Protein AF-0000000084506586 (afdb_homodimer)

Secondary structure (DSSP, 8-state):
------------------------------EEEEE-SSEEEEEEEEEEEEEEEEE----PPPSSHHHHHHHHHHHTSTT--HHHHHS-B-TTSPBPEEEEEEEEEEEEEEEEETT--S-EEEEEEE--TT--GGGGB-TT-GGGBHHHHHHHTT-EEEEEPPTTSTTS----TTTTSSHHHHHHHHHHHHHHHHHHT-EEEEEEEEETHHHHHHHHHHHH-TTS-SEEEEES--S--TTHHHHHHHTT-EEGGG-SSHHHHHHHHTS--TTS-S--TTEEE---HHHHHHHH--TTSS-HHHHHHHHHT---EEHHHHHTTTGGGSS--TT--SEEEEE--TT-HHHHTT-TTSPPSSSSSSSGGGGGGGG-TT-SEEEEE--TT--SSGGGSTTHHHHHHHHHHHHHHTT-/------------------------------EEEEE-SSEEEEEEEEEEEEEEEEE----PPPSSHHHHHHHHHHHTSTT--HHHHHS-B-TTSPBPEEEEEEEEEEEEEEEEETT--S-EEEEEEE--TT--GGGGB-TT-GGGBHHHHHHHTT-EEEEEPPTTSTTS----TTTTSSHHHHHHHHHHHHHHHHHHT-EEEEEEEEETHHHHHHHHHHHH-TTS-SEEEEES--S--TTHHHHHHHTT-EEGGG-SSHHHHHHHHTS-BTTB-S--TTEEE---HHHHHHHH--TTSS-HHHHHHHHHT---EEHHHHHTTTGGGSS--TT--SEEEEE--TT-HHHHTT-TTSPPSSSSSSSGGGGGGGG-TT-SEEEEE--TT--SSGGGSTTHHHHHHHHHHHHHHTT-

Foldseek 3Di:
DCPDPDDPPPPPPPPPPPPPPPPPPCPVPWDAFDDDPWWTKIKDWDKDKFKFWAQQFADDQQPFFVRVVVLLVLVLDVVRCSLCVGFPADPVRHTDTDIDIDIWIWIKMKIFGPPDDAAFAEEEEAEDAQDAQCLQVLPLDNLLHLCRVQSNLGYMYMGIGFECKDQIANPQLATQRALRNRLRRVLRVLVVVVVVNRHPFYEYEYADLGLLSVLLCCQPPQPSHQEYEYELDFPAQPLQSVLVVLLSKGFLCDAPDPLSNVVQQPHCNPPGGPPRSFKIGRRDLRSCCVQFWFPPWFDPSLSVSSNSRTIIHGNNHVSRSNVSQPAASAPHAHEYEYEYEQQACNHCVGGQQDADDQDDDRGSRRNCCVRYVNYNYYYYYYHYRGYSSRSRTPCNSVVSVVVSVVVVVVVD/DQPDDPDPPPPPPPPPPPPPPPPPPCPVDWDAFDDDPWWTKIKDWDKDKFKWWAQQFADDQQPFFVRVVVLLVLVLDVVRCSLCVGFPADPVGHTDTDIDIDIWIWIKMKIFGPPDDAAFAEEEEAEDAQAAQCLCVLPLDNLLHLCRVQSNLGYMYMGIGFECKDQIANPQQAGQRALRNRLRRVLRVLVVVVVVNRHPFYEYEYADLGLLSVLLCCQPPQVSHQEYEYELDFPAQPLQSVLVVLLSKGFLCDAPDPLSNVVQQPHCNPPHGPPRSFKIGRHDLRSCCVQFWFPPWFDPSLSVSSNSRTIIHGNNHVSRSNVSQPAASAPHAHEYEYEYEQQACNHCVGGQQDADDQDDDRGSRRNCCVRYVNYNYYYYYYHYRGYSSRSRTPCNSVVSVVVSVVVVVVVD

Nearest PDB structures (foldseek):
  7z2v-assembly1_B  TM=6.439E-01  e=4.959E-11  Lentilactobacillus buchneri
  2hu8-assembly1_B  TM=5.984E-01  e=1.103E-10  Aeropyrum pernix
  4re6-assembly1_B  TM=6.385E-01  e=3.445E-09  Aeropyrum pernix K1
  3o4h-assembly1_B  TM=5.967E-01  e=1.072E-09  Aeropyrum pernix
  7dbl-assembly2_D  TM=4.740E-01  e=1.370E-09  Penicillium brevicompactum

Organism: NCBI:txid456999

Sequence (824 aa):
MLFPSTIVAGISLVTLASAAPTIGGRNVGPTPASPSSAGICTQGLTPITVQVETTAINMKKPEDQAKLTGFLANWWTTGSLVGSQIMPQKADGSTKKKHVEGTYNIWAQNCHPNGKEGQVPLIVGIHGINFDHSYWEFGYSKEYNFVEAANKAGYAVLTYDRLGVGQSDKPDGLNVVQSSTEVEILHRFIQQARASGKYSRILGIGHSFGAIQLTGIAARYPRDLDAVILTGYAPSMVSVPLAFTAWSQTLASEQPDMAIRSRWSSLPSGSNIMSDKSYLGTGSPSSDRFAFFSEGSYDEGAFKHAYDTKQTHTLGEFLTIAEPVSRPANEYNGHVFVVTGEKDIIFCGGNCLQKPTKASGNNLLDDTKVLYPRAASFSSHVPSGAGHALFAHYGTDSTISTILSWCKNLGMMLFPSTIVAGISLVTLASAAPTIGGRNVGPTPASPSSAGICTQGLTPITVQVETTAINMKKPEDQAKLTGFLANWWTTGSLVGSQIMPQKADGSTKKKHVEGTYNIWAQNCHPNGKEGQVPLIVGIHGINFDHSYWEFGYSKEYNFVEAANKAGYAVLTYDRLGVGQSDKPDGLNVVQSSTEVEILHRFIQQARASGKYSRILGIGHSFGAIQLTGIAARYPRDLDAVILTGYAPSMVSVPLAFTAWSQTLASEQPDMAIRSRWSSLPSGSNIMSDKSYLGTGSPSSDRFAFFSEGSYDEGAFKHAYDTKQTHTLGEFLTIAEPVSRPANEYNGHVFVVTGEKDIIFCGGNCLQKPTKASGNNLLDDTKVLYPRAASFSSHVPSGAGHALFAHYGTDSTISTILSWCKNLGM

Solvent-accessible surface area (backbone atoms only — not comparable to full-atom values): 41754 Å² total; per-residue (Å²): 134,83,74,79,81,78,76,81,80,77,78,74,75,78,75,77,74,74,74,71,74,74,81,65,81,77,74,67,62,69,50,79,62,56,76,48,101,29,22,42,29,42,37,36,68,41,78,45,77,46,79,41,69,25,64,39,64,59,70,82,67,43,89,44,62,67,50,41,30,30,50,51,41,47,55,69,18,57,84,46,57,50,63,59,68,27,38,41,58,44,96,86,65,46,70,38,64,36,85,45,71,49,73,43,43,30,25,35,35,42,31,37,28,62,95,64,76,76,58,34,34,32,36,39,42,34,47,24,77,43,40,35,46,54,60,44,47,28,81,77,45,79,62,30,23,47,53,52,54,36,13,66,73,52,25,26,35,37,33,32,21,54,76,51,16,70,82,7,38,40,69,58,22,50,60,52,42,24,41,56,43,52,33,49,52,50,50,50,55,49,50,52,49,62,71,65,64,51,47,73,42,40,32,36,38,11,29,36,56,16,23,38,34,49,43,23,36,31,40,75,40,32,80,71,40,55,28,42,34,27,25,37,46,35,78,46,64,84,26,35,64,43,30,54,41,28,23,45,70,27,39,38,79,63,41,77,51,60,70,57,21,55,54,49,36,63,31,63,27,77,94,47,56,46,74,60,57,29,31,24,26,68,44,44,70,60,18,47,44,40,36,31,45,28,70,90,27,50,51,70,65,35,48,49,53,50,62,76,58,46,29,42,42,27,50,13,28,65,77,32,57,59,59,39,65,71,51,53,10,69,74,15,56,26,36,40,36,35,38,26,19,25,29,11,27,40,37,36,24,34,34,30,68,39,70,30,88,80,36,79,66,76,21,33,49,36,28,42,47,70,42,37,73,43,38,69,42,78,49,71,47,64,48,76,56,12,9,34,46,42,58,55,21,56,64,23,48,58,52,49,48,52,53,54,49,53,42,48,75,72,74,91,136,76,77,79,77,77,79,76,77,73,76,74,74,77,72,76,72,73,73,73,74,76,83,65,82,77,74,65,59,69,50,80,60,55,76,48,101,30,23,42,29,40,37,37,68,42,78,45,76,47,79,40,70,25,63,39,64,60,71,80,69,42,87,45,62,68,49,42,31,30,51,52,40,48,56,69,18,57,84,45,57,49,64,60,66,25,38,41,58,44,95,86,66,47,68,38,65,36,84,46,72,51,73,42,45,31,26,35,35,42,31,37,26,62,93,65,78,75,58,35,35,30,36,37,42,34,47,24,76,44,39,32,44,53,60,44,48,27,80,74,45,77,65,29,23,49,53,51,54,37,13,65,72,51,24,25,35,39,34,33,21,53,76,51,16,71,80,7,37,40,69,57,22,50,62,53,42,24,43,57,43,52,34,49,51,50,50,49,54,49,52,51,49,62,70,65,63,52,46,74,43,41,33,36,36,12,28,37,57,14,23,38,34,50,43,23,36,31,42,76,40,33,80,69,41,56,28,41,34,24,26,38,45,34,77,46,64,83,27,36,65,42,31,54,41,28,24,45,69,27,38,36,79,62,40,77,51,60,71,58,21,54,56,48,37,63,31,60,28,76,95,46,57,45,74,60,57,28,31,24,25,69,45,44,72,61,19,48,44,40,35,30,43,28,70,91,27,53,51,69,65,36,49,49,52,50,61,76,59,45,29,40,44,27,51,14,28,64,76,33,56,60,59,38,64,71,54,52,10,69,73,16,56,28,35,41,37,35,39,26,19,26,28,13,27,40,38,36,25,33,33,30,69,41,68,31,87,80,35,80,66,74,20,33,48,35,28,41,46,70,42,37,75,42,38,67,42,80,49,71,48,63,49,76,55,13,8,34,45,42,57,54,21,56,63,24,48,59,51,51,48,52,54,54,47,54,42,46,74,71,74,91

InterPro domains:
  IPR000073 Alpha/beta hydrolase fold-1 [PF12697] (123-297)
  IPR029058 Alpha/Beta hydrolase fold [G3DSA:3.40.50.1820] (93-410)
  IPR029058 Alpha/Beta hydrolase fold [SSF53474] (106-409)

pLDDT: mean 89.18, std 20.02, range [18.3, 98.94]

Structure (mmCIF, N/CA/C/O backbone):
data_AF-0000000084506586-model_v1
#
loop_
_entity.id
_entity.type
_entity.pdbx_description
1 polymer 'AB hydrolase-1 domain-containing protein'
#
loop_
_atom_site.group_PDB
_atom_site.id
_atom_site.type_symbol
_atom_site.label_atom_id
_atom_site.label_alt_id
_atom_site.label_comp_id
_atom_site.label_asym_id
_atom_site.label_entity_id
_atom_site.label_seq_id
_atom_site.pdbx_PDB_ins_code
_atom_site.Cartn_x
_atom_site.Cartn_y
_atom_site.Cartn_z
_atom_site.occupancy
_atom_site.B_iso_or_equiv
_atom_site.auth_seq_id
_atom_site.auth_comp_id
_atom_site.auth_asym_id
_atom_site.auth_atom_id
_atom_site.pdbx_PDB_model_num
ATOM 1 N N . MET A 1 1 ? -46.406 37.719 -49.188 1 20.97 1 MET A N 1
ATOM 2 C CA . MET A 1 1 ? -45.906 36.969 -50.344 1 20.97 1 MET A CA 1
ATOM 3 C C . MET A 1 1 ? -45.281 35.656 -49.938 1 20.97 1 MET A C 1
ATOM 5 O O . MET A 1 1 ? -44.75 35.562 -48.812 1 20.97 1 MET A O 1
ATOM 9 N N . LEU A 1 2 ? -45.594 34.562 -50.719 1 20.75 2 LEU A N 1
ATOM 10 C CA . LEU A 1 2 ? -45.625 33.125 -50.594 1 20.75 2 LEU A CA 1
ATOM 11 C C . LEU A 1 2 ? -44.219 32.531 -50.562 1 20.75 2 LEU A C 1
ATOM 13 O O . LEU A 1 2 ? -43.531 32.5 -51.594 1 20.75 2 LEU A O 1
ATOM 17 N N . PHE A 1 3 ? -43.344 33.156 -49.719 1 25.16 3 PHE A N 1
ATOM 18 C CA . PHE A 1 3 ? -41.938 32.812 -50.031 1 25.16 3 PHE A CA 1
ATOM 19 C C . PHE A 1 3 ? -41.75 31.312 -50.156 1 25.16 3 PHE A C 1
ATOM 21 O O . PHE A 1 3 ? -42.375 30.531 -49.438 1 25.16 3 PHE A O 1
ATOM 28 N N . PRO A 1 4 ? -41.219 30.938 -51.312 1 20.61 4 PRO A N 1
ATOM 29 C CA . PRO A 1 4 ? -41.062 29.609 -51.906 1 20.61 4 PRO A CA 1
ATOM 30 C C . PRO A 1 4 ? -40.344 28.625 -51 1 20.61 4 PRO A C 1
ATOM 32 O O . PRO A 1 4 ? -39.594 29.047 -50.125 1 20.61 4 PRO A O 1
ATOM 35 N N . SER A 1 5 ? -40.844 27.359 -50.844 1 21.88 5 SER A N 1
ATOM 36 C CA . SER A 1 5 ? -40.781 26.141 -50.031 1 21.88 5 SER A CA 1
ATOM 37 C C . SER A 1 5 ? -39.5 25.359 -50.312 1 21.88 5 SER A C 1
ATOM 39 O O . SER A 1 5 ? -39.375 24.203 -49.875 1 21.88 5 SER A O 1
ATOM 41 N N . THR A 1 6 ? -38.438 26.094 -51 1 21.94 6 THR A N 1
ATOM 42 C CA . THR A 1 6 ? -37.625 25.141 -51.719 1 21.94 6 THR A CA 1
ATOM 43 C C . THR A 1 6 ? -37.188 24 -50.844 1 21.94 6 THR A C 1
ATOM 45 O O . THR A 1 6 ? -37.031 24.172 -49.625 1 21.94 6 THR A O 1
ATOM 48 N N . ILE A 1 7 ? -36.906 22.703 -51.375 1 21.3 7 ILE A N 1
ATOM 49 C CA . ILE A 1 7 ? -36.812 21.25 -51.344 1 21.3 7 ILE A CA 1
ATOM 50 C C . ILE A 1 7 ? -35.469 20.844 -50.75 1 21.3 7 ILE A C 1
ATOM 52 O O . ILE A 1 7 ? -34.406 21.109 -51.344 1 21.3 7 ILE A O 1
ATOM 56 N N . VAL A 1 8 ? -35 21.312 -49.594 1 22.44 8 VAL A N 1
ATOM 57 C CA . VAL A 1 8 ? -33.625 20.953 -49.25 1 22.44 8 VAL A CA 1
ATOM 58 C C . VAL A 1 8 ? -33.469 19.438 -49.344 1 22.44 8 VAL A C 1
ATOM 60 O O . VAL A 1 8 ? -34.25 18.703 -48.75 1 22.44 8 VAL A O 1
ATOM 63 N N . ALA A 1 9 ? -32.781 18.875 -50.469 1 21.62 9 ALA A N 1
ATOM 64 C CA . ALA A 1 9 ? -32.344 17.531 -50.875 1 21.62 9 ALA A CA 1
ATOM 65 C C . ALA A 1 9 ? -31.656 16.812 -49.719 1 21.62 9 ALA A C 1
ATOM 67 O O . ALA A 1 9 ? -30.734 17.344 -49.094 1 21.62 9 ALA A O 1
ATOM 68 N N . GLY A 1 10 ? -32.406 15.914 -48.969 1 20.11 10 GLY A N 1
ATOM 69 C CA . GLY A 1 10 ? -32.094 15.008 -47.875 1 20.11 10 GLY A CA 1
ATOM 70 C C . GLY A 1 10 ? -30.953 14.062 -48.188 1 20.11 10 GLY A C 1
ATOM 71 O O . GLY A 1 10 ? -31.047 13.227 -49.094 1 20.11 10 GLY A O 1
ATOM 72 N N . ILE A 1 11 ? -29.641 14.641 -48.344 1 22.03 11 ILE A N 1
ATOM 73 C CA . ILE A 1 11 ? -28.531 13.75 -48.688 1 22.03 11 ILE A CA 1
ATOM 74 C C . ILE A 1 11 ? -28.547 12.531 -47.75 1 22.03 11 ILE A C 1
ATOM 76 O O . ILE A 1 11 ? -28.531 12.68 -46.531 1 22.03 11 ILE A O 1
ATOM 80 N N . SER A 1 12 ? -29.219 11.422 -48.188 1 19.2 12 SER A N 1
ATOM 81 C CA . SER A 1 12 ? -29.328 10.102 -47.562 1 19.2 12 SER A CA 1
ATOM 82 C C . SER A 1 12 ? -27.953 9.492 -47.312 1 19.2 12 SER A C 1
ATOM 84 O O . SER A 1 12 ? -27.188 9.242 -48.25 1 19.2 12 SER A O 1
ATOM 86 N N . LEU A 1 13 ? -27.141 10.133 -46.438 1 22.94 13 LEU A N 1
ATOM 87 C CA . LEU A 1 13 ? -25.859 9.469 -46.188 1 22.94 13 LEU A CA 1
ATOM 88 C C . LEU A 1 13 ? -26.078 7.996 -45.844 1 22.94 13 LEU A C 1
ATOM 90 O O . LEU A 1 13 ? -26.828 7.668 -44.938 1 22.94 13 LEU A O 1
ATOM 94 N N . VAL A 1 14 ? -25.875 7.094 -46.844 1 22.98 14 VAL A N 1
ATOM 95 C CA . VAL A 1 14 ? -25.828 5.637 -46.812 1 22.98 14 VAL A CA 1
ATOM 96 C C . VAL A 1 14 ? -24.875 5.16 -45.719 1 22.98 14 VAL A C 1
ATOM 98 O O . VAL A 1 14 ? -23.703 5.52 -45.719 1 22.98 14 VAL A O 1
ATOM 101 N N . THR A 1 15 ? -25.438 5.062 -44.469 1 22.53 15 THR A N 1
ATOM 102 C CA . THR A 1 15 ? -24.75 4.457 -43.344 1 22.53 15 THR A CA 1
ATOM 103 C C . THR A 1 15 ? -24.266 3.051 -43.688 1 22.53 15 THR A C 1
ATOM 105 O O . THR A 1 15 ? -25.062 2.152 -43.938 1 22.53 15 THR A O 1
ATOM 108 N N . LEU A 1 16 ? -23.172 2.959 -44.531 1 21.69 16 LEU A N 1
ATOM 109 C CA . LEU A 1 16 ? -22.641 1.627 -44.812 1 21.69 16 LEU A CA 1
ATOM 110 C C . LEU A 1 16 ? -22.422 0.852 -43.531 1 21.69 16 LEU A C 1
ATOM 112 O O . LEU A 1 16 ? -21.766 1.337 -42.594 1 21.69 16 LEU A O 1
ATOM 116 N N . ALA A 1 17 ? -23.375 0.003 -43.156 1 25.81 17 ALA A N 1
ATOM 117 C CA . ALA A 1 17 ? -23.438 -1.036 -42.125 1 25.81 17 ALA A CA 1
ATOM 118 C C . ALA A 1 17 ? -22.219 -1.954 -42.219 1 25.81 17 ALA A C 1
ATOM 120 O O . ALA A 1 17 ? -22.094 -2.74 -43.156 1 25.81 17 ALA A O 1
ATOM 121 N N . SER A 1 18 ? -21.031 -1.422 -42.062 1 23.31 18 SER A N 1
ATOM 122 C CA . SER A 1 18 ? -19.984 -2.447 -42.094 1 23.31 18 SER A CA 1
ATOM 123 C C . SER A 1 18 ? -20.312 -3.598 -41.156 1 23.31 18 SER A C 1
ATOM 125 O O . SER A 1 18 ? -20.594 -3.379 -39.969 1 23.31 18 SER A O 1
ATOM 127 N N . ALA A 1 19 ? -20.891 -4.605 -41.688 1 24.73 19 ALA A N 1
ATOM 128 C CA . ALA A 1 19 ? -21.156 -5.883 -41.031 1 24.73 19 ALA A CA 1
ATOM 129 C C . ALA A 1 19 ? -19.969 -6.344 -40.219 1 24.73 19 ALA A C 1
ATOM 131 O O . ALA A 1 19 ? -18.891 -6.586 -40.75 1 24.73 19 ALA A O 1
ATOM 132 N N . ALA A 1 20 ? -19.938 -5.898 -38.969 1 27.45 20 ALA A N 1
ATOM 133 C CA . ALA A 1 20 ? -18.953 -6.473 -38.062 1 27.45 20 ALA A CA 1
ATOM 134 C C . ALA A 1 20 ? -18.922 -7.992 -38.188 1 27.45 20 ALA A C 1
ATOM 136 O O . ALA A 1 20 ? -19.938 -8.664 -38.031 1 27.45 20 ALA A O 1
ATOM 137 N N . PRO A 1 21 ? -17.891 -8.555 -38.906 1 25.08 21 PRO A N 1
ATOM 138 C CA . PRO A 1 21 ? -17.859 -10 -39.125 1 25.08 21 PRO A CA 1
ATOM 139 C C . PRO A 1 21 ? -18.188 -10.789 -37.844 1 25.08 21 PRO A C 1
ATOM 141 O O . PRO A 1 21 ? -17.984 -10.289 -36.75 1 25.08 21 PRO A O 1
ATOM 144 N N . THR A 1 22 ? -19.266 -11.562 -37.875 1 25.84 22 THR A N 1
ATOM 145 C CA . THR A 1 22 ? -19.641 -12.57 -36.875 1 25.84 22 THR A CA 1
ATOM 146 C C . THR A 1 22 ? -18.438 -13.375 -36.438 1 25.84 22 THR A C 1
ATOM 148 O O . THR A 1 22 ? -17.766 -14.023 -37.25 1 25.84 22 THR A O 1
ATOM 151 N N . ILE A 1 23 ? -17.656 -12.766 -35.594 1 27.12 23 ILE A N 1
ATOM 152 C CA . ILE A 1 23 ? -16.484 -13.484 -35.125 1 27.12 23 ILE A CA 1
ATOM 153 C C . ILE A 1 23 ? -16.875 -14.914 -34.75 1 27.12 23 ILE A C 1
ATOM 155 O O . ILE A 1 23 ? -17.672 -15.141 -33.844 1 27.12 23 ILE A O 1
ATOM 159 N N . GLY A 1 24 ? -16.953 -15.805 -35.812 1 25.47 24 GLY A N 1
ATOM 160 C CA . GLY A 1 24 ? -17.141 -17.25 -35.781 1 25.47 24 GLY A CA 1
ATOM 161 C C . GLY A 1 24 ? -16.422 -17.906 -34.594 1 25.47 24 GLY A C 1
ATOM 162 O O . GLY A 1 24 ? -15.516 -17.328 -34 1 25.47 24 GLY A O 1
ATOM 163 N N . GLY A 1 25 ? -17 -18.891 -33.969 1 29.78 25 GLY A N 1
ATOM 164 C CA . GLY A 1 25 ? -16.531 -19.812 -32.969 1 29.78 25 GLY A CA 1
ATOM 165 C C . GLY A 1 25 ? -15.109 -20.297 -33.219 1 29.78 25 GLY A C 1
ATOM 166 O O . GLY A 1 25 ? -14.859 -21.016 -34.188 1 29.78 25 GLY A O 1
ATOM 167 N N . ARG A 1 26 ? -14.133 -19.469 -33.031 1 34.53 26 ARG A N 1
ATOM 168 C CA . ARG A 1 26 ? -12.773 -19.859 -33.406 1 34.53 26 ARG A CA 1
ATOM 169 C C . ARG A 1 26 ? -12.461 -21.266 -32.906 1 34.53 26 ARG A C 1
ATOM 171 O O . ARG A 1 26 ? -12.406 -21.5 -31.688 1 34.53 26 ARG A O 1
ATOM 178 N N . ASN A 1 27 ? -12.969 -22.266 -33.469 1 30.17 27 ASN A N 1
ATOM 179 C CA . ASN A 1 27 ? -12.438 -23.625 -33.344 1 30.17 27 ASN A CA 1
ATOM 180 C C . ASN A 1 27 ? -10.914 -23.641 -33.469 1 30.17 27 ASN A C 1
ATOM 182 O O . ASN A 1 27 ? -10.383 -23.844 -34.531 1 30.17 27 ASN A O 1
ATOM 186 N N . VAL A 1 28 ? -10.227 -22.859 -32.812 1 40.75 28 VAL A N 1
ATOM 187 C CA . VAL A 1 28 ? -8.789 -22.969 -33.062 1 40.75 28 VAL A CA 1
ATOM 188 C C . VAL A 1 28 ? -8.305 -24.359 -32.656 1 40.75 28 VAL A C 1
ATOM 190 O O . VAL A 1 28 ? -8.312 -24.703 -31.453 1 40.75 28 VAL A O 1
ATOM 193 N N . GLY A 1 29 ? -8.305 -25.359 -33.406 1 35.41 29 GLY A N 1
ATOM 194 C CA . GLY A 1 29 ? -7.609 -26.641 -33.312 1 35.41 29 GLY A CA 1
ATOM 195 C C . GLY A 1 29 ? -6.203 -26.5 -32.75 1 35.41 29 GLY A C 1
ATOM 196 O O . GLY A 1 29 ? -5.723 -25.391 -32.531 1 35.41 29 GLY A O 1
ATOM 197 N N . PRO A 1 30 ? -5.574 -27.656 -32.25 1 41.53 30 PRO A N 1
ATOM 198 C CA . PRO A 1 30 ? -4.203 -27.672 -31.734 1 41.53 30 PRO A CA 1
ATOM 199 C C . PRO A 1 30 ? -3.205 -27 -32.688 1 41.53 30 PRO A C 1
ATOM 201 O O . PRO A 1 30 ? -3.287 -27.172 -33.906 1 41.53 30 PRO A O 1
ATOM 204 N N . THR A 1 31 ? -2.771 -25.844 -32.438 1 47 31 THR A N 1
ATOM 205 C CA . THR A 1 31 ? -1.684 -25.281 -33.25 1 47 31 THR A CA 1
ATOM 206 C C . THR A 1 31 ? -0.511 -26.266 -33.312 1 47 31 THR A C 1
ATOM 208 O O . THR A 1 31 ? -0.167 -26.906 -32.312 1 47 31 THR A O 1
ATOM 211 N N . PRO A 1 32 ? 0.106 -26.344 -34.5 1 45.88 32 PRO A N 1
ATOM 212 C CA . PRO A 1 32 ? 1.22 -27.266 -34.75 1 45.88 32 PRO A CA 1
ATOM 213 C C . PRO A 1 32 ? 2.379 -27.062 -33.781 1 45.88 32 PRO A C 1
ATOM 215 O O . PRO A 1 32 ? 2.604 -25.953 -33.312 1 45.88 32 PRO A O 1
ATOM 218 N N . ALA A 1 33 ? 3.047 -28.203 -33.281 1 52.91 33 ALA A N 1
ATOM 219 C CA . ALA A 1 33 ? 4.227 -28.422 -32.469 1 52.91 33 ALA A CA 1
ATOM 220 C C . ALA A 1 33 ? 5.359 -27.484 -32.844 1 52.91 33 ALA A C 1
ATOM 222 O O . ALA A 1 33 ? 5.715 -27.391 -34.031 1 52.91 33 ALA A O 1
ATOM 223 N N . SER A 1 34 ? 5.668 -26.391 -32.094 1 49.62 34 SER A N 1
ATOM 224 C CA . SER A 1 34 ? 6.883 -25.625 -32.344 1 49.62 34 SER A CA 1
ATOM 225 C C . SER A 1 34 ? 8.109 -26.312 -31.734 1 49.62 34 SER A C 1
ATOM 227 O O . SER A 1 34 ? 8.203 -26.469 -30.516 1 49.62 34 SER A O 1
ATOM 229 N N . PRO A 1 35 ? 8.891 -26.953 -32.625 1 49.91 35 PRO A N 1
ATOM 230 C CA . PRO A 1 35 ? 10.102 -27.609 -32.125 1 49.91 35 PRO A CA 1
ATOM 231 C C . PRO A 1 35 ? 11.086 -26.625 -31.484 1 49.91 35 PRO A C 1
ATOM 233 O O . PRO A 1 35 ? 11.242 -25.5 -31.984 1 49.91 35 PRO A O 1
ATOM 236 N N . SER A 1 36 ? 11.156 -26.656 -30.141 1 60.06 36 SER A N 1
ATOM 237 C CA . SER A 1 36 ? 12.375 -26.078 -29.594 1 60.06 36 SER A CA 1
ATOM 238 C C . SER A 1 36 ? 13.492 -27.109 -29.5 1 60.06 36 SER A C 1
ATOM 240 O O . SER A 1 36 ? 13.258 -28.312 -29.688 1 60.06 36 SER A O 1
ATOM 242 N N . SER A 1 37 ? 14.719 -26.688 -29.469 1 65.06 37 SER A N 1
ATOM 243 C CA . SER A 1 37 ? 15.859 -27.578 -29.406 1 65.06 37 SER A CA 1
ATOM 244 C C . SER A 1 37 ? 15.727 -28.578 -28.25 1 65.06 37 SER A C 1
ATOM 246 O O . SER A 1 37 ? 16.344 -29.641 -28.266 1 65.06 37 SER A O 1
ATOM 248 N N . ALA A 1 38 ? 14.789 -28.328 -27.328 1 76.38 38 ALA A N 1
ATOM 249 C CA . ALA A 1 38 ? 14.789 -29.188 -26.156 1 76.38 38 ALA A CA 1
ATOM 250 C C . ALA A 1 38 ? 13.516 -30.016 -26.094 1 76.38 38 ALA A C 1
ATOM 252 O O . ALA A 1 38 ? 13.492 -31.078 -25.453 1 76.38 38 ALA A O 1
ATOM 253 N N . GLY A 1 39 ? 12.516 -29.672 -26.75 1 88.81 39 GLY A N 1
ATOM 254 C CA . GLY A 1 39 ? 11.266 -30.422 -26.672 1 88.81 39 GLY A CA 1
ATOM 255 C C . GLY A 1 39 ? 10.258 -30 -27.734 1 88.81 39 GLY A C 1
ATOM 256 O O . GLY A 1 39 ? 10.492 -29.062 -28.484 1 88.81 39 GLY A O 1
ATOM 257 N N . ILE A 1 40 ? 9.227 -30.812 -27.906 1 92.25 40 ILE A N 1
ATOM 258 C CA . ILE A 1 40 ? 8.117 -30.531 -28.797 1 92.25 40 ILE A CA 1
ATOM 259 C C . ILE A 1 40 ? 6.891 -30.125 -27.984 1 92.25 40 ILE A C 1
ATOM 261 O O . ILE A 1 40 ? 6.473 -30.859 -27.078 1 92.25 40 ILE A O 1
ATOM 265 N N . CYS A 1 41 ? 6.434 -28.969 -28.328 1 94.81 41 CYS A N 1
ATOM 266 C CA . CYS A 1 41 ? 5.293 -28.453 -27.578 1 94.81 41 CYS A CA 1
ATOM 267 C C . CYS A 1 41 ? 4.027 -28.484 -28.406 1 94.81 41 CYS A C 1
ATOM 269 O O . CYS A 1 41 ? 4.062 -28.188 -29.609 1 94.81 41 CYS A O 1
ATOM 271 N N . THR A 1 42 ? 2.938 -28.906 -27.828 1 95.31 42 THR A N 1
ATOM 272 C CA . THR A 1 42 ? 1.589 -28.766 -28.359 1 95.31 42 THR A CA 1
ATOM 273 C C . THR A 1 42 ? 0.729 -27.891 -27.469 1 95.31 42 THR A C 1
ATOM 275 O O . THR A 1 42 ? 0.851 -27.938 -26.234 1 95.31 42 THR A O 1
ATOM 278 N N . GLN A 1 43 ? -0.02 -27 -28.047 1 95.94 43 GLN A N 1
ATOM 279 C CA . GLN A 1 43 ? -0.849 -26.094 -27.266 1 95.94 43 GLN A CA 1
ATOM 280 C C . GLN A 1 43 ? -2.252 -25.984 -27.844 1 95.94 43 GLN A C 1
ATOM 282 O O . GLN A 1 43 ? -2.463 -26.266 -29.031 1 95.94 43 GLN A O 1
ATOM 287 N N . GLY A 1 44 ? -3.205 -25.625 -27.031 1 95.25 44 GLY A N 1
ATOM 288 C CA . GLY A 1 44 ? -4.586 -25.422 -27.453 1 95.25 44 GLY A CA 1
ATOM 289 C C . GLY A 1 44 ? -5.543 -25.266 -26.281 1 95.25 44 GLY A C 1
ATOM 290 O O . GLY A 1 44 ? -5.121 -25.25 -25.125 1 95.25 44 GLY A O 1
ATOM 291 N N . LEU A 1 45 ? -6.785 -25.047 -26.625 1 95.75 45 LEU A N 1
ATOM 292 C CA . LEU A 1 45 ? -7.844 -24.969 -25.625 1 95.75 45 LEU A CA 1
ATOM 293 C C . LEU A 1 45 ? -8.344 -26.359 -25.234 1 95.75 45 LEU A C 1
ATOM 295 O O . LEU A 1 45 ? -8.617 -27.188 -26.109 1 95.75 45 LEU A O 1
ATOM 299 N N . THR A 1 46 ? -8.359 -26.625 -24.031 1 96.12 46 THR A N 1
ATOM 300 C CA . THR A 1 46 ? -8.859 -27.891 -23.484 1 96.12 46 THR A CA 1
ATOM 301 C C . THR A 1 46 ? -10.117 -27.656 -22.656 1 96.12 46 THR A C 1
ATOM 303 O O . THR A 1 46 ? -10.086 -26.953 -21.641 1 96.12 46 THR A O 1
ATOM 306 N N . PRO A 1 47 ? -11.258 -28.25 -23.062 1 97.19 47 PRO A N 1
ATOM 307 C CA . PRO A 1 47 ? -12.438 -28.141 -22.203 1 97.19 47 PRO A CA 1
ATOM 308 C C . PRO A 1 47 ? -12.289 -28.922 -20.891 1 97.19 47 PRO A C 1
ATOM 310 O O . PRO A 1 47 ? -11.93 -30.109 -20.906 1 97.19 47 PRO A O 1
ATOM 313 N N . ILE A 1 48 ? -12.453 -28.312 -19.828 1 98.06 48 ILE A N 1
ATOM 314 C CA . ILE A 1 48 ? -12.398 -28.938 -18.5 1 98.06 48 ILE A CA 1
ATOM 315 C C . ILE A 1 48 ? -13.734 -28.75 -17.797 1 98.06 48 ILE A C 1
ATOM 317 O O . ILE A 1 48 ? -14.18 -27.625 -17.578 1 98.06 48 ILE A O 1
ATOM 321 N N . THR A 1 49 ? -14.383 -29.891 -17.406 1 97.94 49 THR A N 1
ATOM 322 C CA . THR A 1 49 ? -15.625 -29.859 -16.641 1 97.94 49 THR A CA 1
ATOM 323 C C . THR A 1 49 ? -15.344 -29.984 -15.141 1 97.94 49 THR A C 1
ATOM 325 O O . THR A 1 49 ? -14.609 -30.875 -14.719 1 97.94 49 THR A O 1
ATOM 328 N N . VAL A 1 50 ? -15.93 -29.047 -14.461 1 97.44 50 VAL A N 1
ATOM 329 C CA . VAL A 1 50 ? -15.719 -29.125 -13.016 1 97.44 50 VAL A CA 1
ATOM 330 C C . VAL A 1 50 ? -17.062 -29.047 -12.297 1 97.44 50 VAL A C 1
ATOM 332 O O . VAL A 1 50 ? -18.031 -28.5 -12.836 1 97.44 50 VAL A O 1
ATOM 335 N N . GLN A 1 51 ? -17.156 -29.719 -11.133 1 97.69 51 GLN A N 1
ATOM 336 C CA . GLN A 1 51 ? -18.156 -29.578 -10.086 1 97.69 51 GLN A CA 1
ATOM 337 C C . GLN A 1 51 ? -17.516 -29.203 -8.75 1 97.69 51 GLN A C 1
ATOM 339 O O . GLN A 1 51 ? -16.719 -29.984 -8.203 1 97.69 51 GLN A O 1
ATOM 344 N N . VAL A 1 52 ? -17.859 -28 -8.328 1 97.88 52 VAL A N 1
ATOM 345 C CA . VAL A 1 52 ? -17.094 -27.5 -7.18 1 97.88 52 VAL A CA 1
ATOM 346 C C . VAL A 1 52 ? -18.016 -26.656 -6.285 1 97.88 52 VAL A C 1
ATOM 348 O O . VAL A 1 52 ? -19 -26.094 -6.758 1 97.88 52 VAL A O 1
ATOM 351 N N . GLU A 1 53 ? -17.75 -26.672 -4.961 1 97.56 53 GLU A N 1
ATOM 352 C CA . GLU A 1 53 ? -18.375 -25.766 -4.004 1 97.56 53 GLU A CA 1
ATOM 353 C C . GLU A 1 53 ? -17.531 -24.516 -3.803 1 97.56 53 GLU A C 1
ATOM 355 O O . GLU A 1 53 ? -16.5 -24.547 -3.119 1 97.56 53 GLU A O 1
ATOM 360 N N . THR A 1 54 ? -17.984 -23.438 -4.379 1 98.19 54 THR A N 1
ATOM 361 C CA . THR A 1 54 ? -17.297 -22.172 -4.184 1 98.19 54 THR A CA 1
ATOM 362 C C . THR A 1 54 ? -17.875 -21.406 -2.996 1 98.19 54 THR A C 1
ATOM 364 O O . THR A 1 54 ? -18.953 -21.75 -2.504 1 98.19 54 THR A O 1
ATOM 367 N N . THR A 1 55 ? -17.109 -20.484 -2.434 1 98.25 55 THR A N 1
ATOM 368 C CA . THR A 1 55 ? -17.641 -19.594 -1.392 1 98.25 55 THR A CA 1
ATOM 369 C C . THR A 1 55 ? -18.734 -18.703 -1.944 1 98.25 55 THR A C 1
ATOM 371 O O . THR A 1 55 ? -18.562 -18.094 -3.002 1 98.25 55 THR A O 1
ATOM 374 N N . ALA A 1 56 ? -19.859 -18.672 -1.251 1 98.12 56 ALA A N 1
ATOM 375 C CA . ALA A 1 56 ? -20.938 -17.766 -1.66 1 98.12 56 ALA A CA 1
ATOM 376 C C . ALA A 1 56 ? -20.625 -16.328 -1.288 1 98.12 56 ALA A C 1
ATOM 378 O O . ALA A 1 56 ? -20.766 -15.938 -0.127 1 98.12 56 ALA A O 1
ATOM 379 N N . ILE A 1 57 ? -20.25 -15.555 -2.26 1 98.19 57 ILE A N 1
ATOM 380 C CA . ILE A 1 57 ? -19.938 -14.156 -2.014 1 98.19 57 ILE A CA 1
ATOM 381 C C . ILE A 1 57 ? -21.141 -13.281 -2.373 1 98.19 57 ILE A C 1
ATOM 383 O O . ILE A 1 57 ? -21.594 -13.281 -3.52 1 98.19 57 ILE A O 1
ATOM 387 N N . ASN A 1 58 ? -21.641 -12.594 -1.366 1 96.81 58 ASN A N 1
ATOM 388 C CA . ASN A 1 58 ? -22.812 -11.734 -1.524 1 96.81 58 ASN A CA 1
ATOM 389 C C . ASN A 1 58 ? -22.422 -10.258 -1.498 1 96.81 58 ASN A C 1
ATOM 391 O O . ASN A 1 58 ? -22.609 -9.578 -0.488 1 96.81 58 ASN A O 1
ATOM 395 N N . MET A 1 59 ? -22.078 -9.75 -2.609 1 96.5 59 MET A N 1
ATOM 396 C CA . MET A 1 59 ? -21.766 -8.336 -2.785 1 96.5 59 MET A CA 1
ATOM 397 C C . MET A 1 59 ? -22 -7.902 -4.227 1 96.5 59 MET A C 1
ATOM 399 O O . MET A 1 59 ? -21.969 -8.727 -5.141 1 96.5 59 MET A O 1
ATOM 403 N N . LYS A 1 60 ? -22.328 -6.664 -4.367 1 95.81 60 LYS A N 1
ATOM 404 C CA . LYS A 1 60 ? -22.344 -6.109 -5.719 1 95.81 60 LYS A CA 1
ATOM 405 C C . LYS A 1 60 ? -20.938 -5.859 -6.23 1 95.81 60 LYS A C 1
ATOM 407 O O . LYS A 1 60 ? -20.062 -5.438 -5.469 1 95.81 60 LYS A O 1
ATOM 412 N N . LYS A 1 61 ? -20.719 -6.23 -7.52 1 96.56 61 LYS A N 1
ATOM 413 C CA . LYS A 1 61 ? -19.453 -5.84 -8.148 1 96.56 61 LYS A CA 1
ATOM 414 C C . LYS A 1 61 ? -19.281 -4.324 -8.125 1 96.56 61 LYS A C 1
ATOM 416 O O . LYS A 1 61 ? -20.25 -3.578 -8.211 1 96.56 61 LYS A O 1
ATOM 421 N N . PRO A 1 62 ? -18.016 -3.896 -7.945 1 96.94 62 PRO A N 1
ATOM 422 C CA . PRO A 1 62 ? -17.812 -2.445 -7.934 1 96.94 62 PRO A CA 1
ATOM 423 C C . PRO A 1 62 ? -18.234 -1.778 -9.242 1 96.94 62 PRO A C 1
ATOM 425 O O . PRO A 1 62 ? -17.938 -2.287 -10.32 1 96.94 62 PRO A O 1
ATOM 428 N N . GLU A 1 63 ? -18.875 -0.629 -9.133 1 95.88 63 GLU A N 1
ATOM 429 C CA . GLU A 1 63 ? -19.375 0.088 -10.305 1 95.88 63 GLU A CA 1
ATOM 430 C C . GLU A 1 63 ? -18.234 0.74 -11.07 1 95.88 63 GLU A C 1
ATOM 432 O O . GLU A 1 63 ? -18.297 0.88 -12.297 1 95.88 63 GLU A O 1
ATOM 437 N N . ASP A 1 64 ? -17.281 1.191 -10.359 1 95.88 64 ASP A N 1
ATOM 438 C CA . ASP A 1 64 ? -16.125 1.864 -10.938 1 95.88 64 ASP A CA 1
ATOM 439 C C . ASP A 1 64 ? -14.898 1.739 -10.031 1 95.88 64 ASP A C 1
ATOM 441 O O . ASP A 1 64 ? -14.953 1.061 -9 1 95.88 64 ASP A O 1
ATOM 445 N N . GLN A 1 65 ? -13.812 2.307 -10.484 1 96.75 65 GLN A N 1
ATOM 446 C CA . GLN A 1 65 ? -12.547 2.184 -9.766 1 96.75 65 GLN A CA 1
ATOM 447 C C . GLN A 1 65 ? -12.648 2.803 -8.375 1 96.75 65 GLN A C 1
ATOM 449 O O . GLN A 1 65 ? -12.039 2.311 -7.422 1 96.75 65 GLN A O 1
ATOM 454 N N . ALA A 1 66 ? -13.375 3.904 -8.203 1 97.88 66 ALA A N 1
ATOM 455 C CA . ALA A 1 66 ? -13.547 4.547 -6.902 1 97.88 66 ALA A CA 1
ATOM 456 C C . ALA A 1 66 ? -14.188 3.596 -5.898 1 97.88 66 ALA A C 1
ATOM 458 O O . ALA A 1 66 ? -13.719 3.465 -4.77 1 97.88 66 ALA A O 1
ATOM 459 N N . LYS A 1 67 ? -15.188 2.922 -6.355 1 97.88 67 LYS A N 1
ATOM 460 C CA . LYS A 1 67 ? -15.891 1.983 -5.488 1 97.88 67 LYS A CA 1
ATOM 461 C C . LYS A 1 67 ? -15.016 0.783 -5.145 1 97.88 67 LYS A C 1
ATOM 463 O O . LYS A 1 67 ? -15.047 0.283 -4.02 1 97.88 67 LYS A O 1
ATOM 468 N N . LEU A 1 68 ? -14.266 0.304 -6.133 1 98.12 68 LEU A N 1
ATOM 469 C CA . LEU A 1 68 ? -13.328 -0.777 -5.844 1 98.12 68 LEU A CA 1
ATOM 470 C C . LEU A 1 68 ? -12.32 -0.353 -4.781 1 98.12 68 LEU A C 1
ATOM 472 O O . LEU A 1 68 ? -12.07 -1.093 -3.828 1 98.12 68 LEU A O 1
ATOM 476 N N . THR A 1 69 ? -11.773 0.836 -4.969 1 98.12 69 THR A N 1
ATOM 477 C CA . THR A 1 69 ? -10.781 1.343 -4.02 1 98.12 69 THR A CA 1
ATOM 478 C C . THR A 1 69 ? -11.383 1.463 -2.623 1 98.12 69 THR A C 1
ATOM 480 O O . THR A 1 69 ? -10.75 1.086 -1.635 1 98.12 69 THR A O 1
ATOM 483 N N . GLY A 1 70 ? -12.609 2.008 -2.559 1 97.69 70 GLY A N 1
ATOM 484 C CA . GLY A 1 70 ? -13.297 2.084 -1.281 1 97.69 70 GLY A CA 1
ATOM 485 C C . GLY A 1 70 ? -13.508 0.728 -0.635 1 97.69 70 GLY A C 1
ATOM 486 O O . GLY A 1 70 ? -13.312 0.571 0.572 1 97.69 70 GLY A O 1
ATOM 487 N N . PHE A 1 71 ? -13.906 -0.262 -1.426 1 97.75 71 PHE A N 1
ATOM 488 C CA . PHE A 1 71 ? -14.094 -1.623 -0.936 1 97.75 71 PHE A CA 1
ATOM 489 C C . PHE A 1 71 ? -12.789 -2.174 -0.362 1 97.75 71 PHE A C 1
ATOM 491 O O . PHE A 1 71 ? -12.781 -2.748 0.729 1 97.75 71 PHE A O 1
ATOM 498 N N . LEU A 1 72 ? -11.672 -1.993 -1.101 1 97.62 72 LEU A N 1
ATOM 499 C CA . LEU A 1 72 ? -10.375 -2.514 -0.686 1 97.62 72 LEU A CA 1
ATOM 500 C C . LEU A 1 72 ? -9.898 -1.839 0.598 1 97.62 72 LEU A C 1
ATOM 502 O O . LEU A 1 72 ? -9.344 -2.496 1.48 1 97.62 72 LEU A O 1
ATOM 506 N N . ALA A 1 73 ? -10.086 -0.525 0.716 1 96.88 73 ALA A N 1
ATOM 507 C CA . ALA A 1 73 ? -9.734 0.179 1.946 1 96.88 73 ALA A CA 1
ATOM 508 C C . ALA A 1 73 ? -10.516 -0.374 3.135 1 96.88 73 ALA A C 1
ATOM 510 O O . ALA A 1 73 ? -9.945 -0.619 4.203 1 96.88 73 ALA A O 1
ATOM 511 N N . ASN A 1 74 ? -11.812 -0.589 2.945 1 96.69 74 ASN A N 1
ATOM 512 C CA . ASN A 1 74 ? -12.641 -1.151 4.008 1 96.69 74 ASN A CA 1
ATOM 513 C C . ASN A 1 74 ? -12.227 -2.582 4.34 1 96.69 74 ASN A C 1
ATOM 515 O O . ASN A 1 74 ? -12.289 -2.994 5.5 1 96.69 74 ASN A O 1
ATOM 519 N N . TRP A 1 75 ? -11.836 -3.307 3.299 1 96.31 75 TRP A N 1
ATOM 520 C CA . TRP A 1 75 ? -11.406 -4.691 3.477 1 96.31 75 TRP A CA 1
ATOM 521 C C . TRP A 1 75 ? -10.211 -4.773 4.418 1 96.31 75 TRP A C 1
ATOM 523 O O . TRP A 1 75 ? -10.141 -5.656 5.273 1 96.31 75 TRP A O 1
ATOM 533 N N . TRP A 1 76 ? -9.266 -3.842 4.332 1 93.62 76 TRP A N 1
ATOM 534 C CA . TRP A 1 76 ? -8.008 -3.93 5.059 1 93.62 76 TRP A CA 1
ATOM 535 C C . TRP A 1 76 ? -8.078 -3.166 6.375 1 93.62 76 TRP A C 1
ATOM 537 O O . TRP A 1 76 ? -7.098 -3.098 7.117 1 93.62 76 TRP A O 1
ATOM 547 N N . THR A 1 77 ? -9.234 -2.588 6.691 1 93.75 77 THR A N 1
ATOM 548 C CA . THR A 1 77 ? -9.438 -1.899 7.961 1 93.75 77 THR A CA 1
ATOM 549 C C . THR A 1 77 ? -9.203 -2.848 9.133 1 93.75 77 THR A C 1
ATOM 551 O O . THR A 1 77 ? -9.578 -4.02 9.078 1 93.75 77 THR A O 1
ATOM 554 N N . THR A 1 78 ? -8.586 -2.291 10.164 1 91.25 78 THR A N 1
ATOM 555 C CA . THR A 1 78 ? -8.414 -3.068 11.391 1 91.25 78 THR A CA 1
ATOM 556 C C . THR A 1 78 ? -9.758 -3.555 11.914 1 91.25 78 THR A C 1
ATOM 558 O O . THR A 1 78 ? -10.664 -2.754 12.148 1 91.25 78 THR A O 1
ATOM 561 N N . GLY A 1 79 ? -9.844 -4.824 12.094 1 90.19 79 GLY A N 1
ATOM 562 C CA . GLY A 1 79 ? -11.078 -5.391 12.617 1 90.19 79 GLY A CA 1
ATOM 563 C C . GLY A 1 79 ? -12.227 -5.344 11.625 1 90.19 79 GLY A C 1
ATOM 564 O O . GLY A 1 79 ? -13.391 -5.383 12.008 1 90.19 79 GLY A O 1
ATOM 565 N N . SER A 1 80 ? -11.891 -5.34 10.383 1 93.19 80 SER A N 1
ATOM 566 C CA . SER A 1 80 ? -12.906 -5.203 9.344 1 93.19 80 SER A CA 1
ATOM 567 C C . SER A 1 80 ? -13.953 -6.305 9.445 1 93.19 80 SER A C 1
ATOM 569 O O . SER A 1 80 ? -13.617 -7.469 9.68 1 93.19 80 SER A O 1
ATOM 571 N N . LEU A 1 81 ? -15.211 -5.91 9.211 1 92.25 81 LEU A N 1
ATOM 572 C CA . LEU A 1 81 ? -16.328 -6.855 9.203 1 92.25 81 LEU A CA 1
ATOM 573 C C . LEU A 1 81 ? -16.766 -7.168 7.777 1 92.25 81 LEU A C 1
ATOM 575 O O . LEU A 1 81 ? -17.719 -7.926 7.566 1 92.25 81 LEU A O 1
ATOM 579 N N . VAL A 1 82 ? -16.062 -6.645 6.812 1 94.81 82 VAL A N 1
ATOM 580 C CA . VAL A 1 82 ? -16.453 -6.789 5.418 1 94.81 82 VAL A CA 1
ATOM 581 C C . VAL A 1 82 ? -16.516 -8.273 5.047 1 94.81 82 VAL A C 1
ATOM 583 O O . VAL A 1 82 ? -17.469 -8.719 4.41 1 94.81 82 VAL A O 1
ATOM 586 N N . GLY A 1 83 ? -15.508 -9.039 5.418 1 94.44 83 GLY A N 1
ATOM 587 C CA . GLY A 1 83 ? -15.492 -10.461 5.105 1 94.44 83 GLY A CA 1
ATOM 588 C C . GLY A 1 83 ? -16.734 -11.195 5.582 1 94.44 83 GLY A C 1
ATOM 589 O O . GLY A 1 83 ? -17.375 -11.906 4.809 1 94.44 83 GLY A O 1
ATOM 590 N N . SER A 1 84 ? -17.094 -10.969 6.836 1 93.69 84 SER A N 1
ATOM 591 C CA . SER A 1 84 ? -18.25 -11.656 7.406 1 93.69 84 SER A CA 1
ATOM 592 C C . SER A 1 84 ? -19.547 -11.148 6.793 1 93.69 84 SER A C 1
ATOM 594 O O . SER A 1 84 ? -20.531 -11.883 6.73 1 93.69 84 SER A O 1
ATOM 596 N N . GLN A 1 85 ? -19.531 -9.906 6.352 1 94.88 85 GLN A N 1
ATOM 597 C CA . GLN A 1 85 ? -20.75 -9.32 5.766 1 94.88 85 GLN A CA 1
ATOM 598 C C . GLN A 1 85 ? -21 -9.883 4.371 1 94.88 85 GLN A C 1
ATOM 600 O O . GLN A 1 85 ? -22.156 -10.117 3.998 1 94.88 85 GLN A O 1
ATOM 605 N N . ILE A 1 86 ? -19.922 -10.141 3.664 1 97.25 86 ILE A N 1
ATOM 606 C CA . ILE A 1 86 ? -20.141 -10.5 2.268 1 97.25 86 ILE A CA 1
ATOM 607 C C . ILE A 1 86 ? -20.016 -12.008 2.094 1 97.25 86 ILE A C 1
ATOM 609 O O . ILE A 1 86 ? -20.391 -12.555 1.054 1 97.25 86 ILE A O 1
ATOM 613 N N . MET A 1 87 ? -19.438 -12.695 2.969 1 96.81 87 MET A N 1
ATOM 614 C CA . MET A 1 87 ? -19.344 -14.148 2.99 1 96.81 87 MET A CA 1
ATOM 615 C C . MET A 1 87 ? -20.031 -14.719 4.227 1 96.81 87 MET A C 1
ATOM 617 O O . MET A 1 87 ? -19.375 -15.078 5.203 1 96.81 87 MET A O 1
ATOM 621 N N . PRO A 1 88 ? -21.312 -14.836 4.168 1 92.44 88 PRO A N 1
ATOM 622 C CA . PRO A 1 88 ? -22.094 -15.25 5.34 1 92.44 88 PRO A CA 1
ATOM 623 C C . PRO A 1 88 ? -21.719 -16.656 5.828 1 92.44 88 PRO A C 1
ATOM 625 O O . PRO A 1 88 ? -21.297 -17.5 5.031 1 92.44 88 PRO A O 1
ATOM 628 N N . GLN A 1 89 ? -21.938 -16.766 7.027 1 92 89 GLN A N 1
ATOM 629 C CA . GLN A 1 89 ? -21.641 -18.047 7.676 1 92 89 GLN A CA 1
ATOM 630 C C . GLN A 1 89 ? -22.922 -18.812 7.969 1 92 89 GLN A C 1
ATOM 632 O O . GLN A 1 89 ? -23.984 -18.219 8.141 1 92 89 GLN A O 1
ATOM 637 N N . LYS A 1 90 ? -22.828 -20.109 8 1 90.75 90 LYS A N 1
ATOM 638 C CA . LYS A 1 90 ? -23.906 -20.984 8.453 1 90.75 90 LYS A CA 1
ATOM 639 C C . LYS A 1 90 ? -23.984 -21.016 9.977 1 90.75 90 LYS A C 1
ATOM 641 O O . LYS A 1 90 ? -23.188 -20.359 10.656 1 90.75 90 LYS A O 1
ATOM 646 N N . ALA A 1 91 ? -24.969 -21.688 10.383 1 90.81 91 ALA A N 1
ATOM 647 C CA . ALA A 1 91 ? -25.219 -21.781 11.82 1 90.81 91 ALA A CA 1
ATOM 648 C C . ALA A 1 91 ? -24.047 -22.453 12.539 1 90.81 91 ALA A C 1
ATOM 650 O O . ALA A 1 91 ? -23.75 -22.125 13.688 1 90.81 91 ALA A O 1
ATOM 651 N N . ASP A 1 92 ? -23.359 -23.297 11.828 1 91.31 92 ASP A N 1
ATOM 652 C CA . ASP A 1 92 ? -22.266 -24.047 12.445 1 91.31 92 ASP A CA 1
ATOM 653 C C . ASP A 1 92 ? -20.953 -23.266 12.352 1 91.31 92 ASP A C 1
ATOM 655 O O . ASP A 1 92 ? -19.891 -23.781 12.734 1 91.31 92 ASP A O 1
ATOM 659 N N . GLY A 1 93 ? -20.969 -22.156 11.781 1 88.75 93 GLY A N 1
ATOM 660 C CA . GLY A 1 93 ? -19.781 -21.297 11.719 1 88.75 93 GLY A CA 1
ATOM 661 C C . GLY A 1 93 ? -19.031 -21.422 10.406 1 88.75 93 GLY A C 1
ATOM 662 O O . GLY A 1 93 ? -18.141 -20.625 10.133 1 88.75 93 GLY A O 1
ATOM 663 N N . SER A 1 94 ? -19.438 -22.391 9.641 1 89.62 94 SER A N 1
ATOM 664 C CA . SER A 1 94 ? -18.75 -22.562 8.359 1 89.62 94 SER A CA 1
ATOM 665 C C . SER A 1 94 ? -19.266 -21.562 7.324 1 89.62 94 SER A C 1
ATOM 667 O O . SER A 1 94 ? -20.406 -21.094 7.426 1 89.62 94 SER A O 1
ATOM 669 N N . THR A 1 95 ? -18.422 -21.25 6.398 1 93.5 95 THR A N 1
ATOM 670 C CA . THR A 1 95 ? -18.797 -20.297 5.352 1 93.5 95 THR A CA 1
ATOM 671 C C . THR A 1 95 ? -19.797 -20.938 4.379 1 93.5 95 THR A C 1
ATOM 673 O O . THR A 1 95 ? -19.641 -22.094 4.004 1 93.5 95 THR A O 1
ATOM 676 N N . LYS A 1 96 ? -20.812 -20.219 3.986 1 96.19 96 LYS A N 1
ATOM 677 C CA . LYS A 1 96 ? -21.781 -20.688 3.01 1 96.19 96 LYS A CA 1
ATOM 678 C C . LYS A 1 96 ? -21.141 -20.922 1.646 1 96.19 96 LYS A C 1
ATOM 680 O O . LYS A 1 96 ? -20.297 -20.125 1.215 1 96.19 96 LYS A O 1
ATOM 685 N N . LYS A 1 97 ? -21.547 -22 1.049 1 97.44 97 LYS A N 1
ATOM 686 C CA . LYS A 1 97 ? -20.984 -22.375 -0.25 1 97.44 97 LYS A CA 1
ATOM 687 C C . LYS A 1 97 ? -22.047 -22.312 -1.341 1 97.44 97 LYS A C 1
ATOM 689 O O . LYS A 1 97 ? -23.25 -22.312 -1.046 1 97.44 97 LYS A O 1
ATOM 694 N N . LYS A 1 98 ? -21.609 -22.172 -2.557 1 96.5 98 LYS A N 1
ATOM 695 C CA . LYS A 1 98 ? -22.422 -22.25 -3.768 1 96.5 98 LYS A CA 1
ATOM 696 C C . LYS A 1 98 ? -21.922 -23.344 -4.695 1 96.5 98 LYS A C 1
ATOM 698 O O . LYS A 1 98 ? -20.719 -23.453 -4.945 1 96.5 98 LYS A O 1
ATOM 703 N N . HIS A 1 99 ? -22.859 -24.172 -5.148 1 97.56 99 HIS A N 1
ATOM 704 C CA . HIS A 1 99 ? -22.516 -25.219 -6.098 1 97.56 99 HIS A CA 1
ATOM 705 C C . HIS A 1 99 ? -22.312 -24.656 -7.5 1 97.56 99 HIS A C 1
ATOM 707 O O . HIS A 1 99 ? -23.203 -24 -8.047 1 97.56 99 HIS A O 1
ATOM 713 N N . VAL A 1 100 ? -21.172 -24.891 -8.07 1 97.19 100 VAL A N 1
ATOM 714 C CA . VAL A 1 100 ? -20.844 -24.422 -9.414 1 97.19 100 VAL A CA 1
ATOM 715 C C . VAL A 1 100 ? -20.484 -25.609 -10.305 1 97.19 100 VAL A C 1
ATOM 717 O O . VAL A 1 100 ? -19.672 -26.453 -9.922 1 97.19 100 VAL A O 1
ATOM 720 N N . GLU A 1 101 ? -21.156 -25.734 -11.352 1 97.12 101 GLU A N 1
ATOM 721 C CA . GLU A 1 101 ? -20.859 -26.719 -12.383 1 97.12 101 GLU A CA 1
ATOM 722 C C . GLU A 1 101 ? -20.734 -26.062 -13.758 1 97.12 101 GLU A C 1
ATOM 724 O O . GLU A 1 101 ? -21.516 -25.172 -14.102 1 97.12 101 GLU A O 1
ATOM 729 N N . GLY A 1 102 ? -19.703 -26.422 -14.484 1 96.56 102 GLY A N 1
ATOM 730 C CA . GLY A 1 102 ? -19.484 -25.844 -15.805 1 96.56 102 GLY A CA 1
ATOM 731 C C . GLY A 1 102 ? -18.312 -26.438 -16.547 1 96.56 102 GLY A C 1
ATOM 732 O O . GLY A 1 102 ? -17.484 -27.141 -15.945 1 96.56 102 GLY A O 1
ATOM 733 N N . THR A 1 103 ? -18.375 -26.328 -17.828 1 97.81 103 THR A N 1
ATOM 734 C CA . THR A 1 103 ? -17.234 -26.656 -18.688 1 97.81 103 THR A CA 1
ATOM 735 C C . THR A 1 103 ? -16.547 -25.391 -19.188 1 97.81 103 THR A C 1
ATOM 737 O O . THR A 1 103 ? -17.203 -24.516 -19.75 1 97.81 103 THR A O 1
ATOM 740 N N . TYR A 1 104 ? -15.328 -25.281 -18.922 1 96 104 TYR A N 1
ATOM 741 C CA . TYR A 1 104 ? -14.555 -24.109 -19.312 1 96 104 TYR A CA 1
ATOM 742 C C . TYR A 1 104 ? -13.406 -24.484 -20.234 1 96 104 TYR A C 1
ATOM 744 O O . TYR A 1 104 ? -12.758 -25.516 -20.031 1 96 104 TYR A O 1
ATOM 752 N N . ASN A 1 105 ? -13.164 -23.656 -21.25 1 95.75 105 ASN A N 1
ATOM 753 C CA . ASN A 1 105 ? -11.992 -23.859 -22.109 1 95.75 105 ASN A CA 1
ATOM 754 C C . ASN A 1 105 ? -10.734 -23.266 -21.469 1 95.75 105 ASN A C 1
ATOM 756 O O . ASN A 1 105 ? -10.648 -22.047 -21.281 1 95.75 105 ASN A O 1
ATOM 760 N N . ILE A 1 106 ? -9.773 -24.156 -21.219 1 97.56 106 ILE A N 1
ATOM 761 C CA . ILE A 1 106 ? -8.516 -23.766 -20.594 1 97.56 106 ILE A CA 1
ATOM 762 C C . ILE A 1 106 ? -7.375 -23.922 -21.609 1 97.56 106 ILE A C 1
ATOM 764 O O . ILE A 1 106 ? -7.199 -25 -22.188 1 97.56 106 ILE A O 1
ATOM 768 N N . TRP A 1 107 ? -6.711 -22.797 -21.875 1 96.94 107 TRP A N 1
ATOM 769 C CA . TRP A 1 107 ? -5.527 -22.906 -22.719 1 96.94 107 TRP A CA 1
ATOM 770 C C . TRP A 1 107 ? -4.426 -23.688 -22 1 96.94 107 TRP A C 1
ATOM 772 O O . TRP A 1 107 ? -4.094 -23.391 -20.859 1 96.94 107 TRP A O 1
ATOM 782 N N . ALA A 1 108 ? -3.836 -24.688 -22.641 1 98.06 108 ALA A N 1
ATOM 783 C CA . ALA A 1 108 ? -2.777 -25.516 -22.062 1 98.06 108 ALA A CA 1
ATOM 784 C C . ALA A 1 108 ? -1.689 -25.812 -23.094 1 98.06 108 ALA A C 1
ATOM 786 O O . ALA A 1 108 ? -1.946 -25.797 -24.297 1 98.06 108 ALA A O 1
ATOM 787 N N . GLN A 1 109 ? -0.496 -25.969 -22.594 1 97.5 109 GLN A N 1
ATOM 788 C CA . GLN A 1 109 ? 0.664 -26.344 -23.391 1 97.5 109 GLN A CA 1
ATOM 789 C C . GLN A 1 109 ? 1.383 -27.547 -22.766 1 97.5 109 GLN A C 1
ATOM 791 O O . GLN A 1 109 ? 1.646 -27.562 -21.562 1 97.5 109 GLN A O 1
ATOM 796 N N . ASN A 1 110 ? 1.582 -28.531 -23.594 1 96.69 110 ASN A N 1
ATOM 797 C CA . ASN A 1 110 ? 2.367 -29.703 -23.219 1 96.69 110 ASN A CA 1
ATOM 798 C C . ASN A 1 110 ? 3.674 -29.781 -24 1 96.69 110 ASN A C 1
ATOM 800 O O . ASN A 1 110 ? 3.662 -29.828 -25.234 1 96.69 110 ASN A O 1
ATOM 804 N N . CYS A 1 111 ? 4.773 -29.781 -23.328 1 96.38 111 CYS A N 1
ATOM 805 C CA . CYS A 1 111 ? 6.09 -29.875 -23.953 1 96.38 111 CYS A CA 1
ATOM 806 C C . CYS A 1 111 ? 6.777 -31.172 -23.562 1 96.38 111 CYS A C 1
ATOM 808 O O . CYS A 1 111 ? 7.051 -31.422 -22.391 1 96.38 111 CYS A O 1
ATOM 810 N N . HIS A 1 112 ? 7.078 -31.938 -24.516 1 95.62 112 HIS A N 1
ATOM 811 C CA . HIS A 1 112 ? 7.703 -33.25 -24.312 1 95.62 112 HIS A CA 1
ATOM 812 C C . HIS A 1 112 ? 9.18 -33.219 -24.688 1 95.62 112 HIS A C 1
ATOM 814 O O . HIS A 1 112 ? 9.555 -32.656 -25.734 1 95.62 112 HIS A O 1
ATOM 820 N N . PRO A 1 113 ? 9.992 -33.844 -23.734 1 95.44 113 PRO A N 1
ATOM 821 C CA . PRO A 1 113 ? 11.422 -33.844 -24.062 1 95.44 113 PRO A CA 1
ATOM 822 C C . PRO A 1 113 ? 11.75 -34.656 -25.312 1 95.44 113 PRO A C 1
ATOM 824 O O . PRO A 1 113 ? 11.148 -35.688 -25.547 1 95.44 113 PRO A O 1
ATOM 827 N N . ASN A 1 114 ? 12.664 -34.125 -26.047 1 90.69 114 ASN A N 1
ATOM 828 C CA . ASN A 1 114 ? 13.102 -34.844 -27.25 1 90.69 114 ASN A CA 1
ATOM 829 C C . ASN A 1 114 ? 13.828 -36.125 -26.906 1 90.69 114 ASN A C 1
ATOM 831 O O . ASN A 1 114 ? 14.523 -36.219 -25.906 1 90.69 114 ASN A O 1
ATOM 835 N N . GLY A 1 115 ? 13.664 -37.125 -27.75 1 85.5 115 GLY A N 1
ATOM 836 C CA . GLY A 1 115 ? 14.469 -38.344 -27.734 1 85.5 115 GLY A CA 1
ATOM 837 C C . GLY A 1 115 ? 14.094 -39.281 -26.609 1 85.5 115 GLY A C 1
ATOM 838 O O . GLY A 1 115 ? 14.852 -40.219 -26.297 1 85.5 115 GLY A O 1
ATOM 839 N N . LYS A 1 116 ? 13.086 -39 -25.906 1 80.88 116 LYS A N 1
ATOM 840 C CA . LYS A 1 116 ? 12.672 -39.906 -24.844 1 80.88 116 LYS A CA 1
ATOM 841 C C . LYS A 1 116 ? 11.469 -40.75 -25.266 1 80.88 116 LYS A C 1
ATOM 843 O O . LYS A 1 116 ? 10.484 -40.219 -25.781 1 80.88 116 LYS A O 1
ATOM 848 N N . GLU A 1 117 ? 11.781 -42.094 -25.188 1 80.25 117 GLU A N 1
ATOM 849 C CA . GLU A 1 117 ? 10.711 -43.031 -25.469 1 80.25 117 GLU A CA 1
ATOM 850 C C . GLU A 1 117 ? 10.086 -43.562 -24.172 1 80.25 117 GLU A C 1
ATOM 852 O O . GLU A 1 117 ? 10.734 -43.594 -23.125 1 80.25 117 GLU A O 1
ATOM 857 N N . GLY A 1 118 ? 8.875 -43.812 -24.141 1 85.19 118 GLY A N 1
ATOM 858 C CA . GLY A 1 118 ? 8.195 -44.344 -22.984 1 85.19 118 GLY A CA 1
ATOM 859 C C . GLY A 1 118 ? 7.691 -43.281 -22.031 1 85.19 118 GLY A C 1
ATOM 860 O O . GLY A 1 118 ? 7.422 -42.156 -22.438 1 85.19 118 GLY A O 1
ATOM 861 N N . GLN A 1 119 ? 7.617 -43.781 -20.766 1 91.94 119 GLN A N 1
ATOM 862 C CA . GLN A 1 119 ? 7.094 -42.844 -19.766 1 91.94 119 GLN A CA 1
ATOM 863 C C . GLN A 1 119 ? 8.18 -41.906 -19.281 1 91.94 119 GLN A C 1
ATOM 865 O O . GLN A 1 119 ? 9.328 -42.312 -19.078 1 91.94 119 GLN A O 1
ATOM 870 N N . VAL A 1 120 ? 7.887 -40.688 -19.25 1 95.5 120 VAL A N 1
ATOM 871 C CA . VAL A 1 120 ? 8.766 -39.688 -18.672 1 95.5 120 VAL A CA 1
ATOM 872 C C . VAL A 1 120 ? 8.055 -39 -17.5 1 95.5 120 VAL A C 1
ATOM 874 O O . VAL A 1 120 ? 6.824 -39 -17.406 1 95.5 120 VAL A O 1
ATOM 877 N N . PRO A 1 121 ? 8.828 -38.469 -16.531 1 97.69 121 PRO A N 1
ATOM 878 C CA . PRO A 1 121 ? 8.156 -37.688 -15.492 1 97.69 121 PRO A CA 1
ATOM 879 C C . PRO A 1 121 ? 7.562 -36.375 -16.031 1 97.69 121 PRO A C 1
ATOM 881 O O . PRO A 1 121 ? 8.094 -35.781 -16.969 1 97.69 121 PRO A O 1
ATOM 884 N N . LEU A 1 122 ? 6.441 -35.969 -15.438 1 98.38 122 LEU A N 1
ATOM 885 C CA . LEU A 1 122 ? 5.719 -34.781 -15.82 1 98.38 122 LEU A CA 1
ATOM 886 C C . LEU A 1 122 ? 5.777 -33.719 -14.711 1 98.38 122 LEU A C 1
ATOM 888 O O . LEU A 1 122 ? 5.586 -34.062 -13.539 1 98.38 122 LEU A O 1
ATOM 892 N N . ILE A 1 123 ? 6.133 -32.531 -15.109 1 98.75 123 ILE A N 1
ATOM 893 C CA . ILE A 1 123 ? 5.973 -31.391 -14.203 1 98.75 123 ILE A CA 1
ATOM 894 C C . ILE A 1 123 ? 4.797 -30.531 -14.656 1 98.75 123 ILE A C 1
ATOM 896 O O . ILE A 1 123 ? 4.777 -30.047 -15.797 1 98.75 123 ILE A O 1
ATOM 900 N N . VAL A 1 124 ? 3.803 -30.359 -13.789 1 98.88 124 VAL A N 1
ATOM 901 C CA . VAL A 1 124 ? 2.672 -29.469 -14.039 1 98.88 124 VAL A CA 1
ATOM 902 C C . VAL A 1 124 ? 2.938 -28.109 -13.406 1 98.88 124 VAL A C 1
ATOM 904 O O . VAL A 1 124 ? 3.09 -28 -12.188 1 98.88 124 VAL A O 1
ATOM 907 N N . GLY A 1 125 ? 2.977 -27.047 -14.273 1 98.81 125 GLY A N 1
ATOM 908 C CA . GLY A 1 125 ? 3.301 -25.703 -13.805 1 98.81 125 GLY A CA 1
ATOM 909 C C . GLY A 1 125 ? 2.086 -24.812 -13.688 1 98.81 125 GLY A C 1
ATOM 910 O O . GLY A 1 125 ? 1.346 -24.625 -14.656 1 98.81 125 GLY A O 1
ATOM 911 N N . ILE A 1 126 ? 1.89 -24.234 -12.492 1 98.81 126 ILE A N 1
ATOM 912 C CA . ILE A 1 126 ? 0.786 -23.312 -12.242 1 98.81 126 ILE A CA 1
ATOM 913 C C . ILE A 1 126 ? 1.334 -21.922 -11.914 1 98.81 126 ILE A C 1
ATOM 915 O O . ILE A 1 126 ? 2.061 -21.75 -10.93 1 98.81 126 ILE A O 1
ATOM 919 N N . HIS A 1 127 ? 0.975 -20.969 -12.727 1 98.75 127 HIS A N 1
ATOM 920 C CA . HIS A 1 127 ? 1.455 -19.594 -12.539 1 98.75 127 HIS A CA 1
ATOM 921 C C . HIS A 1 127 ? 0.689 -18.891 -11.43 1 98.75 127 HIS A C 1
ATOM 923 O O . HIS A 1 127 ? -0.383 -19.344 -11.023 1 98.75 127 HIS A O 1
ATOM 929 N N . GLY A 1 128 ? 1.257 -17.844 -10.93 1 98.5 128 GLY A N 1
ATOM 930 C CA . GLY A 1 128 ? 0.639 -17.016 -9.898 1 98.5 128 GLY A CA 1
ATOM 931 C C . GLY A 1 128 ? -0.165 -15.859 -10.453 1 98.5 128 GLY A C 1
ATOM 932 O O . GLY A 1 128 ? -0.365 -15.766 -11.664 1 98.5 128 GLY A O 1
ATOM 933 N N . ILE A 1 129 ? -0.661 -15.055 -9.555 1 98.12 129 ILE A N 1
ATOM 934 C CA . ILE A 1 129 ? -1.381 -13.836 -9.922 1 98.12 129 ILE A CA 1
ATOM 935 C C . ILE A 1 129 ? -0.436 -12.867 -10.625 1 98.12 129 ILE A C 1
ATOM 937 O O . ILE A 1 129 ? 0.738 -12.766 -10.266 1 98.12 129 ILE A O 1
ATOM 941 N N . ASN A 1 130 ? -0.945 -12.195 -11.648 1 98.06 130 ASN A N 1
ATOM 942 C CA . ASN A 1 130 ? -0.236 -11.203 -12.438 1 98.06 130 ASN A CA 1
ATOM 943 C C . ASN A 1 130 ? 0.54 -11.844 -13.586 1 98.06 130 ASN A C 1
ATOM 945 O O . ASN A 1 130 ? 1.169 -11.148 -14.383 1 98.06 130 ASN A O 1
ATOM 949 N N . PHE A 1 131 ? 0.573 -13.164 -13.648 1 98.25 131 PHE A N 1
ATOM 950 C CA . PHE A 1 131 ? 1.271 -13.898 -14.695 1 98.25 131 PHE A CA 1
ATOM 951 C C . PHE A 1 131 ? 0.323 -14.844 -15.414 1 98.25 131 PHE A C 1
ATOM 953 O O . PHE A 1 131 ? -0.83 -15.008 -15.008 1 98.25 131 PHE A O 1
ATOM 960 N N . ASP A 1 132 ? 0.803 -15.391 -16.562 1 97.25 132 ASP A N 1
ATOM 961 C CA . ASP A 1 132 ? 0.184 -16.516 -17.266 1 97.25 132 ASP A CA 1
ATOM 962 C C . ASP A 1 132 ? 1.2 -17.609 -17.531 1 97.25 132 ASP A C 1
ATOM 964 O O . ASP A 1 132 ? 2.24 -17.688 -16.875 1 97.25 132 ASP A O 1
ATOM 968 N N . HIS A 1 133 ? 0.884 -18.5 -18.406 1 97.38 133 HIS A N 1
ATOM 969 C CA . HIS A 1 133 ? 1.737 -19.641 -18.703 1 97.38 133 HIS A CA 1
ATOM 970 C C . HIS A 1 133 ? 3.146 -19.188 -19.078 1 97.38 133 HIS A C 1
ATOM 972 O O . HIS A 1 133 ? 4.113 -19.922 -18.859 1 97.38 133 HIS A O 1
ATOM 978 N N . SER A 1 134 ? 3.303 -18 -19.594 1 95.94 134 SER A N 1
ATOM 979 C CA . SER A 1 134 ? 4.59 -17.531 -20.094 1 95.94 134 SER A CA 1
ATOM 980 C C . SER A 1 134 ? 5.582 -17.312 -18.953 1 95.94 134 SER A C 1
ATOM 982 O O . SER A 1 134 ? 6.785 -17.188 -19.188 1 95.94 134 SER A O 1
ATOM 984 N N . TYR A 1 135 ? 5.051 -17.312 -17.75 1 97.5 135 TYR A N 1
ATOM 985 C CA . TYR A 1 135 ? 5.926 -17.234 -16.578 1 97.5 135 TYR A CA 1
ATOM 986 C C . TYR A 1 135 ? 6.945 -18.359 -16.594 1 97.5 135 TYR A C 1
ATOM 988 O O . TYR A 1 135 ? 8.094 -18.188 -16.172 1 97.5 135 TYR A O 1
ATOM 996 N N . TRP A 1 136 ? 6.598 -19.484 -17.141 1 97.62 136 TRP A N 1
ATOM 997 C CA . TRP A 1 136 ? 7.441 -20.672 -17.125 1 97.62 136 TRP A CA 1
ATOM 998 C C . TRP A 1 136 ? 8.391 -20.688 -18.328 1 97.62 136 TRP A C 1
ATOM 1000 O O . TRP A 1 136 ? 9.359 -21.438 -18.344 1 97.62 136 TRP A O 1
ATOM 1010 N N . GLU A 1 137 ? 8.062 -19.938 -19.344 1 94.88 137 GLU A N 1
ATOM 1011 C CA . GLU A 1 137 ? 8.922 -19.688 -20.5 1 94.88 137 GLU A CA 1
ATOM 1012 C C . GLU A 1 137 ? 9.242 -18.203 -20.641 1 94.88 137 GLU A C 1
ATOM 1014 O O . GLU A 1 137 ? 9.078 -17.609 -21.719 1 94.88 137 GLU A O 1
ATOM 1019 N N . PHE A 1 138 ? 9.68 -17.672 -19.562 1 91.44 138 PHE A N 1
ATOM 1020 C CA . PHE A 1 138 ? 9.875 -16.219 -19.531 1 91.44 138 PHE A CA 1
ATOM 1021 C C . PHE A 1 138 ? 10.805 -15.766 -20.641 1 91.44 138 PHE A C 1
ATOM 1023 O O . PHE A 1 138 ? 11.992 -16.109 -20.656 1 91.44 138 PHE A O 1
ATOM 1030 N N . GLY A 1 139 ? 10.398 -15.07 -21.594 1 84.5 139 GLY A N 1
ATOM 1031 C CA . GLY A 1 139 ? 10.961 -14.836 -22.906 1 84.5 139 GLY A CA 1
ATOM 1032 C C . GLY A 1 139 ? 11.953 -13.695 -22.938 1 84.5 139 GLY A C 1
ATOM 1033 O O . GLY A 1 139 ? 12.195 -13.102 -24 1 84.5 139 GLY A O 1
ATOM 1034 N N . TYR A 1 140 ? 12.445 -13.289 -21.797 1 84.69 140 TYR A N 1
ATOM 1035 C CA . TYR A 1 140 ? 13.445 -12.227 -21.797 1 84.69 140 TYR A CA 1
ATOM 1036 C C . TYR A 1 140 ? 14.789 -12.734 -22.312 1 84.69 140 TYR A C 1
ATOM 1038 O O . TYR A 1 140 ? 15.445 -12.078 -23.109 1 84.69 140 TYR A O 1
ATOM 1046 N N . SER A 1 141 ? 15.234 -13.875 -21.844 1 85.25 141 SER A N 1
ATOM 1047 C CA . SER A 1 141 ? 16.422 -14.578 -22.297 1 85.25 141 SER A CA 1
ATOM 1048 C C . SER A 1 141 ? 16.297 -16.078 -22.078 1 85.25 141 SER A C 1
ATOM 1050 O O . SER A 1 141 ? 15.43 -16.531 -21.328 1 85.25 141 SER A O 1
ATOM 1052 N N . LYS A 1 142 ? 17.109 -16.797 -22.75 1 82.19 142 LYS A N 1
ATOM 1053 C CA . LYS A 1 142 ? 17.031 -18.25 -22.703 1 82.19 142 LYS A CA 1
ATOM 1054 C C . LYS A 1 142 ? 17.25 -18.766 -21.281 1 82.19 142 LYS A C 1
ATOM 1056 O O . LYS A 1 142 ? 16.688 -19.797 -20.891 1 82.19 142 LYS A O 1
ATOM 1061 N N . GLU A 1 143 ? 17.984 -18.047 -20.547 1 87.38 143 GLU A N 1
ATOM 1062 C CA . GLU A 1 143 ? 18.344 -18.469 -19.188 1 87.38 143 GLU A CA 1
ATOM 1063 C C . GLU A 1 143 ? 17.141 -18.422 -18.266 1 87.38 143 GLU A C 1
ATOM 1065 O O . GLU A 1 143 ? 17.156 -19.016 -17.188 1 87.38 143 GLU A O 1
ATOM 1070 N N . TYR A 1 144 ? 16.078 -17.797 -18.75 1 90.31 144 TYR A N 1
ATOM 1071 C CA . TYR A 1 144 ? 14.891 -17.625 -17.906 1 90.31 144 TYR A CA 1
ATOM 1072 C C . TYR A 1 144 ? 13.836 -18.656 -18.234 1 90.31 144 TYR A C 1
ATOM 1074 O O . TYR A 1 144 ? 12.75 -18.656 -17.641 1 90.31 144 TYR A O 1
ATOM 1082 N N . ASN A 1 145 ? 14.094 -19.609 -19.125 1 95.44 145 ASN A N 1
ATOM 1083 C CA . ASN A 1 145 ? 13.086 -20.547 -19.641 1 95.44 145 ASN A CA 1
ATOM 1084 C C . ASN A 1 145 ? 13.094 -21.859 -18.875 1 95.44 145 ASN A C 1
ATOM 1086 O O . ASN A 1 145 ? 13.875 -22.766 -19.188 1 95.44 145 ASN A O 1
ATOM 1090 N N . PHE A 1 146 ? 12.195 -22 -17.953 1 97.38 146 PHE A N 1
ATOM 1091 C CA . PHE A 1 146 ? 12.086 -23.203 -17.125 1 97.38 146 PHE A CA 1
ATOM 1092 C C . PHE A 1 146 ? 11.695 -24.391 -17.984 1 97.38 146 PHE A C 1
ATOM 1094 O O . PHE A 1 146 ? 12.211 -25.5 -17.797 1 97.38 146 PHE A O 1
ATOM 1101 N N . VAL A 1 147 ? 10.766 -24.266 -18.922 1 97.31 147 VAL A N 1
ATOM 1102 C CA . VAL A 1 147 ? 10.258 -25.359 -19.75 1 97.31 147 VAL A CA 1
ATOM 1103 C C . VAL A 1 147 ? 11.398 -25.969 -20.547 1 97.31 147 VAL A C 1
ATOM 1105 O O . VAL A 1 147 ? 11.555 -27.188 -20.578 1 97.31 147 VAL A O 1
ATOM 1108 N N . GLU A 1 148 ? 12.188 -25.125 -21.125 1 95.44 148 GLU A N 1
ATOM 1109 C CA . GLU A 1 148 ? 13.328 -25.609 -21.906 1 95.44 148 GLU A CA 1
ATOM 1110 C C . GLU A 1 148 ? 14.305 -26.375 -21.016 1 95.44 148 GLU A C 1
ATOM 1112 O O . GLU A 1 148 ? 14.766 -27.453 -21.391 1 95.44 148 GLU A O 1
ATOM 1117 N N . ALA A 1 149 ? 14.625 -25.844 -19.859 1 96.12 149 ALA A N 1
ATOM 1118 C CA . ALA A 1 149 ? 15.555 -26.5 -18.938 1 96.12 149 ALA A CA 1
ATOM 1119 C C . ALA A 1 149 ? 15.008 -27.844 -18.469 1 96.12 149 ALA A C 1
ATOM 1121 O O . ALA A 1 149 ? 15.75 -28.828 -18.391 1 96.12 149 ALA A O 1
ATOM 1122 N N . ALA A 1 150 ? 13.766 -27.875 -18.219 1 97.56 150 ALA A N 1
ATOM 1123 C CA . ALA A 1 150 ? 13.133 -29.109 -17.766 1 97.56 150 ALA A CA 1
ATOM 1124 C C . ALA A 1 150 ? 13.141 -30.156 -18.859 1 97.56 150 ALA A C 1
ATOM 1126 O O . ALA A 1 150 ? 13.43 -31.328 -18.609 1 97.56 150 ALA A O 1
ATOM 1127 N N . ASN A 1 151 ? 12.797 -29.734 -20.078 1 96.75 151 ASN A N 1
ATOM 1128 C CA . ASN A 1 151 ? 12.836 -30.672 -21.203 1 96.75 151 ASN A CA 1
ATOM 1129 C C . ASN A 1 151 ? 14.242 -31.234 -21.406 1 96.75 151 ASN A C 1
ATOM 1131 O O . ASN A 1 151 ? 14.406 -32.438 -21.625 1 96.75 151 ASN A O 1
ATOM 1135 N N . LYS A 1 152 ? 15.219 -30.359 -21.297 1 94.75 152 LYS A N 1
ATOM 1136 C CA . LYS A 1 152 ? 16.609 -30.797 -21.422 1 94.75 152 LYS A CA 1
ATOM 1137 C C . LYS A 1 152 ? 16.953 -31.812 -20.344 1 94.75 152 LYS A C 1
ATOM 1139 O O . LYS A 1 152 ? 17.766 -32.719 -20.562 1 94.75 152 LYS A O 1
ATOM 1144 N N . ALA A 1 153 ? 16.328 -31.688 -19.219 1 95.56 153 ALA A N 1
ATOM 1145 C CA . ALA A 1 153 ? 16.594 -32.562 -18.094 1 95.56 153 ALA A CA 1
ATOM 1146 C C . ALA A 1 153 ? 15.75 -33.844 -18.172 1 95.56 153 ALA A C 1
ATOM 1148 O O . ALA A 1 153 ? 15.867 -34.719 -17.328 1 95.56 153 ALA A O 1
ATOM 1149 N N . GLY A 1 154 ? 14.852 -33.938 -19.156 1 95.5 154 GLY A N 1
ATOM 1150 C CA . GLY A 1 154 ? 14.117 -35.156 -19.391 1 95.5 154 GLY A CA 1
ATOM 1151 C C . GLY A 1 154 ? 12.703 -35.125 -18.844 1 95.5 154 GLY A C 1
ATOM 1152 O O . GLY A 1 154 ? 12.023 -36.156 -18.797 1 95.5 154 GLY A O 1
ATOM 1153 N N . TYR A 1 155 ? 12.234 -34 -18.453 1 97.44 155 TYR A N 1
ATOM 1154 C CA . TYR A 1 155 ? 10.883 -33.844 -17.922 1 97.44 155 TYR A CA 1
ATOM 1155 C C . TYR A 1 155 ? 9.93 -33.312 -18.984 1 97.44 155 TYR A C 1
ATOM 1157 O O . TYR A 1 155 ? 10.289 -32.438 -19.766 1 97.44 155 TYR A O 1
ATOM 1165 N N . ALA A 1 156 ? 8.75 -33.906 -19.094 1 97.44 156 ALA A N 1
ATOM 1166 C CA . ALA A 1 156 ? 7.652 -33.219 -19.766 1 97.44 156 ALA A CA 1
ATOM 1167 C C . ALA A 1 156 ? 7.113 -32.094 -18.891 1 97.44 156 ALA A C 1
ATOM 1169 O O . ALA A 1 156 ? 7.254 -32.125 -17.672 1 97.44 156 ALA A O 1
ATOM 1170 N N . VAL A 1 157 ? 6.598 -31.062 -19.531 1 98.12 157 VAL A N 1
ATOM 1171 C CA . VAL A 1 157 ? 6.043 -29.938 -18.781 1 98.12 157 VAL A CA 1
ATOM 1172 C C . VAL A 1 157 ? 4.66 -29.578 -19.328 1 98.12 157 VAL A C 1
ATOM 1174 O O . VAL A 1 157 ? 4.492 -29.391 -20.531 1 98.12 157 VAL A O 1
ATOM 1177 N N . LEU A 1 158 ? 3.691 -29.609 -18.453 1 98.5 158 LEU A N 1
ATOM 1178 C CA . LEU A 1 158 ? 2.355 -29.094 -18.75 1 98.5 158 LEU A CA 1
ATOM 1179 C C . LEU A 1 158 ? 2.123 -27.75 -18.078 1 98.5 158 LEU A C 1
ATOM 1181 O O . LEU A 1 158 ? 2.244 -27.641 -16.844 1 98.5 158 LEU A O 1
ATOM 1185 N N . THR A 1 159 ? 1.899 -26.719 -18.828 1 98.38 159 THR A N 1
ATOM 1186 C CA . THR A 1 159 ? 1.518 -25.406 -18.297 1 98.38 159 THR A CA 1
ATOM 1187 C C . THR A 1 159 ? 0.168 -24.969 -18.859 1 98.38 159 THR A C 1
ATOM 1189 O O . THR A 1 159 ? -0.268 -25.484 -19.906 1 98.38 159 THR A O 1
ATOM 1192 N N . TYR A 1 160 ? -0.505 -24.109 -18.156 1 98.38 160 TYR A N 1
ATOM 1193 C CA . TYR A 1 160 ? -1.793 -23.609 -18.641 1 98.38 160 TYR A CA 1
ATOM 1194 C C . TYR A 1 160 ? -2.098 -22.234 -18.062 1 98.38 160 TYR A C 1
ATOM 1196 O O . TYR A 1 160 ? -1.437 -21.781 -17.125 1 98.38 160 TYR A O 1
ATOM 1204 N N . ASP A 1 161 ? -2.955 -21.5 -18.75 1 98 161 ASP A N 1
ATOM 1205 C CA . ASP A 1 161 ? -3.529 -20.281 -18.203 1 98 161 ASP A CA 1
ATOM 1206 C C . ASP A 1 161 ? -4.695 -20.594 -17.266 1 98 161 ASP A C 1
ATOM 1208 O O . ASP A 1 161 ? -5.684 -21.203 -17.672 1 98 161 ASP A O 1
ATOM 1212 N N . ARG A 1 162 ? -4.562 -20.219 -16.047 1 98.5 162 ARG A N 1
ATOM 1213 C CA . ARG A 1 162 ? -5.664 -20.438 -15.109 1 98.5 162 ARG A CA 1
ATOM 1214 C C . ARG A 1 162 ? -6.957 -19.828 -15.641 1 98.5 162 ARG A C 1
ATOM 1216 O O . ARG A 1 162 ? -6.926 -18.969 -16.531 1 98.5 162 ARG A O 1
ATOM 1223 N N . LEU A 1 163 ? -8.062 -20.328 -15.141 1 97 163 LEU A N 1
ATOM 1224 C CA . LEU A 1 163 ? -9.344 -19.719 -15.469 1 97 163 LEU A CA 1
ATOM 1225 C C . LEU A 1 163 ? -9.336 -18.234 -15.156 1 97 163 LEU A C 1
ATOM 1227 O O . LEU A 1 163 ? -8.891 -17.828 -14.086 1 97 163 LEU A O 1
ATOM 1231 N N . GLY A 1 164 ? -9.797 -17.453 -16.125 1 95.31 164 GLY A N 1
ATOM 1232 C CA . GLY A 1 164 ? -9.828 -16.016 -15.938 1 95.31 164 GLY A CA 1
ATOM 1233 C C . GLY A 1 164 ? -8.555 -15.328 -16.406 1 95.31 164 GLY A C 1
ATOM 1234 O O . GLY A 1 164 ? -8.477 -14.102 -16.406 1 95.31 164 GLY A O 1
ATOM 1235 N N . VAL A 1 165 ? -7.586 -16.094 -16.953 1 96.12 165 VAL A N 1
ATOM 1236 C CA . VAL A 1 165 ? -6.281 -15.523 -17.281 1 96.12 165 VAL A CA 1
ATOM 1237 C C . VAL A 1 165 ? -5.918 -15.859 -18.719 1 96.12 165 VAL A C 1
ATOM 1239 O O . VAL A 1 165 ? -6.215 -16.953 -19.203 1 96.12 165 VAL A O 1
ATOM 1242 N N . GLY A 1 166 ? -5.262 -14.906 -19.328 1 93.56 166 GLY A N 1
ATOM 1243 C CA . GLY A 1 166 ? -4.684 -15.148 -20.641 1 93.56 166 GLY A CA 1
ATOM 1244 C C . GLY A 1 166 ? -5.695 -15.648 -21.656 1 93.56 166 GLY A C 1
ATOM 1245 O O . GLY A 1 166 ? -6.754 -15.047 -21.844 1 93.56 166 GLY A O 1
ATOM 1246 N N . GLN A 1 167 ? -5.414 -16.828 -22.188 1 92.25 167 GLN A N 1
ATOM 1247 C CA . GLN A 1 167 ? -6.207 -17.328 -23.312 1 92.25 167 GLN A CA 1
ATOM 1248 C C . GLN A 1 167 ? -7.355 -18.203 -22.812 1 92.25 167 GLN A C 1
ATOM 1250 O O . GLN A 1 167 ? -8.188 -18.641 -23.609 1 92.25 167 GLN A O 1
ATOM 1255 N N . SER A 1 168 ? -7.426 -18.438 -21.516 1 94.88 168 SER A N 1
ATOM 1256 C CA . SER A 1 168 ? -8.5 -19.25 -20.953 1 94.88 168 SER A CA 1
ATOM 1257 C C . SER A 1 168 ? -9.789 -18.453 -20.812 1 94.88 168 SER A C 1
ATOM 1259 O O . SER A 1 168 ? -9.773 -17.219 -20.891 1 94.88 168 SER A O 1
ATOM 1261 N N . ASP A 1 169 ? -10.891 -19.172 -20.625 1 93.12 169 ASP A N 1
ATOM 1262 C CA . ASP A 1 169 ? -12.195 -18.531 -20.453 1 93.12 169 ASP A CA 1
ATOM 1263 C C . ASP A 1 169 ? -12.195 -17.562 -19.281 1 93.12 169 ASP A C 1
ATOM 1265 O O . ASP A 1 169 ? -11.43 -17.734 -18.328 1 93.12 169 ASP A O 1
ATOM 1269 N N . LYS A 1 170 ? -13.078 -16.609 -19.406 1 93.06 170 LYS A N 1
ATOM 1270 C CA . LYS A 1 170 ? -13.219 -15.602 -18.344 1 93.06 170 LYS A CA 1
ATOM 1271 C C . LYS A 1 170 ? -14.664 -15.508 -17.859 1 93.06 170 LYS A C 1
ATOM 1273 O O . LYS A 1 170 ? -15.312 -14.469 -18.016 1 93.06 170 LYS A O 1
ATOM 1278 N N . PRO A 1 171 ? -15.094 -16.484 -17.172 1 93.38 171 PRO A N 1
ATOM 1279 C CA . PRO A 1 171 ? -16.438 -16.406 -16.609 1 93.38 171 PRO A CA 1
ATOM 1280 C C . PRO A 1 171 ? -16.531 -15.461 -15.414 1 93.38 171 PRO A C 1
ATOM 1282 O O . PRO A 1 171 ? -15.641 -14.633 -15.219 1 93.38 171 PRO A O 1
ATOM 1285 N N . ASP A 1 172 ? -17.672 -15.562 -14.625 1 94.25 172 ASP A N 1
ATOM 1286 C CA . ASP A 1 172 ? -17.906 -14.688 -13.477 1 94.25 172 ASP A CA 1
ATOM 1287 C C . ASP A 1 172 ? -16.703 -14.703 -12.531 1 94.25 172 ASP A C 1
ATOM 1289 O O . ASP A 1 172 ? -16.375 -15.742 -11.945 1 94.25 172 ASP A O 1
ATOM 1293 N N . GLY A 1 173 ? -16.094 -13.555 -12.406 1 96.12 173 GLY A N 1
ATOM 1294 C CA . GLY A 1 173 ? -14.875 -13.453 -11.609 1 96.12 173 GLY A CA 1
ATOM 1295 C C . GLY A 1 173 ? -15.148 -13.312 -10.125 1 96.12 173 GLY A C 1
ATOM 1296 O O . GLY A 1 173 ? -14.227 -13.102 -9.336 1 96.12 173 GLY A O 1
ATOM 1297 N N . LEU A 1 174 ? -16.406 -13.336 -9.703 1 97.06 174 LEU A N 1
ATOM 1298 C CA . LEU A 1 174 ? -16.766 -13.172 -8.297 1 97.06 174 LEU A CA 1
ATOM 1299 C C . LEU A 1 174 ? -17.141 -14.508 -7.668 1 97.06 174 LEU A C 1
ATOM 1301 O O . LEU A 1 174 ? -16.531 -14.93 -6.684 1 97.06 174 LEU A O 1
ATOM 1305 N N . ASN A 1 175 ? -17.953 -15.289 -8.32 1 97.44 175 ASN A N 1
ATOM 1306 C CA . ASN A 1 175 ? -18.484 -16.469 -7.66 1 97.44 175 ASN A CA 1
ATOM 1307 C C . ASN A 1 175 ? -18.078 -17.75 -8.383 1 97.44 175 ASN A C 1
ATOM 1309 O O . ASN A 1 175 ? -18.312 -18.859 -7.879 1 97.44 175 ASN A O 1
ATOM 1313 N N . VAL A 1 176 ? -17.453 -17.625 -9.555 1 97.06 176 VAL A N 1
ATOM 1314 C CA . VAL A 1 176 ? -17 -18.812 -10.289 1 97.06 176 VAL A CA 1
ATOM 1315 C C . VAL A 1 176 ? -15.477 -18.906 -10.219 1 97.06 176 VAL A C 1
ATOM 1317 O O . VAL A 1 176 ? -14.93 -19.875 -9.695 1 97.06 176 VAL A O 1
ATOM 1320 N N . VAL A 1 177 ? -14.797 -17.875 -10.695 1 97.31 177 VAL A N 1
ATOM 1321 C CA . VAL A 1 177 ? -13.336 -17.906 -10.703 1 97.31 177 VAL A CA 1
ATOM 1322 C C . VAL A 1 177 ? -12.805 -17.656 -9.289 1 97.31 177 VAL A C 1
ATOM 1324 O O . VAL A 1 177 ? -12.43 -16.531 -8.945 1 97.31 177 VAL A O 1
ATOM 1327 N N . GLN A 1 178 ? -12.797 -18.703 -8.461 1 98.69 178 GLN A N 1
ATOM 1328 C CA . GLN A 1 178 ? -12.305 -18.719 -7.09 1 98.69 178 GLN A CA 1
ATOM 1329 C C . GLN A 1 178 ? -11.203 -19.75 -6.902 1 98.69 178 GLN A C 1
ATOM 1331 O O . GLN A 1 178 ? -10.93 -20.547 -7.809 1 98.69 178 GLN A O 1
ATOM 1336 N N . SER A 1 179 ? -10.602 -19.75 -5.75 1 98.62 179 SER A N 1
ATOM 1337 C CA . SER A 1 179 ? -9.523 -20.688 -5.445 1 98.62 179 SER A CA 1
ATOM 1338 C C . SER A 1 179 ? -9.992 -22.125 -5.574 1 98.62 179 SER A C 1
ATOM 1340 O O . SER A 1 179 ? -9.266 -22.984 -6.094 1 98.62 179 SER A O 1
ATOM 1342 N N . SER A 1 180 ? -11.172 -22.375 -5.102 1 98.5 180 SER A N 1
ATOM 1343 C CA . SER A 1 180 ? -11.672 -23.75 -5.148 1 98.5 180 SER A CA 1
ATOM 1344 C C . SER A 1 180 ? -11.852 -24.219 -6.586 1 98.5 180 SER A C 1
ATOM 1346 O O . SER A 1 180 ? -11.57 -25.375 -6.898 1 98.5 180 SER A O 1
ATOM 1348 N N . THR A 1 181 ? -12.336 -23.344 -7.461 1 98.81 181 THR A N 1
ATOM 1349 C CA . THR A 1 181 ? -12.477 -23.688 -8.875 1 98.81 181 THR A CA 1
ATOM 1350 C C . THR A 1 181 ? -11.109 -23.969 -9.5 1 98.81 181 THR A C 1
ATOM 1352 O O . THR A 1 181 ? -10.961 -24.922 -10.258 1 98.81 181 THR A O 1
ATOM 1355 N N . GLU A 1 182 ? -10.195 -23.125 -9.203 1 98.88 182 GLU A N 1
ATOM 1356 C CA . GLU A 1 182 ? -8.844 -23.297 -9.727 1 98.88 182 GLU A CA 1
ATOM 1357 C C . GLU A 1 182 ? -8.242 -24.625 -9.297 1 98.88 182 GLU A C 1
ATOM 1359 O O . GLU A 1 182 ? -7.621 -25.328 -10.102 1 98.88 182 GLU A O 1
ATOM 1364 N N . VAL A 1 183 ? -8.383 -24.984 -8.008 1 98.88 183 VAL A N 1
ATOM 1365 C CA . VAL A 1 183 ? -7.863 -26.25 -7.488 1 98.88 183 VAL A CA 1
ATOM 1366 C C . VAL A 1 183 ? -8.523 -27.422 -8.211 1 98.88 183 VAL A C 1
ATOM 1368 O O . VAL A 1 183 ? -7.863 -28.391 -8.578 1 98.88 183 VAL A O 1
ATOM 1371 N N . GLU A 1 184 ? -9.82 -27.312 -8.461 1 98.81 184 GLU A N 1
ATOM 1372 C CA . GLU A 1 184 ? -10.539 -28.391 -9.133 1 98.81 184 GLU A CA 1
ATOM 1373 C C . GLU A 1 184 ? -10.086 -28.547 -10.578 1 98.81 184 GLU A C 1
ATOM 1375 O O . GLU A 1 184 ? -9.969 -29.672 -11.078 1 98.81 184 GLU A O 1
ATOM 1380 N N . ILE A 1 185 ? -9.914 -27.469 -11.227 1 98.88 185 ILE A N 1
ATOM 1381 C CA . ILE A 1 185 ? -9.422 -27.516 -12.602 1 98.88 185 ILE A CA 1
ATOM 1382 C C . ILE A 1 185 ? -8.055 -28.203 -12.633 1 98.88 185 ILE A C 1
ATOM 1384 O O . ILE A 1 185 ? -7.809 -29.078 -13.469 1 98.88 185 ILE A O 1
ATOM 1388 N N . LEU A 1 186 ? -7.176 -27.828 -11.742 1 98.88 186 LEU A N 1
ATOM 1389 C CA . LEU A 1 186 ? -5.855 -28.438 -11.641 1 98.88 186 LEU A CA 1
ATOM 1390 C C . LEU A 1 186 ? -5.965 -29.938 -11.375 1 98.88 186 LEU A C 1
ATOM 1392 O O . LEU A 1 186 ? -5.246 -30.734 -11.977 1 98.88 186 LEU A O 1
ATOM 1396 N N . HIS A 1 187 ? -6.852 -30.312 -10.5 1 98.81 187 HIS A N 1
ATOM 1397 C CA . HIS A 1 187 ? -7.094 -31.734 -10.203 1 98.81 187 HIS A CA 1
ATOM 1398 C C . HIS A 1 187 ? -7.477 -32.5 -11.469 1 98.81 187 HIS A C 1
ATOM 1400 O O . HIS A 1 187 ? -6.969 -33.594 -11.711 1 98.81 187 HIS A O 1
ATOM 1406 N N . ARG A 1 188 ? -8.312 -31.875 -12.266 1 98.56 188 ARG A N 1
ATOM 1407 C CA . ARG A 1 188 ? -8.758 -32.531 -13.492 1 98.56 188 ARG A CA 1
ATOM 1408 C C . ARG A 1 188 ? -7.598 -32.688 -14.469 1 98.56 188 ARG A C 1
ATOM 1410 O O . ARG A 1 188 ? -7.484 -33.75 -15.117 1 98.56 188 ARG A O 1
ATOM 1417 N N . PHE A 1 189 ? -6.781 -31.688 -14.594 1 98.31 189 PHE A N 1
ATOM 1418 C CA . PHE A 1 189 ? -5.602 -31.797 -15.438 1 98.31 189 PHE A CA 1
ATOM 1419 C C . PHE A 1 189 ? -4.715 -32.938 -14.977 1 98.31 189 PHE A C 1
ATOM 1421 O O . PHE A 1 189 ? -4.215 -33.719 -15.789 1 98.31 189 PHE A O 1
ATOM 1428 N N . ILE A 1 190 ? -4.5 -33.094 -13.68 1 98.56 190 ILE A N 1
ATOM 1429 C CA . ILE A 1 190 ? -3.635 -34.125 -13.117 1 98.56 190 ILE A CA 1
ATOM 1430 C C . ILE A 1 190 ? -4.246 -35.5 -13.359 1 98.56 190 ILE A C 1
ATOM 1432 O O . ILE A 1 190 ? -3.543 -36.438 -13.75 1 98.56 190 ILE A O 1
ATOM 1436 N N . GLN A 1 191 ? -5.555 -35.594 -13.211 1 98.12 191 GLN A N 1
ATOM 1437 C CA . GLN A 1 191 ? -6.242 -36.844 -13.453 1 98.12 191 GLN A CA 1
ATOM 1438 C C . GLN A 1 191 ? -6.105 -37.281 -14.914 1 98.12 191 GLN A C 1
ATOM 1440 O O . GLN A 1 191 ? -5.887 -38.469 -15.203 1 98.12 191 GLN A O 1
ATOM 1445 N N . GLN A 1 192 ? -6.27 -36.312 -15.75 1 97.31 192 GLN A N 1
ATOM 1446 C CA . GLN A 1 192 ? -6.121 -36.625 -17.172 1 97.31 192 GLN A CA 1
ATOM 1447 C C . GLN A 1 192 ? -4.703 -37.062 -17.5 1 97.31 192 GLN A C 1
ATOM 1449 O O . GLN A 1 192 ? -4.508 -38 -18.281 1 97.31 192 GLN A O 1
ATOM 1454 N N . ALA A 1 193 ? -3.73 -36.438 -16.922 1 97.25 193 ALA A N 1
ATOM 1455 C CA . ALA A 1 193 ? -2.336 -36.812 -17.125 1 97.25 193 ALA A CA 1
ATOM 1456 C C . ALA A 1 193 ? -2.076 -38.25 -16.625 1 97.25 193 ALA A C 1
ATOM 1458 O O . ALA A 1 193 ? -1.423 -39.031 -17.312 1 97.25 193 ALA A O 1
ATOM 1459 N N . ARG A 1 194 ? -2.58 -38.594 -15.484 1 96.75 194 ARG A N 1
ATOM 1460 C CA . ARG A 1 194 ? -2.395 -39.906 -14.914 1 96.75 194 ARG A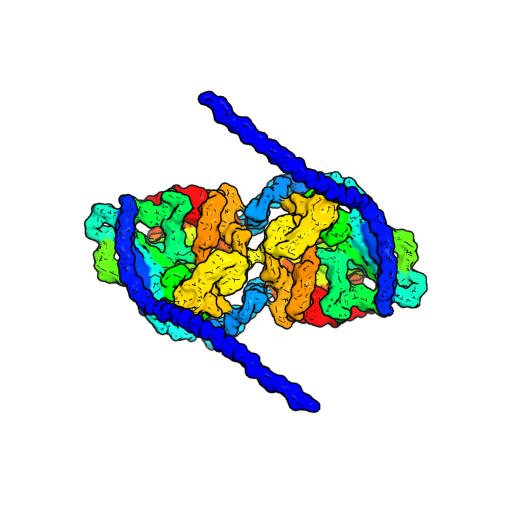 CA 1
ATOM 1461 C C . ARG A 1 194 ? -3.078 -40.969 -15.766 1 96.75 194 ARG A C 1
ATOM 1463 O O . ARG A 1 194 ? -2.523 -42.062 -15.984 1 96.75 194 ARG A O 1
ATOM 1470 N N . ALA A 1 195 ? -4.23 -40.625 -16.266 1 96.31 195 ALA A N 1
ATOM 1471 C CA . ALA A 1 195 ? -5.023 -41.562 -17.047 1 96.31 195 ALA A CA 1
ATOM 1472 C C . ALA A 1 195 ? -4.383 -41.844 -18.406 1 96.31 195 ALA A C 1
ATOM 1474 O O . ALA A 1 195 ? -4.621 -42.875 -19.016 1 96.31 195 ALA A O 1
ATOM 1475 N N . SER A 1 196 ? -3.578 -40.875 -18.844 1 94.94 196 SER A N 1
ATOM 1476 C CA . SER A 1 196 ? -2.967 -41.031 -20.156 1 94.94 196 SER A CA 1
ATOM 1477 C C . SER A 1 196 ? -1.95 -42.156 -20.188 1 94.94 196 SER A C 1
ATOM 1479 O O . SER A 1 196 ? -1.625 -42.688 -21.25 1 94.94 196 SER A O 1
ATOM 1481 N N . GLY A 1 197 ? -1.31 -42.469 -19.047 1 93.69 197 GLY A N 1
ATOM 1482 C CA . GLY A 1 197 ? -0.294 -43.5 -18.953 1 93.69 197 GLY A CA 1
ATOM 1483 C C . GLY A 1 197 ? 1.041 -43.094 -19.531 1 93.69 197 GLY A C 1
ATOM 1484 O O . GLY A 1 197 ? 1.957 -43.906 -19.656 1 93.69 197 GLY A O 1
ATOM 1485 N N . LYS A 1 198 ? 1.133 -41.906 -19.812 1 94.44 198 LYS A N 1
ATOM 1486 C CA . LYS A 1 198 ? 2.324 -41.406 -20.5 1 94.44 198 LYS A CA 1
ATOM 1487 C C . LYS A 1 198 ? 3.41 -41 -19.516 1 94.44 198 LYS A C 1
ATOM 1489 O O . LYS A 1 198 ? 4.566 -40.812 -19.891 1 94.44 198 LYS A O 1
ATOM 1494 N N . TYR A 1 199 ? 3.035 -40.938 -18.234 1 96.81 199 TYR A N 1
ATOM 1495 C CA . TYR A 1 199 ? 3.955 -40.344 -17.281 1 96.81 199 TYR A CA 1
ATOM 1496 C C . TYR A 1 199 ? 4.27 -41.281 -16.125 1 96.81 199 TYR A C 1
ATOM 1498 O O . TYR A 1 199 ? 3.373 -41.938 -15.594 1 96.81 199 TYR A O 1
ATOM 1506 N N . SER A 1 200 ? 5.562 -41.344 -15.766 1 95.56 200 SER A N 1
ATOM 1507 C CA . SER A 1 200 ? 6.027 -42.219 -14.695 1 95.56 200 SER A CA 1
ATOM 1508 C C . SER A 1 200 ? 5.754 -41.594 -13.328 1 95.56 200 SER A C 1
ATOM 1510 O O . SER A 1 200 ? 5.477 -42.312 -12.367 1 95.56 200 SER A O 1
ATOM 1512 N N . ARG A 1 201 ? 5.91 -40.344 -13.234 1 97.19 201 ARG A N 1
ATOM 1513 C CA . ARG A 1 201 ? 5.676 -39.5 -12.055 1 97.19 201 ARG A CA 1
ATOM 1514 C C . ARG A 1 201 ? 5.023 -38.188 -12.445 1 97.19 201 ARG A C 1
ATOM 1516 O O . ARG A 1 201 ? 5.164 -37.719 -13.578 1 97.19 201 ARG A O 1
ATOM 1523 N N . ILE A 1 202 ? 4.281 -37.656 -11.523 1 98.5 202 ILE A N 1
ATOM 1524 C CA . ILE A 1 202 ? 3.703 -36.344 -11.75 1 98.5 202 ILE A CA 1
ATOM 1525 C C . ILE A 1 202 ? 4.066 -35.406 -10.594 1 98.5 202 ILE A C 1
ATOM 1527 O O . ILE A 1 202 ? 3.715 -35.656 -9.445 1 98.5 202 ILE A O 1
ATOM 1531 N N . LEU A 1 203 ? 4.824 -34.375 -10.891 1 98.75 203 LEU A N 1
ATOM 1532 C CA . LEU A 1 203 ? 5.199 -33.312 -9.961 1 98.75 203 LEU A CA 1
ATOM 1533 C C . LEU A 1 203 ? 4.426 -32.031 -10.266 1 98.75 203 LEU A C 1
ATOM 1535 O O . LEU A 1 203 ? 4.004 -31.812 -11.398 1 98.75 203 LEU A O 1
ATOM 1539 N N . GLY A 1 204 ? 4.184 -31.281 -9.211 1 98.88 204 GLY A N 1
ATOM 1540 C CA . GLY A 1 204 ? 3.641 -29.938 -9.383 1 98.88 204 GLY A CA 1
ATOM 1541 C C . GLY A 1 204 ? 4.625 -28.844 -9.016 1 98.88 204 GLY A C 1
ATOM 1542 O O . GLY A 1 204 ? 5.336 -28.953 -8.016 1 98.88 204 GLY A O 1
ATOM 1543 N N . ILE A 1 205 ? 4.719 -27.844 -9.867 1 98.94 205 ILE A N 1
ATOM 1544 C CA . ILE A 1 205 ? 5.414 -26.625 -9.516 1 98.94 205 ILE A CA 1
ATOM 1545 C C . ILE A 1 205 ? 4.449 -25.438 -9.594 1 98.94 205 ILE A C 1
ATOM 1547 O O . ILE A 1 205 ? 3.777 -25.25 -10.609 1 98.94 205 ILE A O 1
ATOM 1551 N N . GLY A 1 206 ? 4.273 -24.734 -8.523 1 98.94 206 GLY A N 1
ATOM 1552 C CA . GLY A 1 206 ? 3.375 -23.594 -8.445 1 98.94 206 GLY A CA 1
ATOM 1553 C C . GLY A 1 206 ? 4.047 -22.344 -7.914 1 98.94 206 GLY A C 1
ATOM 1554 O O . GLY A 1 206 ? 4.824 -22.406 -6.957 1 98.94 206 GLY A O 1
ATOM 1555 N N . HIS A 1 207 ? 3.754 -21.25 -8.57 1 98.81 207 HIS A N 1
ATOM 1556 C CA . HIS A 1 207 ? 4.277 -19.969 -8.109 1 98.81 207 HIS A CA 1
ATOM 1557 C C . HIS A 1 207 ? 3.197 -19.156 -7.418 1 98.81 207 HIS A C 1
ATOM 1559 O O . HIS A 1 207 ? 2.115 -18.938 -7.977 1 98.81 207 HIS A O 1
ATOM 1565 N N . SER A 1 208 ? 3.539 -18.609 -6.172 1 97.94 208 SER A N 1
ATOM 1566 C CA . SER A 1 208 ? 2.648 -17.688 -5.469 1 97.94 208 SER A CA 1
ATOM 1567 C C . SER A 1 208 ? 1.246 -18.281 -5.336 1 97.94 208 SER A C 1
ATOM 1569 O O . SER A 1 208 ? 1.062 -19.328 -4.719 1 97.94 208 SER A O 1
ATOM 1571 N N . PHE A 1 209 ? 0.239 -17.766 -6.027 1 98.38 209 PHE A N 1
ATOM 1572 C CA . PHE A 1 209 ? -1.114 -18.312 -6.023 1 98.38 209 PHE A CA 1
ATOM 1573 C C . PHE A 1 209 ? -1.122 -19.75 -6.512 1 98.38 209 PHE A C 1
ATOM 1575 O O . PHE A 1 209 ? -1.907 -20.562 -6.031 1 98.38 209 PHE A O 1
ATOM 1582 N N . GLY A 1 210 ? -0.221 -20.109 -7.438 1 98.75 210 GLY A N 1
ATOM 1583 C CA . GLY A 1 210 ? -0.06 -21.484 -7.859 1 98.75 210 GLY A CA 1
ATOM 1584 C C . GLY A 1 210 ? 0.445 -22.391 -6.754 1 98.75 210 GLY A C 1
ATOM 1585 O O . GLY A 1 210 ? 0.038 -23.562 -6.664 1 98.75 210 GLY A O 1
ATOM 1586 N N . ALA A 1 211 ? 1.344 -21.891 -5.945 1 98.75 211 ALA A N 1
ATOM 1587 C CA . ALA A 1 211 ? 1.81 -22.656 -4.793 1 98.75 211 ALA A CA 1
ATOM 1588 C C . ALA A 1 211 ? 0.671 -22.906 -3.809 1 98.75 211 ALA A C 1
ATOM 1590 O O . ALA A 1 211 ? 0.559 -24 -3.25 1 98.75 211 ALA A O 1
ATOM 1591 N N . ILE A 1 212 ? -0.16 -21.906 -3.646 1 98.38 212 ILE A N 1
ATOM 1592 C CA . ILE A 1 212 ? -1.324 -22.047 -2.777 1 98.38 212 ILE A CA 1
ATOM 1593 C C . ILE A 1 212 ? -2.262 -23.125 -3.33 1 98.38 212 ILE A C 1
ATOM 1595 O O . ILE A 1 212 ? -2.768 -23.953 -2.58 1 98.38 212 ILE A O 1
ATOM 1599 N N . GLN A 1 213 ? -2.416 -23.141 -4.633 1 98.62 213 GLN A N 1
ATOM 1600 C CA . GLN A 1 213 ? -3.266 -24.141 -5.266 1 98.62 213 GLN A CA 1
ATOM 1601 C C . GLN A 1 213 ? -2.686 -25.547 -5.098 1 98.62 213 GLN A C 1
ATOM 1603 O O . GLN A 1 213 ? -3.42 -26.5 -4.844 1 98.62 213 GLN A O 1
ATOM 1608 N N . LEU A 1 214 ? -1.4 -25.656 -5.23 1 98.81 214 LEU A N 1
ATOM 1609 C CA . LEU A 1 214 ? -0.768 -26.969 -5.062 1 98.81 214 LEU A CA 1
ATOM 1610 C C . LEU A 1 214 ? -0.951 -27.469 -3.635 1 98.81 214 LEU A C 1
ATOM 1612 O O . LEU A 1 214 ? -1.131 -28.672 -3.42 1 98.81 214 LEU A O 1
ATOM 1616 N N . THR A 1 215 ? -0.847 -26.562 -2.697 1 98.56 215 THR A N 1
ATOM 1617 C CA . THR A 1 215 ? -1.093 -26.969 -1.313 1 98.56 215 THR A CA 1
ATOM 1618 C C . THR A 1 215 ? -2.531 -27.438 -1.133 1 98.56 215 THR A C 1
ATOM 1620 O O . THR A 1 215 ? -2.787 -28.406 -0.408 1 98.56 215 THR A O 1
ATOM 1623 N N . GLY A 1 216 ? -3.441 -26.781 -1.817 1 98.62 216 GLY A N 1
ATOM 1624 C CA . GLY A 1 216 ? -4.82 -27.234 -1.831 1 98.62 216 GLY A CA 1
ATOM 1625 C C . GLY A 1 216 ? -4.984 -28.625 -2.436 1 98.62 216 GLY A C 1
ATOM 1626 O O . GLY A 1 216 ? -5.742 -29.453 -1.92 1 98.62 216 GLY A O 1
ATOM 1627 N N . ILE A 1 217 ? -4.273 -28.891 -3.514 1 98.81 217 ILE A N 1
ATOM 1628 C CA . ILE A 1 217 ? -4.281 -30.203 -4.156 1 98.81 217 ILE A CA 1
ATOM 1629 C C . ILE A 1 217 ? -3.779 -31.25 -3.176 1 98.81 217 ILE A C 1
ATOM 1631 O O . ILE A 1 217 ? -4.406 -32.312 -3.01 1 98.81 217 ILE A O 1
ATOM 1635 N N . ALA A 1 218 ? -2.682 -30.969 -2.479 1 98.81 218 ALA A N 1
ATOM 1636 C CA . ALA A 1 218 ? -2.096 -31.922 -1.54 1 98.81 218 ALA A CA 1
ATOM 1637 C C . ALA A 1 218 ? -3.057 -32.219 -0.393 1 98.81 218 ALA A C 1
ATOM 1639 O O . ALA A 1 218 ? -3.105 -33.344 0.106 1 98.81 218 ALA A O 1
ATOM 1640 N N . ALA A 1 219 ? -3.785 -31.234 -0.018 1 98.5 219 ALA A N 1
ATOM 1641 C CA . ALA A 1 219 ? -4.699 -31.391 1.108 1 98.5 219 ALA A CA 1
ATOM 1642 C C . ALA A 1 219 ? -5.953 -32.156 0.694 1 98.5 219 ALA A C 1
ATOM 1644 O O . ALA A 1 219 ? -6.426 -33.031 1.425 1 98.5 219 ALA A O 1
ATOM 1645 N N . ARG A 1 220 ? -6.469 -31.906 -0.448 1 98 220 ARG A N 1
ATOM 1646 C CA . ARG A 1 220 ? -7.758 -32.438 -0.867 1 98 220 ARG A CA 1
ATOM 1647 C C . ARG A 1 220 ? -7.586 -33.75 -1.646 1 98 220 ARG A C 1
ATOM 1649 O O . ARG A 1 220 ? -8.438 -34.625 -1.577 1 98 220 ARG A O 1
ATOM 1656 N N . TYR A 1 221 ? -6.523 -33.781 -2.404 1 98.44 221 TYR A N 1
ATOM 1657 C CA . TYR A 1 221 ? -6.219 -34.938 -3.258 1 98.44 221 TYR A CA 1
ATOM 1658 C C . TYR A 1 221 ? -4.793 -35.438 -3.027 1 98.44 221 TYR A C 1
ATOM 1660 O O . TYR A 1 221 ? -3.963 -35.375 -3.938 1 98.44 221 TYR A O 1
ATOM 1668 N N . PRO A 1 222 ? -4.559 -36.031 -1.888 1 98.44 222 PRO A N 1
ATOM 1669 C CA . PRO A 1 222 ? -3.189 -36.281 -1.43 1 98.44 222 PRO A CA 1
ATOM 1670 C C . PRO A 1 222 ? -2.43 -37.25 -2.342 1 98.44 222 PRO A C 1
ATOM 1672 O O . PRO A 1 222 ? -1.204 -37.375 -2.246 1 98.44 222 PRO A O 1
ATOM 1675 N N . ARG A 1 223 ? -3.107 -37.938 -3.281 1 97.75 223 ARG A N 1
ATOM 1676 C CA . ARG A 1 223 ? -2.441 -38.938 -4.129 1 97.75 223 ARG A CA 1
ATOM 1677 C C . ARG A 1 223 ? -2.17 -38.375 -5.516 1 97.75 223 ARG A C 1
ATOM 1679 O O . ARG A 1 223 ? -1.568 -39.031 -6.359 1 97.75 223 ARG A O 1
ATOM 1686 N N . ASP A 1 224 ? -2.592 -37.125 -5.742 1 98.56 224 ASP A N 1
ATOM 1687 C CA . ASP A 1 224 ? -2.502 -36.531 -7.07 1 98.56 224 ASP A CA 1
ATOM 1688 C C . ASP A 1 224 ? -1.047 -36.344 -7.496 1 98.56 224 ASP A C 1
ATOM 1690 O O . ASP A 1 224 ? -0.701 -36.562 -8.656 1 98.56 224 ASP A O 1
ATOM 1694 N N . LEU A 1 225 ? -0.196 -35.906 -6.578 1 98.69 225 LEU A N 1
ATOM 1695 C CA . LEU A 1 225 ? 1.154 -35.531 -6.957 1 98.69 225 LEU A CA 1
ATOM 1696 C C . LEU A 1 225 ? 2.195 -36.281 -6.156 1 98.69 225 LEU A C 1
ATOM 1698 O O . LEU A 1 225 ? 2.02 -36.531 -4.957 1 98.69 225 LEU A O 1
ATOM 1702 N N . ASP A 1 226 ? 3.244 -36.625 -6.809 1 98.56 226 ASP A N 1
ATOM 1703 C CA . ASP A 1 226 ? 4.355 -37.312 -6.152 1 98.56 226 ASP A CA 1
ATOM 1704 C C . ASP A 1 226 ? 5.25 -36.312 -5.41 1 98.56 226 ASP A C 1
ATOM 1706 O O . ASP A 1 226 ? 5.926 -36.688 -4.449 1 98.56 226 ASP A O 1
ATOM 1710 N N . ALA A 1 227 ? 5.277 -35.156 -5.883 1 98.81 227 ALA A N 1
ATOM 1711 C CA . ALA A 1 227 ? 6.047 -34.062 -5.281 1 98.81 227 ALA A CA 1
ATOM 1712 C C . ALA A 1 227 ? 5.426 -32.719 -5.598 1 98.81 227 ALA A C 1
ATOM 1714 O O . ALA A 1 227 ? 4.801 -32.531 -6.648 1 98.81 227 ALA A O 1
ATOM 1715 N N . VAL A 1 228 ? 5.605 -31.75 -4.648 1 98.81 228 VAL A N 1
ATOM 1716 C CA . VAL A 1 228 ? 5.164 -30.375 -4.863 1 98.81 228 VAL A CA 1
ATOM 1717 C C . VAL A 1 228 ? 6.344 -29.422 -4.699 1 98.81 228 VAL A C 1
ATOM 1719 O O . VAL A 1 228 ? 7.125 -29.547 -3.756 1 98.81 228 VAL A O 1
ATOM 1722 N N . ILE A 1 229 ? 6.539 -28.562 -5.672 1 98.94 229 ILE A N 1
ATOM 1723 C CA . ILE A 1 229 ? 7.5 -27.469 -5.629 1 98.94 229 ILE A CA 1
ATOM 1724 C C . ILE A 1 229 ? 6.766 -26.141 -5.512 1 98.94 229 ILE A C 1
ATOM 1726 O O . ILE A 1 229 ? 6.059 -25.734 -6.438 1 98.94 229 ILE A O 1
ATOM 1730 N N . LEU A 1 230 ? 6.922 -25.484 -4.363 1 98.88 230 LEU A N 1
ATOM 1731 C CA . LEU A 1 230 ? 6.25 -24.219 -4.074 1 98.88 230 LEU A CA 1
ATOM 1732 C C . LEU A 1 230 ? 7.207 -23.047 -4.227 1 98.88 230 LEU A C 1
ATOM 1734 O O . LEU A 1 230 ? 8.086 -22.844 -3.389 1 98.88 230 LEU A O 1
ATOM 1738 N N . THR A 1 231 ? 7.027 -22.281 -5.312 1 98.88 231 THR A N 1
ATOM 1739 C CA . THR A 1 231 ? 7.895 -21.125 -5.523 1 98.88 231 THR A CA 1
ATOM 1740 C C . THR A 1 231 ? 7.176 -19.828 -5.152 1 98.88 231 THR A C 1
ATOM 1742 O O . THR A 1 231 ? 5.957 -19.719 -5.301 1 98.88 231 THR A O 1
ATOM 1745 N N . GLY A 1 232 ? 7.941 -18.844 -4.656 1 98.25 232 GLY A N 1
ATOM 1746 C CA . GLY A 1 232 ? 7.332 -17.594 -4.25 1 98.25 232 GLY A CA 1
ATOM 1747 C C . GLY A 1 232 ? 6.27 -17.766 -3.18 1 98.25 232 GLY A C 1
ATOM 1748 O O . GLY A 1 232 ? 5.168 -17.219 -3.305 1 98.25 232 GLY A O 1
ATOM 1749 N N . TYR A 1 233 ? 6.617 -18.594 -2.146 1 97.94 233 TYR A N 1
ATOM 1750 C CA . TYR A 1 233 ? 5.609 -18.922 -1.14 1 97.94 233 TYR A CA 1
ATOM 1751 C C . TYR A 1 233 ? 6.25 -19.094 0.233 1 97.94 233 TYR A C 1
ATOM 1753 O O . TYR A 1 233 ? 7.348 -19.641 0.348 1 97.94 233 TYR A O 1
ATOM 1761 N N . ALA A 1 234 ? 5.695 -18.641 1.213 1 97 234 ALA A N 1
ATOM 1762 C CA . ALA A 1 234 ? 5.809 -18.938 2.639 1 97 234 ALA A CA 1
ATOM 1763 C C . ALA A 1 234 ? 4.465 -18.781 3.344 1 97 234 ALA A C 1
ATOM 1765 O O . ALA A 1 234 ? 3.596 -18.047 2.873 1 97 234 ALA A O 1
ATOM 1766 N N . PRO A 1 235 ? 4.207 -19.562 4.395 1 93.56 235 PRO A N 1
ATOM 1767 C CA . PRO A 1 235 ? 2.875 -19.5 5 1 93.56 235 PRO A CA 1
ATOM 1768 C C . PRO A 1 235 ? 2.684 -18.281 5.895 1 93.56 235 PRO A C 1
ATOM 1770 O O . PRO A 1 235 ? 1.774 -18.266 6.73 1 93.56 235 PRO A O 1
ATOM 1773 N N . SER A 1 236 ? 3.363 -17.266 5.711 1 86 236 SER A N 1
ATOM 1774 C CA . SER A 1 236 ? 3.191 -16.047 6.504 1 86 236 SER A CA 1
ATOM 1775 C C . SER A 1 236 ? 2.213 -15.086 5.84 1 86 236 SER A C 1
ATOM 1777 O O . SER A 1 236 ? 2.219 -14.93 4.617 1 86 236 SER A O 1
ATOM 1779 N N . MET A 1 237 ? 1.292 -14.562 6.703 1 78.81 237 MET A N 1
ATOM 1780 C CA . MET A 1 237 ? 0.29 -13.633 6.191 1 78.81 237 MET A CA 1
ATOM 1781 C C . MET A 1 237 ? 0.57 -12.211 6.668 1 78.81 237 MET A C 1
ATOM 1783 O O . MET A 1 237 ? -0.162 -11.281 6.324 1 78.81 237 MET A O 1
ATOM 1787 N N . VAL A 1 238 ? 1.658 -12.016 7.293 1 79.06 238 VAL A N 1
ATOM 1788 C CA . VAL A 1 238 ? 1.877 -10.766 8.016 1 79.06 238 VAL A CA 1
ATOM 1789 C C . VAL A 1 238 ? 2.061 -9.617 7.023 1 79.06 238 VAL A C 1
ATOM 1791 O O . VAL A 1 238 ? 1.605 -8.5 7.266 1 79.06 238 VAL A O 1
ATOM 1794 N N . SER A 1 239 ? 2.609 -9.875 5.898 1 87.44 239 SER A N 1
ATOM 1795 C CA . SER A 1 239 ? 2.924 -8.797 4.969 1 87.44 239 SER A CA 1
ATOM 1796 C C . SER A 1 239 ? 1.915 -8.742 3.826 1 87.44 239 SER A C 1
ATOM 1798 O O . SER A 1 239 ? 2.004 -7.875 2.951 1 87.44 239 SER A O 1
ATOM 1800 N N . VAL A 1 240 ? 0.948 -9.562 3.859 1 87.5 240 VAL A N 1
ATOM 1801 C CA . VAL A 1 240 ? 0.015 -9.703 2.748 1 87.5 240 VAL A CA 1
ATOM 1802 C C . VAL A 1 240 ? -0.786 -8.414 2.572 1 87.5 240 VAL A C 1
ATOM 1804 O O . V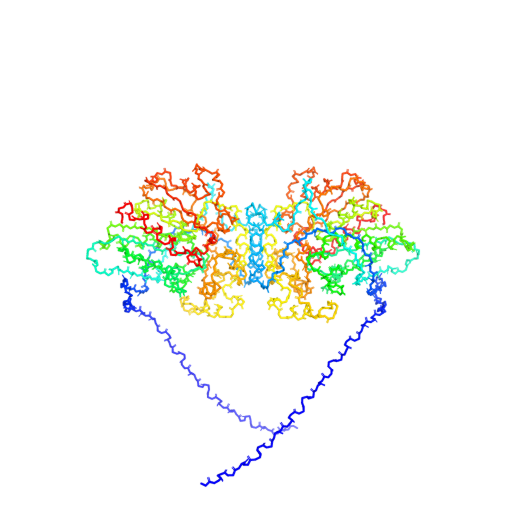AL A 1 240 ? -0.89 -7.891 1.461 1 87.5 240 VAL A O 1
ATOM 1807 N N . PRO A 1 241 ? -1.274 -7.77 3.682 1 88.75 241 PRO A N 1
ATOM 1808 C CA . PRO A 1 241 ? -2.023 -6.523 3.492 1 88.75 241 PRO A CA 1
ATOM 1809 C C . PRO A 1 241 ? -1.185 -5.426 2.844 1 88.75 241 PRO A C 1
ATOM 1811 O O . PRO A 1 241 ? -1.667 -4.723 1.952 1 88.75 241 PRO A O 1
ATOM 1814 N N . LEU A 1 242 ? 0.042 -5.324 3.301 1 92 242 LEU A N 1
ATOM 1815 C CA . LEU A 1 242 ? 0.938 -4.328 2.725 1 92 242 LEU A CA 1
ATOM 1816 C C . LEU A 1 242 ? 1.174 -4.598 1.243 1 92 242 LEU A C 1
ATOM 1818 O O . LEU A 1 242 ? 1.057 -3.693 0.416 1 92 242 LEU A O 1
ATOM 1822 N N . ALA A 1 243 ? 1.463 -5.801 0.909 1 91.44 243 ALA A N 1
ATOM 1823 C CA . ALA A 1 243 ? 1.767 -6.168 -0.471 1 91.44 243 ALA A CA 1
ATOM 1824 C C . ALA A 1 243 ? 0.549 -5.977 -1.37 1 91.44 243 ALA A C 1
ATOM 1826 O O . ALA A 1 243 ? 0.665 -5.457 -2.482 1 91.44 243 ALA A O 1
ATOM 1827 N N . PHE A 1 244 ? -0.604 -6.371 -0.885 1 92.44 244 PHE A N 1
ATOM 1828 C CA . PHE A 1 244 ? -1.807 -6.242 -1.7 1 92.44 244 PHE A CA 1
ATOM 1829 C C . PHE A 1 244 ? -2.199 -4.781 -1.859 1 92.44 244 PHE A C 1
ATOM 1831 O O . PHE A 1 244 ? -2.725 -4.383 -2.9 1 92.44 244 PHE A O 1
ATOM 1838 N N . THR A 1 245 ? -1.959 -4.031 -0.806 1 94.31 245 THR A N 1
ATOM 1839 C CA . THR A 1 245 ? -2.176 -2.594 -0.934 1 94.31 245 THR A CA 1
ATOM 1840 C C . THR A 1 245 ? -1.228 -1.994 -1.969 1 94.31 245 THR A C 1
ATOM 1842 O O . THR A 1 245 ? -1.625 -1.136 -2.76 1 94.31 245 THR A O 1
ATOM 1845 N N . ALA A 1 246 ? -0.027 -2.492 -2.023 1 94.94 246 ALA A N 1
ATOM 1846 C CA . ALA A 1 246 ? 0.958 -2.02 -2.992 1 94.94 246 ALA A CA 1
ATOM 1847 C C . ALA A 1 246 ? 0.514 -2.324 -4.418 1 94.94 246 ALA A C 1
ATOM 1849 O O . ALA A 1 246 ? 0.934 -1.652 -5.363 1 94.94 246 ALA A O 1
ATOM 1850 N N . TRP A 1 247 ? -0.307 -3.365 -4.613 1 96.44 247 TRP A N 1
ATOM 1851 C CA . TRP A 1 247 ? -0.788 -3.734 -5.941 1 96.44 247 TRP A CA 1
ATOM 1852 C C . TRP A 1 247 ? -1.621 -2.611 -6.551 1 96.44 247 TRP A C 1
ATOM 1854 O O . TRP A 1 247 ? -1.809 -2.561 -7.77 1 96.44 247 TRP A O 1
ATOM 1864 N N . SER A 1 248 ? -2.121 -1.721 -5.676 1 96.44 248 SER A N 1
ATOM 1865 C CA . SER A 1 248 ? -3.061 -0.727 -6.184 1 96.44 248 SER A CA 1
ATOM 1866 C C . SER A 1 248 ? -4.047 -1.352 -7.164 1 96.44 248 SER A C 1
ATOM 1868 O O . SER A 1 248 ? -4.18 -0.891 -8.297 1 96.44 248 SER A O 1
ATOM 1870 N N . GLN A 1 249 ? -4.727 -2.4 -6.637 1 97.69 249 GLN A N 1
ATOM 1871 C CA . GLN A 1 249 ? -5.598 -3.174 -7.516 1 97.69 249 GLN A CA 1
ATOM 1872 C C . GLN A 1 249 ? -6.555 -2.264 -8.281 1 97.69 249 GLN A C 1
ATOM 1874 O O . GLN A 1 249 ? -7.188 -1.386 -7.695 1 97.69 249 GLN A O 1
ATOM 1879 N N . THR A 1 250 ? -6.668 -2.494 -9.586 1 97.31 250 THR A N 1
ATOM 1880 C CA . THR A 1 250 ? -7.414 -1.661 -10.523 1 97.31 250 THR A CA 1
ATOM 1881 C C . THR A 1 250 ? -8.281 -2.52 -11.438 1 97.31 250 THR A C 1
ATOM 1883 O O . THR A 1 250 ? -7.859 -3.59 -11.875 1 97.31 250 THR A O 1
ATOM 1886 N N . LEU A 1 251 ? -9.461 -2.021 -11.68 1 96.12 251 LEU A N 1
ATOM 1887 C CA . LEU A 1 251 ? -10.336 -2.719 -12.625 1 96.12 251 LEU A CA 1
ATOM 1888 C C . LEU A 1 251 ? -9.625 -2.953 -13.953 1 96.12 251 LEU A C 1
ATOM 1890 O O . LEU A 1 251 ? -8.977 -2.049 -14.484 1 96.12 251 LEU A O 1
ATOM 1894 N N . ALA A 1 252 ? -9.773 -4.184 -14.422 1 94.94 252 ALA A N 1
ATOM 1895 C CA . ALA A 1 252 ? -9.156 -4.508 -15.703 1 94.94 252 ALA A CA 1
ATOM 1896 C C . ALA A 1 252 ? -9.602 -3.527 -16.781 1 94.94 252 ALA A C 1
ATOM 1898 O O . ALA A 1 252 ? -8.789 -3.09 -17.609 1 94.94 252 ALA A O 1
ATOM 1899 N N . SER A 1 253 ? -10.812 -3.098 -16.781 1 91.31 253 SER A N 1
ATOM 1900 C CA . SER A 1 253 ? -11.398 -2.223 -17.797 1 91.31 253 SER A CA 1
ATOM 1901 C C . SER A 1 253 ? -10.953 -0.778 -17.609 1 91.31 253 SER A C 1
ATOM 1903 O O . SER A 1 253 ? -11.188 0.069 -18.469 1 91.31 253 SER A O 1
ATOM 1905 N N . GLU A 1 254 ? -10.266 -0.503 -16.5 1 93 254 GLU A N 1
ATOM 1906 C CA . GLU A 1 254 ? -9.906 0.882 -16.203 1 93 254 GLU A CA 1
ATOM 1907 C C . GLU A 1 254 ? -8.414 1.027 -15.961 1 93 254 GLU A C 1
ATOM 1909 O O . GLU A 1 254 ? -7.98 1.918 -15.227 1 93 254 GLU A O 1
ATOM 1914 N N . GLN A 1 255 ? -7.676 0.12 -16.562 1 94.12 255 GLN A N 1
ATOM 1915 C CA . GLN A 1 255 ? -6.223 0.215 -16.453 1 94.12 255 GLN A CA 1
ATOM 1916 C C . GLN A 1 255 ? -5.715 1.53 -17.031 1 94.12 255 GLN A C 1
ATOM 1918 O O . GLN A 1 255 ? -6.121 1.929 -18.125 1 94.12 255 GLN A O 1
ATOM 1923 N N . PRO A 1 256 ? -4.82 2.203 -16.25 1 92.69 256 PRO A N 1
ATOM 1924 C CA . PRO A 1 256 ? -4.277 3.449 -16.797 1 92.69 256 PRO A CA 1
ATOM 1925 C C . PRO A 1 256 ? -3.43 3.229 -18.047 1 92.69 256 PRO A C 1
ATOM 1927 O O . PRO A 1 256 ? -3.385 4.09 -18.938 1 92.69 256 PRO A O 1
ATOM 1930 N N . ASP A 1 257 ? -2.699 2.18 -18.109 1 93.06 257 ASP A N 1
ATOM 1931 C CA . ASP A 1 257 ? -1.903 1.835 -19.281 1 93.06 257 ASP A CA 1
ATOM 1932 C C . ASP A 1 257 ? -2.795 1.383 -20.438 1 93.06 257 ASP A C 1
ATOM 1934 O O . ASP A 1 257 ? -3.424 0.324 -20.359 1 93.06 257 ASP A O 1
ATOM 1938 N N . MET A 1 258 ? -2.752 2.088 -21.5 1 91.69 258 MET A N 1
ATOM 1939 C CA . MET A 1 258 ? -3.688 1.876 -22.594 1 91.69 258 MET A CA 1
ATOM 1940 C C . MET A 1 258 ? -3.414 0.549 -23.297 1 91.69 258 MET A C 1
ATOM 1942 O O . MET A 1 258 ? -4.344 -0.116 -23.766 1 91.69 258 MET A O 1
ATOM 1946 N N . ALA A 1 259 ? -2.15 0.195 -23.406 1 92.88 259 ALA A N 1
ATOM 1947 C CA . ALA A 1 259 ? -1.808 -1.067 -24.062 1 92.88 259 ALA A CA 1
ATOM 1948 C C . ALA A 1 259 ? -2.354 -2.256 -23.281 1 92.88 259 ALA A C 1
ATOM 1950 O O . ALA A 1 259 ? -2.902 -3.193 -23.859 1 92.88 259 ALA A O 1
ATOM 1951 N N . ILE A 1 260 ? -2.277 -2.17 -21.984 1 93.31 260 ILE A N 1
ATOM 1952 C CA . ILE A 1 260 ? -2.775 -3.225 -21.109 1 93.31 260 ILE A CA 1
ATOM 1953 C C . ILE A 1 260 ? -4.301 -3.27 -21.172 1 93.31 260 ILE A C 1
ATOM 1955 O O . ILE A 1 260 ? -4.891 -4.344 -21.312 1 93.31 260 ILE A O 1
ATOM 1959 N N . ARG A 1 261 ? -4.902 -2.129 -21.094 1 89.81 261 ARG A N 1
ATOM 1960 C CA . ARG A 1 261 ? -6.355 -2.035 -21.125 1 89.81 261 ARG A CA 1
ATOM 1961 C C . ARG A 1 261 ? -6.914 -2.617 -22.406 1 89.81 261 ARG A C 1
ATOM 1963 O O . ARG A 1 261 ? -7.914 -3.34 -22.391 1 89.81 261 ARG A O 1
ATOM 1970 N N . SER A 1 262 ? -6.285 -2.299 -23.547 1 88.94 262 SER A N 1
ATOM 1971 C CA . SER A 1 262 ? -6.727 -2.791 -24.844 1 88.94 262 SER A CA 1
ATOM 1972 C C . SER A 1 262 ? -6.59 -4.305 -24.938 1 88.94 262 SER A C 1
ATOM 1974 O O . SER A 1 262 ? -7.488 -4.988 -25.438 1 88.94 262 SER A O 1
ATOM 1976 N N . ARG A 1 263 ? -5.496 -4.836 -24.406 1 89.69 263 ARG A N 1
ATOM 1977 C CA . ARG A 1 263 ? -5.277 -6.277 -24.438 1 89.69 263 ARG A CA 1
ATOM 1978 C C . ARG A 1 263 ? -6.336 -7.008 -23.625 1 89.69 263 ARG A C 1
ATOM 1980 O O . ARG A 1 263 ? -6.879 -8.023 -24.062 1 89.69 263 ARG A O 1
ATOM 1987 N N . TRP A 1 264 ? -6.664 -6.457 -22.469 1 89.12 264 TRP A N 1
ATOM 1988 C CA . TRP A 1 264 ? -7.59 -7.137 -21.578 1 89.12 264 TRP A CA 1
ATOM 1989 C C . TRP A 1 264 ? -9.031 -6.969 -22.047 1 89.12 264 TRP A C 1
ATOM 1991 O O . TRP A 1 264 ? -9.875 -7.832 -21.797 1 89.12 264 TRP A O 1
ATOM 2001 N N . SER A 1 265 ? -9.312 -5.859 -22.672 1 78.81 265 SER A N 1
ATOM 2002 C CA . SER A 1 265 ? -10.656 -5.633 -23.203 1 78.81 265 SER A CA 1
ATOM 2003 C C . SER A 1 265 ? -10.945 -6.523 -24.406 1 78.81 265 SER A C 1
ATOM 2005 O O . SER A 1 265 ? -12.102 -6.715 -24.781 1 78.81 265 SER A O 1
ATOM 2007 N N . SER A 1 266 ? -9.898 -7.066 -24.984 1 74.5 266 SER A N 1
ATOM 2008 C CA . SER A 1 266 ? -10.047 -7.902 -26.172 1 74.5 266 SER A CA 1
ATOM 2009 C C . SER A 1 266 ? -10.055 -9.383 -25.812 1 74.5 266 SER A C 1
ATOM 2011 O O . SER A 1 266 ? -10.219 -10.242 -26.672 1 74.5 266 SER A O 1
ATOM 2013 N N . LEU A 1 267 ? -9.836 -9.672 -24.594 1 70.88 267 LEU A N 1
ATOM 2014 C CA . LEU A 1 267 ? -9.766 -11.07 -24.172 1 70.88 267 LEU A CA 1
ATOM 2015 C C . LEU A 1 267 ? -11.125 -11.75 -24.328 1 70.88 267 LEU A C 1
ATOM 2017 O O . LEU A 1 267 ? -12.164 -11.109 -24.141 1 70.88 267 LEU A O 1
ATOM 2021 N N . PRO A 1 268 ? -11.055 -12.969 -24.953 1 59.53 268 PRO A N 1
ATOM 2022 C CA . PRO A 1 268 ? -12.305 -13.688 -25.188 1 59.53 268 PRO A CA 1
ATOM 2023 C C . PRO A 1 268 ? -13.078 -13.961 -23.891 1 59.53 268 PRO A C 1
ATOM 2025 O O . PRO A 1 268 ? -12.5 -14.438 -22.906 1 59.53 268 PRO A O 1
ATOM 2028 N N . SER A 1 269 ? -13.953 -13.156 -23.516 1 54.62 269 SER A N 1
ATOM 2029 C CA . SER A 1 269 ? -14.898 -13.477 -22.453 1 54.62 269 SER A CA 1
ATOM 2030 C C . SER A 1 269 ? -16.25 -13.922 -23.031 1 54.62 269 SER A C 1
ATOM 2032 O O . SER A 1 269 ? -17.188 -13.125 -23.109 1 54.62 269 SER A O 1
ATOM 2034 N N . GLY A 1 270 ? -16.234 -15.156 -23.625 1 45.41 270 GLY A N 1
ATOM 2035 C CA . GLY A 1 270 ? -17.391 -15.492 -24.453 1 45.41 270 GLY A CA 1
ATOM 2036 C C . GLY A 1 270 ? -17.656 -14.484 -25.547 1 45.41 270 GLY A C 1
ATOM 2037 O O . GLY A 1 270 ? -16.766 -14.172 -26.344 1 45.41 270 GLY A O 1
ATOM 2038 N N . SER A 1 271 ? -18.859 -14.016 -25.75 1 40.78 271 SER A N 1
ATOM 2039 C CA . SER A 1 271 ? -19.234 -13.055 -26.781 1 40.78 271 SER A CA 1
ATOM 2040 C C . SER A 1 271 ? -18.609 -11.688 -26.516 1 40.78 271 SER A C 1
ATOM 2042 O O . SER A 1 271 ? -18.562 -10.828 -27.391 1 40.78 271 SER A O 1
ATOM 2044 N N . ASN A 1 272 ? -18.609 -11.008 -25.266 1 47.41 272 ASN A N 1
ATOM 2045 C CA . ASN A 1 272 ? -18.453 -9.578 -25.016 1 47.41 272 ASN A CA 1
ATOM 2046 C C . ASN A 1 272 ? -17.078 -9.266 -24.422 1 47.41 272 ASN A C 1
ATOM 2048 O O . ASN A 1 272 ? -16.375 -10.172 -23.984 1 47.41 272 ASN A O 1
ATOM 2052 N N . ILE A 1 273 ? -16.422 -8.125 -24.766 1 53.28 273 ILE A N 1
ATOM 2053 C CA . ILE A 1 273 ? -15.312 -7.414 -24.125 1 53.28 273 ILE A CA 1
ATOM 2054 C C . ILE A 1 273 ? -15.391 -7.602 -22.609 1 53.28 273 ILE A C 1
ATOM 2056 O O . ILE A 1 273 ? -16.484 -7.762 -22.047 1 53.28 273 ILE A O 1
ATOM 2060 N N . MET A 1 274 ? -14.148 -7.996 -22 1 63.72 274 MET A N 1
ATOM 2061 C CA . MET A 1 274 ? -14.195 -8.156 -20.547 1 63.72 274 MET A CA 1
ATOM 2062 C C . MET A 1 274 ? -14.859 -6.949 -19.891 1 63.72 274 MET A C 1
ATOM 2064 O O . MET A 1 274 ? -14.266 -5.875 -19.812 1 63.72 274 MET A O 1
ATOM 2068 N N . SER A 1 275 ? -16.078 -6.98 -19.688 1 76.81 275 SER A N 1
ATOM 2069 C CA . SER A 1 275 ? -16.875 -5.941 -19.031 1 76.81 275 SER A CA 1
ATOM 2070 C C . SER A 1 275 ? -17.219 -6.312 -17.594 1 76.81 275 SER A C 1
ATOM 2072 O O . SER A 1 275 ? -17.812 -5.516 -16.859 1 76.81 275 SER A O 1
ATOM 2074 N N . ASP A 1 276 ? -16.641 -7.516 -17.25 1 90.12 276 ASP A N 1
ATOM 2075 C CA . ASP A 1 276 ? -16.938 -7.973 -15.898 1 90.12 276 ASP A CA 1
ATOM 2076 C C . ASP A 1 276 ? -16.094 -7.227 -14.867 1 90.12 276 ASP A C 1
ATOM 2078 O O . ASP A 1 276 ? -14.875 -7.344 -14.859 1 90.12 276 ASP A O 1
ATOM 2082 N N . LYS A 1 277 ? -16.75 -6.527 -13.945 1 93.75 277 LYS A N 1
ATOM 2083 C CA . LYS A 1 277 ? -16.094 -5.633 -12.992 1 93.75 277 LYS A CA 1
ATOM 2084 C C . LYS A 1 277 ? -15.531 -6.406 -11.805 1 93.75 277 LYS A C 1
ATOM 2086 O O . LYS A 1 277 ? -15.219 -5.816 -10.766 1 93.75 277 LYS A O 1
ATOM 2091 N N . SER A 1 278 ? -15.469 -7.707 -11.961 1 95.75 278 SER A N 1
ATOM 2092 C CA . SER A 1 278 ? -14.797 -8.523 -10.945 1 95.75 278 SER A CA 1
ATOM 2093 C C . SER A 1 278 ? -13.391 -8.898 -11.391 1 95.75 278 SER A C 1
ATOM 2095 O O . SER A 1 278 ? -12.656 -9.562 -10.648 1 95.75 278 SER A O 1
ATOM 2097 N N . TYR A 1 279 ? -12.984 -8.508 -12.594 1 95.81 279 TYR A N 1
ATOM 2098 C CA . TYR A 1 279 ? -11.625 -8.719 -13.07 1 95.81 279 TYR A CA 1
ATOM 2099 C C . TYR A 1 279 ? -10.75 -7.5 -12.789 1 95.81 279 TYR A C 1
ATOM 2101 O O . TYR A 1 279 ? -11.141 -6.371 -13.094 1 95.81 279 TYR A O 1
ATOM 2109 N N . LEU A 1 280 ? -9.617 -7.801 -12.234 1 96.69 280 LEU A N 1
ATOM 2110 C CA . LEU A 1 280 ? -8.711 -6.773 -11.742 1 96.69 280 LEU A CA 1
ATOM 2111 C C . LEU A 1 280 ? -7.297 -6.992 -12.281 1 96.69 280 LEU A C 1
ATOM 2113 O O . LEU A 1 280 ? -7.012 -8.039 -12.867 1 96.69 280 LEU A O 1
ATOM 2117 N N . GLY A 1 281 ? -6.469 -6.051 -12.109 1 97 281 GLY A N 1
ATOM 2118 C CA . GLY A 1 281 ? -5.023 -6.117 -12.258 1 97 281 GLY A CA 1
ATOM 2119 C C . GLY A 1 281 ? -4.285 -5.129 -11.375 1 97 281 GLY A C 1
ATOM 2120 O O . GLY A 1 281 ? -4.906 -4.301 -10.703 1 97 281 GLY A O 1
ATOM 2121 N N . THR A 1 282 ? -2.943 -5.277 -11.344 1 97.62 282 THR A N 1
ATOM 2122 C CA . THR A 1 282 ? -2.145 -4.285 -10.625 1 97.62 282 THR A CA 1
ATOM 2123 C C . THR A 1 282 ? -2.205 -2.934 -11.336 1 97.62 282 THR A C 1
ATOM 2125 O O . THR A 1 282 ? -2.428 -2.871 -12.547 1 97.62 282 THR A O 1
ATOM 2128 N N . GLY A 1 283 ? -1.981 -1.888 -10.609 1 96.44 283 GLY A N 1
ATOM 2129 C CA . GLY A 1 283 ? -2.445 -0.591 -11.078 1 96.44 283 GLY A CA 1
ATOM 2130 C C . GLY A 1 283 ? -1.378 0.192 -11.812 1 96.44 283 GLY A C 1
ATOM 2131 O O . GLY A 1 283 ? -1.686 1.147 -12.531 1 96.44 283 GLY A O 1
ATOM 2132 N N . SER A 1 284 ? -0.094 -0.151 -11.656 1 96.31 284 SER A N 1
ATOM 2133 C CA . SER A 1 284 ? 0.961 0.66 -12.258 1 96.31 284 SER A CA 1
ATOM 2134 C C . SER A 1 284 ? 2.289 -0.09 -12.281 1 96.31 284 SER A C 1
ATOM 2136 O O . SER A 1 284 ? 2.438 -1.121 -11.617 1 96.31 284 SER A O 1
ATOM 2138 N N . PRO A 1 285 ? 3.271 0.452 -13.055 1 97.06 285 PRO A N 1
ATOM 2139 C CA . PRO A 1 285 ? 4.617 -0.118 -12.977 1 97.06 285 PRO A CA 1
ATOM 2140 C C . PRO A 1 285 ? 5.199 -0.068 -11.562 1 97.06 285 PRO A C 1
ATOM 2142 O O . PRO A 1 285 ? 5.871 -1.009 -11.133 1 97.06 285 PRO A O 1
ATOM 2145 N N . SER A 1 286 ? 4.945 0.992 -10.852 1 97.56 286 SER A N 1
ATOM 2146 C CA . SER A 1 286 ? 5.445 1.11 -9.492 1 97.56 286 SER A CA 1
ATOM 2147 C C . SER A 1 286 ? 4.84 0.044 -8.586 1 97.56 286 SER A C 1
ATOM 2149 O O . SER A 1 286 ? 5.523 -0.496 -7.711 1 97.56 286 SER A O 1
ATOM 2151 N N . SER A 1 287 ? 3.543 -0.224 -8.828 1 97.62 287 SER A N 1
ATOM 2152 C CA . SER A 1 287 ? 2.891 -1.284 -8.062 1 97.62 287 SER A CA 1
ATOM 2153 C C . SER A 1 287 ? 3.588 -2.625 -8.273 1 97.62 287 SER A C 1
ATOM 2155 O O . SER A 1 287 ? 3.881 -3.334 -7.309 1 97.62 287 SER A O 1
ATOM 2157 N N . ASP A 1 288 ? 3.857 -2.932 -9.508 1 98.19 288 ASP A N 1
ATOM 2158 C CA . ASP A 1 288 ? 4.508 -4.199 -9.828 1 98.19 288 ASP A CA 1
ATOM 2159 C C . ASP A 1 288 ? 5.938 -4.234 -9.297 1 98.19 288 ASP A C 1
ATOM 2161 O O . ASP A 1 288 ? 6.379 -5.246 -8.758 1 98.19 288 ASP A O 1
ATOM 2165 N N . ARG A 1 289 ? 6.637 -3.133 -9.484 1 97.81 289 ARG A N 1
ATOM 2166 C CA . ARG A 1 289 ? 8.016 -3.082 -9.008 1 97.81 289 ARG A CA 1
ATOM 2167 C C . ARG A 1 289 ? 8.086 -3.289 -7.5 1 97.81 289 ARG A C 1
ATOM 2169 O O . ARG A 1 289 ? 8.945 -4.02 -7.008 1 97.81 289 ARG A O 1
ATOM 2176 N N . PHE A 1 290 ? 7.211 -2.668 -6.801 1 97.81 290 PHE A N 1
ATOM 2177 C CA . PHE A 1 290 ? 7.203 -2.727 -5.344 1 97.81 290 PHE A CA 1
ATOM 2178 C C . PHE A 1 290 ? 6.945 -4.148 -4.859 1 97.81 290 PHE A C 1
ATOM 2180 O O . PHE A 1 290 ? 7.676 -4.664 -4.012 1 97.81 290 PHE A O 1
ATOM 2187 N N . ALA A 1 291 ? 5.98 -4.801 -5.457 1 97.38 291 ALA A N 1
ATOM 2188 C CA . ALA A 1 291 ? 5.469 -6.035 -4.871 1 97.38 291 ALA A CA 1
ATOM 2189 C C . ALA A 1 291 ? 6.203 -7.254 -5.43 1 97.38 291 ALA A C 1
ATOM 2191 O O . ALA A 1 291 ? 6.355 -8.266 -4.742 1 97.38 291 ALA A O 1
ATOM 2192 N N . PHE A 1 292 ? 6.684 -7.148 -6.699 1 98.31 292 PHE A N 1
ATOM 2193 C CA . PHE A 1 292 ? 7.113 -8.375 -7.359 1 98.31 292 PHE A CA 1
ATOM 2194 C C . PHE A 1 292 ? 8.625 -8.375 -7.57 1 98.31 292 PHE A C 1
ATOM 2196 O O . PHE A 1 292 ? 9.219 -9.43 -7.809 1 98.31 292 PHE A O 1
ATOM 2203 N N . PHE A 1 293 ? 9.281 -7.215 -7.473 1 98.44 293 PHE A N 1
ATOM 2204 C CA . PHE A 1 293 ? 10.688 -7.145 -7.852 1 98.44 293 PHE A CA 1
ATOM 2205 C C . PHE A 1 293 ? 11.523 -6.562 -6.715 1 98.44 293 PHE A C 1
ATOM 2207 O O . PHE A 1 293 ? 11.008 -5.809 -5.887 1 98.44 293 PHE A O 1
ATOM 2214 N N . SER A 1 294 ? 12.75 -6.973 -6.66 1 97.94 294 SER A N 1
ATOM 2215 C CA . SER A 1 294 ? 13.711 -6.484 -5.676 1 97.94 294 SER A CA 1
ATOM 2216 C C . SER A 1 294 ? 14.766 -5.598 -6.328 1 97.94 294 SER A C 1
ATOM 2218 O O . SER A 1 294 ? 15.508 -6.047 -7.203 1 97.94 294 SER A O 1
ATOM 2220 N N . GLU A 1 295 ? 14.828 -4.402 -5.84 1 96.19 295 GLU A N 1
ATOM 2221 C CA . GLU A 1 295 ? 15.711 -3.395 -6.418 1 96.19 295 GLU A CA 1
ATOM 2222 C C . GLU A 1 295 ? 17.156 -3.9 -6.492 1 96.19 295 GLU A C 1
ATOM 2224 O O . GLU A 1 295 ? 17.688 -4.406 -5.508 1 96.19 295 GLU A O 1
ATOM 2229 N N . GLY A 1 296 ? 17.719 -3.783 -7.637 1 96.25 296 GLY A N 1
ATOM 2230 C CA . GLY A 1 296 ? 19.109 -4.148 -7.848 1 96.25 296 GLY A CA 1
ATOM 2231 C C . GLY A 1 296 ? 19.297 -5.598 -8.258 1 96.25 296 GLY A C 1
ATOM 2232 O O . GLY A 1 296 ? 20.406 -6.023 -8.578 1 96.25 296 GLY A O 1
ATOM 2233 N N . SER A 1 297 ? 18.219 -6.359 -8.398 1 98.06 297 SER A N 1
ATOM 2234 C CA . SER A 1 297 ? 18.375 -7.797 -8.594 1 98.06 297 SER A CA 1
ATOM 2235 C C . SER A 1 297 ? 17.656 -8.266 -9.852 1 98.06 297 SER A C 1
ATOM 2237 O O . SER A 1 297 ? 17.312 -9.445 -9.984 1 98.06 297 SER A O 1
ATOM 2239 N N . TYR A 1 298 ? 17.391 -7.359 -10.758 1 97.5 298 TYR A N 1
ATOM 2240 C CA . TYR A 1 298 ? 16.75 -7.707 -12.023 1 97.5 298 TYR A CA 1
ATOM 2241 C C . TYR A 1 298 ? 17.188 -6.75 -13.125 1 97.5 298 TYR A C 1
ATOM 2243 O O . TYR A 1 298 ? 17.688 -5.66 -12.844 1 97.5 298 TYR A O 1
ATOM 2251 N N . ASP A 1 299 ? 17.016 -7.242 -14.367 1 97.12 299 ASP A N 1
ATOM 2252 C CA . ASP A 1 299 ? 17.219 -6.379 -15.531 1 97.12 299 ASP A CA 1
ATOM 2253 C C . ASP A 1 299 ? 15.961 -5.57 -15.836 1 97.12 299 ASP A C 1
ATOM 2255 O O . ASP A 1 299 ? 14.852 -6.098 -15.773 1 97.12 299 ASP A O 1
ATOM 2259 N N . GLU A 1 300 ? 16.141 -4.285 -16.188 1 96.94 300 GLU A N 1
ATOM 2260 C CA . GLU A 1 300 ? 15 -3.447 -16.531 1 96.94 300 GLU A CA 1
ATOM 2261 C C . GLU A 1 300 ? 14.195 -4.051 -17.672 1 96.94 300 GLU A C 1
ATOM 2263 O O . GLU A 1 300 ? 12.969 -3.922 -17.719 1 96.94 300 GLU A O 1
ATOM 2268 N N . GLY A 1 301 ? 14.867 -4.672 -18.578 1 96.94 301 GLY A N 1
ATOM 2269 C CA . GLY A 1 301 ? 14.172 -5.336 -19.672 1 96.94 301 GLY A CA 1
ATOM 2270 C C . GLY A 1 301 ? 13.289 -6.48 -19.203 1 96.94 301 GLY A C 1
ATOM 2271 O O . GLY A 1 301 ? 12.203 -6.691 -19.75 1 96.94 301 GLY A O 1
ATOM 2272 N N . ALA A 1 302 ? 13.773 -7.238 -18.234 1 97.44 302 ALA A N 1
ATOM 2273 C CA . ALA A 1 302 ? 12.977 -8.32 -17.672 1 97.44 302 ALA A CA 1
ATOM 2274 C C . ALA A 1 302 ? 11.734 -7.773 -16.969 1 97.44 302 ALA A C 1
ATOM 2276 O O . ALA A 1 302 ? 10.641 -8.328 -17.125 1 97.44 302 ALA A O 1
ATOM 2277 N N . PHE A 1 303 ? 11.961 -6.645 -16.266 1 97.94 303 PHE A N 1
ATOM 2278 C CA . PHE A 1 303 ? 10.805 -6.016 -15.641 1 97.94 303 PHE A CA 1
ATOM 2279 C C . PHE A 1 303 ? 9.789 -5.582 -16.688 1 97.94 303 PHE A C 1
ATOM 2281 O O . PHE A 1 303 ? 8.594 -5.844 -16.547 1 97.94 303 PHE A O 1
ATOM 2288 N N . LYS A 1 304 ? 10.242 -4.902 -17.656 1 97.31 304 LYS A N 1
ATOM 2289 C CA . LYS A 1 304 ? 9.344 -4.402 -18.703 1 97.31 304 LYS A CA 1
ATOM 2290 C C . LYS A 1 304 ? 8.57 -5.547 -19.359 1 97.31 304 LYS A C 1
ATOM 2292 O O . LYS A 1 304 ? 7.371 -5.426 -19.609 1 97.31 304 LYS A O 1
ATOM 2297 N N . HIS A 1 305 ? 9.258 -6.617 -19.641 1 96.88 305 HIS A N 1
ATOM 2298 C CA . HIS A 1 305 ? 8.602 -7.777 -20.234 1 96.88 305 HIS A CA 1
ATOM 2299 C C . HIS A 1 305 ? 7.5 -8.312 -19.328 1 96.88 305 HIS A C 1
ATOM 2301 O O . HIS A 1 305 ? 6.391 -8.586 -19.781 1 96.88 305 HIS A O 1
ATOM 2307 N N . ALA A 1 306 ? 7.855 -8.445 -18.078 1 97.94 306 ALA A N 1
ATOM 2308 C CA . ALA A 1 306 ? 6.879 -8.945 -17.109 1 97.94 306 ALA A CA 1
ATOM 2309 C C . ALA A 1 306 ? 5.668 -8.016 -17.031 1 97.94 306 ALA A C 1
ATOM 2311 O O . ALA A 1 306 ? 4.523 -8.477 -17.062 1 97.94 306 ALA A O 1
ATOM 2312 N N . TYR A 1 307 ? 5.945 -6.703 -16.953 1 97.75 307 TYR A N 1
ATOM 2313 C CA . TYR A 1 307 ? 4.863 -5.734 -16.828 1 97.75 307 TYR A CA 1
ATOM 2314 C C . TYR A 1 307 ? 3.984 -5.727 -18.062 1 97.75 307 TYR A C 1
ATOM 2316 O O . TYR A 1 307 ? 2.756 -5.727 -17.969 1 97.75 307 TYR A O 1
ATOM 2324 N N . ASP A 1 308 ? 4.598 -5.727 -19.203 1 96 308 ASP A N 1
ATOM 2325 C CA . ASP A 1 308 ? 3.871 -5.617 -20.453 1 96 308 ASP A CA 1
ATOM 2326 C C . ASP A 1 308 ? 3 -6.852 -20.703 1 96 308 ASP A C 1
ATOM 2328 O O . ASP A 1 308 ? 2.021 -6.789 -21.438 1 96 308 ASP A O 1
ATOM 2332 N N . THR A 1 309 ? 3.352 -7.98 -20.078 1 95.5 309 THR A N 1
ATOM 2333 C CA . THR A 1 309 ? 2.607 -9.211 -20.312 1 95.5 309 THR A CA 1
ATOM 2334 C C . THR A 1 309 ? 1.783 -9.594 -19.078 1 95.5 309 THR A C 1
ATOM 2336 O O . THR A 1 309 ? 1.271 -10.711 -19 1 95.5 309 THR A O 1
ATOM 2339 N N . LYS A 1 310 ? 1.674 -8.672 -18.109 1 97.19 310 LYS A N 1
ATOM 2340 C CA . LYS A 1 310 ? 0.948 -8.984 -16.875 1 97.19 310 LYS A CA 1
ATOM 2341 C C . LYS A 1 310 ? -0.495 -9.375 -17.172 1 97.19 310 LYS A C 1
ATOM 2343 O O . LYS A 1 310 ? -1.024 -9.055 -18.234 1 97.19 310 LYS A O 1
ATOM 2348 N N . GLN A 1 311 ? -1.092 -10.07 -16.188 1 96.62 311 GLN A N 1
ATOM 2349 C CA . GLN A 1 311 ? -2.406 -10.641 -16.453 1 96.62 311 GLN A CA 1
ATOM 2350 C C . GLN A 1 311 ? -3.395 -10.289 -15.336 1 96.62 311 GLN A C 1
ATOM 2352 O O . GLN A 1 311 ? -3.002 -9.758 -14.297 1 96.62 311 GLN A O 1
ATOM 2357 N N . THR A 1 312 ? -4.668 -10.617 -15.547 1 95.56 312 THR A N 1
ATOM 2358 C CA . THR A 1 312 ? -5.77 -10.32 -14.641 1 95.56 312 THR A CA 1
ATOM 2359 C C . THR A 1 312 ? -5.801 -11.312 -13.477 1 95.56 312 THR A C 1
ATOM 2361 O O . THR A 1 312 ? -5.207 -12.383 -13.562 1 95.56 312 THR A O 1
ATOM 2364 N N . HIS A 1 313 ? -6.379 -10.938 -12.461 1 97.25 313 HIS A N 1
ATOM 2365 C CA . HIS A 1 313 ? -6.953 -11.773 -11.406 1 97.25 313 HIS A CA 1
ATOM 2366 C C . HIS A 1 313 ? -8.375 -11.336 -11.07 1 97.25 313 HIS A C 1
ATOM 2368 O O . HIS A 1 313 ? -8.867 -10.344 -11.617 1 97.25 313 HIS A O 1
ATOM 2374 N N . THR A 1 314 ? -9.078 -12.086 -10.258 1 97.06 314 THR A N 1
ATOM 2375 C CA . THR A 1 314 ? -10.477 -11.758 -10.008 1 97.06 314 THR A CA 1
ATOM 2376 C C . THR A 1 314 ? -10.703 -11.438 -8.539 1 97.06 314 THR A C 1
ATOM 2378 O O . THR A 1 314 ? -9.898 -11.812 -7.68 1 97.06 314 THR A O 1
ATOM 2381 N N . LEU A 1 315 ? -11.812 -10.719 -8.234 1 97.88 315 LEU A N 1
ATOM 2382 C CA . LEU A 1 315 ? -12.25 -10.5 -6.863 1 97.88 315 LEU A CA 1
ATOM 2383 C C . LEU A 1 315 ? -12.484 -11.828 -6.148 1 97.88 315 LEU A C 1
ATOM 2385 O O . LEU A 1 315 ? -12.211 -11.953 -4.953 1 97.88 315 LEU A O 1
ATOM 2389 N N . GLY A 1 316 ? -13.023 -12.812 -6.828 1 98.38 316 GLY A N 1
ATOM 2390 C CA . GLY A 1 316 ? -13.234 -14.125 -6.242 1 98.38 316 GLY A CA 1
ATOM 2391 C C . GLY A 1 316 ? -11.945 -14.773 -5.762 1 98.38 316 GLY A C 1
ATOM 2392 O O . GLY A 1 316 ? -11.891 -15.328 -4.664 1 98.38 316 GLY A O 1
ATOM 2393 N N . GLU A 1 317 ? -10.938 -14.688 -6.633 1 98.31 317 GLU A N 1
ATOM 2394 C CA . GLU A 1 317 ? -9.633 -15.211 -6.25 1 98.31 317 GLU A CA 1
ATOM 2395 C C . GLU A 1 317 ? -9.062 -14.453 -5.055 1 98.31 317 GLU A C 1
ATOM 2397 O O . GLU A 1 317 ? -8.539 -15.062 -4.121 1 98.31 317 GLU A O 1
ATOM 2402 N N . PHE A 1 318 ? -9.188 -13.156 -5.105 1 97.69 318 PHE A N 1
ATOM 2403 C CA . PHE A 1 318 ? -8.68 -12.305 -4.031 1 97.69 318 PHE A CA 1
ATOM 2404 C C . PHE A 1 318 ? -9.352 -12.656 -2.705 1 97.69 318 PHE A C 1
ATOM 2406 O O . PHE A 1 318 ? -8.672 -12.844 -1.694 1 97.69 318 PHE A O 1
ATOM 2413 N N . LEU A 1 319 ? -10.602 -12.805 -2.688 1 97.62 319 LEU A N 1
ATOM 2414 C CA . LEU A 1 319 ? -11.383 -12.977 -1.47 1 97.62 319 LEU A CA 1
ATOM 2415 C C . LEU A 1 319 ? -11.242 -14.398 -0.931 1 97.62 319 LEU A C 1
ATOM 2417 O O . LEU A 1 319 ? -11.445 -14.641 0.261 1 97.62 319 LEU A O 1
ATOM 2421 N N . THR A 1 320 ? -10.859 -15.367 -1.774 1 97.69 320 THR A N 1
ATOM 2422 C CA . THR A 1 320 ? -10.797 -16.766 -1.35 1 97.69 320 THR A CA 1
ATOM 2423 C C . THR A 1 320 ? -9.367 -17.297 -1.429 1 97.69 320 THR A C 1
ATOM 2425 O O . THR A 1 320 ? -9.148 -18.5 -1.382 1 97.69 320 THR A O 1
ATOM 2428 N N . ILE A 1 321 ? -8.398 -16.438 -1.528 1 96.5 321 ILE A N 1
ATOM 2429 C CA . ILE A 1 321 ? -7.031 -16.797 -1.901 1 96.5 321 ILE A CA 1
ATOM 2430 C C . ILE A 1 321 ? -6.441 -17.734 -0.86 1 96.5 321 ILE A C 1
ATOM 2432 O O . ILE A 1 321 ? -5.625 -18.594 -1.189 1 96.5 321 ILE A O 1
ATOM 2436 N N . ALA A 1 322 ? -6.875 -17.688 0.374 1 94.38 322 ALA A N 1
ATOM 2437 C CA . ALA A 1 322 ? -6.254 -18.453 1.455 1 94.38 322 ALA A CA 1
ATOM 2438 C C . ALA A 1 322 ? -6.973 -19.781 1.677 1 94.38 322 ALA A C 1
ATOM 2440 O O . ALA A 1 322 ? -6.504 -20.625 2.439 1 94.38 322 ALA A O 1
ATOM 2441 N N . GLU A 1 323 ? -8.023 -20 0.997 1 95.81 323 GLU A N 1
ATOM 2442 C CA . GLU A 1 323 ? -8.867 -21.156 1.281 1 95.81 323 GLU A CA 1
ATOM 2443 C C . GLU A 1 323 ? -8.102 -22.469 1.091 1 95.81 323 GLU A C 1
ATOM 2445 O O . GLU A 1 323 ? -8.203 -23.375 1.91 1 95.81 323 GLU A O 1
ATOM 2450 N N . PRO A 1 324 ? -7.281 -22.547 0.102 1 96.69 324 PRO A N 1
ATOM 2451 C CA . PRO A 1 324 ? -6.613 -23.844 -0.128 1 96.69 324 PRO A CA 1
ATOM 2452 C C . PRO A 1 324 ? -5.605 -24.188 0.967 1 96.69 324 PRO A C 1
ATOM 2454 O O . PRO A 1 324 ? -5.207 -25.344 1.104 1 96.69 324 PRO A O 1
ATOM 2457 N N . VAL A 1 325 ? -5.188 -23.188 1.731 1 95.25 325 VAL A N 1
ATOM 2458 C CA . VAL A 1 325 ? -4.172 -23.438 2.748 1 95.25 325 VAL A CA 1
ATOM 2459 C C . VAL A 1 325 ? -4.801 -23.344 4.137 1 95.25 325 VAL A C 1
ATOM 2461 O O . VAL A 1 325 ? -4.094 -23.156 5.133 1 95.25 325 VAL A O 1
ATOM 2464 N N . SER A 1 326 ? -6.117 -23.406 4.223 1 92.62 326 SER A N 1
ATOM 2465 C CA . SER A 1 326 ? -6.824 -23.297 5.492 1 92.62 326 SER A CA 1
ATOM 2466 C C . SER A 1 326 ? -6.676 -24.562 6.324 1 92.62 326 SER A C 1
ATOM 2468 O O . SER A 1 326 ? -6.957 -24.562 7.523 1 92.62 326 SER A O 1
ATOM 2470 N N . ARG A 1 327 ? -6.246 -25.672 5.695 1 93.5 327 ARG A N 1
ATOM 2471 C CA . ARG A 1 327 ? -6.012 -26.922 6.406 1 93.5 327 ARG A CA 1
ATOM 2472 C C . ARG A 1 327 ? -4.723 -27.594 5.93 1 93.5 327 ARG A C 1
ATOM 2474 O O . ARG A 1 327 ? -4.379 -27.516 4.75 1 93.5 327 ARG A O 1
ATOM 2481 N N . PRO A 1 328 ? -4.09 -28.281 6.836 1 97.44 328 PRO A N 1
ATOM 2482 C CA . PRO A 1 328 ? -2.869 -28.984 6.438 1 97.44 328 PRO A CA 1
ATOM 2483 C C . PRO A 1 328 ? -3.15 -30.188 5.547 1 97.44 328 PRO A C 1
ATOM 2485 O O . PRO A 1 328 ? -4.273 -30.703 5.531 1 97.44 328 PRO A O 1
ATOM 2488 N N . ALA A 1 329 ? -2.17 -30.531 4.734 1 98.5 329 ALA A N 1
ATOM 2489 C CA . ALA A 1 329 ? -2.221 -31.734 3.91 1 98.5 329 ALA A CA 1
ATOM 2490 C C . ALA A 1 329 ? -1.801 -32.969 4.707 1 98.5 329 ALA A C 1
ATOM 2492 O O . ALA A 1 329 ? -0.76 -33.562 4.434 1 98.5 329 ALA A O 1
ATOM 2493 N N . ASN A 1 330 ? -2.686 -33.5 5.52 1 98.06 330 ASN A N 1
ATOM 2494 C CA . ASN A 1 330 ? -2.379 -34.5 6.531 1 98.06 330 ASN A CA 1
ATOM 2495 C C . ASN A 1 330 ? -2.113 -35.875 5.898 1 98.06 330 ASN A C 1
ATOM 2497 O O . ASN A 1 330 ? -1.45 -36.719 6.496 1 98.06 330 ASN A O 1
ATOM 2501 N N . GLU A 1 331 ? -2.646 -36.062 4.73 1 98.44 331 GLU A N 1
ATOM 2502 C CA . GLU A 1 331 ? -2.527 -37.375 4.121 1 98.44 331 GLU A CA 1
ATOM 2503 C C . GLU A 1 331 ? -1.528 -37.375 2.967 1 98.44 331 GLU A C 1
ATOM 2505 O O . GLU A 1 331 ? -1.361 -38.375 2.271 1 98.44 331 GLU A O 1
ATOM 2510 N N . TYR A 1 332 ? -0.974 -36.188 2.736 1 98.75 332 TYR A N 1
ATOM 2511 C CA . TYR A 1 332 ? 0.011 -36.125 1.664 1 98.75 332 TYR A CA 1
ATOM 2512 C C . TYR A 1 332 ? 1.332 -36.75 2.086 1 98.75 332 TYR A C 1
ATOM 2514 O O . TYR A 1 332 ? 1.916 -36.344 3.102 1 98.75 332 TYR A O 1
ATOM 2522 N N . ASN A 1 333 ? 1.828 -37.688 1.284 1 98.5 333 ASN A N 1
ATOM 2523 C CA . ASN A 1 333 ? 3.043 -38.438 1.62 1 98.5 333 ASN A CA 1
ATOM 2524 C C . ASN A 1 333 ? 4.117 -38.25 0.552 1 98.5 333 ASN A C 1
ATOM 2526 O O . ASN A 1 333 ? 5.008 -39.094 0.415 1 98.5 333 ASN A O 1
ATOM 2530 N N . GLY A 1 334 ? 3.996 -37.25 -0.264 1 98.5 334 GLY A N 1
ATOM 2531 C CA . GLY A 1 334 ? 5.004 -36.969 -1.274 1 98.5 334 GLY A CA 1
ATOM 2532 C C . GLY A 1 334 ? 6.105 -36.062 -0.776 1 98.5 334 GLY A C 1
ATOM 2533 O O . GLY A 1 334 ? 6.344 -35.969 0.43 1 98.5 334 GLY A O 1
ATOM 2534 N N . HIS A 1 335 ? 6.863 -35.5 -1.677 1 98.81 335 HIS A N 1
ATOM 2535 C CA . HIS A 1 335 ? 8.008 -34.656 -1.368 1 98.81 335 HIS A CA 1
ATOM 2536 C C . HIS A 1 335 ? 7.672 -33.156 -1.538 1 98.81 335 HIS A C 1
ATOM 2538 O O . HIS A 1 335 ? 6.871 -32.812 -2.406 1 98.81 335 HIS A O 1
ATOM 2544 N N . VAL A 1 336 ? 8.219 -32.312 -0.674 1 98.88 336 VAL A N 1
ATOM 2545 C CA . VAL A 1 336 ? 7.906 -30.891 -0.707 1 98.88 336 VAL A CA 1
ATOM 2546 C C . VAL A 1 336 ? 9.203 -30.094 -0.824 1 98.88 336 VAL A C 1
ATOM 2548 O O . VAL A 1 336 ? 10.148 -30.312 -0.066 1 98.88 336 VAL A O 1
ATOM 2551 N N . PHE A 1 337 ? 9.266 -29.219 -1.796 1 98.94 337 PHE A N 1
ATOM 2552 C CA . PHE A 1 337 ? 10.375 -28.297 -1.977 1 98.94 337 PHE A CA 1
ATOM 2553 C C . PHE A 1 337 ? 9.875 -26.859 -2.08 1 98.94 337 PHE A C 1
ATOM 2555 O O . PHE A 1 337 ? 9.086 -26.531 -2.971 1 98.94 337 PHE A O 1
ATOM 2562 N N . VAL A 1 338 ? 10.258 -25.984 -1.119 1 98.88 338 VAL A N 1
ATOM 2563 C CA . VAL A 1 338 ? 9.859 -24.578 -1.139 1 98.88 338 VAL A CA 1
ATOM 2564 C C . VAL A 1 338 ? 11.023 -23.719 -1.61 1 98.88 338 VAL A C 1
ATOM 2566 O O . VAL A 1 338 ? 12.133 -23.812 -1.075 1 98.88 338 VAL A O 1
ATOM 2569 N N . VAL A 1 339 ? 10.82 -22.906 -2.666 1 98.94 339 VAL A N 1
ATOM 2570 C CA . VAL A 1 339 ? 11.836 -22.031 -3.25 1 98.94 339 VAL A CA 1
ATOM 2571 C C . VAL A 1 339 ? 11.289 -20.609 -3.359 1 98.94 339 VAL A C 1
ATOM 2573 O O . VAL A 1 339 ? 10.438 -20.328 -4.211 1 98.94 339 VAL A O 1
ATOM 2576 N N . THR A 1 340 ? 11.742 -19.719 -2.527 1 98.81 340 THR A N 1
ATOM 2577 C CA . THR A 1 340 ? 11.234 -18.359 -2.494 1 98.81 340 THR A CA 1
ATOM 2578 C C . THR A 1 340 ? 12.375 -17.359 -2.422 1 98.81 340 THR A C 1
ATOM 2580 O O . THR A 1 340 ? 13.336 -17.547 -1.673 1 98.81 340 THR A O 1
ATOM 2583 N N . GLY A 1 341 ? 12.289 -16.312 -3.262 1 98.69 341 GLY A N 1
ATOM 2584 C CA . GLY A 1 341 ? 13.336 -15.297 -3.293 1 98.69 341 GLY A CA 1
ATOM 2585 C C . GLY A 1 341 ? 13.578 -14.648 -1.944 1 98.69 341 GLY A C 1
ATOM 2586 O O . GLY A 1 341 ? 12.641 -14.406 -1.188 1 98.69 341 GLY A O 1
ATOM 2587 N N . GLU A 1 342 ? 14.805 -14.312 -1.702 1 98.38 342 GLU A N 1
ATOM 2588 C CA . GLU A 1 342 ? 15.258 -13.75 -0.437 1 98.38 342 GLU A CA 1
ATOM 2589 C C . GLU A 1 342 ? 14.461 -12.492 -0.078 1 98.38 342 GLU A C 1
ATOM 2591 O O . GLU A 1 342 ? 14.148 -12.273 1.092 1 98.38 342 GLU A O 1
ATOM 2596 N N . LYS A 1 343 ? 14.102 -11.758 -1.044 1 98.06 343 LYS A N 1
ATOM 2597 C CA . LYS A 1 343 ? 13.523 -10.438 -0.84 1 98.06 343 LYS A CA 1
ATOM 2598 C C . LYS A 1 343 ? 12.039 -10.43 -1.213 1 98.06 343 LYS A C 1
ATOM 2600 O O . LYS A 1 343 ? 11.5 -9.391 -1.594 1 98.06 343 LYS A O 1
ATOM 2605 N N . ASP A 1 344 ? 11.43 -11.547 -1.122 1 98.12 344 ASP A N 1
ATOM 2606 C CA . ASP A 1 344 ? 10 -11.648 -1.411 1 98.12 344 ASP A CA 1
ATOM 2607 C C . ASP A 1 344 ? 9.18 -10.852 -0.402 1 98.12 344 ASP A C 1
ATOM 2609 O O . ASP A 1 344 ? 9.062 -11.242 0.76 1 98.12 344 ASP A O 1
ATOM 2613 N N . ILE A 1 345 ? 8.539 -9.812 -0.874 1 96.81 345 ILE A N 1
ATOM 2614 C CA . ILE A 1 345 ? 7.805 -8.914 0.015 1 96.81 345 ILE A CA 1
ATOM 2615 C C . ILE A 1 345 ? 6.441 -9.523 0.344 1 96.81 345 ILE A C 1
ATOM 2617 O O . ILE A 1 345 ? 5.93 -9.359 1.454 1 96.81 345 ILE A O 1
ATOM 2621 N N . ILE A 1 346 ? 5.832 -10.211 -0.536 1 96.75 346 ILE A N 1
ATOM 2622 C CA . ILE A 1 346 ? 4.461 -10.688 -0.397 1 96.75 346 ILE A CA 1
ATOM 2623 C C . ILE A 1 346 ? 4.383 -11.719 0.725 1 96.75 346 ILE A C 1
ATOM 2625 O O . ILE A 1 346 ? 3.547 -11.609 1.623 1 96.75 346 ILE A O 1
ATOM 2629 N N . PHE A 1 347 ? 5.328 -12.617 0.759 1 96.94 347 PHE A N 1
ATOM 2630 C CA . PHE A 1 347 ? 5.152 -13.727 1.69 1 96.94 347 PHE A CA 1
ATOM 2631 C C . PHE A 1 347 ? 6.156 -13.641 2.832 1 96.94 347 PHE A C 1
ATOM 2633 O O . PHE A 1 347 ? 6.004 -14.312 3.854 1 96.94 347 PHE A O 1
ATOM 2640 N N . CYS A 1 348 ? 7.238 -12.812 2.625 1 96.31 348 CYS A N 1
ATOM 2641 C CA . CYS A 1 348 ? 8.281 -12.797 3.648 1 96.31 348 CYS A CA 1
ATOM 2642 C C . CYS A 1 348 ? 8.5 -11.383 4.172 1 96.31 348 CYS A C 1
ATOM 2644 O O . CYS A 1 348 ? 9.422 -11.141 4.953 1 96.31 348 CYS A O 1
ATOM 2646 N N . GLY A 1 349 ? 7.777 -10.438 3.703 1 95.19 349 GLY A N 1
ATOM 2647 C CA . GLY A 1 349 ? 8.023 -9.062 4.102 1 95.19 349 GLY A CA 1
ATOM 2648 C C . GLY A 1 349 ? 9.359 -8.531 3.617 1 95.19 349 GLY A C 1
ATOM 2649 O O . GLY A 1 349 ? 9.953 -7.656 4.254 1 95.19 349 GLY A O 1
ATOM 2650 N N . GLY A 1 350 ? 9.883 -9.109 2.604 1 96.31 350 GLY A N 1
ATOM 2651 C CA . GLY A 1 350 ? 11.133 -8.656 2.016 1 96.31 350 GLY A CA 1
ATOM 2652 C C . GLY A 1 350 ? 12.352 -9.312 2.637 1 96.31 350 GLY A C 1
ATOM 2653 O O . GLY A 1 350 ? 13.484 -8.945 2.32 1 96.31 350 GLY A O 1
ATOM 2654 N N . ASN A 1 351 ? 12.141 -10.219 3.539 1 96.75 351 ASN A N 1
ATOM 2655 C CA . ASN A 1 351 ? 13.242 -10.922 4.191 1 96.75 351 ASN A CA 1
ATOM 2656 C C . ASN A 1 351 ? 12.859 -12.359 4.539 1 96.75 351 ASN A C 1
ATOM 2658 O O . ASN A 1 351 ? 12.43 -12.641 5.656 1 96.75 351 ASN A O 1
ATOM 2662 N N . CYS A 1 352 ? 13.195 -13.273 3.65 1 97.38 352 CYS A N 1
ATOM 2663 C CA . CYS A 1 352 ? 12.797 -14.664 3.834 1 97.38 352 CYS A CA 1
ATOM 2664 C C . CYS A 1 352 ? 13.805 -15.414 4.699 1 97.38 352 CYS A C 1
ATOM 2666 O O . CYS A 1 352 ? 13.586 -16.578 5.055 1 97.38 352 CYS A O 1
ATOM 2668 N N . LEU A 1 353 ? 14.898 -14.75 5.098 1 96.94 353 LEU A N 1
ATOM 2669 C CA . LEU A 1 353 ? 15.922 -15.383 5.926 1 96.94 353 LEU A CA 1
ATOM 2670 C C . LEU A 1 353 ? 15.562 -15.273 7.402 1 96.94 353 LEU A C 1
ATOM 2672 O O . LEU A 1 353 ? 16.297 -15.758 8.258 1 96.94 353 LEU A O 1
ATOM 2676 N N . GLN A 1 354 ? 14.453 -14.656 7.738 1 94.81 354 GLN A N 1
ATOM 2677 C CA . GLN A 1 354 ? 13.969 -14.625 9.117 1 94.81 354 GLN A CA 1
ATOM 2678 C C . GLN A 1 354 ? 13.82 -16.047 9.672 1 94.81 354 GLN A C 1
ATOM 2680 O O . GLN A 1 354 ? 13.609 -17 8.922 1 94.81 354 GLN A O 1
ATOM 2685 N N . LYS A 1 355 ? 13.891 -16.094 11.016 1 94.31 355 LYS A N 1
ATOM 2686 C CA . LYS A 1 355 ? 13.625 -17.375 11.656 1 94.31 355 LYS A CA 1
ATOM 2687 C C . LYS A 1 355 ? 12.156 -17.75 11.547 1 94.31 355 LYS A C 1
ATOM 2689 O O . LYS A 1 355 ? 11.281 -16.891 11.602 1 94.31 355 LYS A O 1
ATOM 2694 N N . PRO A 1 356 ? 11.969 -19.094 11.367 1 93.44 356 PRO A N 1
ATOM 2695 C CA . PRO A 1 356 ? 10.57 -19.516 11.359 1 93.44 356 PRO A CA 1
ATOM 2696 C C . PRO A 1 356 ? 9.859 -19.234 12.68 1 93.44 356 PRO A C 1
ATOM 2698 O O . PRO A 1 356 ? 10.516 -19.062 13.711 1 93.44 356 PRO A O 1
ATOM 2701 N N . THR A 1 357 ? 8.609 -19.141 12.633 1 92.75 357 THR A N 1
ATOM 2702 C CA . THR A 1 357 ? 7.82 -18.812 13.812 1 92.75 357 THR A CA 1
ATOM 2703 C C . THR A 1 357 ? 6.902 -19.969 14.188 1 92.75 357 THR A C 1
ATOM 2705 O O . THR A 1 357 ? 6.344 -20 15.289 1 92.75 357 THR A O 1
ATOM 2708 N N . LYS A 1 358 ? 6.742 -20.984 13.312 1 93.38 358 LYS A N 1
ATOM 2709 C CA . LYS A 1 358 ? 5.738 -22.016 13.516 1 93.38 358 LYS A CA 1
ATOM 2710 C C . LYS A 1 358 ? 6.375 -23.406 13.539 1 93.38 358 LYS A C 1
ATOM 2712 O O . LYS A 1 358 ? 5.789 -24.359 14.055 1 93.38 358 LYS A O 1
ATOM 2717 N N . ALA A 1 359 ? 7.473 -23.531 12.875 1 95.56 359 ALA A N 1
ATOM 2718 C CA . ALA A 1 359 ? 8.172 -24.812 12.789 1 95.56 359 ALA A CA 1
ATOM 2719 C C . ALA A 1 359 ? 9.672 -24.625 13.023 1 95.56 359 ALA A C 1
ATOM 2721 O O . ALA A 1 359 ? 10.172 -23.5 13.078 1 95.56 359 ALA A O 1
ATOM 2722 N N . SER A 1 360 ? 10.367 -25.719 13.289 1 95.31 360 SER A N 1
ATOM 2723 C CA . SER A 1 360 ? 11.82 -25.672 13.359 1 95.31 360 SER A CA 1
ATOM 2724 C C . SER A 1 360 ? 12.43 -25.484 11.977 1 95.31 360 SER A C 1
ATOM 2726 O O . SER A 1 360 ? 11.875 -25.938 10.977 1 95.31 360 SER A O 1
ATOM 2728 N N . GLY A 1 361 ? 13.508 -24.75 11.922 1 96.25 361 GLY A N 1
ATOM 2729 C CA . GLY A 1 361 ? 14.188 -24.578 10.648 1 96.25 361 GLY A CA 1
ATOM 2730 C C . GLY A 1 361 ? 15.117 -23.375 10.625 1 96.25 361 GLY A C 1
ATOM 2731 O O . GLY A 1 361 ? 15.469 -22.844 11.68 1 96.25 361 GLY A O 1
ATOM 2732 N N . ASN A 1 362 ? 15.531 -22.984 9.375 1 96.31 362 ASN A N 1
ATOM 2733 C CA . ASN A 1 362 ? 16.594 -22 9.219 1 96.31 362 ASN A CA 1
ATOM 2734 C C . ASN A 1 362 ? 16.078 -20.703 8.609 1 96.31 362 ASN A C 1
ATOM 2736 O O . ASN A 1 362 ? 16.734 -19.656 8.695 1 96.31 362 ASN A O 1
ATOM 2740 N N . ASN A 1 363 ? 14.961 -20.781 7.973 1 96.94 363 ASN A N 1
ATOM 2741 C CA . ASN A 1 363 ? 14.359 -19.609 7.332 1 96.94 363 ASN A CA 1
ATOM 2742 C C . ASN A 1 363 ? 12.836 -19.688 7.34 1 96.94 363 ASN A C 1
ATOM 2744 O O . ASN A 1 363 ? 12.266 -20.719 7.727 1 96.94 363 ASN A O 1
ATOM 2748 N N . LEU A 1 364 ? 12.188 -18.625 6.969 1 96.81 364 LEU A N 1
ATOM 2749 C CA . LEU A 1 364 ? 10.742 -18.484 7.102 1 96.81 364 LEU A CA 1
ATOM 2750 C C . LEU A 1 364 ? 10.016 -19.531 6.262 1 96.81 364 LEU A C 1
ATOM 2752 O O . LEU A 1 364 ? 8.859 -19.859 6.543 1 96.81 364 LEU A O 1
ATOM 2756 N N . LEU A 1 365 ? 10.664 -20.062 5.16 1 98.44 365 LEU A N 1
ATOM 2757 C CA . LEU A 1 365 ? 10.055 -21.062 4.293 1 98.44 365 LEU A CA 1
ATOM 2758 C C . LEU A 1 365 ? 9.758 -22.344 5.059 1 98.44 365 LEU A C 1
ATOM 2760 O O . LEU A 1 365 ? 8.82 -23.078 4.727 1 98.44 365 LEU A O 1
ATOM 2764 N N . ASP A 1 366 ? 10.508 -22.578 6.121 1 98.38 366 ASP A N 1
ATOM 2765 C CA . ASP A 1 366 ? 10.391 -23.812 6.879 1 98.38 366 ASP A CA 1
ATOM 2766 C C . ASP A 1 366 ? 9.062 -23.875 7.641 1 98.38 366 ASP A C 1
ATOM 2768 O O . ASP A 1 366 ? 8.617 -24.953 8.023 1 98.38 366 ASP A O 1
ATOM 2772 N N . ASP A 1 367 ? 8.453 -22.734 7.816 1 98 367 ASP A N 1
ATOM 2773 C CA . ASP A 1 367 ? 7.125 -22.734 8.422 1 98 367 ASP A CA 1
ATOM 2774 C C . ASP A 1 367 ? 6.129 -23.516 7.574 1 98 367 ASP A C 1
ATOM 2776 O O . ASP A 1 367 ? 5.078 -23.938 8.07 1 98 367 ASP A O 1
ATOM 2780 N N . THR A 1 368 ? 6.465 -23.797 6.289 1 98.5 368 THR A N 1
ATOM 2781 C CA . THR A 1 368 ? 5.586 -24.547 5.398 1 98.5 368 THR A CA 1
ATOM 2782 C C . THR A 1 368 ? 5.422 -25.984 5.887 1 98.5 368 THR A C 1
ATOM 2784 O O . THR A 1 368 ? 4.438 -26.656 5.551 1 98.5 368 THR A O 1
ATOM 2787 N N . LYS A 1 369 ? 6.301 -26.469 6.727 1 98.25 369 LYS A N 1
ATOM 2788 C CA . LYS A 1 369 ? 6.242 -27.828 7.27 1 98.25 369 LYS A CA 1
ATOM 2789 C C . LYS A 1 369 ? 4.918 -28.078 7.988 1 98.25 369 LYS A C 1
ATOM 2791 O O . LYS A 1 369 ? 4.395 -29.188 7.977 1 98.25 369 LYS A O 1
ATOM 2796 N N . VAL A 1 370 ? 4.367 -27.031 8.531 1 97.62 370 VAL A N 1
ATOM 2797 C CA . VAL A 1 370 ? 3.148 -27.188 9.32 1 97.62 370 VAL A CA 1
ATOM 2798 C C . VAL A 1 370 ? 1.989 -27.578 8.398 1 97.62 370 VAL A C 1
ATOM 2800 O O . VAL A 1 370 ? 1.022 -28.203 8.844 1 97.62 370 VAL A O 1
ATOM 2803 N N . LEU A 1 371 ? 2.102 -27.297 7.102 1 98.31 371 LEU A N 1
ATOM 2804 C CA . LEU A 1 371 ? 1.05 -27.609 6.141 1 98.31 371 LEU A CA 1
ATOM 2805 C C . LEU A 1 371 ? 1.231 -29 5.566 1 98.31 371 LEU A C 1
ATOM 2807 O O . LEU A 1 371 ? 0.323 -29.547 4.93 1 98.31 371 LEU A O 1
ATOM 2811 N N . TYR A 1 372 ? 2.412 -29.578 5.797 1 98.56 372 TYR A N 1
ATOM 2812 C CA . TYR A 1 372 ? 2.738 -30.891 5.262 1 98.56 372 TYR A CA 1
ATOM 2813 C C . TYR A 1 372 ? 3.316 -31.797 6.348 1 98.56 372 TYR A C 1
ATOM 2815 O O . TYR A 1 372 ? 4.461 -32.25 6.246 1 98.56 372 TYR A O 1
ATOM 2823 N N . PRO A 1 373 ? 2.533 -32.188 7.305 1 98.06 373 PRO A N 1
ATOM 2824 C CA . PRO A 1 373 ? 3.08 -32.875 8.477 1 98.06 373 PRO A CA 1
ATOM 2825 C C . PRO A 1 373 ? 3.576 -34.281 8.156 1 98.06 373 PRO A C 1
ATOM 2827 O O . PRO A 1 373 ? 4.391 -34.844 8.898 1 98.06 373 PRO A O 1
ATOM 2830 N N . ARG A 1 374 ? 3.139 -34.938 7.035 1 98.31 374 ARG A N 1
ATOM 2831 C CA . ARG A 1 374 ? 3.512 -36.312 6.746 1 98.31 374 ARG A CA 1
ATOM 2832 C C . ARG A 1 374 ? 4.301 -36.406 5.445 1 98.31 374 ARG A C 1
ATOM 2834 O O . ARG A 1 374 ? 4.391 -37.469 4.844 1 98.31 374 ARG A O 1
ATOM 2841 N N . ALA A 1 375 ? 4.785 -35.281 4.965 1 98.62 375 ALA A N 1
ATOM 2842 C CA . ALA A 1 375 ? 5.59 -35.281 3.746 1 98.62 375 ALA A CA 1
ATOM 2843 C C . ALA A 1 375 ? 6.762 -36.25 3.879 1 98.62 375 ALA A C 1
ATOM 2845 O O . ALA A 1 375 ? 7.383 -36.344 4.941 1 98.62 375 ALA A O 1
ATOM 2846 N N . ALA A 1 376 ? 7.066 -36.969 2.789 1 98.5 376 ALA A N 1
ATOM 2847 C CA . ALA A 1 376 ? 8.18 -37.906 2.787 1 98.5 376 ALA A CA 1
ATOM 2848 C C . ALA A 1 376 ? 9.508 -37.188 2.988 1 98.5 376 ALA A C 1
ATOM 2850 O O . ALA A 1 376 ? 10.422 -37.719 3.623 1 98.5 376 ALA A O 1
ATOM 2851 N N . SER A 1 377 ? 9.672 -36.031 2.459 1 98.25 377 SER A N 1
ATOM 2852 C CA . SER A 1 377 ? 10.82 -35.156 2.66 1 98.25 377 SER A CA 1
ATOM 2853 C C . SER A 1 377 ? 10.445 -33.688 2.469 1 98.25 377 SER A C 1
ATOM 2855 O O . SER A 1 377 ? 9.438 -33.406 1.827 1 98.25 377 SER A O 1
ATOM 2857 N N . PHE A 1 378 ? 11.242 -32.812 3.094 1 98.44 378 PHE A N 1
ATOM 2858 C CA . PHE A 1 378 ? 11.047 -31.375 3.002 1 98.44 378 PHE A CA 1
ATOM 2859 C C . PHE A 1 378 ? 12.375 -30.672 2.77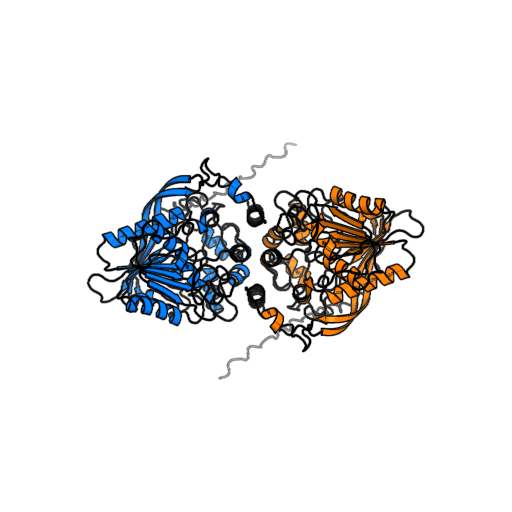 1 98.44 378 PHE A C 1
ATOM 2861 O O . PHE A 1 378 ? 13.383 -30.984 3.416 1 98.44 378 PHE A O 1
ATOM 2868 N N . SER A 1 379 ? 12.383 -29.766 1.785 1 98.44 379 SER A N 1
ATOM 2869 C CA . SER A 1 379 ? 13.539 -28.922 1.512 1 98.44 379 SER A CA 1
ATOM 2870 C C . SER A 1 379 ? 13.117 -27.484 1.257 1 98.44 379 SER A C 1
ATOM 2872 O O . SER A 1 379 ? 11.977 -27.219 0.856 1 98.44 379 SER A O 1
ATOM 2874 N N . SER A 1 380 ? 13.961 -26.578 1.574 1 98.56 380 SER A N 1
ATOM 2875 C CA . SER A 1 380 ? 13.75 -25.172 1.246 1 98.56 380 SER A CA 1
ATOM 2876 C C . SER A 1 380 ? 15.016 -24.547 0.662 1 98.56 380 SER A C 1
ATOM 2878 O O . SER A 1 380 ? 16.125 -25 0.938 1 98.56 380 SER A O 1
ATOM 2880 N N . HIS A 1 381 ? 14.828 -23.625 -0.232 1 98.69 381 HIS A N 1
ATOM 2881 C CA . HIS A 1 381 ? 15.906 -22.875 -0.867 1 98.69 381 HIS A CA 1
ATOM 2882 C C . HIS A 1 381 ? 15.531 -21.406 -1.031 1 98.69 381 HIS A C 1
ATOM 2884 O O . HIS A 1 381 ? 14.43 -21.078 -1.481 1 98.69 381 HIS A O 1
ATOM 2890 N N . VAL A 1 382 ? 16.438 -20.516 -0.632 1 98.75 382 VAL A N 1
ATOM 2891 C CA . VAL A 1 382 ? 16.219 -19.078 -0.713 1 98.75 382 VAL A CA 1
ATOM 2892 C C . VAL A 1 382 ? 17.203 -18.453 -1.696 1 98.75 382 VAL A C 1
ATOM 2894 O O . VAL A 1 382 ? 18.328 -18.125 -1.325 1 98.75 382 VAL A O 1
ATOM 2897 N N . PRO A 1 383 ? 16.797 -18.281 -2.979 1 98.69 383 PRO A N 1
ATOM 2898 C CA . PRO A 1 383 ? 17.688 -17.594 -3.924 1 98.69 383 PRO A CA 1
ATOM 2899 C C . PRO A 1 383 ? 18.031 -16.172 -3.479 1 98.69 383 PRO A C 1
ATOM 2901 O O . PRO A 1 383 ? 17.141 -15.352 -3.242 1 98.69 383 PRO A O 1
ATOM 2904 N N . SER A 1 384 ? 19.328 -15.844 -3.445 1 97.88 384 SER A N 1
ATOM 2905 C CA . SER A 1 384 ? 19.812 -14.57 -2.943 1 97.88 384 SER A CA 1
ATOM 2906 C C . SER A 1 384 ? 19.375 -13.414 -3.838 1 97.88 384 SER A C 1
ATOM 2908 O O . SER A 1 384 ? 19.453 -13.516 -5.066 1 97.88 384 SER A O 1
ATOM 2910 N N . GLY A 1 385 ? 18.828 -12.391 -3.242 1 97.56 385 GLY A N 1
ATOM 2911 C CA . GLY A 1 385 ? 18.547 -11.133 -3.912 1 97.56 385 GLY A CA 1
ATOM 2912 C C . GLY A 1 385 ? 17.203 -11.133 -4.617 1 97.56 385 GLY A C 1
ATOM 2913 O O . GLY A 1 385 ? 16.641 -10.062 -4.883 1 97.56 385 GLY A O 1
ATOM 2914 N N . ALA A 1 386 ? 16.609 -12.25 -4.93 1 98.44 386 ALA A N 1
ATOM 2915 C CA . ALA A 1 386 ? 15.414 -12.328 -5.758 1 98.44 386 ALA A CA 1
ATOM 2916 C C . ALA A 1 386 ? 14.172 -11.914 -4.973 1 98.44 386 ALA A C 1
ATOM 2918 O O . ALA A 1 386 ? 14.078 -12.172 -3.77 1 98.44 386 ALA A O 1
ATOM 2919 N N . GLY A 1 387 ? 13.273 -11.227 -5.695 1 98.31 387 GLY A N 1
ATOM 2920 C CA . GLY A 1 387 ? 11.969 -10.883 -5.148 1 98.31 387 GLY A CA 1
ATOM 2921 C C . GLY A 1 387 ? 10.898 -11.914 -5.465 1 98.31 387 GLY A C 1
ATOM 2922 O O . GLY A 1 387 ? 11.188 -13.102 -5.57 1 98.31 387 GLY A O 1
ATOM 2923 N N . HIS A 1 388 ? 9.656 -11.477 -5.48 1 98.38 388 HIS A N 1
ATOM 2924 C CA . HIS A 1 388 ? 8.516 -12.375 -5.625 1 98.38 388 HIS A CA 1
ATOM 2925 C C . HIS A 1 388 ? 8.461 -12.984 -7.023 1 98.38 388 HIS A C 1
ATOM 2927 O O . HIS A 1 388 ? 8.148 -14.164 -7.184 1 98.38 388 HIS A O 1
ATOM 2933 N N . ALA A 1 389 ? 8.648 -12.109 -8.039 1 98.5 389 ALA A N 1
ATOM 2934 C CA . ALA A 1 389 ? 8.719 -12.633 -9.398 1 98.5 389 ALA A CA 1
ATOM 2935 C C . ALA A 1 389 ? 10.008 -13.422 -9.617 1 98.5 389 ALA A C 1
ATOM 2937 O O . ALA A 1 389 ? 10.852 -13.031 -10.43 1 98.5 389 ALA A O 1
ATOM 2938 N N . LEU A 1 390 ? 10.078 -14.5 -9.086 1 98.25 390 LEU A N 1
ATOM 2939 C CA . LEU A 1 390 ? 11.289 -15.281 -8.875 1 98.25 390 LEU A CA 1
ATOM 2940 C C . LEU A 1 390 ? 12.023 -15.508 -10.188 1 98.25 390 LEU A C 1
ATOM 2942 O O . LEU A 1 390 ? 13.203 -15.18 -10.312 1 98.25 390 LEU A O 1
ATOM 2946 N N . PHE A 1 391 ? 11.375 -15.938 -11.266 1 97.38 391 PHE A N 1
ATOM 2947 C CA . PHE A 1 391 ? 12 -16.359 -12.508 1 97.38 391 PHE A CA 1
ATOM 2948 C C . PHE A 1 391 ? 12.312 -15.164 -13.398 1 97.38 391 PHE A C 1
ATOM 2950 O O . PHE A 1 391 ? 12.875 -15.32 -14.484 1 97.38 391 PHE A O 1
ATOM 2957 N N . ALA A 1 392 ? 11.992 -13.938 -12.914 1 97.25 392 ALA A N 1
ATOM 2958 C CA . ALA A 1 392 ? 12.289 -12.727 -13.68 1 97.25 392 ALA A CA 1
ATOM 2959 C C . ALA A 1 392 ? 13.492 -12 -13.102 1 97.25 392 ALA A C 1
ATOM 2961 O O . ALA A 1 392 ? 13.805 -10.875 -13.516 1 97.25 392 ALA A O 1
ATOM 2962 N N . HIS A 1 393 ? 14.141 -12.617 -12.148 1 98.25 393 HIS A N 1
ATOM 2963 C CA . HIS A 1 393 ? 15.289 -12.008 -11.492 1 98.25 393 HIS A CA 1
ATOM 2964 C C . HIS A 1 393 ? 16.594 -12.609 -11.984 1 98.25 393 HIS A C 1
ATOM 2966 O O . HIS A 1 393 ? 16.594 -13.656 -12.641 1 98.25 393 HIS A O 1
ATOM 2972 N N . TYR A 1 394 ? 17.703 -11.914 -11.633 1 96.81 394 TYR A N 1
ATOM 2973 C CA . TYR A 1 394 ? 19.016 -12.492 -11.844 1 96.81 394 TYR A CA 1
ATOM 2974 C C . TYR A 1 394 ? 19.156 -13.805 -11.094 1 96.81 394 TYR A C 1
ATOM 2976 O O . TYR A 1 394 ? 18.547 -14 -10.039 1 96.81 394 TYR A O 1
ATOM 2984 N N . GLY A 1 395 ? 19.938 -14.703 -11.68 1 96.06 395 GLY A N 1
ATOM 2985 C CA . GLY A 1 395 ? 20.219 -15.961 -11.008 1 96.06 395 GLY A CA 1
ATOM 2986 C C . GLY A 1 395 ? 19.125 -17 -11.211 1 96.06 395 GLY A C 1
ATOM 2987 O O . GLY A 1 395 ? 19.172 -18.078 -10.609 1 96.06 395 GLY A O 1
ATOM 2988 N N . THR A 1 396 ? 18.203 -16.688 -12.055 1 96.19 396 THR A N 1
ATOM 2989 C CA . THR A 1 396 ? 17.094 -17.594 -12.289 1 96.19 396 THR A CA 1
ATOM 2990 C C . THR A 1 396 ? 17.594 -18.922 -12.867 1 96.19 396 THR A C 1
ATOM 2992 O O . THR A 1 396 ? 17.031 -19.984 -12.57 1 96.19 396 THR A O 1
ATOM 2995 N N . ASP A 1 397 ? 18.641 -18.891 -13.68 1 95.44 397 ASP A N 1
ATOM 2996 C CA . ASP A 1 397 ? 19.219 -20.125 -14.219 1 95.44 397 ASP A CA 1
ATOM 2997 C C . ASP A 1 397 ? 19.703 -21.047 -13.094 1 95.44 397 ASP A C 1
ATOM 2999 O O . ASP A 1 397 ? 19.438 -22.25 -13.117 1 95.44 397 ASP A O 1
ATOM 3003 N N . SER A 1 398 ? 20.328 -20.422 -12.117 1 97.75 398 SER A N 1
ATOM 3004 C CA . SER A 1 398 ? 20.781 -21.203 -10.961 1 97.75 398 SER A CA 1
ATOM 3005 C C . SER A 1 398 ? 19.594 -21.734 -10.164 1 97.75 398 SER A C 1
ATOM 3007 O O . SER A 1 398 ? 19.641 -22.875 -9.68 1 97.75 398 SER A O 1
ATOM 3009 N N . THR A 1 399 ? 18.594 -20.938 -10.016 1 98.44 399 THR A N 1
ATOM 3010 C CA . THR A 1 399 ? 17.391 -21.344 -9.297 1 98.44 399 THR A CA 1
ATOM 3011 C C . THR A 1 399 ? 16.719 -22.516 -9.992 1 98.44 399 THR A C 1
ATOM 3013 O O . THR A 1 399 ? 16.359 -23.516 -9.352 1 98.44 399 THR A O 1
ATOM 3016 N N . ILE A 1 400 ? 16.594 -22.453 -11.32 1 98.12 400 ILE A N 1
ATOM 3017 C CA . ILE A 1 400 ? 16 -23.516 -12.125 1 98.12 400 ILE A CA 1
ATOM 3018 C C . ILE A 1 400 ? 16.828 -24.781 -12 1 98.12 400 ILE A C 1
ATOM 3020 O O . ILE A 1 400 ? 16.281 -25.875 -11.789 1 98.12 400 ILE A O 1
ATOM 3024 N N . SER A 1 401 ? 18.094 -24.609 -12.039 1 98 401 SER A N 1
ATOM 3025 C CA . SER A 1 401 ? 18.984 -25.766 -11.906 1 98 401 SER A CA 1
ATOM 3026 C C . SER A 1 401 ? 18.828 -26.438 -10.547 1 98 401 SER A C 1
ATOM 3028 O O . SER A 1 401 ? 18.828 -27.656 -10.445 1 98 401 SER A O 1
ATOM 3030 N N . THR A 1 402 ? 18.719 -25.625 -9.531 1 98.75 402 THR A N 1
ATOM 3031 C CA . THR A 1 402 ? 18.547 -26.141 -8.18 1 98.75 402 THR A CA 1
ATOM 3032 C C . THR A 1 402 ? 17.266 -26.953 -8.07 1 98.75 402 THR A C 1
ATOM 3034 O O . THR A 1 402 ? 17.25 -28.031 -7.477 1 98.75 402 THR A O 1
ATOM 3037 N N . ILE A 1 403 ? 16.219 -26.484 -8.672 1 98.81 403 ILE A N 1
ATOM 3038 C CA . ILE A 1 403 ? 14.922 -27.156 -8.641 1 98.81 403 ILE A CA 1
ATOM 3039 C C . ILE A 1 403 ? 15.016 -28.484 -9.375 1 98.81 403 ILE A C 1
ATOM 3041 O O . ILE A 1 403 ? 14.609 -29.516 -8.852 1 98.81 403 ILE A O 1
ATOM 3045 N N . LEU A 1 404 ? 15.609 -28.516 -10.57 1 98.5 404 LEU A N 1
ATOM 3046 C CA . LEU A 1 404 ? 15.68 -29.734 -11.383 1 98.5 404 LEU A CA 1
ATOM 3047 C C . LEU A 1 404 ? 16.641 -30.75 -10.766 1 98.5 404 LEU A C 1
ATOM 3049 O O . LEU A 1 404 ? 16.422 -31.953 -10.852 1 98.5 404 LEU A O 1
ATOM 3053 N N . SER A 1 405 ? 17.703 -30.234 -10.109 1 98.56 405 SER A N 1
ATOM 3054 C CA . SER A 1 405 ? 18.609 -31.125 -9.398 1 98.56 405 SER A CA 1
ATOM 3055 C C . SER A 1 405 ? 17.906 -31.812 -8.227 1 98.56 405 SER A C 1
ATOM 3057 O O . SER A 1 405 ? 18.141 -33 -7.949 1 98.56 405 SER A O 1
ATOM 3059 N N . TRP A 1 406 ? 17.109 -31.031 -7.539 1 98.75 406 TRP A N 1
ATOM 3060 C CA . TRP A 1 406 ? 16.328 -31.594 -6.445 1 98.75 406 TRP A CA 1
ATOM 3061 C C . TRP A 1 406 ? 15.43 -32.719 -6.941 1 98.75 406 TRP A C 1
ATOM 3063 O O . TRP A 1 406 ? 15.352 -33.781 -6.316 1 98.75 406 TRP A O 1
ATOM 3073 N N . CYS A 1 407 ? 14.75 -32.562 -8.062 1 98.12 407 CYS A N 1
ATOM 3074 C CA . CYS A 1 407 ? 13.898 -33.562 -8.656 1 98.12 407 CYS A CA 1
ATOM 3075 C C . CYS A 1 407 ? 14.695 -34.812 -9 1 98.12 407 CYS A C 1
ATOM 3077 O O . CYS A 1 407 ? 14.289 -35.938 -8.68 1 98.12 407 CYS A O 1
ATOM 3079 N N . LYS A 1 408 ? 15.805 -34.625 -9.586 1 96.56 408 LYS A N 1
ATOM 3080 C CA . LYS A 1 408 ? 16.656 -35.75 -10.016 1 96.56 408 LYS A CA 1
ATOM 3081 C C . LYS A 1 408 ? 17.156 -36.531 -8.812 1 96.56 408 LYS A C 1
ATOM 3083 O O . LYS A 1 408 ? 17.188 -37.75 -8.852 1 96.56 408 LYS A O 1
ATOM 3088 N N . ASN A 1 409 ? 17.547 -35.812 -7.82 1 96.69 409 ASN A N 1
ATOM 3089 C CA . ASN A 1 409 ? 18.109 -36.438 -6.633 1 96.69 409 ASN A CA 1
ATOM 3090 C C . ASN A 1 409 ? 17.094 -37.312 -5.914 1 96.69 409 ASN A C 1
ATOM 3092 O O . ASN A 1 409 ? 17.453 -38.219 -5.18 1 96.69 409 ASN A O 1
ATOM 3096 N N . LEU A 1 410 ? 15.828 -37.062 -6.09 1 95.06 410 LEU A N 1
ATOM 3097 C CA . LEU A 1 410 ? 14.758 -37.844 -5.484 1 95.06 410 LEU A CA 1
ATOM 3098 C C . LEU A 1 410 ? 14.383 -39.031 -6.375 1 95.06 410 LEU A C 1
ATOM 3100 O O . LEU A 1 410 ? 13.477 -39.812 -6.043 1 95.06 410 LEU A O 1
ATOM 3104 N N . GLY A 1 411 ? 15 -39.25 -7.477 1 89.75 411 GLY A N 1
ATOM 3105 C CA . GLY A 1 411 ? 14.734 -40.344 -8.391 1 89.75 411 GLY A CA 1
ATOM 3106 C C . GLY A 1 411 ? 13.531 -40.094 -9.281 1 89.75 411 GLY A C 1
ATOM 3107 O O . GLY A 1 411 ? 12.898 -41.062 -9.75 1 89.75 411 GLY A O 1
ATOM 3108 N N . MET A 1 412 ? 13.219 -38.969 -9.344 1 87.81 412 MET A N 1
ATOM 3109 C CA . MET A 1 412 ? 12.086 -38.594 -10.203 1 87.81 412 MET A CA 1
ATOM 3110 C C . MET A 1 412 ? 12.57 -38.188 -11.586 1 87.81 412 MET A C 1
ATOM 3112 O O . MET A 1 412 ? 13.656 -37.625 -11.727 1 87.81 412 MET A O 1
ATOM 3116 N N . MET B 1 1 ? 34.375 15.359 -63.594 1 18.3 1 MET B N 1
ATOM 3117 C CA . MET B 1 1 ? 34.812 16.234 -62.5 1 18.3 1 MET B CA 1
ATOM 3118 C C . MET B 1 1 ? 33.656 17.047 -61.969 1 18.3 1 MET B C 1
ATOM 3120 O O . MET B 1 1 ? 33.406 17.078 -60.75 1 18.3 1 MET B O 1
ATOM 3124 N N . LEU B 1 2 ? 33.281 18.062 -62.625 1 19.05 2 LEU B N 1
ATOM 3125 C CA . LEU B 1 2 ? 33.125 19.406 -62.125 1 19.05 2 LEU B CA 1
ATOM 3126 C C . LEU B 1 2 ? 31.656 19.672 -61.781 1 19.05 2 LEU B C 1
ATOM 3128 O O . LEU B 1 2 ? 31.234 20.828 -61.688 1 19.05 2 LEU B O 1
ATOM 3132 N N . PHE B 1 3 ? 30.906 18.625 -61.469 1 23.23 3 PHE B N 1
ATOM 3133 C CA . PHE B 1 3 ? 29.5 19 -61.594 1 23.23 3 PHE B CA 1
ATOM 3134 C C . PHE B 1 3 ? 29.203 20.219 -60.719 1 23.23 3 PHE B C 1
ATOM 3136 O O . PHE B 1 3 ? 29.859 20.453 -59.719 1 23.23 3 PHE B O 1
ATOM 3143 N N . PRO B 1 4 ? 28.453 21.125 -61.344 1 21.92 4 PRO B N 1
ATOM 3144 C CA . PRO B 1 4 ? 28.031 22.484 -60.969 1 21.92 4 PRO B CA 1
ATOM 3145 C C . PRO B 1 4 ? 27.453 22.578 -59.562 1 21.92 4 PRO B C 1
ATOM 3147 O O . PRO B 1 4 ? 26.969 21.578 -59.031 1 21.92 4 PRO B O 1
ATOM 3150 N N . SER B 1 5 ? 27.953 23.562 -58.812 1 20.39 5 SER B N 1
ATOM 3151 C CA . SER B 1 5 ? 27.969 24.109 -57.469 1 20.39 5 SER B CA 1
ATOM 3152 C C . SER B 1 5 ? 26.594 24.625 -57.062 1 20.39 5 SER B C 1
ATOM 3154 O O . SER B 1 5 ? 26.094 25.609 -57.594 1 20.39 5 SER B O 1
ATOM 3156 N N . THR B 1 6 ? 25.562 23.719 -57.219 1 22.83 6 THR B N 1
ATOM 3157 C CA . THR B 1 6 ? 24.234 24.234 -56.969 1 22.83 6 THR B CA 1
ATOM 3158 C C . THR B 1 6 ? 24.219 25.031 -55.656 1 22.83 6 THR B C 1
ATOM 3160 O O . THR B 1 6 ? 24.766 24.594 -54.656 1 22.83 6 THR B O 1
ATOM 3163 N N . ILE B 1 7 ? 24.047 26.359 -55.75 1 21 7 ILE B N 1
ATOM 3164 C CA . ILE B 1 7 ? 23.969 27.5 -54.844 1 21 7 ILE B CA 1
ATOM 3165 C C . ILE B 1 7 ? 22.953 27.203 -53.75 1 21 7 ILE B C 1
ATOM 3167 O O . ILE B 1 7 ? 21.812 26.859 -54.031 1 21 7 ILE B O 1
ATOM 3171 N N . VAL B 1 8 ? 23.438 26.781 -52.5 1 20.23 8 VAL B N 1
ATOM 3172 C CA . VAL B 1 8 ? 22.859 26.453 -51.188 1 20.23 8 VAL B CA 1
ATOM 3173 C C . VAL B 1 8 ? 22.141 27.672 -50.625 1 20.23 8 VAL B C 1
ATOM 3175 O O . VAL B 1 8 ? 22.781 28.656 -50.25 1 20.23 8 VAL B O 1
ATOM 3178 N N . ALA B 1 9 ? 21.156 28.266 -51.438 1 22.3 9 ALA B N 1
ATOM 3179 C CA . ALA B 1 9 ? 20.547 29.484 -50.938 1 22.3 9 ALA B CA 1
ATOM 3180 C C . ALA B 1 9 ? 20.188 29.344 -49.469 1 22.3 9 ALA B C 1
ATOM 3182 O O . ALA B 1 9 ? 19.5 28.391 -49.094 1 22.3 9 ALA B O 1
ATOM 3183 N N . GLY B 1 10 ? 21.016 29.844 -48.5 1 18.66 10 GLY B N 1
ATOM 3184 C CA . GLY B 1 10 ? 21.078 29.938 -47.062 1 18.66 10 GLY B CA 1
ATOM 3185 C C . GLY B 1 10 ? 19.859 30.641 -46.469 1 18.66 10 GLY B C 1
ATOM 3186 O O . GLY B 1 10 ? 19.656 31.828 -46.656 1 18.66 10 GLY B O 1
ATOM 3187 N N . ILE B 1 11 ? 18.609 30.094 -46.781 1 21.33 11 ILE B N 1
ATOM 3188 C CA . ILE B 1 11 ? 17.484 30.797 -46.188 1 21.33 11 ILE B CA 1
ATOM 3189 C C . ILE B 1 11 ? 17.75 31.094 -44.719 1 21.33 11 ILE B C 1
ATOM 3191 O O . ILE B 1 11 ? 18.078 30.188 -43.938 1 21.33 11 ILE B O 1
ATOM 3195 N N . SER B 1 12 ? 18.25 32.25 -44.406 1 18.53 12 SER B N 1
ATOM 3196 C CA . SER B 1 12 ? 18.531 32.875 -43.094 1 18.53 12 SER B CA 1
ATOM 3197 C C . SER B 1 12 ? 17.297 32.875 -42.219 1 18.53 12 SER B C 1
ATOM 3199 O O . SER B 1 12 ? 16.297 33.531 -42.531 1 18.53 12 SER B O 1
ATOM 3201 N N . LEU B 1 13 ? 16.688 31.734 -41.969 1 23.55 13 LEU B N 1
ATOM 3202 C CA . LEU B 1 13 ? 15.555 31.875 -41.094 1 23.55 13 LEU B CA 1
ATOM 3203 C C . LEU B 1 13 ? 15.938 32.688 -39.844 1 23.55 13 LEU B C 1
ATOM 3205 O O . LEU B 1 13 ? 16.906 32.344 -39.156 1 23.55 13 LEU B O 1
ATOM 3209 N N . VAL B 1 14 ? 15.602 33.969 -39.812 1 23.08 14 VAL B N 1
ATOM 3210 C CA . VAL B 1 14 ? 15.656 34.938 -38.75 1 23.08 14 VAL B CA 1
ATOM 3211 C C . VAL B 1 14 ? 15.031 34.344 -37.469 1 23.08 14 VAL B C 1
ATOM 3213 O O . VAL B 1 14 ? 13.875 33.938 -37.5 1 23.08 14 VAL B O 1
ATOM 3216 N N . THR B 1 15 ? 15.875 33.594 -36.688 1 21.98 15 THR B N 1
ATOM 3217 C CA . THR B 1 15 ? 15.539 33.125 -35.375 1 21.98 15 THR B CA 1
ATOM 3218 C C . THR B 1 15 ? 15.047 34.25 -34.469 1 21.98 15 THR B C 1
ATOM 3220 O O . THR B 1 15 ? 15.805 35.156 -34.156 1 21.98 15 THR B O 1
ATOM 3223 N N . LEU B 1 16 ? 13.844 34.812 -34.812 1 22.06 16 LEU B N 1
ATOM 3224 C CA . LEU B 1 16 ? 13.391 35.812 -33.875 1 22.06 16 LEU B CA 1
ATOM 3225 C C . LEU B 1 16 ? 13.547 35.344 -32.438 1 22.06 16 LEU B C 1
ATOM 3227 O O . LEU B 1 16 ? 13.086 34.25 -32.094 1 22.06 16 LEU B O 1
ATOM 3231 N N . ALA B 1 17 ? 14.602 35.75 -31.766 1 25.31 17 ALA B N 1
ATOM 3232 C CA . ALA B 1 17 ? 14.984 35.688 -30.359 1 25.31 17 ALA B CA 1
ATOM 3233 C C . ALA B 1 17 ? 13.836 36.125 -29.453 1 25.31 17 ALA B C 1
ATOM 3235 O O . ALA B 1 17 ? 13.5 37.312 -29.422 1 25.31 17 ALA B O 1
ATOM 3236 N N . SER B 1 18 ? 12.664 35.562 -29.578 1 23.36 18 SER B N 1
ATOM 3237 C CA . SER B 1 18 ? 11.773 36.156 -28.578 1 23.36 18 SER B CA 1
ATOM 3238 C C . SER B 1 18 ? 12.422 36.188 -27.203 1 23.36 18 SER B C 1
ATOM 3240 O O . SER B 1 18 ? 12.953 35.188 -26.734 1 23.36 18 SER B O 1
ATOM 3242 N N . ALA B 1 19 ? 12.922 37.281 -26.844 1 24.17 19 ALA B N 1
ATOM 3243 C CA . ALA B 1 19 ? 13.461 37.656 -25.547 1 24.17 19 ALA B CA 1
ATOM 3244 C C . ALA B 1 19 ? 12.578 37.094 -24.422 1 24.17 19 ALA B C 1
ATOM 3246 O O . ALA B 1 19 ? 11.414 37.5 -24.281 1 24.17 19 ALA B O 1
ATOM 3247 N N . ALA B 1 20 ? 12.797 35.875 -24.078 1 27.8 20 ALA B N 1
ATOM 3248 C CA . ALA B 1 20 ? 12.102 35.375 -22.891 1 27.8 20 ALA B CA 1
ATOM 3249 C C . ALA B 1 20 ? 12.211 36.375 -21.75 1 27.8 20 ALA B C 1
ATOM 3251 O O . ALA B 1 20 ? 13.312 36.75 -21.344 1 27.8 20 ALA B O 1
ATOM 3252 N N . PRO B 1 21 ? 11.133 37.188 -21.5 1 25.61 21 PRO B N 1
ATOM 3253 C CA . PRO B 1 21 ? 11.25 38.219 -20.469 1 25.61 21 PRO B CA 1
ATOM 3254 C C . PRO B 1 21 ? 11.922 37.719 -19.188 1 25.61 21 PRO B C 1
ATOM 3256 O O . PRO B 1 21 ? 11.883 36.5 -18.906 1 25.61 21 PRO B O 1
ATOM 3259 N N . THR B 1 22 ? 13.016 38.312 -18.812 1 26.67 22 THR B N 1
ATOM 3260 C CA . THR B 1 22 ? 13.734 38.219 -17.547 1 26.67 22 THR B CA 1
ATOM 3261 C C . THR B 1 22 ? 12.758 38.188 -16.375 1 26.67 22 THR B C 1
ATOM 3263 O O . THR B 1 22 ? 11.984 39.125 -16.188 1 26.67 22 THR B O 1
ATOM 3266 N N . ILE B 1 23 ? 12.141 37.031 -16.188 1 28.91 23 ILE B N 1
ATOM 3267 C CA . ILE B 1 23 ? 11.188 36.938 -15.094 1 28.91 23 ILE B CA 1
ATOM 3268 C C . ILE B 1 23 ? 11.797 37.531 -13.82 1 28.91 23 ILE B C 1
ATOM 3270 O O . ILE B 1 23 ? 12.797 37 -13.305 1 28.91 23 ILE B O 1
ATOM 3274 N N . GLY B 1 24 ? 11.734 38.875 -13.641 1 26.3 24 GLY B N 1
ATOM 3275 C CA . GLY B 1 24 ? 12.039 39.719 -12.5 1 26.3 24 GLY B CA 1
ATOM 3276 C C . GLY B 1 24 ? 11.633 39.094 -11.172 1 26.3 24 GLY B C 1
ATOM 3277 O O . GLY B 1 24 ? 10.82 38.188 -11.133 1 26.3 24 GLY B O 1
ATOM 3278 N N . GLY B 1 25 ? 12.438 39.312 -10.102 1 30.31 25 GLY B N 1
ATOM 3279 C CA . GLY B 1 25 ? 12.266 39.031 -8.688 1 30.31 25 GLY B CA 1
ATOM 3280 C C . GLY B 1 25 ? 10.875 39.344 -8.18 1 30.31 25 GLY B C 1
ATOM 3281 O O . GLY B 1 25 ? 10.469 40.531 -8.125 1 30.31 25 GLY B O 1
ATOM 3282 N N . ARG B 1 26 ? 9.875 38.594 -8.5 1 34.09 26 ARG B N 1
ATOM 3283 C CA . ARG B 1 26 ? 8.5 38.969 -8.18 1 34.09 26 ARG B CA 1
ATOM 3284 C C . ARG B 1 26 ? 8.383 39.406 -6.73 1 34.09 26 ARG B C 1
ATOM 3286 O O . ARG B 1 26 ? 8.539 38.594 -5.812 1 34.09 26 ARG B O 1
ATOM 3293 N N . ASN B 1 27 ? 8.883 40.562 -6.363 1 28.78 27 ASN B N 1
ATOM 3294 C CA . ASN B 1 27 ? 8.438 41.219 -5.137 1 28.78 27 ASN B CA 1
ATOM 3295 C C . ASN B 1 27 ? 6.918 41.188 -4.988 1 28.78 27 ASN B C 1
ATOM 3297 O O . ASN B 1 27 ? 6.219 42.094 -5.387 1 28.78 27 ASN B O 1
ATOM 3301 N N . VAL B 1 28 ? 6.344 40.125 -5.168 1 38.38 28 VAL B N 1
ATOM 3302 C CA . VAL B 1 28 ? 4.895 40.219 -4.996 1 38.38 28 VAL B CA 1
ATOM 3303 C C . VAL B 1 28 ? 4.57 40.75 -3.605 1 38.38 28 VAL B C 1
ATOM 3305 O O . VAL B 1 28 ? 4.805 40.094 -2.6 1 38.38 28 VAL B O 1
ATOM 3308 N N . GLY B 1 29 ? 4.516 41.938 -3.402 1 33.81 29 GLY B N 1
ATOM 3309 C CA . GLY B 1 29 ? 3.971 42.625 -2.238 1 33.81 29 GLY B CA 1
ATOM 3310 C C . GLY B 1 29 ? 2.686 42 -1.728 1 33.81 29 GLY B C 1
ATOM 3311 O O . GLY B 1 29 ? 2.162 41.062 -2.33 1 33.81 29 GLY B O 1
ATOM 3312 N N . PRO B 1 30 ? 2.289 42.344 -0.433 1 42.03 30 PRO B N 1
ATOM 3313 C CA . PRO B 1 30 ? 1.039 41.844 0.151 1 42.03 30 PRO B CA 1
ATOM 3314 C C . PRO B 1 30 ? -0.16 42.031 -0.775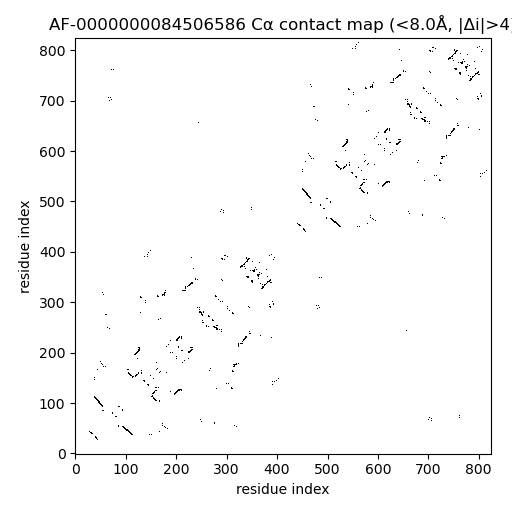 1 42.03 30 PRO B C 1
ATOM 3316 O O . PRO B 1 30 ? -0.277 43.062 -1.437 1 42.03 30 PRO B O 1
ATOM 3319 N N . THR B 1 31 ? -0.606 41.062 -1.426 1 47.59 31 THR B N 1
ATOM 3320 C CA . THR B 1 31 ? -1.859 41.188 -2.158 1 47.59 31 THR B CA 1
ATOM 3321 C C . THR B 1 31 ? -2.943 41.781 -1.263 1 47.59 31 THR B C 1
ATOM 3323 O O . THR B 1 31 ? -3.055 41.438 -0.091 1 47.59 31 THR B O 1
ATOM 3326 N N . PRO B 1 32 ? -3.758 42.688 -1.841 1 46.34 32 PRO B N 1
ATOM 3327 C CA . PRO B 1 32 ? -4.824 43.375 -1.111 1 46.34 32 PRO B CA 1
ATOM 3328 C C . PRO B 1 32 ? -5.805 42.406 -0.452 1 46.34 32 PRO B C 1
ATOM 3330 O O . PRO B 1 32 ? -6.031 41.281 -0.962 1 46.34 32 PRO B O 1
ATOM 3333 N N . ALA B 1 33 ? -6.281 42.719 0.833 1 53.66 33 ALA B N 1
ATOM 3334 C CA . ALA B 1 33 ? -7.277 42.156 1.733 1 53.66 33 ALA B CA 1
ATOM 3335 C C . ALA B 1 33 ? -8.531 41.719 0.969 1 53.66 33 ALA B C 1
ATOM 3337 O O . ALA B 1 33 ? -9.102 42.531 0.222 1 53.66 33 ALA B O 1
ATOM 3338 N N . SER B 1 34 ? -8.781 40.406 0.682 1 49.56 34 SER B N 1
ATOM 3339 C CA . SER B 1 34 ? -10.07 40 0.153 1 49.56 34 SER B CA 1
ATOM 3340 C C . SER B 1 34 ? -11.117 39.906 1.263 1 49.56 34 SER B C 1
ATOM 3342 O O . SER B 1 34 ? -10.984 39.062 2.168 1 49.56 34 SER B O 1
ATOM 3344 N N . PRO B 1 35 ? -11.992 40.938 1.321 1 49.5 35 PRO B N 1
ATOM 3345 C CA . PRO B 1 35 ? -13.047 40.875 2.342 1 49.5 35 PRO B CA 1
ATOM 3346 C C . PRO B 1 35 ? -13.984 39.688 2.154 1 49.5 35 PRO B C 1
ATOM 3348 O O . PRO B 1 35 ? -14.312 39.312 1.021 1 49.5 35 PRO B O 1
ATOM 3351 N N . SER B 1 36 ? -13.82 38.656 3.039 1 60.44 36 SER B N 1
ATOM 3352 C CA . SER B 1 36 ? -14.969 37.781 3.158 1 60.44 36 SER B CA 1
ATOM 3353 C C . SER B 1 36 ? -15.961 38.281 4.195 1 60.44 36 SER B C 1
ATOM 3355 O O . SER B 1 36 ? -15.656 39.219 4.949 1 60.44 36 SER B O 1
ATOM 3357 N N . SER B 1 37 ? -17.188 37.875 4.133 1 65.31 37 SER B N 1
ATOM 3358 C CA . SER B 1 37 ? -18.219 38.312 5.059 1 65.31 37 SER B CA 1
ATOM 3359 C C . SER B 1 37 ? -17.812 38.094 6.508 1 65.31 37 SER B C 1
ATOM 3361 O O . SER B 1 37 ? -18.312 38.75 7.418 1 65.31 37 SER B O 1
ATOM 3363 N N . ALA B 1 38 ? -16.75 37.281 6.711 1 76.69 38 ALA B N 1
ATOM 3364 C CA . ALA B 1 38 ? -16.469 36.938 8.102 1 76.69 38 ALA B CA 1
ATOM 3365 C C . ALA B 1 38 ? -15.133 37.531 8.555 1 76.69 38 ALA B C 1
ATOM 3367 O O . ALA B 1 38 ? -14.906 37.719 9.75 1 76.69 38 ALA B O 1
ATOM 3368 N N . GLY B 1 39 ? -14.297 37.906 7.695 1 89.12 39 GLY B N 1
ATOM 3369 C CA . GLY B 1 39 ? -12.992 38.438 8.086 1 89.12 39 GLY B CA 1
ATOM 3370 C C . GLY B 1 39 ? -12.227 39.031 6.934 1 89.12 39 GLY B C 1
ATOM 3371 O O . GLY B 1 39 ? -12.68 39 5.789 1 89.12 39 GLY B O 1
ATOM 3372 N N . ILE B 1 40 ? -11.18 39.781 7.266 1 92.38 40 ILE B N 1
ATOM 3373 C CA . ILE B 1 40 ? -10.266 40.375 6.293 1 92.38 40 ILE B CA 1
ATOM 3374 C C . ILE B 1 40 ? -8.953 39.594 6.285 1 92.38 40 ILE B C 1
ATOM 3376 O O . ILE B 1 40 ? -8.32 39.438 7.328 1 92.38 40 ILE B O 1
ATOM 3380 N N . CYS B 1 41 ? -8.664 39.156 5.109 1 94.94 41 CYS B N 1
ATOM 3381 C CA . CYS B 1 41 ? -7.453 38.344 5 1 94.94 41 CYS B CA 1
ATOM 3382 C C . CYS B 1 41 ? -6.355 39.094 4.266 1 94.94 41 CYS B C 1
ATOM 3384 O O . CYS B 1 41 ? -6.629 39.812 3.299 1 94.94 41 CYS B O 1
ATOM 3386 N N . THR B 1 42 ? -5.148 39 4.762 1 95.38 42 THR B N 1
ATOM 3387 C CA . THR B 1 42 ? -3.932 39.438 4.09 1 95.38 42 THR B CA 1
ATOM 3388 C C . THR B 1 42 ? -3.004 38.281 3.828 1 95.38 42 THR B C 1
ATOM 3390 O O . THR B 1 42 ? -2.914 37.344 4.648 1 95.38 42 THR B O 1
ATOM 3393 N N . GLN B 1 43 ? -2.436 38.219 2.643 1 96.06 43 GLN B N 1
ATOM 3394 C CA . GLN B 1 43 ? -1.555 37.094 2.307 1 96.06 43 GLN B CA 1
ATOM 3395 C C . GLN B 1 43 ? -0.289 37.594 1.61 1 96.06 43 GLN B C 1
ATOM 3397 O O . GLN B 1 43 ? -0.266 38.688 1.056 1 96.06 43 GLN B O 1
ATOM 3402 N N . GLY B 1 44 ? 0.761 36.812 1.698 1 95.25 44 GLY B N 1
ATOM 3403 C CA . GLY B 1 44 ? 2.025 37.125 1.048 1 95.25 44 GLY B CA 1
ATOM 3404 C C . GLY B 1 44 ? 3.158 36.219 1.494 1 95.25 44 GLY B C 1
ATOM 3405 O O . GLY B 1 44 ? 2.943 35.281 2.271 1 95.25 44 GLY B O 1
ATOM 3406 N N . LEU B 1 45 ? 4.305 36.406 0.897 1 95.75 45 LEU B N 1
ATOM 3407 C CA . LEU B 1 45 ? 5.512 35.688 1.271 1 95.75 45 LEU B CA 1
ATOM 3408 C C . LEU B 1 45 ? 6.184 36.344 2.477 1 95.75 45 LEU B C 1
ATOM 3410 O O . LEU B 1 45 ? 6.383 37.562 2.502 1 95.75 45 LEU B O 1
ATOM 3414 N N . THR B 1 46 ? 6.43 35.594 3.439 1 96.06 46 THR B N 1
ATOM 3415 C CA . THR B 1 46 ? 7.125 36.031 4.648 1 96.06 46 THR B CA 1
ATOM 3416 C C . THR B 1 46 ? 8.484 35.344 4.766 1 96.06 46 THR B C 1
ATOM 3418 O O . THR B 1 46 ? 8.562 34.125 4.848 1 96.06 46 THR B O 1
ATOM 3421 N N . PRO B 1 47 ? 9.578 36.125 4.773 1 97.12 47 PRO B N 1
ATOM 3422 C CA . PRO B 1 47 ? 10.875 35.5 5.023 1 97.12 47 PRO B CA 1
ATOM 3423 C C . PRO B 1 47 ? 11.023 35 6.457 1 97.12 47 PRO B C 1
ATOM 3425 O O . PRO B 1 47 ? 10.766 35.75 7.406 1 97.12 47 PRO B O 1
ATOM 3428 N N . ILE B 1 48 ? 11.32 33.812 6.629 1 98 48 ILE B N 1
ATOM 3429 C CA . ILE B 1 48 ? 11.547 33.188 7.938 1 98 48 ILE B CA 1
ATOM 3430 C C . ILE B 1 48 ? 12.969 32.656 8.008 1 98 48 ILE B C 1
ATOM 3432 O O . ILE B 1 48 ? 13.352 31.797 7.203 1 98 48 ILE B O 1
ATOM 3436 N N . THR B 1 49 ? 13.766 33.156 9.008 1 97.94 49 THR B N 1
ATOM 3437 C CA . THR B 1 49 ? 15.117 32.656 9.242 1 97.94 49 THR B CA 1
ATOM 3438 C C . THR B 1 49 ? 15.117 31.578 10.328 1 97.94 49 THR B C 1
ATOM 3440 O O . THR B 1 49 ? 14.547 31.766 11.398 1 97.94 49 THR B O 1
ATOM 3443 N N . VAL B 1 50 ? 15.734 30.5 9.93 1 97.44 50 VAL B N 1
ATOM 3444 C CA . VAL B 1 50 ? 15.789 29.422 10.922 1 97.44 50 VAL B CA 1
ATOM 3445 C C . VAL B 1 50 ? 17.234 28.938 11.078 1 97.44 50 VAL B C 1
ATOM 3447 O O . VAL B 1 50 ? 18.047 29.094 10.164 1 97.44 50 VAL B O 1
ATOM 3450 N N . GLN B 1 51 ? 17.562 28.5 12.312 1 97.69 51 GLN B N 1
ATOM 3451 C CA . GLN B 1 51 ? 18.734 27.703 12.68 1 97.69 51 GLN B CA 1
ATOM 3452 C C . GLN B 1 51 ? 18.312 26.391 13.352 1 97.69 51 GLN B C 1
ATOM 3454 O O . GLN B 1 51 ? 17.688 26.406 14.422 1 97.69 51 GLN B O 1
ATOM 3459 N N . VAL B 1 52 ? 18.609 25.312 12.633 1 97.94 52 VAL B N 1
ATOM 3460 C CA . VAL B 1 52 ? 18.031 24.062 13.109 1 97.94 52 VAL B CA 1
ATOM 3461 C C . VAL B 1 52 ? 19.016 22.922 12.867 1 97.94 52 VAL B C 1
ATOM 3463 O O . VAL B 1 52 ? 19.844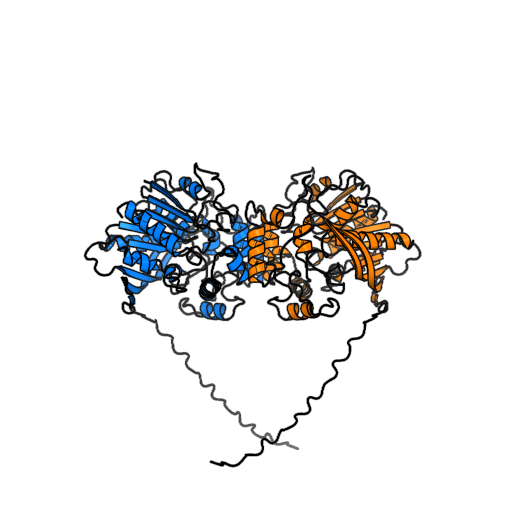 22.984 11.961 1 97.94 52 VAL B O 1
ATOM 3466 N N . GLU B 1 53 ? 18.984 21.891 13.75 1 97.56 53 GLU B N 1
ATOM 3467 C CA . GLU B 1 53 ? 19.688 20.641 13.547 1 97.56 53 GLU B CA 1
ATOM 3468 C C . GLU B 1 53 ? 18.797 19.609 12.867 1 97.56 53 GLU B C 1
ATOM 3470 O O . GLU B 1 53 ? 17.906 19.031 13.508 1 97.56 53 GLU B O 1
ATOM 3475 N N . THR B 1 54 ? 19.062 19.375 11.609 1 98.19 54 THR B N 1
ATOM 3476 C CA . THR B 1 54 ? 18.312 18.359 10.891 1 98.19 54 THR B CA 1
ATOM 3477 C C . THR B 1 54 ? 19.047 17.016 10.953 1 98.19 54 THR B C 1
ATOM 3479 O O . THR B 1 54 ? 20.219 16.953 11.328 1 98.19 54 THR B O 1
ATOM 3482 N N . THR B 1 55 ? 18.312 15.922 10.727 1 98.25 55 THR B N 1
ATOM 3483 C CA . THR B 1 55 ? 18.938 14.609 10.617 1 98.25 55 THR B CA 1
ATOM 3484 C C . THR B 1 55 ? 19.844 14.547 9.391 1 98.25 55 THR B C 1
ATOM 3486 O O . THR B 1 55 ? 19.438 14.945 8.297 1 98.25 55 THR B O 1
ATOM 3489 N N . ALA B 1 56 ? 21.062 14.078 9.617 1 98.12 56 ALA B N 1
ATOM 3490 C CA . ALA B 1 56 ? 21.969 13.906 8.492 1 98.12 56 ALA B CA 1
ATOM 3491 C C . ALA B 1 56 ? 21.625 12.664 7.68 1 98.12 56 ALA B C 1
ATOM 3493 O O . ALA B 1 56 ? 21.938 11.547 8.078 1 98.12 56 ALA B O 1
ATOM 3494 N N . ILE B 1 57 ? 21.016 12.891 6.551 1 98.12 57 ILE B N 1
ATOM 3495 C CA . ILE B 1 57 ? 20.625 11.766 5.695 1 98.12 57 ILE B CA 1
ATOM 3496 C C . ILE B 1 57 ? 21.672 11.578 4.598 1 98.12 57 ILE B C 1
ATOM 3498 O O . ILE B 1 57 ? 21.922 12.484 3.797 1 98.12 57 ILE B O 1
ATOM 3502 N N . ASN B 1 58 ? 22.297 10.398 4.621 1 96.81 58 ASN B N 1
ATOM 3503 C CA . ASN B 1 58 ? 23.344 10.062 3.664 1 96.81 58 ASN B CA 1
ATOM 3504 C C . ASN B 1 58 ? 22.859 9.055 2.625 1 96.81 58 ASN B C 1
ATOM 3506 O O . ASN B 1 58 ? 23.172 7.867 2.701 1 96.81 58 ASN B O 1
ATOM 3510 N N . MET B 1 59 ? 22.266 9.555 1.606 1 96.5 59 MET B N 1
ATOM 3511 C CA . MET B 1 59 ? 21.812 8.75 0.474 1 96.5 59 MET B CA 1
ATOM 3512 C C . MET B 1 59 ? 21.75 9.586 -0.798 1 96.5 59 MET B C 1
ATOM 3514 O O . MET B 1 59 ? 21.625 10.812 -0.733 1 96.5 59 MET B O 1
ATOM 3518 N N . LYS B 1 60 ? 21.938 8.93 -1.876 1 95.75 60 LYS B N 1
ATOM 3519 C CA . LYS B 1 60 ? 21.672 9.594 -3.145 1 95.75 60 LYS B CA 1
ATOM 3520 C C . LYS B 1 60 ? 20.172 9.703 -3.406 1 95.75 60 LYS B C 1
ATOM 3522 O O . LYS B 1 60 ? 19.422 8.781 -3.096 1 95.75 60 LYS B O 1
ATOM 3527 N N . LYS B 1 61 ? 19.766 10.898 -3.898 1 96.5 61 LYS B N 1
ATOM 3528 C CA . LYS B 1 61 ? 18.391 11.016 -4.367 1 96.5 61 LYS B CA 1
ATOM 3529 C C . LYS B 1 61 ? 18.094 10.008 -5.473 1 96.5 61 LYS B C 1
ATOM 3531 O O . LYS B 1 61 ? 18.984 9.672 -6.262 1 96.5 61 LYS B O 1
ATOM 3536 N N . PRO B 1 62 ? 16.859 9.492 -5.461 1 96.88 62 PRO B N 1
ATOM 3537 C CA . PRO B 1 62 ? 16.531 8.531 -6.52 1 96.88 62 PRO B CA 1
ATOM 3538 C C . PRO B 1 62 ? 16.672 9.125 -7.922 1 96.88 62 PRO B C 1
ATOM 3540 O O . PRO B 1 62 ? 16.25 10.25 -8.164 1 96.88 62 PRO B O 1
ATOM 3543 N N . GLU B 1 63 ? 17.219 8.344 -8.844 1 95.81 63 GLU B N 1
ATOM 3544 C CA . GLU B 1 63 ? 17.438 8.812 -10.211 1 95.81 63 GLU B CA 1
ATOM 3545 C C . GLU B 1 63 ? 16.125 8.891 -10.984 1 95.81 63 GLU B C 1
ATOM 3547 O O . GLU B 1 63 ? 15.969 9.734 -11.859 1 95.81 63 GLU B O 1
ATOM 3552 N N . ASP B 1 64 ? 15.281 7.973 -10.711 1 95.75 64 ASP B N 1
ATOM 3553 C CA . ASP B 1 64 ? 13.984 7.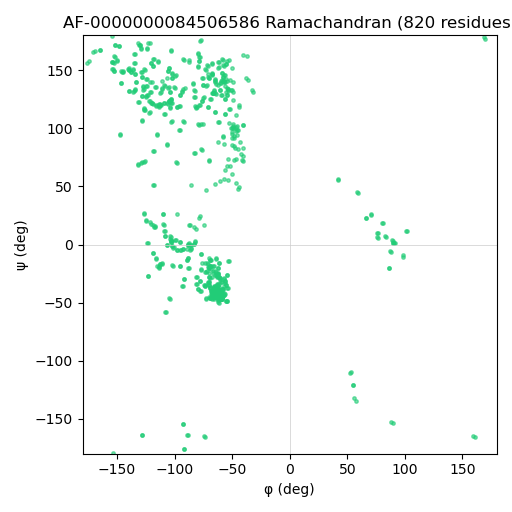887 -11.383 1 95.75 64 ASP B CA 1
ATOM 3554 C C . ASP B 1 64 ? 12.961 7.18 -10.5 1 95.75 64 ASP B C 1
ATOM 3556 O O . ASP B 1 64 ? 13.242 6.844 -9.352 1 95.75 64 ASP B O 1
ATOM 3560 N N . GLN B 1 65 ? 11.773 7.062 -11.039 1 96.75 65 GLN B N 1
ATOM 3561 C CA . GLN B 1 65 ? 10.672 6.492 -10.266 1 96.75 65 GLN B CA 1
ATOM 3562 C C . GLN B 1 65 ? 10.961 5.043 -9.883 1 96.75 65 GLN B C 1
ATOM 3564 O O . GLN B 1 65 ? 10.562 4.59 -8.805 1 96.75 65 GLN B O 1
ATOM 3569 N N . ALA B 1 66 ? 11.609 4.273 -10.734 1 97.88 66 ALA B N 1
ATOM 3570 C CA . ALA B 1 66 ? 11.953 2.883 -10.438 1 97.88 66 ALA B CA 1
ATOM 3571 C C . ALA B 1 66 ? 12.844 2.791 -9.203 1 97.88 66 ALA B C 1
ATOM 3573 O O . ALA B 1 66 ? 12.586 1.978 -8.305 1 97.88 66 ALA B O 1
ATOM 3574 N N . LYS B 1 67 ? 13.797 3.652 -9.156 1 97.81 67 LYS B N 1
ATOM 3575 C CA . LYS B 1 67 ? 14.719 3.658 -8.023 1 97.81 67 LYS B CA 1
ATOM 3576 C C . LYS B 1 67 ? 14.016 4.102 -6.742 1 97.81 67 LYS B C 1
ATOM 3578 O O . LYS B 1 67 ? 14.289 3.57 -5.664 1 97.81 67 LYS B O 1
ATOM 3583 N N . LEU B 1 68 ? 13.148 5.098 -6.863 1 98.12 68 LEU B N 1
ATOM 3584 C CA . LEU B 1 68 ? 12.367 5.496 -5.699 1 98.12 68 LEU B CA 1
ATOM 3585 C C . LEU B 1 68 ? 11.531 4.332 -5.176 1 98.12 68 LEU B C 1
ATOM 3587 O O . LEU B 1 68 ? 11.516 4.066 -3.973 1 98.12 68 LEU B O 1
ATOM 3591 N N . THR B 1 69 ? 10.859 3.658 -6.098 1 98.12 69 THR B N 1
ATOM 3592 C CA . THR B 1 69 ? 10.016 2.531 -5.715 1 98.12 69 THR B CA 1
ATOM 3593 C C . THR B 1 69 ? 10.844 1.442 -5.035 1 98.12 69 THR B C 1
ATOM 3595 O O . THR B 1 69 ? 10.43 0.885 -4.016 1 98.12 69 THR B O 1
ATOM 3598 N N . GLY B 1 70 ? 12.016 1.145 -5.621 1 97.75 70 GLY B N 1
ATOM 3599 C CA . GLY B 1 70 ? 12.906 0.182 -5 1 97.75 70 GLY B CA 1
ATOM 3600 C C . GLY B 1 70 ? 13.344 0.585 -3.604 1 97.75 70 GLY B C 1
ATOM 3601 O O . GLY B 1 70 ? 13.375 -0.247 -2.695 1 97.75 70 GLY B O 1
ATOM 3602 N N . PHE B 1 71 ? 13.672 1.86 -3.42 1 97.75 71 PHE B N 1
ATOM 3603 C CA . PHE B 1 71 ? 14.047 2.383 -2.111 1 97.75 71 PHE B CA 1
ATOM 3604 C C . PHE B 1 71 ? 12.922 2.191 -1.105 1 97.75 71 PHE B C 1
ATOM 3606 O O . PHE B 1 71 ? 13.156 1.734 0.015 1 97.75 71 PHE B O 1
ATOM 3613 N N . LEU B 1 72 ? 11.672 2.537 -1.508 1 97.69 72 LEU B N 1
ATOM 3614 C CA . LEU B 1 72 ? 10.516 2.449 -0.624 1 97.69 72 LEU B CA 1
ATOM 3615 C C . LEU B 1 72 ? 10.227 1 -0.252 1 97.69 72 LEU B C 1
ATOM 3617 O O . LEU B 1 72 ? 9.891 0.705 0.897 1 97.69 72 LEU B O 1
ATOM 3621 N N . ALA B 1 73 ? 10.32 0.079 -1.207 1 96.94 73 ALA B N 1
ATOM 3622 C CA . ALA B 1 73 ? 10.133 -1.339 -0.909 1 96.94 73 ALA B CA 1
ATOM 3623 C C . 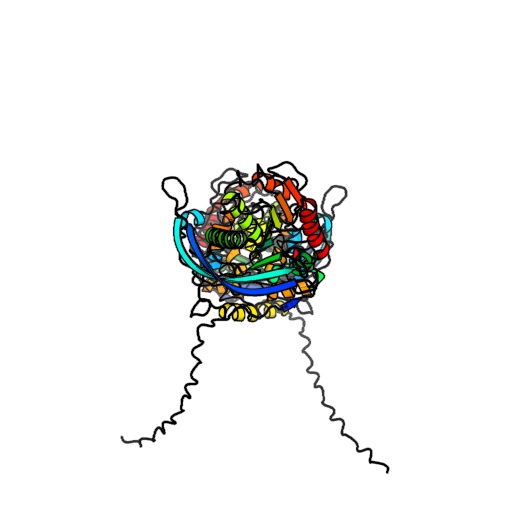ALA B 1 73 ? 11.156 -1.821 0.118 1 96.94 73 ALA B C 1
ATOM 3625 O O . ALA B 1 73 ? 10.805 -2.521 1.07 1 96.94 73 ALA B O 1
ATOM 3626 N N . ASN B 1 74 ? 12.414 -1.435 -0.069 1 96.75 74 ASN B N 1
ATOM 3627 C CA . ASN B 1 74 ? 13.461 -1.808 0.876 1 96.75 74 ASN B CA 1
ATOM 3628 C C . ASN B 1 74 ? 13.234 -1.174 2.246 1 96.75 74 ASN B C 1
ATOM 3630 O O . ASN B 1 74 ? 13.523 -1.785 3.275 1 96.75 74 ASN B O 1
ATOM 3634 N N . TRP B 1 75 ? 12.719 0.054 2.215 1 96.38 75 TRP B N 1
ATOM 3635 C CA . TRP B 1 75 ? 12.438 0.776 3.453 1 96.38 75 TRP B CA 1
ATOM 3636 C C . TRP B 1 75 ? 11.43 0.018 4.312 1 96.38 75 TRP B C 1
ATOM 3638 O O . TRP B 1 75 ? 11.586 -0.064 5.531 1 96.38 75 TRP B O 1
ATOM 3648 N N . TRP B 1 76 ? 10.422 -0.593 3.713 1 93.69 76 TRP B N 1
ATOM 3649 C CA . TRP B 1 76 ? 9.312 -1.192 4.453 1 93.69 76 TRP B CA 1
ATOM 3650 C C . TRP B 1 76 ? 9.555 -2.682 4.684 1 93.69 76 TRP B C 1
ATOM 3652 O O . TRP B 1 76 ? 8.711 -3.373 5.254 1 93.69 76 TRP B O 1
ATOM 3662 N N . THR B 1 77 ? 10.703 -3.189 4.242 1 93.94 77 THR B N 1
ATOM 3663 C CA . THR B 1 77 ? 11.07 -4.582 4.477 1 93.94 77 THR B CA 1
ATOM 3664 C C . THR B 1 77 ? 11.133 -4.879 5.973 1 93.94 77 THR B C 1
ATOM 3666 O O . THR B 1 77 ? 11.586 -4.051 6.762 1 93.94 77 THR B O 1
ATOM 3669 N N . THR B 1 78 ? 10.648 -6.074 6.312 1 91.44 78 THR B N 1
ATOM 3670 C CA . THR B 1 78 ? 10.758 -6.516 7.699 1 91.44 78 THR B CA 1
ATOM 3671 C C . THR B 1 78 ? 12.219 -6.496 8.156 1 91.44 78 THR B C 1
ATOM 3673 O O . THR B 1 78 ? 13.078 -7.117 7.535 1 91.44 78 THR B O 1
ATOM 3676 N N . GLY B 1 79 ? 12.438 -5.801 9.227 1 90.44 79 GLY B N 1
ATOM 3677 C CA . GLY B 1 79 ? 13.789 -5.734 9.766 1 90.44 79 GLY B CA 1
ATOM 3678 C C . GLY B 1 79 ? 14.734 -4.914 8.906 1 90.44 79 GLY B C 1
ATOM 3679 O O . GLY B 1 79 ? 15.953 -5.086 8.977 1 90.44 79 GLY B O 1
ATOM 3680 N N . SER B 1 80 ? 14.18 -4.012 8.18 1 93.44 80 SER B N 1
ATOM 3681 C CA . SER B 1 80 ? 14.984 -3.225 7.246 1 93.44 80 SER B CA 1
ATOM 3682 C C . SER B 1 80 ? 16.125 -2.506 7.965 1 93.44 80 SER B C 1
ATOM 3684 O O . SER B 1 80 ? 15.922 -1.957 9.055 1 93.44 80 SER B O 1
ATOM 3686 N N . LEU B 1 81 ? 17.281 -2.473 7.301 1 92.44 81 LEU B N 1
ATOM 3687 C CA . LEU B 1 81 ? 18.453 -1.77 7.82 1 92.44 81 LEU B CA 1
ATOM 3688 C C . LEU B 1 81 ? 18.656 -0.449 7.086 1 92.44 81 LEU B C 1
ATOM 3690 O O . LEU B 1 81 ? 19.625 0.272 7.359 1 92.44 81 LEU B O 1
ATOM 3694 N N . VAL B 1 82 ? 17.75 -0.108 6.215 1 94.94 82 VAL B N 1
ATOM 3695 C CA . VAL B 1 82 ? 17.906 1.078 5.383 1 94.94 82 VAL B CA 1
ATOM 3696 C C . VAL B 1 82 ? 18.016 2.318 6.262 1 94.94 82 VAL B C 1
ATOM 3698 O O . VAL B 1 82 ? 18.875 3.176 6.035 1 94.94 82 VAL B O 1
ATOM 3701 N N . GLY B 1 83 ? 17.156 2.439 7.25 1 94.44 83 GLY B N 1
ATOM 3702 C CA . GLY B 1 83 ? 17.203 3.59 8.141 1 94.44 83 GLY B CA 1
ATOM 3703 C C . GLY B 1 83 ? 18.562 3.803 8.773 1 94.44 83 GLY B C 1
ATOM 3704 O O . GLY B 1 83 ? 19.109 4.902 8.719 1 94.44 83 GLY B O 1
ATOM 3705 N N . SER B 1 84 ? 19.141 2.752 9.328 1 93.56 84 SER B N 1
ATOM 3706 C CA . SER B 1 84 ? 20.422 2.854 10 1 93.56 84 SER B CA 1
ATOM 3707 C C . SER B 1 84 ? 21.547 3.1 9 1 93.56 84 SER B C 1
ATOM 3709 O O . SER B 1 84 ? 22.578 3.695 9.344 1 93.56 84 SER B O 1
ATOM 3711 N N . GLN B 1 85 ? 21.344 2.631 7.777 1 94.88 85 GLN B N 1
ATOM 3712 C CA . GLN B 1 85 ? 22.375 2.799 6.758 1 94.88 85 GLN B CA 1
ATOM 3713 C C . GLN B 1 85 ? 22.438 4.242 6.266 1 94.88 85 GLN B C 1
ATOM 3715 O O . GLN B 1 85 ? 23.516 4.773 6.008 1 94.88 85 GLN B O 1
ATOM 3720 N N . ILE B 1 86 ? 21.281 4.859 6.215 1 97.31 86 ILE B N 1
ATOM 3721 C CA . ILE B 1 86 ? 21.281 6.168 5.57 1 97.31 86 ILE B CA 1
ATOM 3722 C C . ILE B 1 86 ? 21.25 7.266 6.633 1 97.31 86 ILE B C 1
ATOM 3724 O O . ILE B 1 86 ? 21.484 8.438 6.328 1 97.31 86 ILE B O 1
ATOM 3728 N N . MET B 1 87 ? 20.906 6.988 7.801 1 96.81 87 MET B N 1
ATOM 3729 C CA . MET B 1 87 ? 20.938 7.906 8.938 1 96.81 87 MET B CA 1
ATOM 3730 C C . MET B 1 87 ? 21.875 7.391 10.031 1 96.81 87 MET B C 1
ATOM 3732 O O . MET B 1 87 ? 21.422 6.82 11.023 1 96.81 87 MET B O 1
ATOM 3736 N N . PRO B 1 88 ? 23.125 7.617 9.852 1 92.44 88 PRO B N 1
ATOM 3737 C CA . PRO B 1 88 ? 24.125 7.059 10.758 1 92.44 88 PRO B CA 1
ATOM 3738 C C . PRO B 1 88 ? 23.969 7.559 12.195 1 92.44 88 PRO B C 1
ATOM 3740 O O . PRO B 1 88 ? 23.484 8.672 12.414 1 92.44 88 PRO B O 1
ATOM 3743 N N . GLN B 1 89 ? 24.391 6.746 13 1 91.88 89 GLN B N 1
ATOM 3744 C CA . GLN B 1 89 ? 24.312 7.047 14.422 1 91.88 89 GLN B CA 1
ATOM 3745 C C . GLN B 1 89 ? 25.688 7.43 14.969 1 91.88 89 GLN B C 1
ATOM 3747 O O . GLN B 1 89 ? 26.719 7.008 14.438 1 91.88 89 GLN B O 1
ATOM 3752 N N . LYS B 1 90 ? 25.719 8.242 16 1 90.62 90 LYS B N 1
ATOM 3753 C CA . LYS B 1 90 ? 26.922 8.555 16.766 1 90.62 90 LYS B CA 1
ATOM 3754 C C . LYS B 1 90 ? 27.281 7.422 17.719 1 90.62 90 LYS B C 1
ATOM 3756 O O . LYS B 1 90 ? 26.562 6.422 17.797 1 90.62 90 LYS B O 1
ATOM 3761 N N . ALA B 1 91 ? 28.328 7.629 18.312 1 91.12 91 ALA B N 1
ATOM 3762 C CA . ALA B 1 91 ? 28.844 6.625 19.25 1 91.12 91 ALA B CA 1
ATOM 3763 C C . ALA B 1 91 ? 27.875 6.422 20.422 1 91.12 91 ALA B C 1
ATOM 3765 O O . ALA B 1 91 ? 27.75 5.316 20.953 1 91.12 91 ALA B O 1
ATOM 3766 N N . ASP B 1 92 ? 27.156 7.445 20.719 1 91.25 92 ASP B N 1
ATOM 3767 C CA . ASP B 1 92 ? 26.25 7.371 21.859 1 91.25 92 ASP B CA 1
ATOM 3768 C C . ASP B 1 92 ? 24.875 6.836 21.453 1 91.25 92 ASP B C 1
ATOM 3770 O O . ASP B 1 92 ? 23.953 6.789 22.266 1 91.25 92 ASP B O 1
ATOM 3774 N N . GLY B 1 93 ? 24.703 6.535 20.234 1 88.5 93 GLY B N 1
ATOM 3775 C CA . GLY B 1 93 ? 23.469 5.938 19.766 1 88.5 93 GLY B CA 1
ATOM 3776 C C . GLY B 1 93 ? 22.516 6.949 19.156 1 88.5 93 GLY B C 1
ATOM 3777 O O . GLY B 1 93 ? 21.516 6.57 18.531 1 88.5 93 GLY B O 1
ATOM 3778 N N . SER B 1 94 ? 22.859 8.188 19.344 1 89.5 94 SER B N 1
ATOM 3779 C CA . SER B 1 94 ? 21.969 9.203 18.781 1 89.5 94 SER B CA 1
ATOM 3780 C C . SER B 1 94 ? 22.219 9.391 17.281 1 89.5 94 SER B C 1
ATOM 3782 O O . SER B 1 94 ? 23.328 9.109 16.797 1 89.5 94 SER B O 1
ATOM 3784 N N . THR B 1 95 ? 21.203 9.828 16.609 1 93.44 95 THR B N 1
ATOM 3785 C CA . THR B 1 95 ? 21.312 10.039 15.172 1 93.44 95 THR B CA 1
ATOM 3786 C C . THR B 1 95 ? 22.156 11.266 14.867 1 93.44 95 THR B C 1
ATOM 3788 O O . THR B 1 95 ? 22.047 12.289 15.547 1 93.44 95 THR B O 1
ATOM 3791 N N . LYS B 1 96 ? 23.047 11.18 13.914 1 96.19 96 LYS B N 1
ATOM 3792 C CA . LYS B 1 96 ? 23.859 12.305 13.484 1 96.19 96 LYS B CA 1
ATOM 3793 C C . LYS B 1 96 ? 23.016 13.43 12.914 1 96.19 96 LYS B C 1
ATOM 3795 O O . LYS B 1 96 ? 22.047 13.18 12.188 1 96.19 96 LYS B O 1
ATOM 3800 N N . LYS B 1 97 ? 23.375 14.633 13.289 1 97.44 97 LYS B N 1
ATOM 3801 C CA . LYS B 1 97 ? 22.625 15.805 12.852 1 97.44 97 LYS B CA 1
ATOM 3802 C C . LYS B 1 97 ? 23.484 16.688 11.945 1 97.44 97 LYS B C 1
ATOM 3804 O O . LYS B 1 97 ? 24.703 16.562 11.914 1 97.44 97 LYS B O 1
ATOM 3809 N N . LYS B 1 98 ? 22.828 17.484 11.148 1 96.5 98 LYS B N 1
ATOM 3810 C CA . LYS B 1 98 ? 23.422 18.516 10.312 1 96.5 98 LYS B CA 1
ATOM 3811 C C . LYS B 1 98 ? 22.859 19.891 10.656 1 96.5 98 LYS B C 1
ATOM 3813 O O . LYS B 1 98 ? 21.641 20.062 10.789 1 96.5 98 LYS B O 1
ATOM 3818 N N . HIS B 1 99 ? 23.75 20.844 10.836 1 97.56 99 HIS B N 1
ATOM 3819 C CA . HIS B 1 99 ? 23.328 22.219 11.102 1 97.56 99 HIS B CA 1
ATOM 3820 C C . HIS B 1 99 ? 22.844 22.906 9.828 1 97.56 99 HIS B C 1
ATOM 3822 O O . HIS B 1 99 ? 23.578 22.969 8.844 1 97.56 99 HIS B O 1
ATOM 3828 N N . VAL B 1 100 ? 21.656 23.391 9.852 1 97.19 100 VAL B N 1
ATOM 3829 C CA . VAL B 1 100 ? 21.047 24.094 8.719 1 97.19 100 VAL B CA 1
ATOM 3830 C C . VAL B 1 100 ? 20.641 25.5 9.133 1 97.19 100 VAL B C 1
ATOM 3832 O O . VAL B 1 100 ? 19.984 25.688 10.148 1 97.19 100 VAL B O 1
ATOM 3835 N N . GLU B 1 101 ? 21.141 26.438 8.43 1 97.12 101 GLU B N 1
ATOM 3836 C CA . GLU B 1 101 ? 20.734 27.828 8.586 1 97.12 101 GLU B CA 1
ATOM 3837 C C . GLU B 1 101 ? 20.328 28.453 7.258 1 97.12 101 GLU B C 1
ATOM 3839 O O . GLU B 1 101 ? 20.953 28.203 6.227 1 97.12 101 GLU B O 1
ATOM 3844 N N . GLY B 1 102 ? 19.203 29.125 7.25 1 96.56 102 GLY B N 1
ATOM 3845 C CA . GLY B 1 102 ? 18.719 29.75 6.027 1 96.56 102 GLY B CA 1
ATOM 3846 C C . GLY B 1 102 ? 17.484 30.594 6.234 1 96.56 102 GLY B C 1
ATOM 3847 O O . GLY B 1 102 ? 16.844 30.531 7.289 1 96.56 102 GLY B O 1
ATOM 3848 N N . THR B 1 103 ? 17.297 31.5 5.324 1 97.75 103 THR B N 1
ATOM 3849 C CA . THR B 1 103 ? 16.062 32.281 5.246 1 97.75 103 THR B CA 1
ATOM 3850 C C . THR B 1 103 ? 15.203 31.781 4.078 1 97.75 103 THR B C 1
ATOM 3852 O O . THR B 1 103 ? 15.68 31.703 2.943 1 97.75 103 THR B O 1
ATOM 3855 N N . TYR B 1 104 ? 14.031 31.422 4.387 1 95.94 104 TYR B N 1
ATOM 3856 C CA . TYR B 1 104 ? 13.117 30.891 3.383 1 95.94 104 TYR B CA 1
ATOM 3857 C C . TYR B 1 104 ? 11.852 31.75 3.303 1 95.94 104 TYR B C 1
ATOM 3859 O O . TYR B 1 104 ? 11.336 32.188 4.324 1 95.94 104 TYR B O 1
ATOM 3867 N N . ASN B 1 105 ? 11.375 31.969 2.072 1 95.69 105 ASN B N 1
ATOM 3868 C CA . ASN B 1 105 ? 10.102 32.625 1.89 1 95.69 105 ASN B CA 1
ATOM 3869 C C . ASN B 1 105 ? 8.93 31.672 2.057 1 95.69 105 ASN B C 1
ATOM 3871 O O . ASN B 1 105 ? 8.773 30.734 1.273 1 95.69 105 ASN B O 1
ATOM 3875 N N . ILE B 1 106 ? 8.102 31.969 3.062 1 97.56 106 ILE B N 1
ATOM 3876 C CA . ILE B 1 106 ? 6.938 31.156 3.377 1 97.56 106 ILE B CA 1
ATOM 3877 C C . ILE B 1 106 ? 5.66 31.922 3.066 1 97.56 106 ILE B C 1
ATOM 3879 O O . ILE B 1 106 ? 5.469 33.031 3.547 1 97.56 106 ILE B O 1
ATOM 3883 N N . TRP B 1 107 ? 4.871 31.344 2.162 1 96.94 107 TRP B N 1
ATOM 3884 C CA . TRP B 1 107 ? 3.568 31.969 1.936 1 96.94 107 TRP B CA 1
ATOM 3885 C C . TRP B 1 107 ? 2.682 31.828 3.168 1 96.94 107 TRP B C 1
ATOM 3887 O O . TRP B 1 107 ? 2.533 30.734 3.721 1 96.94 107 TRP B O 1
ATOM 3897 N N . ALA B 1 108 ? 2.068 32.938 3.625 1 98.06 108 ALA B N 1
ATOM 3898 C CA . ALA B 1 108 ? 1.199 32.938 4.801 1 98.06 108 ALA B CA 1
ATOM 3899 C C . ALA B 1 108 ? -0.023 33.812 4.57 1 98.06 108 ALA B C 1
ATOM 3901 O O . ALA B 1 108 ? 0.019 34.75 3.762 1 98.06 108 ALA B O 1
ATOM 3902 N N . GLN B 1 109 ? -1.088 33.438 5.211 1 97.56 109 GLN B N 1
ATOM 3903 C CA . GLN B 1 109 ? -2.334 34.188 5.203 1 97.56 109 GLN B CA 1
ATOM 3904 C C . GLN B 1 109 ? -2.836 34.438 6.625 1 97.56 109 GLN B C 1
ATOM 3906 O O . GLN B 1 109 ? -2.879 33.5 7.441 1 97.56 109 GLN B O 1
ATOM 3911 N N . ASN B 1 110 ? -3.105 35.688 6.898 1 96.69 110 ASN B N 1
ATOM 3912 C CA . ASN B 1 110 ? -3.717 36.094 8.164 1 96.69 110 ASN B CA 1
ATOM 3913 C C . ASN B 1 110 ? -5.129 36.625 7.957 1 96.69 110 ASN B C 1
ATOM 3915 O O . ASN B 1 110 ? -5.328 37.594 7.223 1 96.69 110 ASN B O 1
ATOM 3919 N N . CYS B 1 111 ? -6.086 36 8.562 1 96.38 111 CYS B N 1
ATOM 3920 C CA . CYS B 1 111 ? -7.48 36.438 8.484 1 96.38 111 CYS B CA 1
ATOM 3921 C C . CYS B 1 111 ? -7.98 36.906 9.836 1 96.38 111 CYS B C 1
ATOM 3923 O O . CYS B 1 111 ? -8.023 36.156 10.805 1 96.38 111 CYS B O 1
ATOM 3925 N N . HIS B 1 112 ? -8.383 38.125 9.875 1 95.62 112 HIS B N 1
ATOM 3926 C CA . HIS B 1 112 ? -8.852 38.75 11.102 1 95.62 112 HIS B CA 1
ATOM 3927 C C . HIS B 1 112 ? -10.367 38.875 11.102 1 95.62 112 HIS B C 1
ATOM 3929 O O . HIS B 1 112 ? -10.961 39.312 10.102 1 95.62 112 HIS B O 1
ATOM 3935 N N . PRO B 1 113 ? -10.953 38.5 12.305 1 95.5 113 PRO B N 1
ATOM 3936 C CA . PRO B 1 113 ? -12.414 38.625 12.359 1 95.5 113 PRO B CA 1
ATOM 3937 C C . PRO B 1 113 ? -12.891 40.094 12.25 1 95.5 113 PRO B C 1
ATOM 3939 O O . PRO B 1 113 ? -12.258 40.969 12.797 1 95.5 113 PRO B O 1
ATOM 3942 N N . ASN B 1 114 ? -13.961 40.219 11.57 1 90.81 114 ASN B N 1
ATOM 3943 C CA . ASN B 1 114 ? -14.547 41.562 11.422 1 90.81 114 ASN B CA 1
ATOM 3944 C C . ASN B 1 114 ? -15.094 42.094 12.75 1 90.81 114 ASN B C 1
ATOM 3946 O O . ASN B 1 114 ? -15.594 41.312 13.562 1 90.81 114 ASN B O 1
ATOM 3950 N N . GLY B 1 115 ? -15 43.375 12.93 1 85.69 115 GLY B N 1
ATOM 3951 C CA . GLY B 1 115 ? -15.695 44.062 14 1 85.69 115 GLY B CA 1
ATOM 3952 C C . GLY B 1 115 ? -15.055 43.875 15.359 1 85.69 115 GLY B C 1
ATOM 3953 O O . GLY B 1 115 ? -15.664 44.156 16.391 1 85.69 115 GLY B O 1
ATOM 3954 N N . LYS B 1 116 ? -13.961 43.25 15.422 1 81.06 116 LYS B N 1
ATOM 3955 C CA . LYS B 1 116 ? -13.289 43.062 16.703 1 81.06 116 LYS B CA 1
ATOM 3956 C C . LYS B 1 116 ? -12.109 44 16.859 1 81.06 116 LYS B C 1
ATOM 3958 O O . LYS B 1 116 ? -11.289 44.125 15.953 1 81.06 116 LYS B O 1
ATOM 3963 N N . GLU B 1 117 ? -12.281 44.781 17.984 1 80.44 117 GLU B N 1
ATOM 3964 C CA . GLU B 1 117 ? -11.203 45.688 18.328 1 80.44 117 GLU B CA 1
ATOM 3965 C C . GLU B 1 117 ? -10.312 45.125 19.422 1 80.44 117 GLU B C 1
ATOM 3967 O O . GLU B 1 117 ? -10.766 44.281 20.219 1 80.44 117 GLU B O 1
ATOM 3972 N N . GLY B 1 118 ? -9.102 45.344 19.422 1 85.06 118 GLY B N 1
ATOM 3973 C CA . GLY B 1 118 ? -8.188 44.844 20.453 1 85.06 118 GLY B CA 1
ATOM 3974 C C . GLY B 1 118 ? -7.613 43.5 20.156 1 85.06 118 GLY B C 1
ATOM 3975 O O . GLY B 1 118 ? -7.516 43.094 18.984 1 85.06 118 GLY B O 1
ATOM 3976 N N . GLN B 1 119 ? -7.281 42.844 21.312 1 91.69 119 GLN B N 1
ATOM 3977 C CA . GLN B 1 119 ? -6.668 41.531 21.125 1 91.69 119 GLN B CA 1
ATOM 3978 C C . GLN B 1 119 ? -7.727 40.469 20.906 1 91.69 119 GLN B C 1
ATOM 3980 O O . GLN B 1 119 ? -8.781 40.469 21.547 1 91.69 119 GLN B O 1
ATOM 3985 N N . VAL B 1 120 ? -7.531 39.688 19.953 1 95.44 120 VAL B N 1
ATOM 3986 C CA . VAL B 1 120 ? -8.375 38.5 19.703 1 95.44 120 VAL B CA 1
ATOM 3987 C C . VAL B 1 120 ? -7.527 37.25 19.781 1 95.44 120 VAL B C 1
ATOM 3989 O O . VAL B 1 120 ? -6.305 37.281 19.641 1 95.44 120 VAL B O 1
ATOM 3992 N N . PRO B 1 121 ? -8.164 36.094 20.125 1 97.69 121 PRO B N 1
ATOM 3993 C CA . PRO B 1 121 ? -7.387 34.875 20.062 1 97.69 121 PRO B CA 1
ATOM 3994 C C . PRO B 1 121 ? -6.996 34.469 18.641 1 97.69 121 PRO B C 1
ATOM 3996 O O . PRO B 1 121 ? -7.734 34.781 17.688 1 97.69 121 PRO B O 1
ATOM 3999 N N . LEU B 1 122 ? -5.824 33.875 18.516 1 98.38 122 LEU B N 1
ATOM 4000 C CA . LEU B 1 122 ? -5.281 33.438 17.219 1 98.38 122 LEU B CA 1
ATOM 4001 C C . LEU B 1 122 ? -5.23 31.922 17.141 1 98.38 122 LEU B C 1
ATOM 4003 O O . LEU B 1 122 ? -4.809 31.266 18.078 1 98.38 122 LEU B O 1
ATOM 4007 N N . ILE B 1 123 ? -5.75 31.422 16.031 1 98.75 123 ILE B N 1
ATOM 4008 C CA . ILE B 1 123 ? -5.523 30.016 15.711 1 98.75 123 ILE B CA 1
ATOM 4009 C C . ILE B 1 123 ? -4.523 29.906 14.562 1 98.75 123 ILE B C 1
ATOM 4011 O O . ILE B 1 123 ? -4.742 30.453 13.484 1 98.75 123 ILE B O 1
ATOM 4015 N N . VAL B 1 124 ? -3.406 29.203 14.812 1 98.88 124 VAL B N 1
ATOM 4016 C CA . VAL B 1 124 ? -2.416 28.922 13.781 1 98.88 124 VAL B CA 1
ATOM 4017 C C . VAL B 1 124 ? -2.676 27.531 13.188 1 98.88 124 VAL B C 1
ATOM 4019 O O . VAL B 1 124 ? -2.615 26.531 13.898 1 98.88 124 VAL B O 1
ATOM 4022 N N . GLY B 1 125 ? -2.955 27.516 11.844 1 98.81 125 GLY B N 1
ATOM 4023 C CA . GLY B 1 125 ? -3.301 26.266 11.18 1 98.81 125 GLY B CA 1
ATOM 4024 C C . GLY B 1 125 ? -2.166 25.688 10.352 1 98.81 125 GLY B C 1
ATOM 4025 O O . GLY B 1 125 ? -1.638 26.375 9.461 1 98.81 125 GLY B O 1
ATOM 4026 N N . ILE B 1 126 ? -1.812 24.422 10.625 1 98.81 126 ILE B N 1
ATOM 4027 C CA . ILE B 1 126 ? -0.762 23.734 9.891 1 98.81 126 ILE B CA 1
ATOM 4028 C C . ILE B 1 126 ? -1.358 22.547 9.141 1 98.81 126 ILE B C 1
ATOM 4030 O O . ILE B 1 126 ? -1.916 21.625 9.75 1 98.81 126 ILE B O 1
ATOM 4034 N N . HIS B 1 127 ? -1.222 22.578 7.844 1 98.75 127 HIS B N 1
ATOM 4035 C CA . HIS B 1 127 ? -1.772 21.516 7.004 1 98.75 127 HIS B CA 1
ATOM 4036 C C . HIS B 1 127 ? -0.884 20.281 7.027 1 98.75 127 HIS B C 1
ATOM 4038 O O . HIS B 1 127 ? 0.276 20.344 7.441 1 98.75 127 HIS B O 1
ATOM 4044 N N . GLY B 1 128 ? -1.441 19.172 6.645 1 98.5 128 GLY B N 1
ATOM 4045 C CA . GLY B 1 128 ? -0.722 17.906 6.566 1 98.5 128 GLY B CA 1
ATOM 4046 C C . GLY B 1 128 ? -0.123 17.656 5.195 1 98.5 128 GLY B C 1
ATOM 4047 O O . GLY B 1 128 ? -0.146 18.516 4.324 1 98.5 128 GLY B O 1
ATOM 4048 N N . ILE B 1 129 ? 0.456 16.484 5.059 1 98.12 129 ILE B N 1
ATOM 4049 C CA . ILE B 1 129 ? 1.001 16.031 3.781 1 98.12 129 ILE B CA 1
ATOM 4050 C C . ILE B 1 129 ? -0.129 15.867 2.768 1 98.12 129 ILE B C 1
ATOM 4052 O O . ILE B 1 129 ? -1.225 15.422 3.119 1 98.12 129 ILE B O 1
ATOM 4056 N N . ASN B 1 130 ? 0.134 16.266 1.527 1 98 130 ASN B N 1
ATOM 4057 C CA . ASN B 1 130 ? -0.782 16.156 0.396 1 98 130 ASN B CA 1
ATOM 4058 C C . ASN B 1 130 ? -1.689 17.391 0.301 1 98 130 ASN B C 1
ATOM 4060 O O . ASN B 1 130 ? -2.5 17.484 -0.621 1 98 130 ASN B O 1
ATOM 4064 N N . PHE B 1 131 ? -1.62 18.281 1.269 1 98.25 131 PHE B N 1
ATOM 4065 C CA . PHE B 1 131 ? -2.43 19.484 1.29 1 98.25 131 PHE B CA 1
ATOM 4066 C C . PHE B 1 131 ? -1.547 20.734 1.398 1 98.25 131 PHE B C 1
ATOM 4068 O O . PHE B 1 131 ? -0.33 20.625 1.562 1 98.25 131 PHE B O 1
ATOM 4075 N N . ASP B 1 132 ? -2.184 21.906 1.187 1 97.25 132 ASP B N 1
ATOM 4076 C CA . ASP B 1 132 ? -1.608 23.219 1.486 1 97.25 132 ASP B CA 1
ATOM 4077 C C . ASP B 1 132 ? -2.561 24.047 2.34 1 97.25 132 ASP B C 1
ATOM 4079 O O . ASP B 1 132 ? -3.457 23.516 2.99 1 97.25 132 ASP B O 1
ATOM 4083 N N . HIS B 1 133 ? -2.33 25.312 2.404 1 97.38 133 HIS B N 1
ATOM 4084 C CA . HIS B 1 133 ? -3.127 26.203 3.232 1 97.38 133 HIS B CA 1
ATOM 4085 C C . HIS B 1 133 ? -4.613 26.094 2.908 1 97.38 133 HIS B C 1
ATOM 4087 O O . HIS B 1 133 ? -5.461 26.312 3.773 1 97.38 133 HIS B O 1
ATOM 4093 N N . SER B 1 134 ? -4.953 25.703 1.704 1 95.94 134 SER B N 1
ATOM 4094 C CA . SER B 1 134 ? -6.344 25.672 1.261 1 95.94 134 SER B CA 1
ATOM 4095 C C . SER B 1 134 ? -7.133 24.578 1.981 1 95.94 134 SER B C 1
ATOM 4097 O O . SER B 1 134 ? -8.367 24.578 1.951 1 95.94 134 SER B O 1
ATOM 4099 N N . TYR B 1 135 ? -6.406 23.703 2.641 1 97.44 135 TYR B N 1
ATOM 4100 C CA . TYR B 1 135 ? -7.066 22.703 3.465 1 97.44 135 TYR B CA 1
ATOM 4101 C C . TYR B 1 135 ? -7.977 23.359 4.496 1 97.44 135 TYR B C 1
ATOM 4103 O O . TYR B 1 135 ? -9.039 22.828 4.824 1 97.44 135 TYR B O 1
ATOM 4111 N N . TRP B 1 136 ? -7.621 24.516 4.945 1 97.62 136 TRP B N 1
ATOM 4112 C CA . TRP B 1 136 ? -8.352 25.188 6.004 1 97.62 136 TRP B CA 1
ATOM 4113 C C . TRP B 1 136 ? -9.492 26.031 5.43 1 97.62 136 TRP B C 1
ATOM 4115 O O . TRP B 1 136 ? -10.391 26.453 6.156 1 97.62 136 TRP B O 1
ATOM 4125 N N . GLU B 1 137 ? -9.414 26.359 4.156 1 94.94 137 GLU B N 1
ATOM 4126 C CA . GLU B 1 137 ? -10.477 27 3.395 1 94.94 137 GLU B CA 1
ATOM 4127 C C . GLU B 1 137 ? -10.945 26.125 2.244 1 94.94 137 GLU B C 1
ATOM 4129 O O . GLU B 1 137 ? -11.008 26.562 1.097 1 94.94 137 GLU B O 1
ATOM 4134 N N . PHE B 1 138 ? -11.242 24.922 2.6 1 91.31 138 PHE B N 1
ATOM 4135 C CA . PHE B 1 138 ? -11.555 23.938 1.568 1 91.31 138 PHE B CA 1
ATOM 4136 C C . PHE B 1 138 ? -12.695 24.422 0.682 1 91.31 138 PHE B C 1
ATOM 4138 O O . PHE B 1 138 ? -13.828 24.562 1.143 1 91.31 138 PHE B O 1
ATOM 4145 N N . GLY B 1 139 ? -12.516 24.719 -0.511 1 84.62 139 GLY B N 1
ATOM 4146 C CA . GLY B 1 139 ? -13.312 25.531 -1.422 1 84.62 139 GLY B CA 1
ATOM 4147 C C . GLY B 1 139 ? -14.383 24.734 -2.137 1 84.62 139 GLY B C 1
ATOM 4148 O O . GLY B 1 139 ? -14.859 25.141 -3.199 1 84.62 139 GLY B O 1
ATOM 4149 N N . TYR B 1 140 ? -14.703 23.562 -1.646 1 84.88 140 TYR B N 1
ATOM 4150 C CA . TYR B 1 140 ? -15.766 22.797 -2.283 1 84.88 140 TYR B CA 1
ATOM 4151 C C . TYR B 1 140 ? -17.125 23.406 -1.98 1 84.88 140 TYR B C 1
ATOM 4153 O O . TYR B 1 140 ? -17.969 23.531 -2.875 1 84.88 140 TYR B O 1
ATOM 4161 N N . SER B 1 141 ? -17.391 23.734 -0.734 1 85.31 141 SER B N 1
ATOM 4162 C CA . SER B 1 141 ? -18.594 24.438 -0.269 1 85.31 141 SER B CA 1
ATOM 4163 C C . SER B 1 141 ? -18.297 25.25 0.988 1 85.31 141 SER B C 1
ATOM 4165 O O . SER B 1 141 ? -17.281 25.047 1.648 1 85.31 141 SER B O 1
ATOM 4167 N N . LYS B 1 142 ? -19.141 26.156 1.247 1 82.12 142 LYS B N 1
ATOM 4168 C CA . LYS B 1 142 ? -18.938 27.078 2.365 1 82.12 142 LYS B CA 1
ATOM 4169 C C . LYS B 1 142 ? -18.875 26.312 3.689 1 82.12 142 LYS B C 1
ATOM 4171 O O . LYS B 1 142 ? -18.172 26.719 4.609 1 82.12 142 LYS B O 1
ATOM 4176 N N . GLU B 1 143 ? -19.531 25.234 3.732 1 87.38 143 GLU B N 1
ATOM 4177 C CA . GLU B 1 143 ? -19.609 24.438 4.957 1 87.38 143 GLU B CA 1
ATOM 4178 C C . GLU B 1 143 ? -18.266 23.812 5.301 1 87.38 143 GLU B C 1
ATOM 4180 O O . GLU B 1 143 ? -18.047 23.391 6.434 1 87.38 143 GLU B O 1
ATOM 4185 N N . TYR B 1 144 ? -17.359 23.859 4.328 1 90.12 144 TYR B N 1
ATOM 4186 C CA . TYR B 1 144 ? -16.062 23.219 4.512 1 90.12 144 TYR B CA 1
ATOM 4187 C C . TYR B 1 144 ? -14.992 24.219 4.914 1 90.12 144 TYR B C 1
ATOM 4189 O O . TYR B 1 144 ? -13.828 23.859 5.086 1 90.12 144 TYR B O 1
ATOM 4197 N N . ASN B 1 145 ? -15.336 25.484 5.129 1 95.5 145 ASN B N 1
ATOM 4198 C CA . ASN B 1 145 ? -14.367 26.562 5.332 1 95.5 145 ASN B CA 1
ATOM 4199 C C . ASN B 1 145 ? -14.125 26.828 6.816 1 95.5 145 ASN B C 1
ATOM 4201 O O . ASN B 1 145 ? -14.875 27.578 7.445 1 95.5 145 ASN B O 1
ATOM 4205 N N . PHE B 1 146 ? -13.07 26.281 7.328 1 97.38 146 PHE B N 1
ATOM 4206 C CA . PHE B 1 146 ? -12.711 26.453 8.734 1 97.38 146 PHE B CA 1
ATOM 4207 C C . PHE B 1 146 ? -12.375 27.906 9.047 1 97.38 146 PHE B C 1
ATOM 4209 O O . PHE B 1 146 ? -12.758 28.422 10.094 1 97.38 146 PHE B O 1
ATOM 4216 N N . VAL B 1 147 ? -11.641 28.609 8.203 1 97.31 147 VAL B N 1
ATOM 4217 C CA . VAL B 1 147 ? -11.203 29.984 8.414 1 97.31 147 VAL B CA 1
ATOM 4218 C C . VAL B 1 147 ? -12.414 30.906 8.586 1 97.31 147 VAL B C 1
ATOM 4220 O O . VAL B 1 147 ? -12.469 31.703 9.516 1 97.31 147 VAL B O 1
ATOM 4223 N N . GLU B 1 148 ? -13.352 30.719 7.711 1 95.44 148 GLU B N 1
ATOM 4224 C CA . GLU B 1 148 ? -14.57 31.531 7.805 1 95.44 148 GLU B CA 1
ATOM 4225 C C . GLU B 1 148 ? -15.305 31.266 9.117 1 95.44 148 GLU B C 1
ATOM 4227 O O . GLU B 1 148 ? -15.734 32.219 9.781 1 95.44 148 GLU B O 1
ATOM 4232 N N . ALA B 1 149 ? -15.461 30.031 9.484 1 96.19 149 ALA B N 1
ATOM 4233 C CA . ALA B 1 149 ? -16.156 29.672 10.719 1 96.19 149 ALA B CA 1
ATOM 4234 C C . ALA B 1 149 ? -15.43 30.234 11.938 1 96.19 149 ALA B C 1
ATOM 4236 O O . ALA B 1 149 ? -16.062 30.734 12.875 1 96.19 149 ALA B O 1
ATOM 4237 N N . ALA B 1 150 ? -14.164 30.156 11.898 1 97.56 150 ALA B N 1
ATOM 4238 C CA . ALA B 1 150 ? -13.359 30.672 13.008 1 97.56 150 ALA B CA 1
ATOM 4239 C C . ALA B 1 150 ? -13.477 32.188 13.125 1 97.56 150 ALA B C 1
ATOM 4241 O O . ALA B 1 150 ? -13.617 32.719 14.227 1 97.56 150 ALA B O 1
ATOM 4242 N N . ASN B 1 151 ? -13.391 32.844 11.984 1 96.75 151 ASN B N 1
ATOM 4243 C CA . ASN B 1 151 ? -13.562 34.312 12 1 96.75 151 ASN B CA 1
ATOM 4244 C C . ASN B 1 151 ? -14.93 34.719 12.547 1 96.75 151 ASN B C 1
ATOM 4246 O O . ASN B 1 151 ? -15.031 35.625 13.352 1 96.75 151 ASN B O 1
ATOM 4250 N N . LYS B 1 152 ? -15.922 33.969 12.125 1 94.81 152 LYS B N 1
ATOM 4251 C CA . LYS B 1 152 ? -17.266 34.25 12.625 1 94.81 152 LYS B CA 1
ATOM 4252 C C . LYS B 1 152 ? -17.344 34.031 14.133 1 94.81 152 LYS B C 1
ATOM 4254 O O . LYS B 1 152 ? -18.094 34.75 14.82 1 94.81 152 LYS B O 1
ATOM 4259 N N . ALA B 1 153 ? -16.531 33.188 14.617 1 95.56 153 ALA B N 1
ATOM 4260 C CA . ALA B 1 153 ? -16.531 32.875 16.047 1 95.56 153 ALA B CA 1
ATOM 4261 C C . ALA B 1 153 ? -15.609 33.812 16.812 1 95.56 153 ALA B C 1
ATOM 4263 O O . ALA B 1 153 ? -15.508 33.719 18.031 1 95.56 153 ALA B O 1
ATOM 4264 N N . GLY B 1 154 ? -14.891 34.688 16.109 1 95.56 154 GLY B N 1
ATOM 4265 C CA . GLY B 1 154 ? -14.109 35.719 16.766 1 95.56 154 GLY B CA 1
ATOM 4266 C C . GLY B 1 154 ? -12.625 35.406 16.828 1 95.56 154 GLY B C 1
ATOM 4267 O O . GLY B 1 154 ? -11.875 36.094 17.531 1 95.56 154 GLY B O 1
ATOM 4268 N N . TYR B 1 155 ? -12.211 34.406 16.109 1 97.44 155 TYR B N 1
ATOM 4269 C CA . TYR B 1 155 ? -10.797 34.031 16.109 1 97.44 155 TYR B CA 1
ATOM 4270 C C . TYR B 1 155 ? -10.094 34.562 14.867 1 97.44 155 TYR B C 1
ATOM 4272 O O . TYR B 1 155 ? -10.656 34.562 13.773 1 97.44 155 TYR B O 1
ATOM 4280 N N . ALA B 1 156 ? -8.898 35.125 15.047 1 97.44 156 ALA B N 1
ATOM 4281 C CA . ALA B 1 156 ? -7.996 35.281 13.906 1 97.44 156 ALA B CA 1
ATOM 4282 C C . ALA B 1 156 ? -7.402 33.938 13.5 1 97.44 156 ALA B C 1
ATOM 4284 O O . ALA B 1 156 ? -7.324 33 14.32 1 97.44 156 ALA B O 1
ATOM 4285 N N . VAL B 1 157 ? -7.098 33.812 12.234 1 98.12 157 VAL B N 1
ATOM 4286 C CA . VAL B 1 157 ? -6.516 32.562 11.75 1 98.12 157 VAL B CA 1
ATOM 4287 C C . VAL B 1 157 ? -5.281 32.844 10.906 1 98.12 157 VAL B C 1
ATOM 4289 O O . VAL B 1 157 ? -5.344 33.656 9.969 1 98.12 157 VAL B O 1
ATOM 4292 N N . LEU B 1 158 ? -4.172 32.281 11.297 1 98.44 158 LEU B N 1
ATOM 4293 C CA . LEU B 1 158 ? -2.955 32.281 10.5 1 98.44 158 LEU B CA 1
ATOM 4294 C C . LEU B 1 158 ? -2.721 30.922 9.852 1 98.44 158 LEU B C 1
ATOM 4296 O O . LEU B 1 158 ? -2.631 29.906 10.555 1 98.44 158 LEU B O 1
ATOM 4300 N N . THR B 1 159 ? -2.717 30.844 8.555 1 98.38 159 THR B N 1
ATOM 4301 C CA . THR B 1 159 ? -2.357 29.641 7.82 1 98.38 159 THR B CA 1
ATOM 4302 C C . THR B 1 159 ? -1.166 29.906 6.902 1 98.38 159 THR B C 1
ATOM 4304 O O . THR B 1 159 ? -0.877 31.047 6.559 1 98.38 159 THR B O 1
ATOM 4307 N N . TYR B 1 160 ? -0.462 28.859 6.566 1 98.31 160 TYR B N 1
ATOM 4308 C CA . TYR B 1 160 ? 0.68 29.016 5.672 1 98.31 160 TYR B CA 1
ATOM 4309 C C . TYR B 1 160 ? 0.964 27.719 4.926 1 98.31 160 TYR B C 1
ATOM 4311 O O . TYR B 1 160 ? 0.438 26.656 5.281 1 98.31 160 TYR B O 1
ATOM 4319 N N . ASP B 1 161 ? 1.631 27.828 3.795 1 97.94 161 ASP B N 1
ATOM 4320 C CA . ASP B 1 161 ? 2.189 26.672 3.109 1 97.94 161 ASP B CA 1
ATOM 4321 C C . ASP B 1 161 ? 3.523 26.25 3.727 1 97.94 161 ASP B C 1
ATOM 4323 O O . ASP B 1 161 ? 4.469 27.047 3.758 1 97.94 161 ASP B O 1
ATOM 4327 N N . ARG B 1 162 ? 3.578 25.078 4.227 1 98.5 162 ARG B N 1
ATOM 4328 C CA . ARG B 1 162 ? 4.84 24.594 4.777 1 98.5 162 ARG B CA 1
ATOM 4329 C C . ARG B 1 162 ? 5.965 24.734 3.756 1 98.5 162 ARG B C 1
ATOM 4331 O O . ARG B 1 162 ? 5.711 24.844 2.555 1 98.5 162 ARG B O 1
ATOM 4338 N N . LEU B 1 163 ? 7.18 24.75 4.27 1 97 163 LEU B N 1
ATOM 4339 C CA . LEU B 1 163 ? 8.328 24.719 3.375 1 97 163 LEU B CA 1
ATOM 4340 C C . LEU B 1 163 ? 8.258 23.516 2.439 1 97 163 LEU B C 1
ATOM 4342 O O . LEU B 1 163 ? 7.969 22.406 2.877 1 97 163 LEU B O 1
ATOM 4346 N N . GLY B 1 164 ? 8.461 23.781 1.16 1 95.25 164 GLY B N 1
ATOM 4347 C CA . GLY B 1 164 ? 8.398 22.719 0.175 1 95.25 164 GLY B CA 1
ATOM 4348 C C . GLY B 1 164 ? 7.02 22.531 -0.419 1 95.25 164 GLY B C 1
ATOM 4349 O O . GLY B 1 164 ? 6.84 21.734 -1.341 1 95.25 164 GLY B O 1
ATOM 4350 N N . VAL B 1 165 ? 6.039 23.359 -0.008 1 96.12 165 VAL B N 1
ATOM 4351 C CA . VAL B 1 165 ? 4.656 23.125 -0.415 1 96.12 165 VAL B CA 1
ATOM 4352 C C . VAL B 1 165 ? 4.07 24.406 -1.002 1 96.12 165 VAL B C 1
ATOM 4354 O O . VAL B 1 165 ? 4.371 25.516 -0.531 1 96.12 165 VAL B O 1
ATOM 4357 N N . GLY B 1 166 ? 3.244 24.203 -1.992 1 93.44 166 GLY B N 1
ATOM 4358 C CA . GLY B 1 166 ? 2.467 25.312 -2.527 1 93.44 166 GLY B CA 1
ATOM 4359 C C . GLY B 1 166 ? 3.318 26.484 -2.953 1 93.44 166 GLY B C 1
ATOM 4360 O O . GLY B 1 166 ? 4.277 26.328 -3.711 1 93.44 166 GLY B O 1
ATOM 4361 N N . GLN B 1 167 ? 3.051 27.641 -2.346 1 92.19 167 GLN B N 1
ATOM 4362 C CA . GLN B 1 167 ? 3.67 28.875 -2.797 1 92.19 167 GLN B CA 1
ATOM 4363 C C . GLN B 1 167 ? 4.953 29.156 -2.023 1 92.19 167 GLN B C 1
ATOM 4365 O O . GLN B 1 167 ? 5.668 30.125 -2.328 1 92.19 167 GLN B O 1
ATOM 4370 N N . SER B 1 168 ? 5.273 28.328 -1.053 1 94.88 168 SER B N 1
ATOM 4371 C CA . SER B 1 168 ? 6.488 28.516 -0.268 1 94.88 168 SER B CA 1
ATOM 4372 C C . SER B 1 168 ? 7.715 28 -1.017 1 94.88 168 SER B C 1
ATOM 4374 O O . SER B 1 168 ? 7.586 27.266 -1.998 1 94.88 168 SER B O 1
ATOM 4376 N N . ASP B 1 169 ? 8.891 28.406 -0.532 1 93.12 169 ASP B N 1
ATOM 4377 C CA . ASP B 1 169 ? 10.148 27.984 -1.146 1 93.12 169 ASP B CA 1
ATOM 4378 C C . ASP B 1 169 ? 10.266 26.453 -1.15 1 93.12 169 ASP B C 1
ATOM 4380 O O . ASP B 1 169 ? 9.695 25.781 -0.291 1 93.12 169 ASP B O 1
ATOM 4384 N N . LYS B 1 170 ? 11.047 25.984 -2.107 1 93 170 LYS B N 1
ATOM 4385 C CA . LYS B 1 170 ? 11.281 24.562 -2.24 1 93 170 LYS B CA 1
ATOM 4386 C C . LYS B 1 170 ? 12.773 24.25 -2.26 1 93 170 LYS B C 1
ATOM 4388 O O . LYS B 1 170 ? 13.297 23.75 -3.26 1 93 170 LYS B O 1
ATOM 4393 N N . PRO B 1 171 ? 13.398 24.391 -1.156 1 93.31 171 PRO B N 1
ATOM 4394 C CA . PRO B 1 171 ? 14.812 24.016 -1.093 1 93.31 171 PRO B CA 1
ATOM 4395 C C . PRO B 1 171 ? 15.039 22.516 -1.082 1 93.31 171 PRO B C 1
ATOM 4397 O O . PRO B 1 171 ? 14.133 21.75 -1.434 1 93.31 171 PRO B O 1
ATOM 4400 N N . ASP B 1 172 ? 16.297 22.062 -0.721 1 94.06 172 ASP B N 1
ATOM 4401 C CA . ASP B 1 172 ? 16.656 20.656 -0.705 1 94.06 172 ASP B CA 1
ATOM 4402 C C . ASP B 1 172 ? 15.648 19.844 0.109 1 94.06 172 ASP B C 1
ATOM 4404 O O . ASP B 1 172 ? 15.523 20.031 1.32 1 94.06 172 ASP B O 1
ATOM 4408 N N . GLY B 1 173 ? 14.977 18.953 -0.583 1 96 173 GLY B N 1
ATOM 4409 C CA . GLY B 1 173 ? 13.922 18.172 0.052 1 96 173 GLY B CA 1
ATOM 4410 C C . GLY B 1 173 ? 14.438 16.969 0.82 1 96 173 GLY B C 1
ATOM 4411 O O . GLY B 1 173 ? 13.656 16.156 1.312 1 96 173 GLY B O 1
ATOM 4412 N N . LEU B 1 174 ? 15.75 16.797 0.884 1 97 174 LEU B N 1
ATOM 4413 C CA . LEU B 1 174 ? 16.328 15.648 1.571 1 97 174 LEU B CA 1
ATOM 4414 C C . LEU B 1 174 ? 16.922 16.062 2.918 1 97 174 LEU B C 1
ATOM 4416 O O . LEU B 1 174 ? 16.531 15.523 3.959 1 97 174 LEU B O 1
ATOM 4420 N N . ASN B 1 175 ? 17.672 17.125 2.957 1 97.38 175 ASN B N 1
ATOM 4421 C CA . ASN B 1 175 ? 18.406 17.422 4.18 1 97.38 175 ASN B CA 1
ATOM 4422 C C . ASN B 1 175 ? 17.984 18.766 4.773 1 97.38 175 ASN B C 1
ATOM 4424 O O . ASN B 1 175 ? 18.391 19.109 5.887 1 97.38 175 ASN B O 1
ATOM 4428 N N . VAL B 1 176 ? 17.156 19.531 4.066 1 97 176 VAL B N 1
ATOM 4429 C CA . VAL B 1 176 ? 16.672 20.812 4.578 1 97 176 VAL B CA 1
ATOM 4430 C C . VAL B 1 176 ? 15.203 20.703 4.965 1 97 176 VAL B C 1
ATOM 4432 O O . VAL B 1 176 ? 14.844 20.875 6.129 1 97 176 VAL B O 1
ATOM 4435 N N . VAL B 1 177 ? 14.367 20.328 4 1 97.25 177 VAL B N 1
ATOM 4436 C CA . VAL B 1 177 ? 12.938 20.234 4.281 1 97.25 177 VAL B CA 1
ATOM 4437 C C . VAL B 1 177 ? 12.648 18.953 5.066 1 97.25 177 VAL B C 1
ATOM 4439 O O . VAL B 1 177 ? 12.25 17.938 4.492 1 97.25 177 VAL B O 1
ATOM 4442 N N . GLN B 1 178 ? 12.867 19.016 6.387 1 98.69 178 GLN B N 1
ATOM 4443 C CA . GLN B 1 178 ? 12.625 17.938 7.336 1 98.69 178 GLN B CA 1
ATOM 4444 C C . GLN B 1 178 ? 11.664 18.375 8.438 1 98.69 178 GLN B C 1
ATOM 4446 O O . GLN B 1 178 ? 11.312 19.547 8.523 1 98.69 178 GLN B O 1
ATOM 4451 N N . SER B 1 179 ? 11.273 17.453 9.266 1 98.62 179 SER B N 1
ATOM 4452 C CA . SER B 1 179 ? 10.344 17.734 10.352 1 98.62 179 SER B CA 1
ATOM 4453 C C . SER B 1 179 ? 10.898 18.797 11.289 1 98.62 179 SER B C 1
ATOM 4455 O O . SER B 1 179 ? 10.164 19.672 11.742 1 98.62 179 SER B O 1
ATOM 4457 N N . SER B 1 180 ? 12.164 18.703 11.562 1 98.5 180 SER B N 1
ATOM 4458 C CA . SER B 1 180 ? 12.766 19.656 12.492 1 98.5 180 SER B CA 1
ATOM 4459 C C . SER B 1 180 ? 12.727 21.078 11.922 1 98.5 180 SER B C 1
ATOM 4461 O O . SER B 1 180 ? 12.492 22.031 12.648 1 98.5 180 SER B O 1
ATOM 4463 N N . THR B 1 181 ? 12.969 21.219 10.617 1 98.81 181 THR B N 1
ATOM 4464 C CA . THR B 1 181 ? 12.883 22.516 9.961 1 98.81 181 THR B CA 1
ATOM 4465 C C . THR B 1 181 ? 11.461 23.062 10.031 1 98.81 181 THR B C 1
ATOM 4467 O O . THR B 1 181 ? 11.258 24.25 10.305 1 98.81 181 THR B O 1
ATOM 4470 N N . GLU B 1 182 ? 10.539 22.203 9.742 1 98.88 182 GLU B N 1
ATOM 4471 C CA . GLU B 1 182 ? 9.133 22.609 9.773 1 98.88 182 GLU B CA 1
ATOM 4472 C C . GLU B 1 182 ? 8.734 23.094 11.164 1 98.88 182 GLU B C 1
ATOM 4474 O O . GLU B 1 182 ? 8.039 24.094 11.297 1 98.88 182 GLU B O 1
ATOM 4479 N N . VAL B 1 183 ? 9.125 22.359 12.211 1 98.88 183 VAL B N 1
ATOM 4480 C CA . VAL B 1 183 ? 8.812 22.734 13.586 1 98.88 183 VAL B CA 1
ATOM 4481 C C . VAL B 1 183 ? 9.43 24.094 13.906 1 98.88 183 VAL B C 1
ATOM 4483 O O . VAL B 1 183 ? 8.797 24.938 14.539 1 98.88 183 VAL B O 1
ATOM 4486 N N . GLU B 1 184 ? 10.641 24.328 13.438 1 98.81 184 GLU B N 1
ATOM 4487 C CA . GLU B 1 184 ? 11.32 25.578 13.719 1 98.81 184 GLU B CA 1
ATOM 4488 C C . GLU B 1 184 ? 10.633 26.75 13.016 1 98.81 184 GLU B C 1
ATOM 4490 O O . GLU B 1 184 ? 10.523 27.844 13.57 1 98.81 184 GLU B O 1
ATOM 4495 N N . ILE B 1 185 ? 10.258 26.531 11.812 1 98.81 185 ILE B N 1
ATOM 4496 C CA . ILE B 1 185 ? 9.539 27.562 11.086 1 98.81 185 ILE B CA 1
ATOM 4497 C C . ILE B 1 185 ? 8.25 27.922 11.828 1 98.81 185 ILE B C 1
ATOM 4499 O O . ILE B 1 185 ? 7.93 29.094 12.008 1 98.81 185 ILE B O 1
ATOM 4503 N N . LEU B 1 186 ? 7.516 26.922 12.25 1 98.88 186 LEU B N 1
ATOM 4504 C CA . LEU B 1 186 ? 6.289 27.125 13.008 1 98.88 186 LEU B CA 1
ATOM 4505 C C . LEU B 1 186 ? 6.566 27.906 14.297 1 98.88 186 LEU B C 1
ATOM 4507 O O . LEU B 1 186 ? 5.82 28.828 14.648 1 98.88 186 LEU B O 1
ATOM 4511 N N . HIS B 1 187 ? 7.621 27.562 14.984 1 98.81 187 HIS B N 1
ATOM 4512 C CA . HIS B 1 187 ? 8.031 28.266 16.188 1 98.81 187 HIS B CA 1
ATOM 4513 C C . HIS B 1 187 ? 8.242 29.75 15.914 1 98.81 187 HIS B C 1
ATOM 4515 O O . HIS B 1 187 ? 7.793 30.594 16.688 1 98.81 187 HIS B O 1
ATOM 4521 N N . ARG B 1 188 ? 8.867 30.031 14.797 1 98.56 188 ARG B N 1
ATOM 4522 C CA . ARG B 1 188 ? 9.148 31.406 14.438 1 98.56 188 ARG B CA 1
ATOM 4523 C C . ARG B 1 188 ? 7.852 32.188 14.172 1 98.56 188 ARG B C 1
ATOM 4525 O O . ARG B 1 188 ? 7.711 33.344 14.57 1 98.56 188 ARG B O 1
ATOM 4532 N N . PHE B 1 189 ? 6.945 31.547 13.469 1 98.25 189 PHE B N 1
ATOM 4533 C CA . PHE B 1 189 ? 5.648 32.156 13.234 1 98.25 189 PHE B CA 1
ATOM 4534 C C . PHE B 1 189 ? 4.953 32.469 14.555 1 98.25 189 PHE B C 1
ATOM 4536 O O . PHE B 1 189 ? 4.383 33.562 14.719 1 98.25 189 PHE B O 1
ATOM 4543 N N . ILE B 1 190 ? 4.992 31.578 15.5 1 98.56 190 ILE B N 1
ATOM 4544 C CA . ILE B 1 190 ? 4.328 31.734 16.781 1 98.56 190 ILE B CA 1
ATOM 4545 C C . ILE B 1 190 ? 4.996 32.875 17.578 1 98.56 190 ILE B C 1
ATOM 4547 O O . ILE B 1 190 ? 4.316 33.719 18.156 1 98.56 190 ILE B O 1
ATOM 4551 N N . GLN B 1 191 ? 6.312 32.906 17.516 1 98.12 191 GLN B N 1
ATOM 4552 C CA . GLN B 1 191 ? 7.047 33.969 18.203 1 98.12 191 GLN B CA 1
ATOM 4553 C C . GLN B 1 191 ? 6.695 35.344 17.641 1 98.12 191 GLN B C 1
ATOM 4555 O O . GLN B 1 191 ? 6.527 36.312 18.391 1 98.12 191 GLN B O 1
ATOM 4560 N N . GLN B 1 192 ? 6.621 35.375 16.344 1 97.31 192 GLN B N 1
ATOM 4561 C CA . GLN B 1 192 ? 6.25 36.625 15.711 1 97.31 192 GLN B CA 1
ATOM 4562 C C . GLN B 1 192 ? 4.84 37.062 16.109 1 97.31 192 GLN B C 1
ATOM 4564 O O . GLN B 1 192 ? 4.586 38.25 16.359 1 97.31 192 GLN B O 1
ATOM 4569 N N . ALA B 1 193 ? 3.941 36.156 16.156 1 97.19 193 ALA B N 1
ATOM 4570 C CA . ALA B 1 193 ? 2.566 36.438 16.562 1 97.19 193 ALA B CA 1
ATOM 4571 C C . ALA B 1 193 ? 2.516 36.938 18 1 97.19 193 ALA B C 1
ATOM 4573 O O . ALA B 1 193 ? 1.818 37.906 18.297 1 97.19 193 ALA B O 1
ATOM 4574 N N . ARG B 1 194 ? 3.238 36.344 18.875 1 96.69 194 ARG B N 1
ATOM 4575 C CA . ARG B 1 194 ? 3.266 36.75 20.281 1 96.69 194 ARG B CA 1
ATOM 4576 C C . ARG B 1 194 ? 3.873 38.125 20.438 1 96.69 194 ARG B C 1
ATOM 4578 O O . ARG B 1 194 ? 3.383 38.938 21.219 1 96.69 194 ARG B O 1
ATOM 4585 N N . ALA B 1 195 ? 4.883 38.375 19.656 1 96.25 195 ALA B N 1
ATOM 4586 C CA . ALA B 1 195 ? 5.602 39.656 19.75 1 96.25 195 ALA B CA 1
ATOM 4587 C C . ALA B 1 195 ? 4.754 40.781 19.203 1 96.25 195 ALA B C 1
ATOM 4589 O O . ALA B 1 195 ? 4.969 41.938 19.562 1 96.25 195 ALA B O 1
ATOM 4590 N N . SER B 1 196 ? 3.805 40.469 18.359 1 94.88 196 SER B N 1
ATOM 4591 C CA . SER B 1 196 ? 2.986 41.5 17.734 1 94.88 196 SER B CA 1
ATOM 4592 C C . SER B 1 196 ? 2.074 42.156 18.766 1 94.88 196 SER B C 1
ATOM 4594 O O . SER B 1 196 ? 1.613 43.281 18.547 1 94.88 196 SER B O 1
ATOM 4596 N N . GLY B 1 197 ? 1.672 41.438 19.812 1 93.62 197 GLY B N 1
ATOM 4597 C CA . GLY B 1 197 ? 0.774 41.969 20.844 1 93.62 197 GLY B CA 1
ATOM 4598 C C . GLY B 1 197 ? -0.673 42.031 20.391 1 93.62 197 GLY B C 1
ATOM 4599 O O . GLY B 1 197 ? -1.527 42.562 21.094 1 93.62 197 GLY B O 1
ATOM 4600 N N . LYS B 1 198 ? -0.916 41.469 19.344 1 94.38 198 LYS B N 1
ATOM 4601 C CA . LYS B 1 198 ? -2.246 41.562 18.75 1 94.38 198 LYS B CA 1
ATOM 4602 C C . LYS B 1 198 ? -3.166 40.469 19.25 1 94.38 198 LYS B C 1
ATOM 4604 O O . LYS B 1 198 ? -4.383 40.531 19.078 1 94.38 198 LYS B O 1
ATOM 4609 N N . TYR B 1 199 ? -2.572 39.469 19.938 1 96.75 199 TYR B N 1
ATOM 4610 C CA . TYR B 1 199 ? -3.355 38.281 20.219 1 96.75 199 TYR B CA 1
ATOM 4611 C C . TYR B 1 199 ? -3.385 38 21.719 1 96.75 199 TYR B C 1
ATOM 4613 O O . TYR B 1 199 ? -2.357 38.094 22.391 1 96.75 199 TYR B O 1
ATOM 4621 N N . SER B 1 200 ? -4.582 37.656 22.203 1 95.31 200 SER B N 1
ATOM 4622 C CA . SER B 1 200 ? -4.781 37.375 23.625 1 95.31 200 SER B CA 1
ATOM 4623 C C . SER B 1 200 ? -4.32 35.969 23.984 1 95.31 200 SER B C 1
ATOM 4625 O O . SER B 1 200 ? -3.824 35.719 25.078 1 95.31 200 SER B O 1
ATOM 4627 N N . ARG B 1 201 ? -4.559 35.062 23.109 1 97.12 201 ARG B N 1
ATOM 4628 C CA . ARG B 1 201 ? -4.188 33.656 23.172 1 97.12 201 ARG B CA 1
ATOM 4629 C C . ARG B 1 201 ? -3.723 33.125 21.812 1 97.12 201 ARG B C 1
ATOM 4631 O O . ARG B 1 201 ? -4.094 33.688 20.766 1 97.12 201 ARG B O 1
ATOM 4638 N N . ILE B 1 202 ? -2.877 32.156 21.859 1 98.5 202 ILE B N 1
ATOM 4639 C CA . ILE B 1 202 ? -2.461 31.531 20.609 1 98.5 202 ILE B CA 1
ATOM 4640 C C . ILE B 1 202 ? -2.689 30.016 20.688 1 98.5 202 ILE B C 1
ATOM 4642 O O . ILE B 1 202 ? -2.123 29.344 21.547 1 98.5 202 ILE B O 1
ATOM 4646 N N . LEU B 1 203 ? -3.564 29.531 19.859 1 98.75 203 LEU B N 1
ATOM 4647 C CA . LEU B 1 203 ? -3.857 28.109 19.703 1 98.75 203 LEU B CA 1
ATOM 4648 C C . LEU B 1 203 ? -3.258 27.578 18.406 1 98.75 203 LEU B C 1
ATOM 4650 O O . LEU B 1 203 ? -3.074 28.328 17.438 1 98.75 203 LEU B O 1
ATOM 4654 N N . GLY B 1 204 ? -2.896 26.297 18.453 1 98.88 204 GLY B N 1
ATOM 4655 C CA . GLY B 1 204 ? -2.506 25.609 17.234 1 98.88 204 GLY B CA 1
ATOM 4656 C C . GLY B 1 204 ? -3.496 24.547 16.797 1 98.88 204 GLY B C 1
ATOM 4657 O O . GLY B 1 204 ? -4.012 23.797 17.641 1 98.88 204 GLY B O 1
ATOM 4658 N N . ILE B 1 205 ? -3.809 24.547 15.523 1 98.94 205 ILE B N 1
ATOM 4659 C CA . ILE B 1 205 ? -4.531 23.422 14.93 1 98.94 205 ILE B CA 1
ATOM 4660 C C . ILE B 1 205 ? -3.697 22.797 13.812 1 98.94 205 ILE B C 1
ATOM 4662 O O . ILE B 1 205 ? -3.236 23.5 12.914 1 98.94 205 ILE B O 1
ATOM 4666 N N . GLY B 1 206 ? -3.402 21.531 13.922 1 98.94 206 GLY B N 1
ATOM 4667 C CA . GLY B 1 206 ? -2.604 20.812 12.945 1 98.94 206 GLY B CA 1
ATOM 4668 C C . GLY B 1 206 ? -3.27 19.547 12.445 1 98.94 206 GLY B C 1
ATOM 4669 O O . GLY B 1 206 ? -3.852 18.797 13.234 1 98.94 206 GLY B O 1
ATOM 4670 N N . HIS B 1 207 ? -3.197 19.391 11.148 1 98.81 207 HIS B N 1
ATOM 4671 C CA . HIS B 1 207 ? -3.734 18.156 10.562 1 98.81 207 HIS B CA 1
ATOM 4672 C C . HIS B 1 207 ? -2.617 17.203 10.18 1 98.81 207 HIS B C 1
ATOM 4674 O O . HIS B 1 207 ? -1.671 17.578 9.484 1 98.81 207 HIS B O 1
ATOM 4680 N N . SER B 1 208 ? -2.773 15.875 10.617 1 97.94 208 SER B N 1
ATOM 4681 C CA . SER B 1 208 ? -1.854 14.82 10.195 1 97.94 208 SER B CA 1
ATOM 4682 C C . SER B 1 208 ? -0.405 15.211 10.477 1 97.94 208 SER B C 1
ATOM 4684 O O . SER B 1 208 ? -0.032 15.438 11.633 1 97.94 208 SER B O 1
ATOM 4686 N N . PHE B 1 209 ? 0.419 15.5 9.477 1 98.38 209 PHE B N 1
ATOM 4687 C CA . PHE B 1 209 ? 1.793 15.953 9.656 1 98.38 209 PHE B CA 1
ATOM 4688 C C . PHE B 1 209 ? 1.836 17.25 10.445 1 98.38 209 PHE B C 1
ATOM 4690 O O . PHE B 1 209 ? 2.76 17.484 11.234 1 98.38 209 PHE B O 1
ATOM 4697 N N . GLY B 1 210 ? 0.811 18.109 10.305 1 98.75 210 GLY B N 1
ATOM 4698 C CA . GLY B 1 210 ? 0.692 19.312 11.125 1 98.75 210 GLY B CA 1
ATOM 4699 C C . GLY B 1 210 ? 0.469 19.016 12.594 1 98.75 210 GLY B C 1
ATOM 4700 O O . GLY B 1 210 ? 0.979 19.734 13.461 1 98.75 210 GLY B O 1
ATOM 4701 N N . ALA B 1 211 ? -0.298 18 12.867 1 98.75 211 ALA B N 1
ATOM 4702 C CA . ALA B 1 211 ? -0.486 17.562 14.258 1 98.75 211 ALA B CA 1
ATOM 4703 C C . ALA B 1 211 ? 0.826 17.078 14.859 1 98.75 211 ALA B C 1
ATOM 4705 O O . ALA B 1 211 ? 1.126 17.359 16.016 1 98.75 211 ALA B O 1
ATOM 4706 N N . ILE B 1 212 ? 1.581 16.391 14.055 1 98.31 212 ILE B N 1
ATOM 4707 C CA . ILE B 1 212 ? 2.889 15.906 14.492 1 98.31 212 ILE B CA 1
ATOM 4708 C C . ILE B 1 212 ? 3.797 17.094 14.797 1 98.31 212 ILE B C 1
ATOM 4710 O O . ILE B 1 212 ? 4.496 17.109 15.812 1 98.31 212 ILE B O 1
ATOM 4714 N N . GLN B 1 213 ? 3.721 18.109 13.984 1 98.62 213 GLN B N 1
ATOM 4715 C CA . GLN B 1 213 ? 4.527 19.312 14.203 1 98.62 213 GLN B CA 1
ATOM 4716 C C . GLN B 1 213 ? 4.102 20.047 15.477 1 98.62 213 GLN B C 1
ATOM 4718 O O . GLN B 1 213 ? 4.945 20.531 16.234 1 98.62 213 GLN B O 1
ATOM 4723 N N . LEU B 1 214 ? 2.828 20.109 15.695 1 98.81 214 LEU B N 1
ATOM 4724 C CA . LEU B 1 214 ? 2.342 20.766 16.906 1 98.81 214 LEU B CA 1
ATOM 4725 C C . LEU B 1 214 ? 2.814 20.031 18.156 1 98.81 214 LEU B C 1
ATOM 4727 O O . LEU B 1 214 ? 3.127 20.656 19.172 1 98.81 214 LEU B O 1
ATOM 4731 N N . THR B 1 215 ? 2.807 18.734 18.062 1 98.62 215 THR B N 1
ATOM 4732 C CA . THR B 1 215 ? 3.324 17.953 19.188 1 98.62 215 THR B CA 1
ATOM 4733 C C . THR B 1 215 ? 4.809 18.234 19.406 1 98.62 215 THR B C 1
ATOM 4735 O O . THR B 1 215 ? 5.27 18.328 20.547 1 98.62 215 THR B O 1
ATOM 4738 N N . GLY B 1 216 ? 5.523 18.406 18.312 1 98.62 216 GLY B N 1
ATOM 4739 C CA . GLY B 1 216 ? 6.91 18.828 18.422 1 98.62 216 GLY B CA 1
ATOM 4740 C C . GLY B 1 216 ? 7.078 20.188 19.062 1 98.62 216 GLY B C 1
ATOM 4741 O O . GLY B 1 216 ? 7.984 20.391 19.875 1 98.62 216 GLY B O 1
ATOM 4742 N N . ILE B 1 217 ? 6.211 21.125 18.719 1 98.88 217 ILE B N 1
ATOM 4743 C CA . ILE B 1 217 ? 6.211 22.453 19.312 1 98.88 217 ILE B CA 1
ATOM 4744 C C . ILE B 1 217 ? 5.98 22.344 20.812 1 98.88 217 ILE B C 1
ATOM 4746 O O . ILE B 1 217 ? 6.711 22.953 21.609 1 98.88 217 ILE B O 1
ATOM 4750 N N . ALA B 1 218 ? 5.016 21.547 21.219 1 98.81 218 ALA B N 1
ATOM 4751 C CA . ALA B 1 218 ? 4.684 21.406 22.641 1 98.81 218 ALA B CA 1
ATOM 4752 C C . ALA B 1 218 ? 5.852 20.812 23.422 1 98.81 218 ALA B C 1
ATOM 4754 O O . ALA B 1 218 ? 6.078 21.156 24.578 1 98.81 218 ALA B O 1
ATOM 4755 N N . ALA B 1 219 ? 6.551 19.953 22.766 1 98.56 219 ALA B N 1
ATOM 4756 C CA . ALA B 1 219 ? 7.66 19.266 23.438 1 98.56 219 ALA B CA 1
ATOM 4757 C C . ALA B 1 219 ? 8.883 20.188 23.531 1 98.56 219 ALA B C 1
ATOM 4759 O O . ALA B 1 219 ? 9.539 20.234 24.578 1 98.56 219 ALA B O 1
ATOM 4760 N N . ARG B 1 220 ? 9.156 20.922 22.547 1 98 220 ARG B N 1
ATOM 4761 C CA . ARG B 1 220 ? 10.391 21.703 22.453 1 98 220 ARG B CA 1
ATOM 4762 C C . ARG B 1 220 ? 10.195 23.109 22.984 1 98 220 ARG B C 1
ATOM 4764 O O . ARG B 1 220 ? 11.109 23.703 23.547 1 98 220 ARG B O 1
ATOM 4771 N N . TYR B 1 221 ? 9.016 23.641 22.75 1 98.44 221 TYR B N 1
ATOM 4772 C CA . TYR B 1 221 ? 8.664 25 23.125 1 98.44 221 TYR B CA 1
ATOM 4773 C C . TYR B 1 221 ? 7.348 25.031 23.891 1 98.44 221 TYR B C 1
ATOM 4775 O O . TYR B 1 221 ? 6.363 25.609 23.438 1 98.44 221 TYR B O 1
ATOM 4783 N N . PRO B 1 222 ? 7.359 24.531 25.109 1 98.44 222 PRO B N 1
ATOM 4784 C CA . PRO B 1 222 ? 6.121 24.234 25.828 1 98.44 222 PRO B CA 1
ATOM 4785 C C . PRO B 1 222 ? 5.297 25.484 26.125 1 98.44 222 PRO B C 1
ATOM 4787 O O . PRO B 1 222 ? 4.117 25.391 26.484 1 98.44 222 PRO B O 1
ATOM 4790 N N . ARG B 1 223 ? 5.852 26.703 25.953 1 97.75 223 ARG B N 1
ATOM 4791 C CA . ARG B 1 223 ? 5.129 27.922 26.297 1 97.75 223 ARG B CA 1
ATOM 4792 C C . ARG B 1 223 ? 4.57 28.594 25.031 1 97.75 223 ARG B C 1
ATOM 4794 O O . ARG B 1 223 ? 3.885 29.609 25.125 1 97.75 223 ARG B O 1
ATOM 4801 N N . ASP B 1 224 ? 4.84 28 23.875 1 98.56 224 ASP B N 1
ATOM 4802 C CA . ASP B 1 224 ? 4.465 28.625 22.609 1 98.56 224 ASP B CA 1
ATOM 4803 C C . ASP B 1 224 ? 2.947 28.703 22.453 1 98.56 224 ASP B C 1
ATOM 4805 O O . ASP B 1 224 ? 2.42 29.703 21.969 1 98.56 224 ASP B O 1
ATOM 4809 N N . LEU B 1 225 ? 2.246 27.641 22.859 1 98.69 225 LEU B N 1
ATOM 4810 C CA . LEU B 1 225 ? 0.822 27.562 22.547 1 98.69 225 LEU B CA 1
ATOM 4811 C C . LEU B 1 225 ? 0.004 27.375 23.828 1 98.69 225 LEU B C 1
ATOM 4813 O O . LEU B 1 225 ? 0.406 26.625 24.719 1 98.69 225 LEU B O 1
ATOM 4817 N N . ASP B 1 226 ? -1.106 28 23.859 1 98.56 226 ASP B N 1
ATOM 4818 C CA . ASP B 1 226 ? -2.023 27.859 24.984 1 98.56 226 ASP B CA 1
ATOM 4819 C C . ASP B 1 226 ? -2.855 26.578 24.844 1 98.56 226 ASP B C 1
ATOM 4821 O O . ASP B 1 226 ? -3.324 26.031 25.844 1 98.56 226 ASP B O 1
ATOM 4825 N N . ALA B 1 227 ? -3.068 26.172 23.656 1 98.81 227 ALA B N 1
ATOM 4826 C CA . ALA B 1 227 ? -3.805 24.953 23.344 1 98.81 227 ALA B CA 1
ATOM 4827 C C . ALA B 1 227 ? -3.359 24.375 22.016 1 98.81 227 ALA B C 1
ATOM 4829 O O . ALA B 1 227 ? -2.939 25.109 21.109 1 98.81 227 ALA B O 1
ATOM 4830 N N . VAL B 1 228 ? -3.455 23.016 21.922 1 98.81 228 VAL B N 1
ATOM 4831 C CA . VAL B 1 228 ? -3.168 22.328 20.672 1 98.81 228 VAL B CA 1
ATOM 4832 C C . VAL B 1 228 ? -4.375 21.484 20.25 1 98.81 228 VAL B C 1
ATOM 4834 O O . VAL B 1 228 ? -4.969 20.781 21.078 1 98.81 228 VAL B O 1
ATOM 4837 N N . ILE B 1 229 ? -4.805 21.656 19.016 1 98.94 229 ILE B N 1
ATOM 4838 C CA . ILE B 1 229 ? -5.836 20.844 18.375 1 98.94 229 ILE B CA 1
ATOM 4839 C C . ILE B 1 229 ? -5.203 19.953 17.312 1 98.94 229 ILE B C 1
ATOM 4841 O O . ILE B 1 229 ? -4.707 20.453 16.297 1 98.94 229 ILE B O 1
ATOM 4845 N N . LEU B 1 230 ? -5.211 18.641 17.547 1 98.88 230 LEU B N 1
ATOM 4846 C CA . LEU B 1 230 ? -4.602 17.656 16.656 1 98.88 230 LEU B CA 1
ATOM 4847 C C . LEU B 1 230 ? -5.664 16.938 15.836 1 98.88 230 LEU B C 1
ATOM 4849 O O . LEU B 1 230 ? -6.395 16.094 16.359 1 98.88 230 LEU B O 1
ATOM 4853 N N . THR B 1 231 ? -5.742 17.297 14.547 1 98.88 231 THR B N 1
ATOM 4854 C CA . THR B 1 231 ? -6.727 16.641 13.688 1 98.88 231 THR B CA 1
ATOM 4855 C C . THR B 1 231 ? -6.062 15.586 12.812 1 98.88 231 THR B C 1
ATOM 4857 O O . THR B 1 231 ? -4.902 15.734 12.422 1 98.88 231 THR B O 1
ATOM 4860 N N . GLY B 1 232 ? -6.801 14.508 12.523 1 98.25 232 GLY B N 1
ATOM 4861 C CA . GLY B 1 232 ? -6.234 13.445 11.711 1 98.25 232 GLY B CA 1
ATOM 4862 C C . GLY B 1 232 ? -4.992 12.828 12.32 1 98.25 232 GLY B C 1
ATOM 4863 O O . GLY B 1 232 ? -3.977 12.664 11.641 1 98.25 232 GLY B O 1
ATOM 4864 N N . TYR B 1 233 ? -5.078 12.555 13.672 1 97.88 233 TYR B N 1
ATOM 4865 C CA . TYR B 1 233 ? -3.885 12.078 14.367 1 97.88 233 TYR B CA 1
ATOM 4866 C C . TYR B 1 233 ? -4.254 11.102 15.469 1 97.88 233 TYR B C 1
ATOM 4868 O O . TYR B 1 233 ? -5.27 11.273 16.156 1 97.88 233 TYR B O 1
ATOM 4876 N N . ALA B 1 234 ? -3.576 10.109 15.648 1 96.94 234 ALA B N 1
ATOM 4877 C CA . ALA B 1 234 ? -3.414 9.211 16.781 1 96.94 234 ALA B CA 1
ATOM 4878 C C . ALA B 1 234 ? -1.986 8.68 16.859 1 96.94 234 ALA B C 1
ATOM 4880 O O . ALA B 1 234 ? -1.28 8.625 15.852 1 96.94 234 ALA B O 1
ATOM 4881 N N . PRO B 1 235 ? -1.483 8.398 18.047 1 93.5 235 PRO B N 1
ATOM 4882 C CA . PRO B 1 235 ? -0.073 8.016 18.156 1 93.5 235 PRO B CA 1
ATOM 4883 C C . PRO B 1 235 ? 0.172 6.562 17.75 1 93.5 235 PRO B C 1
ATOM 4885 O O . PRO B 1 235 ? 1.243 6.012 18.016 1 93.5 235 PRO B O 1
ATOM 4888 N N . SER B 1 236 ? -0.635 5.984 17 1 85.75 236 SER B N 1
ATOM 4889 C CA . SER B 1 236 ? -0.425 4.613 16.547 1 85.75 236 SER B CA 1
ATOM 4890 C C . SER B 1 236 ? 0.343 4.578 15.234 1 85.75 236 SER B C 1
ATOM 4892 O O . SER B 1 236 ? 0.12 5.414 14.359 1 85.75 236 SER B O 1
ATOM 4894 N N . MET B 1 237 ? 1.356 3.646 15.211 1 78.69 237 MET B N 1
ATOM 4895 C CA . MET B 1 237 ? 2.178 3.516 14.008 1 78.69 237 MET B CA 1
ATOM 4896 C C . MET B 1 237 ? 1.865 2.217 13.273 1 78.69 237 MET B C 1
ATOM 4898 O O . MET B 1 237 ? 2.449 1.935 12.227 1 78.69 237 MET B O 1
ATOM 4902 N N . VAL B 1 238 ? 0.888 1.533 13.703 1 78.94 238 VAL B N 1
ATOM 4903 C CA . VAL B 1 238 ? 0.691 0.162 13.242 1 78.94 238 VAL B CA 1
ATOM 4904 C C . VAL B 1 238 ? 0.246 0.165 11.781 1 78.94 238 VAL B C 1
ATOM 4906 O O . VAL B 1 238 ? 0.645 -0.704 11 1 78.94 238 VAL B O 1
ATOM 4909 N N . SER B 1 239 ? -0.461 1.141 11.367 1 87.5 239 SER B N 1
ATOM 4910 C CA . SER B 1 239 ? -1.021 1.128 10.023 1 87.5 239 SER B CA 1
ATOM 4911 C C . SER B 1 239 ? -0.234 2.041 9.086 1 87.5 239 SER B C 1
ATOM 4913 O O . SER B 1 239 ? -0.548 2.143 7.902 1 87.5 239 SER B O 1
ATOM 4915 N N . VAL B 1 240 ? 0.783 2.625 9.57 1 87.5 240 VAL B N 1
ATOM 4916 C CA . VAL B 1 240 ? 1.519 3.639 8.82 1 87.5 240 VAL B CA 1
ATOM 4917 C C . VAL B 1 240 ? 2.164 3.004 7.59 1 87.5 240 VAL B C 1
ATOM 4919 O O . VAL B 1 240 ? 2.027 3.516 6.477 1 87.5 240 VAL B O 1
ATOM 4922 N N . PRO B 1 241 ? 2.785 1.78 7.711 1 88.75 241 PRO B N 1
ATOM 4923 C CA . PRO B 1 241 ? 3.383 1.181 6.516 1 88.75 241 PRO B CA 1
ATOM 4924 C C . PRO B 1 241 ? 2.357 0.897 5.422 1 88.75 241 PRO B C 1
ATOM 4926 O O . PRO B 1 241 ? 2.615 1.161 4.246 1 88.75 241 PRO B O 1
ATOM 4929 N N . LEU B 1 242 ? 1.229 0.389 5.844 1 92 242 LEU B N 1
ATOM 4930 C CA . LEU B 1 242 ? 0.168 0.11 4.883 1 92 242 LEU B CA 1
ATOM 4931 C C . LEU B 1 242 ? -0.299 1.392 4.199 1 92 242 LEU B C 1
ATOM 4933 O O . LEU B 1 242 ? -0.396 1.446 2.973 1 92 242 LEU B O 1
ATOM 4937 N N . ALA B 1 243 ? -0.55 2.396 4.953 1 91.56 243 ALA B N 1
ATOM 4938 C CA . ALA B 1 243 ? -1.062 3.656 4.422 1 91.56 243 ALA B CA 1
ATOM 4939 C C . ALA B 1 243 ? -0.039 4.316 3.5 1 91.56 243 ALA B C 1
ATOM 4941 O O . ALA B 1 243 ? -0.391 4.816 2.43 1 91.56 243 ALA B O 1
ATOM 4942 N N . PHE B 1 244 ? 1.207 4.297 3.904 1 92.44 244 PHE B N 1
ATOM 4943 C CA . PHE B 1 244 ? 2.234 4.938 3.09 1 92.44 244 PHE B CA 1
ATOM 4944 C C . PHE B 1 244 ? 2.479 4.148 1.811 1 92.44 244 PHE B C 1
ATOM 4946 O O . PHE B 1 244 ? 2.783 4.727 0.766 1 92.44 244 PHE B O 1
ATOM 4953 N N . THR B 1 245 ? 2.375 2.838 1.94 1 94.44 245 THR B N 1
ATOM 4954 C CA . THR B 1 245 ? 2.451 2.027 0.73 1 94.44 245 THR B CA 1
ATOM 4955 C C . THR B 1 245 ? 1.292 2.346 -0.209 1 94.44 245 THR B C 1
ATOM 4957 O O . THR B 1 245 ? 1.476 2.426 -1.426 1 94.44 245 THR B O 1
ATOM 4960 N N . ALA B 1 246 ? 0.139 2.613 0.342 1 95.06 246 ALA B N 1
ATOM 4961 C CA . ALA B 1 246 ? -1.036 2.961 -0.453 1 95.06 246 ALA B CA 1
ATOM 4962 C C . ALA B 1 246 ? -0.827 4.277 -1.193 1 95.06 246 ALA B C 1
ATOM 4964 O O . ALA B 1 246 ? -1.463 4.527 -2.221 1 95.06 246 ALA B O 1
ATOM 4965 N N . TRP B 1 247 ? 0.028 5.16 -0.671 1 96.5 247 TRP B N 1
ATOM 4966 C CA . TRP B 1 247 ? 0.294 6.449 -1.306 1 96.5 247 TRP B CA 1
ATOM 4967 C C . TRP B 1 247 ? 0.915 6.258 -2.686 1 96.5 247 TRP B C 1
ATOM 4969 O O . TRP B 1 247 ? 0.882 7.164 -3.52 1 96.5 247 TRP B O 1
ATOM 4979 N N . SER B 1 248 ? 1.487 5.062 -2.9 1 96.38 248 SER B N 1
ATOM 4980 C CA . SER B 1 248 ? 2.236 4.883 -4.141 1 96.38 248 SER B CA 1
ATOM 4981 C C . SER B 1 248 ? 3.088 6.109 -4.453 1 96.38 248 SER B C 1
ATOM 4983 O O . SER B 1 248 ? 2.98 6.688 -5.539 1 96.38 248 SER B O 1
ATOM 4985 N N . GLN B 1 249 ? 3.932 6.453 -3.447 1 97.69 249 GLN B N 1
ATOM 4986 C CA . GLN B 1 249 ? 4.699 7.688 -3.564 1 97.69 249 GLN B CA 1
ATOM 4987 C C . GLN B 1 249 ? 5.422 7.762 -4.906 1 97.69 249 GLN B C 1
ATOM 4989 O O . GLN B 1 249 ? 6.07 6.797 -5.32 1 97.69 249 GLN B O 1
ATOM 4994 N N . THR B 1 250 ? 5.324 8.914 -5.566 1 97.31 250 THR B N 1
ATOM 4995 C CA . THR B 1 250 ? 5.82 9.148 -6.918 1 97.31 250 THR B CA 1
ATOM 4996 C C . THR B 1 250 ? 6.586 10.469 -6.992 1 97.31 250 THR B C 1
ATOM 4998 O O . THR B 1 250 ? 6.18 11.461 -6.379 1 97.31 250 THR B O 1
ATOM 5001 N N . LEU B 1 251 ? 7.656 10.43 -7.727 1 96.06 251 LEU B N 1
ATOM 5002 C CA . LEU B 1 251 ? 8.406 11.664 -7.938 1 96.06 251 LEU B CA 1
ATOM 5003 C C . LEU B 1 251 ? 7.5 12.766 -8.469 1 96.06 251 LEU B C 1
ATOM 5005 O O . LEU B 1 251 ? 6.691 12.531 -9.367 1 96.06 251 LEU B O 1
ATOM 5009 N N . ALA B 1 252 ? 7.656 13.922 -7.844 1 94.88 252 ALA B N 1
ATOM 5010 C CA . ALA B 1 252 ? 6.852 15.055 -8.289 1 94.88 252 ALA B CA 1
ATOM 5011 C C . ALA B 1 252 ? 7.016 15.289 -9.789 1 94.88 252 ALA B C 1
ATOM 5013 O O . ALA B 1 252 ? 6.039 15.562 -10.492 1 94.88 252 ALA B O 1
ATOM 5014 N N . SER B 1 253 ? 8.172 15.109 -10.328 1 91.12 253 SER B N 1
ATOM 5015 C CA . SER B 1 253 ? 8.5 15.367 -11.727 1 91.12 253 SER B CA 1
ATOM 5016 C C . SER B 1 253 ? 7.977 14.258 -12.633 1 91.12 253 SER B C 1
ATOM 5018 O O . SER B 1 253 ? 7.984 14.391 -13.859 1 91.12 253 SER B O 1
ATOM 5020 N N . GLU B 1 254 ? 7.469 13.18 -12.031 1 92.88 254 GLU B N 1
ATOM 5021 C CA . GLU B 1 254 ? 7.059 12.031 -12.844 1 92.88 254 GLU B CA 1
ATOM 5022 C C . GLU B 1 254 ? 5.621 11.633 -12.539 1 92.88 254 GLU B C 1
ATOM 5024 O O . GLU B 1 254 ? 5.254 10.461 -12.68 1 92.88 254 GLU B O 1
ATOM 5029 N N . GLN B 1 255 ? 4.871 12.609 -12.102 1 94.06 255 GLN B N 1
ATOM 5030 C CA . GLN B 1 255 ? 3.459 12.344 -11.852 1 94.06 255 GLN B CA 1
ATOM 5031 C C . GLN B 1 255 ? 2.748 11.891 -13.125 1 94.06 255 GLN B C 1
ATOM 5033 O O . GLN B 1 255 ? 2.92 12.5 -14.188 1 94.06 255 GLN B O 1
ATOM 5038 N N . PRO B 1 256 ? 1.949 10.797 -12.984 1 92.75 256 PRO B N 1
ATOM 5039 C CA . PRO B 1 256 ? 1.218 10.359 -14.18 1 92.75 256 PRO B CA 1
ATOM 5040 C C . PRO B 1 256 ? 0.177 11.375 -14.633 1 92.75 256 PRO B C 1
ATOM 5042 O O . PRO B 1 256 ? -0.103 11.484 -15.828 1 92.75 256 PRO B O 1
ATOM 5045 N N . ASP B 1 257 ? -0.467 12.039 -13.75 1 93.19 257 ASP B N 1
ATOM 5046 C CA . ASP B 1 257 ? -1.428 13.086 -14.078 1 93.19 257 ASP B CA 1
ATOM 5047 C C . ASP B 1 257 ? -0.723 14.328 -14.617 1 93.19 257 ASP B C 1
ATOM 5049 O O . ASP B 1 257 ? -0.005 15.008 -13.875 1 93.19 257 ASP B O 1
ATOM 5053 N N . MET B 1 258 ? -1.007 14.68 -15.797 1 91.81 258 MET B N 1
ATOM 5054 C CA . MET B 1 258 ? -0.268 15.727 -16.5 1 91.81 258 MET B CA 1
ATOM 5055 C C . MET B 1 258 ? -0.545 17.094 -15.875 1 91.81 258 MET B C 1
ATOM 5057 O O . MET B 1 258 ? 0.34 17.953 -15.828 1 91.81 258 MET B O 1
ATOM 5061 N N . ALA B 1 259 ? -1.772 17.312 -15.453 1 93.06 259 ALA B N 1
ATOM 5062 C CA . ALA B 1 259 ? -2.115 18.594 -14.844 1 93.06 259 ALA B CA 1
ATOM 5063 C C . ALA B 1 259 ? -1.341 18.797 -13.547 1 93.06 259 ALA B C 1
ATOM 5065 O O . ALA B 1 259 ? -0.827 19.891 -13.289 1 93.06 259 ALA B O 1
ATOM 5066 N N . ILE B 1 260 ? -1.194 17.766 -12.789 1 93.38 260 ILE B N 1
ATOM 5067 C CA . ILE B 1 260 ? -0.461 17.828 -11.523 1 93.38 260 ILE B CA 1
ATOM 5068 C C . ILE B 1 260 ? 1.027 18.016 -11.805 1 93.38 260 ILE B C 1
ATOM 5070 O O . ILE B 1 260 ? 1.674 18.859 -11.18 1 93.38 260 ILE B O 1
ATOM 5074 N N . ARG B 1 261 ? 1.531 17.266 -12.727 1 89.88 261 ARG B N 1
ATOM 5075 C CA . ARG B 1 261 ? 2.945 17.344 -13.078 1 89.88 261 ARG B CA 1
ATOM 5076 C C . ARG B 1 261 ? 3.314 18.75 -13.547 1 89.88 261 ARG B C 1
ATOM 5078 O O . ARG B 1 261 ? 4.359 19.281 -13.164 1 89.88 261 ARG B O 1
ATOM 5085 N N . SER B 1 262 ? 2.471 19.344 -14.383 1 88.88 262 SER B N 1
ATOM 5086 C CA . SER B 1 262 ? 2.713 20.688 -14.906 1 88.88 262 SER B CA 1
ATOM 5087 C C . SER B 1 262 ? 2.691 21.719 -13.789 1 88.88 262 SER B C 1
ATOM 5089 O O . SER B 1 262 ? 3.545 22.609 -13.742 1 88.88 262 SER B O 1
ATOM 5091 N N . ARG B 1 263 ? 1.77 21.578 -12.859 1 89.81 263 ARG B N 1
ATOM 5092 C CA . ARG B 1 263 ? 1.672 22.516 -11.742 1 89.81 263 ARG B CA 1
ATOM 5093 C C . ARG B 1 263 ? 2.914 22.438 -10.867 1 89.81 263 ARG B C 1
ATOM 5095 O O . ARG B 1 263 ? 3.455 23.484 -10.461 1 89.81 263 ARG B O 1
ATOM 5102 N N . TRP B 1 264 ? 3.377 21.25 -10.625 1 89.12 264 TRP B N 1
ATOM 5103 C CA . TRP B 1 264 ? 4.496 21.062 -9.703 1 89.12 264 TRP B CA 1
ATOM 5104 C C . TRP B 1 264 ? 5.816 21.422 -10.383 1 89.12 264 TRP B C 1
ATOM 5106 O O . TRP B 1 264 ? 6.758 21.875 -9.719 1 89.12 264 TRP B O 1
ATOM 5116 N N . SER B 1 265 ? 5.895 21.219 -11.664 1 78.88 265 SER B N 1
ATOM 5117 C CA . SER B 1 265 ? 7.105 21.562 -12.398 1 78.88 265 SER B CA 1
ATOM 5118 C C . SER B 1 265 ? 7.258 23.078 -12.531 1 78.88 265 SER B C 1
ATOM 5120 O O . SER B 1 265 ? 8.344 23.578 -12.836 1 78.88 265 SER B O 1
ATOM 5122 N N . SER B 1 266 ? 6.18 23.797 -12.289 1 74.88 266 SER B N 1
ATOM 5123 C CA . SER B 1 266 ? 6.195 25.25 -12.422 1 74.88 266 SER B CA 1
ATOM 5124 C C . SER B 1 266 ? 6.398 25.938 -11.07 1 74.88 266 SER B C 1
ATOM 5126 O O . SER B 1 266 ? 6.477 27.156 -10.992 1 74.88 266 SER B O 1
ATOM 5128 N N . LEU B 1 267 ? 6.422 25.156 -10.055 1 71.19 267 LEU B N 1
ATOM 5129 C CA . LEU B 1 267 ? 6.562 25.734 -8.719 1 71.19 267 LEU B CA 1
ATOM 5130 C C . LEU B 1 267 ? 7.926 26.391 -8.555 1 71.19 267 LEU B C 1
ATOM 5132 O O . LEU B 1 267 ? 8.922 25.922 -9.102 1 71.19 267 LEU B O 1
ATOM 5136 N N . PRO B 1 268 ? 7.871 27.656 -8.016 1 59.81 268 PRO B N 1
ATOM 5137 C CA . PRO B 1 268 ? 9.125 28.391 -7.844 1 59.81 268 PRO B CA 1
ATOM 5138 C C . PRO B 1 268 ? 10.125 27.641 -6.957 1 59.81 268 PRO B C 1
ATOM 5140 O O . PRO B 1 268 ? 9.766 27.172 -5.871 1 59.81 268 PRO B O 1
ATOM 5143 N N . SER B 1 269 ? 10.969 26.891 -7.449 1 55.91 269 SER B N 1
ATOM 5144 C CA . SER B 1 269 ? 12.102 26.375 -6.699 1 55.91 269 SER B CA 1
ATOM 5145 C C . SER B 1 269 ? 13.359 27.188 -6.953 1 55.91 269 SER B C 1
ATOM 5147 O O . SER B 1 269 ? 14.234 26.781 -7.727 1 55.91 269 SER B O 1
ATOM 5149 N N . GLY B 1 270 ? 13.328 28.453 -6.41 1 45.91 270 GLY B N 1
ATOM 5150 C CA . GLY B 1 270 ? 14.344 29.391 -6.867 1 45.91 270 GLY B CA 1
ATOM 5151 C C . GLY B 1 270 ? 14.328 29.609 -8.367 1 45.91 270 GLY B C 1
ATOM 5152 O O . GLY B 1 270 ? 13.281 29.922 -8.945 1 45.91 270 GLY B O 1
ATOM 5153 N N . SER B 1 271 ? 15.422 29.609 -9.062 1 41 271 SER B N 1
ATOM 5154 C CA . SER B 1 271 ? 15.523 29.844 -10.5 1 41 271 SER B CA 1
ATOM 5155 C C . SER B 1 271 ? 14.922 28.688 -11.281 1 41 271 SER B C 1
ATOM 5157 O O . SER B 1 271 ? 14.68 28.797 -12.484 1 41 271 SER B O 1
ATOM 5159 N N . ASN B 1 272 ? 15.008 27.312 -10.945 1 47.62 272 ASN B N 1
ATOM 5160 C CA . ASN B 1 272 ? 14.805 26.172 -11.836 1 47.62 272 ASN B CA 1
ATOM 5161 C C . ASN B 1 272 ? 13.539 25.406 -11.492 1 47.62 272 ASN B C 1
ATOM 5163 O O . ASN B 1 272 ? 12.961 25.594 -10.414 1 47.62 272 ASN B O 1
ATOM 5167 N N . ILE B 1 273 ? 12.75 24.906 -12.469 1 52.94 273 ILE B N 1
ATOM 5168 C CA . ILE B 1 273 ? 11.703 23.891 -12.406 1 52.94 273 ILE B CA 1
ATOM 5169 C C . ILE B 1 273 ? 12.047 22.844 -11.344 1 52.94 273 ILE B C 1
ATOM 5171 O O . ILE B 1 273 ? 13.227 22.609 -11.062 1 52.94 273 ILE B O 1
ATOM 5175 N N . MET B 1 274 ? 10.961 22.516 -10.469 1 63.66 274 MET B N 1
ATOM 5176 C CA . MET B 1 274 ? 11.258 21.516 -9.453 1 63.66 274 MET B CA 1
ATOM 5177 C C . MET B 1 274 ? 11.914 20.281 -10.078 1 63.66 274 MET B C 1
ATOM 5179 O O . MET B 1 274 ? 11.258 19.5 -10.766 1 63.66 274 MET B O 1
ATOM 5183 N N . SER B 1 275 ? 13.156 20.25 -10.125 1 76.5 275 SER B N 1
ATOM 5184 C CA . SER B 1 275 ? 13.969 19.156 -10.648 1 76.5 275 SER B CA 1
ATOM 5185 C C . SER B 1 275 ? 14.578 18.328 -9.523 1 76.5 275 SER B C 1
ATOM 5187 O O . SER B 1 275 ? 15.219 17.297 -9.773 1 76.5 275 SER B O 1
ATOM 5189 N N . ASP B 1 276 ? 14.172 18.781 -8.297 1 90 276 ASP B N 1
ATOM 5190 C CA . ASP B 1 276 ? 14.742 18.078 -7.148 1 90 276 ASP B CA 1
ATOM 5191 C C . ASP B 1 276 ? 14.031 16.75 -6.922 1 90 276 ASP B C 1
ATOM 5193 O O . ASP B 1 276 ? 12.836 16.719 -6.613 1 90 276 ASP B O 1
ATOM 5197 N N . LYS B 1 277 ? 14.766 15.648 -6.992 1 93.62 277 LYS B N 1
ATOM 5198 C CA . LYS B 1 277 ? 14.211 14.297 -6.965 1 93.62 277 LYS B CA 1
ATOM 5199 C C . LYS B 1 277 ? 13.945 13.836 -5.535 1 93.62 277 LYS B C 1
ATOM 5201 O O . LYS B 1 277 ? 13.789 12.641 -5.277 1 93.62 277 LYS B O 1
ATOM 5206 N N . SER B 1 278 ? 13.953 14.797 -4.633 1 95.62 278 SER B N 1
ATOM 5207 C CA . SER B 1 278 ? 13.547 14.5 -3.264 1 95.62 278 SER B CA 1
ATOM 5208 C C . SER B 1 278 ? 12.117 14.961 -3 1 95.62 278 SER B C 1
ATOM 5210 O O . SER B 1 278 ? 11.586 14.766 -1.905 1 95.62 278 SER B O 1
ATOM 5212 N N . TYR B 1 279 ? 11.492 15.594 -3.982 1 95.81 279 TYR B N 1
ATOM 5213 C CA . TYR B 1 279 ? 10.086 15.977 -3.877 1 95.81 279 TYR B CA 1
ATOM 5214 C C . TYR B 1 279 ? 9.18 14.906 -4.473 1 95.81 279 TYR B C 1
ATOM 5216 O O . TYR B 1 279 ? 9.414 14.445 -5.59 1 95.81 279 TYR B O 1
ATOM 5224 N N . LEU B 1 280 ? 8.188 14.586 -3.695 1 96.69 280 LEU B N 1
ATOM 5225 C CA . LEU B 1 280 ? 7.293 13.477 -4.012 1 96.69 280 LEU B CA 1
ATOM 5226 C C . LEU B 1 280 ? 5.836 13.914 -3.932 1 96.69 280 LEU B C 1
ATOM 5228 O O . LEU B 1 280 ? 5.535 15.016 -3.455 1 96.69 280 LEU B O 1
ATOM 5232 N N . GLY B 1 281 ? 4.973 13.109 -4.398 1 97.06 281 GLY B N 1
ATOM 5233 C CA . GLY B 1 281 ? 3.535 13.141 -4.184 1 97.06 281 GLY B CA 1
ATOM 5234 C C . GLY B 1 281 ? 2.889 11.773 -4.258 1 97.06 281 GLY B C 1
ATOM 5235 O O . GLY B 1 281 ? 3.549 10.781 -4.582 1 97.06 281 GLY B O 1
ATOM 5236 N N . THR B 1 282 ? 1.585 11.734 -3.895 1 97.62 282 THR B N 1
ATOM 5237 C CA . THR B 1 282 ? 0.845 10.484 -4.062 1 97.62 282 THR B CA 1
ATOM 5238 C C . THR B 1 282 ? 0.673 10.156 -5.543 1 97.62 282 THR B C 1
ATOM 5240 O O . THR B 1 282 ? 0.681 11.047 -6.391 1 97.62 282 THR B O 1
ATOM 5243 N N . GLY B 1 283 ? 0.486 8.906 -5.84 1 96.44 283 GLY B N 1
ATOM 5244 C CA . GLY B 1 283 ? 0.751 8.461 -7.195 1 96.44 283 GLY B CA 1
ATOM 5245 C C . GLY B 1 283 ? -0.49 8.43 -8.07 1 96.44 283 GLY B C 1
ATOM 5246 O O . GLY B 1 283 ? -0.392 8.383 -9.297 1 96.44 283 GLY B O 1
ATOM 5247 N N . SER B 1 284 ? -1.691 8.43 -7.484 1 96.38 284 SER B N 1
ATOM 5248 C CA . SER B 1 284 ? -2.898 8.273 -8.289 1 96.38 284 SER B CA 1
ATOM 5249 C C . SER B 1 284 ? -4.145 8.664 -7.5 1 96.38 284 SER B C 1
ATOM 5251 O O . SER B 1 284 ? -4.086 8.82 -6.281 1 96.38 284 SER B O 1
ATOM 5253 N N . PRO B 1 285 ? -5.289 8.82 -8.227 1 97.06 285 PRO B N 1
ATOM 5254 C CA . PRO B 1 285 ? -6.547 9.016 -7.504 1 97.06 285 PRO B CA 1
ATOM 5255 C C . PRO B 1 285 ? -6.871 7.867 -6.555 1 97.06 285 PRO B C 1
ATOM 5257 O O . PRO B 1 285 ? -7.379 8.094 -5.453 1 97.06 285 PRO B O 1
ATOM 5260 N N . SER B 1 286 ? -6.586 6.664 -6.961 1 97.5 286 SER B N 1
ATOM 5261 C CA . SER B 1 286 ? -6.852 5.508 -6.109 1 97.5 286 SER B CA 1
ATOM 5262 C C . SER B 1 286 ? -6.008 5.555 -4.836 1 97.5 286 SER B C 1
ATOM 5264 O O . SER B 1 286 ? -6.48 5.188 -3.76 1 97.5 286 SER B O 1
ATOM 5266 N N . SER B 1 287 ? -4.754 6.023 -5.016 1 97.62 287 SER B N 1
ATOM 5267 C CA . SER B 1 287 ? -3.893 6.18 -3.85 1 97.62 287 SER B CA 1
ATOM 5268 C C . SER B 1 287 ? -4.5 7.145 -2.838 1 97.62 287 SER B C 1
ATOM 5270 O O . SER B 1 287 ? -4.559 6.848 -1.644 1 97.62 287 SER B O 1
ATOM 5272 N N . ASP B 1 288 ? -4.961 8.258 -3.328 1 98.19 288 ASP B N 1
ATOM 5273 C CA . ASP B 1 288 ? -5.551 9.266 -2.455 1 98.19 288 ASP B CA 1
ATOM 5274 C C . ASP B 1 288 ? -6.859 8.773 -1.844 1 98.19 288 ASP B C 1
ATOM 5276 O O . ASP B 1 288 ? -7.113 8.977 -0.655 1 98.19 288 ASP B O 1
ATOM 5280 N N . ARG B 1 289 ? -7.66 8.133 -2.674 1 97.75 289 ARG B N 1
ATOM 5281 C CA . ARG B 1 289 ? -8.938 7.625 -2.174 1 97.75 289 ARG B CA 1
ATOM 5282 C C . ARG B 1 289 ? -8.719 6.609 -1.06 1 97.75 289 ARG B C 1
ATOM 5284 O O . ARG B 1 289 ? -9.422 6.633 -0.045 1 97.75 289 ARG B O 1
ATOM 5291 N N . PHE B 1 290 ? -7.793 5.754 -1.242 1 97.81 290 PHE B N 1
ATOM 5292 C CA . PHE B 1 290 ? -7.523 4.688 -0.287 1 97.81 290 PHE B CA 1
ATOM 5293 C C . PHE B 1 290 ? -7.07 5.258 1.051 1 97.81 290 PHE B C 1
ATOM 5295 O O . PHE B 1 290 ? -7.594 4.883 2.102 1 97.81 290 PHE B O 1
ATOM 5302 N N . ALA B 1 291 ? -6.164 6.215 0.998 1 97.31 291 ALA B N 1
ATOM 5303 C CA . ALA B 1 291 ? -5.461 6.613 2.215 1 97.31 291 ALA B CA 1
ATOM 5304 C C . ALA B 1 291 ? -6.184 7.758 2.918 1 97.31 291 ALA B C 1
ATOM 5306 O O . ALA B 1 291 ? -6.129 7.875 4.145 1 97.31 291 ALA B O 1
ATOM 5307 N N . PHE B 1 292 ? -6.891 8.609 2.127 1 98.25 292 PHE B N 1
ATOM 5308 C CA . PHE B 1 292 ? -7.328 9.867 2.721 1 98.25 292 PHE B CA 1
ATOM 5309 C C . PHE B 1 292 ? -8.844 9.906 2.855 1 98.25 292 PHE B C 1
ATOM 5311 O O . PHE B 1 292 ? -9.391 10.719 3.604 1 98.25 292 PHE B O 1
ATOM 5318 N N . PHE B 1 293 ? -9.57 9.023 2.148 1 98.44 293 PHE B N 1
ATOM 5319 C CA . PHE B 1 293 ? -11.023 9.148 2.107 1 98.44 293 PHE B CA 1
ATOM 5320 C C . PHE B 1 293 ? -11.688 7.844 2.521 1 98.44 293 PHE B C 1
ATOM 5322 O O . PHE B 1 293 ? -11.102 6.77 2.385 1 98.44 293 PHE B O 1
ATOM 5329 N N . SER B 1 294 ? -12.852 7.973 3.08 1 97.94 294 SER B N 1
ATOM 5330 C CA . SER B 1 294 ? -13.664 6.832 3.492 1 97.94 294 SER B CA 1
ATOM 5331 C C . SER B 1 294 ? -14.883 6.664 2.596 1 97.94 294 SER B C 1
ATOM 5333 O O . SER B 1 294 ? -15.734 7.555 2.525 1 97.94 294 SER B O 1
ATOM 5335 N N . GLU B 1 295 ? -14.961 5.516 2.012 1 96.19 295 GLU B N 1
ATOM 5336 C CA . GLU B 1 295 ? -16.016 5.227 1.042 1 96.19 295 GLU B CA 1
ATOM 5337 C C . GLU B 1 295 ? -17.391 5.492 1.632 1 96.19 295 GLU B C 1
ATOM 5339 O O . GLU B 1 295 ? -17.703 5.023 2.729 1 96.19 295 GLU B O 1
ATOM 5344 N N . GLY B 1 296 ? -18.172 6.246 0.929 1 96.25 296 GLY B N 1
ATOM 5345 C CA . GLY B 1 296 ? -19.531 6.527 1.318 1 96.25 296 GLY B CA 1
ATOM 5346 C C . GLY B 1 296 ? -19.672 7.754 2.197 1 96.25 296 GLY B C 1
ATOM 5347 O O . GLY B 1 296 ? -20.781 8.18 2.516 1 96.25 296 GLY B O 1
ATOM 5348 N N . SER B 1 297 ? -18.578 8.445 2.5 1 98.06 297 SER B N 1
ATOM 5349 C CA . SER B 1 297 ? -18.641 9.508 3.498 1 98.06 297 SER B CA 1
ATOM 5350 C C . SER B 1 297 ? -18.125 10.828 2.938 1 98.06 297 SER B C 1
ATOM 5352 O O . SER B 1 297 ? -17.719 11.719 3.693 1 98.06 297 SER B O 1
ATOM 5354 N N . TYR B 1 298 ? -18.094 10.953 1.633 1 97.5 298 TYR B N 1
ATOM 5355 C CA . TYR B 1 298 ? -17.656 12.188 0.992 1 97.5 298 TYR B CA 1
ATOM 5356 C C . TYR B 1 298 ? -18.359 12.375 -0.35 1 97.5 298 TYR B C 1
ATOM 5358 O O . TYR B 1 298 ? -18.906 11.422 -0.916 1 97.5 298 TYR B O 1
ATOM 5366 N N . ASP B 1 299 ? -18.375 13.664 -0.774 1 97.12 299 ASP B N 1
ATOM 5367 C CA . ASP B 1 299 ? -18.844 13.969 -2.121 1 97.12 299 ASP B CA 1
ATOM 5368 C C . ASP B 1 299 ? -17.734 13.789 -3.146 1 97.12 299 ASP B C 1
ATOM 5370 O O . ASP B 1 299 ? -16.594 14.172 -2.902 1 97.12 299 ASP B O 1
ATOM 5374 N N . GLU B 1 300 ? -18.078 13.188 -4.312 1 97 300 GLU B N 1
ATOM 5375 C CA . GLU B 1 300 ? -17.078 13.008 -5.363 1 97 300 GLU B CA 1
ATOM 5376 C C . GLU B 1 300 ? -16.453 14.336 -5.766 1 97 300 GLU B C 1
ATOM 5378 O O . GLU B 1 300 ? -15.266 14.391 -6.102 1 97 300 GLU B O 1
ATOM 5383 N N . GLY B 1 301 ? -17.203 15.375 -5.723 1 96.94 301 GLY B N 1
ATOM 5384 C CA . GLY B 1 301 ? -16.672 16.688 -6.023 1 96.94 301 GLY B CA 1
ATOM 5385 C C . GLY B 1 301 ? -15.625 17.156 -5.02 1 96.94 301 GLY B C 1
ATOM 5386 O O . GLY B 1 301 ? -14.641 17.797 -5.391 1 96.94 301 GLY B O 1
ATOM 5387 N N . ALA B 1 302 ? -15.859 16.844 -3.758 1 97.5 302 ALA B N 1
ATOM 5388 C CA . ALA B 1 302 ? -14.883 17.188 -2.721 1 97.5 302 ALA B CA 1
ATOM 5389 C C . ALA B 1 302 ? -13.586 16.406 -2.924 1 97.5 302 ALA B C 1
ATOM 5391 O O . ALA B 1 302 ? -12.492 16.969 -2.787 1 97.5 302 ALA B O 1
ATOM 5392 N N . PHE B 1 303 ? -13.781 15.125 -3.311 1 97.94 303 PHE B N 1
ATOM 5393 C CA . PHE B 1 303 ? -12.594 14.336 -3.604 1 97.94 303 PHE B CA 1
ATOM 5394 C C . PHE B 1 303 ? -11.82 14.938 -4.77 1 97.94 303 PHE B C 1
ATOM 5396 O O . PHE B 1 303 ? -10.594 15.094 -4.691 1 97.94 303 PHE B O 1
ATOM 5403 N N . LYS B 1 304 ? -12.492 15.211 -5.812 1 97.38 304 LYS B N 1
ATOM 5404 C CA . LYS B 1 304 ? -11.844 15.758 -7 1 97.38 304 LYS B CA 1
ATOM 5405 C C . LYS B 1 304 ? -11.109 17.047 -6.676 1 97.38 304 LYS B C 1
ATOM 5407 O O . LYS B 1 304 ? -9.984 17.266 -7.133 1 97.38 304 LYS B O 1
ATOM 5412 N N . HIS B 1 305 ? -11.734 17.906 -5.91 1 96.81 305 HIS B N 1
ATOM 5413 C CA . HIS B 1 305 ? -11.102 19.156 -5.512 1 96.81 305 HIS B CA 1
ATOM 5414 C C . HIS B 1 305 ? -9.82 18.906 -4.73 1 96.81 305 HIS B C 1
ATOM 5416 O O . HIS B 1 305 ? -8.781 19.516 -5.008 1 96.81 305 HIS B O 1
ATOM 5422 N N . ALA B 1 306 ? -9.938 18 -3.789 1 97.88 306 ALA B N 1
ATOM 5423 C CA . ALA B 1 306 ? -8.766 17.672 -2.982 1 97.88 306 ALA B CA 1
ATOM 5424 C C . ALA B 1 306 ? -7.641 17.109 -3.85 1 97.88 306 ALA B C 1
ATOM 5426 O O . ALA B 1 306 ? -6.484 17.516 -3.727 1 97.88 306 ALA B O 1
ATOM 5427 N N . TYR B 1 307 ? -8.008 16.188 -4.754 1 97.75 307 TYR B N 1
ATOM 5428 C CA . TYR B 1 307 ? -7.004 15.547 -5.602 1 97.75 307 TYR B CA 1
ATOM 5429 C C . TYR B 1 307 ? -6.363 16.562 -6.543 1 97.75 307 TYR B C 1
ATOM 5431 O O . TYR B 1 307 ? -5.141 16.594 -6.699 1 97.75 307 TYR B O 1
ATOM 5439 N N . ASP B 1 308 ? -7.156 17.375 -7.141 1 96 308 ASP B N 1
ATOM 5440 C CA . ASP B 1 308 ? -6.676 18.312 -8.141 1 96 308 ASP B CA 1
ATOM 5441 C C . ASP B 1 308 ? -5.762 19.359 -7.508 1 96 308 ASP B C 1
ATOM 5443 O O . ASP B 1 308 ? -4.938 19.969 -8.195 1 96 308 ASP B O 1
ATOM 5447 N N . THR B 1 309 ? -5.91 19.609 -6.195 1 95.5 309 THR B N 1
ATOM 5448 C CA . THR B 1 309 ? -5.117 20.641 -5.539 1 95.5 309 THR B CA 1
ATOM 5449 C C . THR B 1 309 ? -4.062 20.016 -4.629 1 95.5 309 THR B C 1
ATOM 5451 O O . THR B 1 309 ? -3.453 20.703 -3.809 1 95.5 309 THR B O 1
ATOM 5454 N N . LYS B 1 310 ? -3.852 18.688 -4.742 1 97.25 310 LYS B N 1
ATOM 5455 C CA . LYS B 1 310 ? -2.898 18 -3.865 1 97.25 310 LYS B CA 1
ATOM 5456 C C . LYS B 1 310 ? -1.503 18.609 -4.004 1 97.25 310 LYS B C 1
ATOM 5458 O O . LYS B 1 310 ? -1.198 19.25 -5.008 1 97.25 310 LYS B O 1
ATOM 5463 N N . GLN B 1 311 ? -0.688 18.359 -2.953 1 96.69 311 GLN B N 1
ATOM 5464 C CA . GLN B 1 311 ? 0.604 19.031 -2.912 1 96.69 311 GLN B CA 1
ATOM 5465 C C . GLN B 1 311 ? 1.736 18.047 -2.658 1 96.69 311 GLN B C 1
ATOM 5467 O O . GLN B 1 311 ? 1.49 16.891 -2.336 1 96.69 311 GLN B O 1
ATOM 5472 N N . THR B 1 312 ? 2.975 18.516 -2.771 1 95.56 312 THR B N 1
ATOM 5473 C CA . THR B 1 312 ? 4.188 17.719 -2.623 1 95.56 312 THR B CA 1
ATOM 5474 C C . THR B 1 312 ? 4.504 17.484 -1.149 1 95.56 312 THR B C 1
ATOM 5476 O O . THR B 1 312 ? 3.998 18.203 -0.279 1 95.56 312 THR B O 1
ATOM 5479 N N . HIS B 1 313 ? 5.227 16.516 -0.894 1 97.25 313 HIS B N 1
ATOM 5480 C CA . HIS B 1 313 ? 6.047 16.312 0.295 1 97.25 313 HIS B CA 1
ATOM 5481 C C . HIS B 1 313 ? 7.465 15.891 -0.079 1 97.25 313 HIS B C 1
ATOM 5483 O O . HIS B 1 313 ? 7.773 15.719 -1.26 1 97.25 313 HIS B O 1
ATOM 5489 N N . THR B 1 314 ? 8.359 15.805 0.893 1 97.06 314 THR B N 1
ATOM 5490 C CA . THR B 1 314 ? 9.742 15.523 0.547 1 97.06 314 THR B CA 1
ATOM 5491 C C . THR B 1 314 ? 10.203 14.211 1.184 1 97.06 314 THR B C 1
ATOM 5493 O O . THR B 1 314 ? 9.594 13.734 2.146 1 97.06 314 THR B O 1
ATOM 5496 N N . LEU B 1 315 ? 11.281 13.609 0.627 1 97.88 315 LEU B N 1
ATOM 5497 C CA . LEU B 1 315 ? 11.93 12.453 1.242 1 97.88 315 LEU B CA 1
ATOM 5498 C C . LEU B 1 315 ? 12.398 12.789 2.656 1 97.88 315 LEU B C 1
ATOM 5500 O O . LEU B 1 315 ? 12.344 11.938 3.545 1 97.88 315 LEU B O 1
ATOM 5504 N N . GLY B 1 316 ? 12.891 13.984 2.885 1 98.38 316 GLY B N 1
ATOM 5505 C CA . GLY B 1 316 ? 13.305 14.398 4.219 1 98.38 316 GLY B CA 1
ATOM 5506 C C . GLY B 1 316 ? 12.18 14.344 5.234 1 98.38 316 GLY B C 1
ATOM 5507 O O . GLY B 1 316 ? 12.367 13.859 6.352 1 98.38 316 GLY B O 1
ATOM 5508 N N . GLU B 1 317 ? 11.031 14.875 4.797 1 98.25 317 GLU B N 1
ATOM 5509 C CA . GLU B 1 317 ? 9.859 14.812 5.664 1 98.25 317 GLU B CA 1
ATOM 5510 C C . GLU B 1 317 ? 9.445 13.375 5.941 1 98.25 317 GLU B C 1
ATOM 5512 O O . GLU B 1 317 ? 9.141 13.016 7.078 1 98.25 317 GLU B O 1
ATOM 5517 N N . PHE B 1 318 ? 9.445 12.586 4.898 1 97.62 318 PHE B N 1
ATOM 5518 C CA . PHE B 1 318 ? 9.07 11.18 5.02 1 97.62 318 PHE B CA 1
ATOM 5519 C C . PHE B 1 318 ? 9.984 10.453 5.992 1 97.62 318 PHE B C 1
ATOM 5521 O O . PHE B 1 318 ? 9.516 9.758 6.895 1 97.62 318 PHE B O 1
ATOM 5528 N N . LEU B 1 319 ? 11.234 10.633 5.902 1 97.62 319 LEU B N 1
ATOM 5529 C CA . LEU B 1 319 ? 12.234 9.883 6.66 1 97.62 319 LEU B CA 1
ATOM 5530 C C . LEU B 1 319 ? 12.312 10.375 8.102 1 97.62 319 LEU B C 1
ATOM 5532 O O . LEU B 1 319 ? 12.734 9.641 8.992 1 97.62 319 LEU B O 1
ATOM 5536 N N . THR B 1 320 ? 11.859 11.609 8.367 1 97.69 320 THR B N 1
ATOM 5537 C CA . THR B 1 320 ? 11.992 12.188 9.703 1 97.69 320 THR B CA 1
ATOM 5538 C C . THR B 1 320 ? 10.625 12.469 10.312 1 97.69 320 THR B C 1
ATOM 5540 O O . THR B 1 320 ? 10.516 13.188 11.305 1 97.69 320 THR B O 1
ATOM 5543 N N . ILE B 1 321 ? 9.578 11.914 9.773 1 96.5 321 ILE B N 1
ATOM 5544 C CA . ILE B 1 321 ? 8.203 12.32 10.047 1 96.5 321 ILE B CA 1
ATOM 5545 C C . ILE B 1 321 ? 7.883 12.094 11.523 1 96.5 321 ILE B C 1
ATOM 5547 O O . ILE B 1 321 ? 7.094 12.836 12.117 1 96.5 321 ILE B O 1
ATOM 5551 N N . ALA B 1 322 ? 8.523 11.148 12.18 1 94.31 322 ALA B N 1
ATOM 5552 C CA . ALA B 1 322 ? 8.172 10.766 13.539 1 94.31 322 ALA B CA 1
ATOM 5553 C C . ALA B 1 322 ? 9.023 11.516 14.562 1 94.31 322 ALA B C 1
ATOM 5555 O O . ALA B 1 322 ? 8.773 11.445 15.766 1 94.31 322 ALA B O 1
ATOM 5556 N N . GLU B 1 323 ? 9.953 12.273 14.125 1 95.81 323 GLU B N 1
ATOM 5557 C CA . GLU B 1 323 ? 10.93 12.875 15.031 1 95.81 323 GLU B CA 1
ATOM 5558 C C . GLU B 1 323 ? 10.25 13.797 16.047 1 95.81 323 GLU B C 1
ATOM 5560 O O . GLU B 1 323 ? 10.57 13.773 17.234 1 95.81 323 GLU B O 1
ATOM 5565 N N . PRO B 1 324 ? 9.273 14.539 15.633 1 96.75 324 PRO B N 1
ATOM 5566 C CA . PRO B 1 324 ? 8.68 15.484 16.578 1 96.75 324 PRO B CA 1
ATOM 5567 C C . PRO B 1 324 ? 7.918 14.789 17.703 1 96.75 324 PRO B C 1
ATOM 5569 O O . PRO B 1 324 ? 7.645 15.398 18.75 1 96.75 324 PRO B O 1
ATOM 5572 N N . VAL B 1 325 ? 7.559 13.531 17.5 1 95.38 325 VAL B N 1
ATOM 5573 C CA . VAL B 1 325 ? 6.766 12.836 18.5 1 95.38 325 VAL B CA 1
ATOM 5574 C C . VAL B 1 325 ? 7.621 11.766 19.188 1 95.38 325 VAL B C 1
ATOM 5576 O O . VAL B 1 325 ? 7.09 10.836 19.797 1 95.38 325 VAL B O 1
ATOM 5579 N N . SER B 1 326 ? 8.938 11.867 19.078 1 92.69 326 SER B N 1
ATOM 5580 C CA . SER B 1 326 ? 9.844 10.883 19.656 1 92.69 326 SER B CA 1
ATOM 5581 C C . SER B 1 326 ? 9.953 11.062 21.172 1 92.69 326 SER B C 1
ATOM 5583 O O . SER B 1 326 ? 10.438 10.172 21.859 1 92.69 326 SER B O 1
ATOM 5585 N N . ARG B 1 327 ? 9.508 12.219 21.688 1 93.62 327 ARG B N 1
ATOM 5586 C CA . ARG B 1 327 ? 9.5 12.469 23.125 1 93.62 327 ARG B CA 1
ATOM 5587 C C . ARG B 1 327 ? 8.211 13.148 23.562 1 93.62 327 ARG B C 1
ATOM 5589 O O . ARG B 1 327 ? 7.656 13.961 22.828 1 93.62 327 ARG B O 1
ATOM 5596 N N . PRO B 1 328 ? 7.805 12.859 24.75 1 97.44 328 PRO B N 1
ATOM 5597 C CA . PRO B 1 328 ? 6.594 13.516 25.25 1 97.44 328 PRO B CA 1
ATOM 5598 C C . PRO B 1 328 ? 6.812 14.992 25.562 1 97.44 328 PRO B C 1
ATOM 5600 O O . PRO B 1 328 ? 7.953 15.422 25.766 1 97.44 328 PRO B O 1
ATOM 5603 N N . ALA B 1 329 ? 5.734 15.75 25.5 1 98.5 329 ALA B N 1
ATOM 5604 C CA . ALA B 1 329 ? 5.738 17.156 25.891 1 98.5 329 ALA B CA 1
ATOM 5605 C C . ALA B 1 329 ? 5.566 17.312 27.391 1 98.5 329 ALA B C 1
ATOM 5607 O O . ALA B 1 329 ? 4.551 17.828 27.859 1 98.5 329 ALA B O 1
ATOM 5608 N N . ASN B 1 330 ? 6.637 17.109 28.141 1 98.12 330 ASN B N 1
ATOM 5609 C CA . ASN B 1 330 ? 6.594 16.969 29.594 1 98.12 330 ASN B CA 1
ATOM 5610 C C . ASN B 1 330 ? 6.332 18.297 30.281 1 98.12 330 ASN B C 1
ATOM 5612 O O . ASN B 1 330 ? 5.859 18.328 31.422 1 98.12 330 ASN B O 1
ATOM 5616 N N . GLU B 1 331 ? 6.656 19.359 29.609 1 98.44 331 GLU B N 1
ATOM 5617 C CA . GLU B 1 331 ? 6.539 20.672 30.25 1 98.44 331 GLU B CA 1
ATOM 5618 C C . GLU B 1 331 ? 5.355 21.453 29.703 1 98.44 331 GLU B C 1
ATOM 5620 O O . GLU B 1 331 ? 5.156 22.625 30.047 1 98.44 331 GLU B O 1
ATOM 5625 N N . TYR B 1 332 ? 4.676 20.812 28.766 1 98.75 332 TYR B N 1
ATOM 5626 C CA . TYR B 1 332 ? 3.512 21.5 28.203 1 98.75 332 TYR B CA 1
ATOM 5627 C C . TYR B 1 332 ? 2.342 21.469 29.172 1 98.75 332 TYR B C 1
ATOM 5629 O O . TYR B 1 332 ? 1.914 20.406 29.609 1 98.75 332 TYR B O 1
ATOM 5637 N N . ASN B 1 333 ? 1.793 22.656 29.469 1 98.5 333 ASN B N 1
ATOM 5638 C CA . ASN B 1 333 ? 0.722 22.781 30.453 1 98.5 333 ASN B CA 1
ATOM 5639 C C . ASN B 1 333 ? -0.536 23.391 29.844 1 98.5 333 ASN B C 1
ATOM 5641 O O . ASN B 1 333 ? -1.362 23.953 30.562 1 98.5 333 ASN B O 1
ATOM 5645 N N . GLY B 1 334 ? -0.645 23.359 28.562 1 98.5 334 GLY B N 1
ATOM 5646 C CA . GLY B 1 334 ? -1.834 23.859 27.891 1 98.5 334 GLY B CA 1
ATOM 5647 C C . GLY B 1 334 ? -2.902 22.812 27.703 1 98.5 334 GLY B C 1
ATOM 5648 O O . GLY B 1 334 ? -2.932 21.812 28.422 1 98.5 334 GLY B O 1
ATOM 5649 N N . HIS B 1 335 ? -3.842 23.078 26.844 1 98.81 335 HIS B N 1
ATOM 5650 C CA . HIS B 1 335 ? -4.984 22.203 26.594 1 98.81 335 HIS B CA 1
ATOM 5651 C C . HIS B 1 335 ? -4.801 21.406 25.312 1 98.81 335 HIS B C 1
ATOM 5653 O O . HIS B 1 335 ? -4.195 21.891 24.344 1 98.81 335 HIS B O 1
ATOM 5659 N N . VAL B 1 336 ? -5.262 20.141 25.297 1 98.88 336 VAL B N 1
ATOM 5660 C CA . VAL B 1 336 ? -5.082 19.281 24.141 1 98.88 336 VAL B CA 1
ATOM 5661 C C . VAL B 1 336 ? -6.438 18.75 23.688 1 98.88 336 VAL B C 1
ATOM 5663 O O . VAL B 1 336 ? -7.215 18.234 24.5 1 98.88 336 VAL B O 1
ATOM 5666 N N . PHE B 1 337 ? -6.746 18.906 22.422 1 98.94 337 PHE B N 1
ATOM 5667 C CA . PHE B 1 337 ? -7.941 18.359 21.797 1 98.94 337 PHE B CA 1
ATOM 5668 C C . PHE B 1 337 ? -7.586 17.547 20.562 1 98.94 337 PHE B C 1
ATOM 5670 O O . PHE B 1 337 ? -6.988 18.078 19.609 1 98.94 337 PHE B O 1
ATOM 5677 N N . VAL B 1 338 ? -7.875 16.234 20.562 1 98.88 338 VAL B N 1
ATOM 5678 C CA . VAL B 1 338 ? -7.602 15.375 19.422 1 98.88 338 VAL B CA 1
ATOM 5679 C C . VAL B 1 338 ? -8.898 15.078 18.672 1 98.88 338 VAL B C 1
ATOM 5681 O O . VAL B 1 338 ? -9.883 14.648 19.266 1 98.88 338 VAL B O 1
ATOM 5684 N N . VAL B 1 339 ? -8.945 15.375 17.344 1 98.94 339 VAL B N 1
ATOM 5685 C CA . VAL B 1 339 ? -10.109 15.172 16.5 1 98.94 339 VAL B CA 1
ATOM 5686 C C . VAL B 1 339 ? -9.711 14.383 15.258 1 98.94 339 VAL B C 1
ATOM 5688 O O . VAL B 1 339 ? -9.055 14.914 14.359 1 98.94 339 VAL B O 1
ATOM 5691 N N . THR B 1 340 ? -10.086 13.133 15.18 1 98.81 340 THR B N 1
ATOM 5692 C CA . THR B 1 340 ? -9.695 12.266 14.078 1 98.81 340 THR B CA 1
ATOM 5693 C C . THR B 1 340 ? -10.891 11.469 13.562 1 98.81 340 THR B C 1
ATOM 5695 O O . THR B 1 340 ? -11.68 10.945 14.352 1 98.81 340 THR B O 1
ATOM 5698 N N . GLY B 1 341 ? -11.039 11.453 12.227 1 98.69 341 GLY B N 1
ATOM 5699 C CA . GLY B 1 341 ? -12.156 10.742 11.625 1 98.69 341 GLY B CA 1
ATOM 5700 C C . GLY B 1 341 ? -12.211 9.281 12.016 1 98.69 341 GLY B C 1
ATOM 5701 O O . GLY B 1 341 ? -11.172 8.625 12.141 1 98.69 341 GLY B O 1
ATOM 5702 N N . GLU B 1 342 ? -13.398 8.773 12.133 1 98.31 342 GLU B N 1
ATOM 5703 C CA . GLU B 1 342 ? -13.664 7.406 12.57 1 98.31 342 GLU B CA 1
ATOM 5704 C C . GLU B 1 342 ? -12.93 6.391 11.703 1 98.31 342 GLU B C 1
ATOM 5706 O O . GLU B 1 342 ? -12.43 5.383 12.203 1 98.31 342 GLU B O 1
ATOM 5711 N N . LYS B 1 343 ? -12.805 6.688 10.477 1 98.06 343 LYS B N 1
ATOM 5712 C CA . LYS B 1 343 ? -12.297 5.727 9.492 1 98.06 343 LYS B CA 1
ATOM 5713 C C . LYS B 1 343 ? -10.914 6.125 8.992 1 98.06 343 LYS B C 1
ATOM 5715 O O . LYS B 1 343 ? -10.531 5.789 7.871 1 98.06 343 LYS B O 1
ATOM 5720 N N . ASP B 1 344 ? -10.211 6.828 9.789 1 98.12 344 ASP B N 1
ATOM 5721 C CA . ASP B 1 344 ? -8.852 7.23 9.438 1 98.12 344 ASP B CA 1
ATOM 5722 C C . ASP B 1 344 ? -7.934 6.016 9.32 1 98.12 344 ASP B C 1
ATOM 5724 O O . ASP B 1 344 ? -7.582 5.395 10.32 1 98.12 344 ASP B O 1
ATOM 5728 N N . ILE B 1 345 ? -7.469 5.766 8.125 1 96.75 345 ILE B N 1
ATOM 5729 C CA . ILE B 1 345 ? -6.664 4.574 7.871 1 96.75 345 ILE B CA 1
ATOM 5730 C C . ILE B 1 345 ? -5.223 4.828 8.297 1 96.75 345 ILE B C 1
ATOM 5732 O O . ILE B 1 345 ? -4.539 3.916 8.773 1 96.75 345 ILE B O 1
ATOM 5736 N N . ILE B 1 346 ? -4.727 5.988 8.172 1 96.69 346 ILE B N 1
ATOM 5737 C CA . ILE B 1 346 ? -3.318 6.301 8.383 1 96.69 346 ILE B CA 1
ATOM 5738 C C . ILE B 1 346 ? -2.961 6.121 9.852 1 96.69 346 ILE B 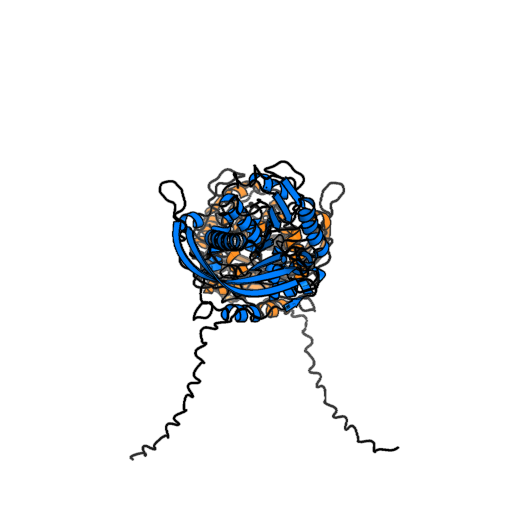C 1
ATOM 5740 O O . ILE B 1 346 ? -1.988 5.438 10.18 1 96.69 346 ILE B O 1
ATOM 5744 N N . PHE B 1 347 ? -3.805 6.602 10.719 1 96.94 347 PHE B N 1
ATOM 5745 C CA . PHE B 1 347 ? -3.375 6.621 12.117 1 96.94 347 PHE B CA 1
ATOM 5746 C C . PHE B 1 347 ? -4.168 5.617 12.945 1 96.94 347 PHE B C 1
ATOM 5748 O O . PHE B 1 347 ? -3.785 5.289 14.062 1 96.94 347 PHE B O 1
ATOM 5755 N N . CYS B 1 348 ? -5.328 5.148 12.375 1 96.31 348 CYS B N 1
ATOM 5756 C CA . CYS B 1 348 ? -6.172 4.27 13.18 1 96.31 348 CYS B CA 1
ATOM 5757 C C . CYS B 1 348 ? -6.414 2.943 12.469 1 96.31 348 CYS B C 1
ATOM 5759 O O . CYS B 1 348 ? -7.199 2.117 12.938 1 96.31 348 CYS B O 1
ATOM 5761 N N . GLY B 1 349 ? -5.867 2.752 11.336 1 95.12 349 GLY B N 1
ATOM 5762 C CA . GLY B 1 349 ? -6.152 1.543 10.578 1 95.12 349 GLY B CA 1
ATOM 5763 C C . GLY B 1 349 ? -7.59 1.457 10.109 1 95.12 349 GLY B C 1
ATOM 5764 O O . GLY B 1 349 ? -8.133 0.361 9.945 1 95.12 349 GLY B O 1
ATOM 5765 N N . GLY B 1 350 ? -8.234 2.555 10.008 1 96.25 350 GLY B N 1
ATOM 5766 C CA . GLY B 1 350 ? -9.602 2.607 9.516 1 96.25 350 GLY B CA 1
ATOM 5767 C C . GLY B 1 350 ? -10.641 2.451 10.609 1 96.25 350 GLY B C 1
ATOM 5768 O O . GLY B 1 350 ? -11.836 2.355 10.336 1 96.25 350 GLY B O 1
ATOM 5769 N N . ASN B 1 351 ? -10.195 2.375 11.836 1 96.69 351 ASN B N 1
ATOM 5770 C CA . ASN B 1 351 ? -11.102 2.242 12.969 1 96.69 351 ASN B CA 1
ATOM 5771 C C . ASN B 1 351 ? -10.547 2.939 14.211 1 96.69 351 ASN B C 1
ATOM 5773 O O . ASN B 1 351 ? -9.906 2.303 15.047 1 96.69 351 ASN B O 1
ATOM 5777 N N . CYS B 1 352 ? -10.953 4.168 14.422 1 97.31 352 CYS B N 1
ATOM 5778 C CA . CYS B 1 352 ? -10.422 4.961 15.523 1 97.31 352 CYS B CA 1
ATOM 5779 C C . CYS B 1 352 ? -11.188 4.699 16.812 1 97.31 352 CYS B C 1
ATOM 5781 O O . CYS B 1 352 ? -10.82 5.195 17.875 1 97.31 352 CYS B O 1
ATOM 5783 N N . LEU B 1 353 ? -12.242 3.883 16.75 1 96.88 353 LEU B N 1
ATOM 5784 C CA . LEU B 1 353 ? -13.047 3.58 17.922 1 96.88 353 LEU B CA 1
ATOM 5785 C C . LEU B 1 353 ? -12.453 2.414 18.703 1 96.88 353 LEU B C 1
ATOM 5787 O O . LEU B 1 353 ? -12.984 2.016 19.75 1 96.88 353 LEU B O 1
ATOM 5791 N N . GLN B 1 354 ? -11.359 1.853 18.25 1 94.75 354 GLN B N 1
ATOM 5792 C CA . GLN B 1 354 ? -10.641 0.828 19.016 1 94.75 354 GLN B CA 1
ATOM 5793 C C . GLN B 1 354 ? -10.281 1.323 20.406 1 94.75 354 GLN B C 1
ATOM 5795 O O . GLN B 1 354 ? -10.133 2.527 20.625 1 94.75 354 GLN B O 1
ATOM 5800 N N . LYS B 1 355 ? -10.109 0.341 21.297 1 94.31 355 LYS B N 1
ATOM 5801 C CA . LYS B 1 355 ? -9.625 0.698 22.625 1 94.31 355 LYS B CA 1
ATOM 5802 C C . LYS B 1 355 ? -8.172 1.149 22.578 1 94.31 355 LYS B C 1
ATOM 5804 O O . LYS B 1 355 ? -7.371 0.617 21.812 1 94.31 355 LYS B O 1
ATOM 5809 N N . PRO B 1 356 ? -7.914 2.16 23.453 1 93.44 356 PRO B N 1
ATOM 5810 C CA . PRO B 1 356 ? -6.508 2.562 23.531 1 93.44 356 PRO B CA 1
ATOM 5811 C C . PRO B 1 356 ? -5.598 1.435 24 1 93.44 356 PRO B C 1
ATOM 5813 O O . PRO B 1 356 ? -6.062 0.494 24.656 1 93.44 356 PRO B O 1
ATOM 5816 N N . THR B 1 357 ? -4.387 1.514 23.688 1 92.69 357 THR B N 1
ATOM 5817 C CA . THR B 1 357 ? -3.426 0.473 24.031 1 92.69 357 THR B CA 1
ATOM 5818 C C . THR B 1 357 ? -2.365 1.013 24.984 1 92.69 357 THR B C 1
ATOM 5820 O O . THR B 1 357 ? -1.623 0.242 25.594 1 92.69 357 THR B O 1
ATOM 5823 N N . LYS B 1 358 ? -2.285 2.34 25.172 1 93.44 358 LYS B N 1
ATOM 5824 C CA . LYS B 1 358 ? -1.179 2.938 25.922 1 93.44 358 LYS B CA 1
ATOM 5825 C C . LYS B 1 358 ? -1.688 3.762 27.094 1 93.44 358 LYS B C 1
ATOM 5827 O O . LYS B 1 358 ? -0.943 4.027 28.047 1 93.44 358 LYS B O 1
ATOM 5832 N N . ALA B 1 359 ? -2.875 4.258 26.969 1 95.69 359 ALA B N 1
ATOM 5833 C CA . ALA B 1 359 ? -3.473 5.094 28.016 1 95.69 359 ALA B CA 1
ATOM 5834 C C . ALA B 1 359 ? -4.914 4.68 28.281 1 95.69 359 ALA B C 1
ATOM 5836 O O . ALA B 1 359 ? -5.484 3.869 27.547 1 95.69 359 ALA B O 1
ATOM 5837 N N . SER B 1 360 ? -5.461 5.125 29.406 1 95.25 360 SER B N 1
ATOM 5838 C CA . SER B 1 360 ? -6.883 4.918 29.656 1 95.25 360 SER B CA 1
ATOM 5839 C C . SER B 1 360 ? -7.746 5.793 28.75 1 95.25 360 SER B C 1
ATOM 5841 O O . SER B 1 360 ? -7.336 6.891 28.375 1 95.25 360 SER B O 1
ATOM 5843 N N . GLY B 1 361 ? -8.875 5.285 28.375 1 96.19 361 GLY B N 1
ATOM 5844 C CA . GLY B 1 361 ? -9.781 6.082 27.562 1 96.19 361 GLY B CA 1
ATOM 5845 C C . GLY B 1 361 ? -10.789 5.246 26.797 1 96.19 361 GLY B C 1
ATOM 5846 O O . GLY B 1 361 ? -10.992 4.07 27.109 1 96.19 361 GLY B O 1
ATOM 5847 N N . ASN B 1 362 ? -11.445 5.906 25.781 1 96.25 362 ASN B N 1
ATOM 5848 C CA . ASN B 1 362 ? -12.594 5.297 25.125 1 96.25 362 ASN B CA 1
ATOM 5849 C C . ASN B 1 362 ? -12.297 4.965 23.656 1 96.25 362 ASN B C 1
ATOM 5851 O O . ASN B 1 362 ? -13 4.164 23.047 1 96.25 362 ASN B O 1
ATOM 5855 N N . ASN B 1 363 ? -11.312 5.59 23.125 1 96.94 363 ASN B N 1
ATOM 5856 C CA . ASN B 1 363 ? -10.93 5.367 21.734 1 96.94 363 ASN B CA 1
ATOM 5857 C C . ASN B 1 363 ? -9.422 5.543 21.531 1 96.94 363 ASN B C 1
ATOM 5859 O O . ASN B 1 363 ? -8.711 5.953 22.453 1 96.94 363 ASN B O 1
ATOM 5863 N N . LEU B 1 364 ? -8.938 5.195 20.375 1 96.75 364 LEU B N 1
ATOM 5864 C CA . LEU B 1 364 ? -7.508 5.117 20.094 1 96.75 364 LEU B CA 1
ATOM 5865 C C . LEU B 1 364 ? -6.852 6.488 20.234 1 96.75 364 LEU B C 1
ATOM 5867 O O . LEU B 1 364 ? -5.641 6.586 20.453 1 96.75 364 LEU B O 1
ATOM 5871 N N . LEU B 1 365 ? -7.652 7.625 20.078 1 98.44 365 LEU B N 1
ATOM 5872 C CA . LEU B 1 365 ? -7.121 8.984 20.188 1 98.44 365 LEU B CA 1
ATOM 5873 C C . LEU B 1 365 ? -6.59 9.25 21.594 1 98.44 365 LEU B C 1
ATOM 5875 O O . LEU B 1 365 ? -5.668 10.047 21.766 1 98.44 365 LEU B O 1
ATOM 5879 N N . ASP B 1 366 ? -7.113 8.523 22.547 1 98.38 366 ASP B N 1
ATOM 5880 C CA . ASP B 1 366 ? -6.766 8.75 23.938 1 98.38 366 ASP B CA 1
ATOM 5881 C C . ASP B 1 366 ? -5.328 8.328 24.234 1 98.38 366 ASP B C 1
ATOM 5883 O O . ASP B 1 366 ? -4.727 8.773 25.203 1 98.38 366 ASP B O 1
ATOM 5887 N N . ASP B 1 367 ? -4.785 7.508 23.375 1 98 367 ASP B N 1
ATOM 5888 C CA . ASP B 1 367 ? -3.377 7.152 23.516 1 98 367 ASP B CA 1
ATOM 5889 C C . ASP B 1 367 ? -2.484 8.383 23.406 1 98 367 ASP B C 1
ATOM 5891 O O . ASP B 1 367 ? -1.332 8.367 23.844 1 98 367 ASP B O 1
ATOM 5895 N N . THR B 1 368 ? -3.02 9.508 22.891 1 98.5 368 THR B N 1
ATOM 5896 C CA . THR B 1 368 ? -2.252 10.742 22.734 1 98.5 368 THR B CA 1
ATOM 5897 C C . THR B 1 368 ? -1.886 11.312 24.109 1 98.5 368 THR B C 1
ATOM 5899 O O . THR B 1 368 ? -0.929 12.086 24.219 1 98.5 368 THR B O 1
ATOM 5902 N N . LYS B 1 369 ? -2.549 10.922 25.156 1 98.25 369 LYS B N 1
ATOM 5903 C CA . LYS B 1 369 ? -2.279 11.391 26.516 1 98.25 369 LYS B CA 1
ATOM 5904 C C . LYS B 1 369 ? -0.834 11.109 26.922 1 98.25 369 LYS B C 1
ATOM 5906 O O . LYS B 1 369 ? -0.231 11.883 27.672 1 98.25 369 LYS B O 1
ATOM 5911 N N . VAL B 1 370 ? -0.293 10.07 26.359 1 97.56 370 VAL B N 1
ATOM 5912 C CA . VAL B 1 370 ? 1.055 9.672 26.766 1 97.56 370 VAL B CA 1
ATOM 5913 C C . VAL B 1 370 ? 2.064 10.711 26.266 1 97.56 370 VAL B C 1
ATOM 5915 O O . VAL B 1 370 ? 3.141 10.859 26.859 1 97.56 370 VAL B O 1
ATOM 5918 N N . LEU B 1 371 ? 1.697 11.508 25.266 1 98.25 371 LEU B N 1
ATOM 5919 C CA . LEU B 1 371 ? 2.586 12.523 24.719 1 98.25 371 LEU B CA 1
ATOM 5920 C C . LEU B 1 371 ? 2.426 13.844 25.453 1 98.25 371 LEU B C 1
ATOM 5922 O O . LEU B 1 371 ? 3.252 14.75 25.312 1 98.25 371 LEU B O 1
ATOM 5926 N N . TYR B 1 372 ? 1.359 13.945 26.25 1 98.56 372 TYR B N 1
ATOM 5927 C CA . TYR B 1 372 ? 1.053 15.18 26.969 1 98.56 372 TYR B CA 1
ATOM 5928 C C . TYR B 1 372 ? 0.751 14.883 28.438 1 98.56 372 TYR B C 1
ATOM 5930 O O . TYR B 1 372 ? -0.352 15.156 28.922 1 98.56 372 TYR B O 1
ATOM 5938 N N . PRO B 1 373 ? 1.725 14.484 29.203 1 98.06 373 PRO B N 1
ATOM 5939 C CA . PRO B 1 373 ? 1.451 13.992 30.562 1 98.06 373 PRO B CA 1
ATOM 5940 C C . PRO B 1 373 ? 1.024 15.109 31.516 1 98.06 373 PRO B C 1
ATOM 5942 O O . PRO B 1 373 ? 0.405 14.836 32.531 1 98.06 373 PRO B O 1
ATOM 5945 N N . ARG B 1 374 ? 1.308 16.406 31.219 1 98.31 374 ARG B N 1
ATOM 5946 C CA . ARG B 1 374 ? 1.004 17.484 32.156 1 98.31 374 ARG B CA 1
ATOM 5947 C C . ARG B 1 374 ? 0.006 18.469 31.547 1 98.31 374 ARG B C 1
ATOM 5949 O O . ARG B 1 374 ? -0.103 19.609 32 1 98.31 374 ARG B O 1
ATOM 5956 N N . ALA B 1 375 ? -0.66 18.047 30.484 1 98.62 375 ALA B N 1
ATOM 5957 C CA . ALA B 1 375 ? -1.665 18.922 29.875 1 98.62 375 ALA B CA 1
ATOM 5958 C C . ALA B 1 375 ? -2.711 19.344 30.906 1 98.62 375 ALA B C 1
ATOM 5960 O O . ALA B 1 375 ? -3.123 18.547 31.75 1 98.62 375 ALA B O 1
ATOM 5961 N N . ALA B 1 376 ? -3.146 20.594 30.781 1 98.5 376 ALA B N 1
ATOM 5962 C CA . ALA B 1 376 ? -4.16 21.125 31.703 1 98.5 376 ALA B CA 1
ATOM 5963 C C . ALA B 1 376 ? -5.492 20.391 31.516 1 98.5 376 ALA B C 1
ATOM 5965 O O . ALA B 1 376 ? -6.23 20.188 32.469 1 98.5 376 ALA B O 1
ATOM 5966 N N . SER B 1 377 ? -5.832 20.047 30.344 1 98.25 377 SER B N 1
ATOM 5967 C CA . SER B 1 377 ? -6.996 19.234 30.016 1 98.25 377 SER B CA 1
ATOM 5968 C C . SER B 1 377 ? -6.781 18.469 28.703 1 98.25 377 SER B C 1
ATOM 5970 O O . SER B 1 377 ? -5.934 18.844 27.891 1 98.25 377 SER B O 1
ATOM 5972 N N . PHE B 1 378 ? -7.543 17.359 28.578 1 98.44 378 PHE B N 1
ATOM 5973 C CA . PHE B 1 378 ? -7.488 16.516 27.391 1 98.44 378 PHE B CA 1
ATOM 5974 C C . PHE B 1 378 ? -8.891 16.125 26.938 1 98.44 378 PHE B C 1
ATOM 5976 O O . PHE B 1 378 ? -9.734 15.766 27.75 1 98.44 378 PHE B O 1
ATOM 5983 N N . SER B 1 379 ? -9.133 16.297 25.641 1 98.44 379 SER B N 1
ATOM 5984 C CA . SER B 1 379 ? -10.391 15.867 25.016 1 98.44 379 SER B CA 1
ATOM 5985 C C . SER B 1 379 ? -10.141 15.164 23.688 1 98.44 379 SER B C 1
ATOM 5987 O O . SER B 1 379 ? -9.117 15.398 23.047 1 98.44 379 SER B O 1
ATOM 5989 N N . SER B 1 380 ? -10.992 14.258 23.344 1 98.56 380 SER B N 1
ATOM 5990 C CA . SER B 1 380 ? -10.961 13.625 22.031 1 98.56 380 SER B CA 1
ATOM 5991 C C . SER B 1 380 ? -12.352 13.555 21.422 1 98.56 380 SER B C 1
ATOM 5993 O O . SER B 1 380 ? -13.359 13.555 22.125 1 98.56 380 SER B O 1
ATOM 5995 N N . HIS B 1 381 ? -12.398 13.664 20.125 1 98.69 381 HIS B N 1
ATOM 5996 C CA . HIS B 1 381 ? -13.633 13.57 19.344 1 98.69 381 HIS B CA 1
ATOM 5997 C C . HIS B 1 381 ? -13.406 12.781 18.062 1 98.69 381 HIS B C 1
ATOM 5999 O O . HIS B 1 381 ? -12.43 13 17.344 1 98.69 381 HIS B O 1
ATOM 6005 N N . VAL B 1 382 ? -14.305 11.828 17.797 1 98.75 382 VAL B N 1
ATOM 6006 C CA . VAL B 1 382 ? -14.219 10.977 16.609 1 98.75 382 VAL B CA 1
ATOM 6007 C C . VAL B 1 382 ? -15.414 11.242 15.703 1 98.75 382 VAL B C 1
ATOM 6009 O O . VAL B 1 382 ? -16.484 10.656 15.883 1 98.75 382 VAL B O 1
ATOM 6012 N N . PRO B 1 383 ? -15.25 12.148 14.688 1 98.69 383 PRO B N 1
ATOM 6013 C CA . PRO B 1 383 ? -16.344 12.344 13.727 1 98.69 383 PRO B CA 1
ATOM 6014 C C . PRO B 1 383 ? -16.719 11.062 12.992 1 98.69 383 PRO B C 1
ATOM 6016 O O . PRO B 1 383 ? -15.867 10.43 12.359 1 98.69 383 PRO B O 1
ATOM 6019 N N . SER B 1 384 ? -18 10.719 12.992 1 97.88 384 SER B N 1
ATOM 6020 C CA . SER B 1 384 ? -18.5 9.469 12.422 1 97.88 384 SER B CA 1
ATOM 6021 C C . SER B 1 384 ? -18.328 9.445 10.906 1 97.88 384 SER B C 1
ATOM 6023 O O . SER B 1 384 ? -18.609 10.43 10.227 1 97.88 384 SER B O 1
ATOM 6025 N N . GLY B 1 385 ? -17.766 8.375 10.414 1 97.56 385 GLY B N 1
ATOM 6026 C CA . GLY B 1 385 ? -17.703 8.094 8.984 1 97.56 385 GLY B CA 1
ATOM 6027 C C . GLY B 1 385 ? -16.516 8.734 8.305 1 97.56 385 GLY B C 1
ATOM 6028 O O . GLY B 1 385 ? -16.094 8.297 7.23 1 97.56 385 GLY B O 1
ATOM 6029 N N . ALA B 1 386 ? -15.898 9.75 8.859 1 98.44 386 ALA B N 1
ATOM 6030 C CA . ALA B 1 386 ? -14.859 10.523 8.188 1 98.44 386 ALA B CA 1
ATOM 6031 C C . ALA B 1 386 ? -13.539 9.758 8.148 1 98.44 386 ALA B C 1
ATOM 6033 O O . ALA B 1 386 ? -13.211 9.023 9.086 1 98.44 386 ALA B O 1
ATOM 6034 N N . GLY B 1 387 ? -12.836 9.938 7.008 1 98.31 387 GLY B N 1
ATOM 6035 C CA . GLY B 1 387 ? -11.492 9.406 6.863 1 98.31 387 GLY B CA 1
ATOM 6036 C C . GLY B 1 387 ? -10.414 10.398 7.258 1 98.31 387 GLY B C 1
ATOM 6037 O O . GLY B 1 387 ? -10.617 11.219 8.156 1 98.31 387 GLY B O 1
ATOM 6038 N N . HIS B 1 388 ? -9.234 10.242 6.695 1 98.31 388 HIS B N 1
ATOM 6039 C CA . HIS B 1 388 ? -8.07 11.031 7.082 1 98.31 388 HIS B CA 1
ATOM 6040 C C . HIS B 1 388 ? -8.219 12.484 6.656 1 98.31 388 HIS B C 1
ATOM 6042 O O . HIS B 1 388 ? -7.844 13.398 7.398 1 98.31 388 HIS B O 1
ATOM 6048 N N . ALA B 1 389 ? -8.648 12.672 5.391 1 98.5 389 ALA B N 1
ATOM 6049 C CA . ALA B 1 389 ? -8.906 14.039 4.945 1 98.5 389 ALA B CA 1
ATOM 6050 C C . ALA B 1 389 ? -10.141 14.617 5.629 1 98.5 389 ALA B C 1
ATOM 6052 O O . ALA B 1 389 ? -11.148 14.906 4.973 1 98.5 389 ALA B O 1
ATOM 6053 N N . LEU B 1 390 ? -10.039 14.898 6.793 1 98.19 390 LEU B N 1
ATOM 6054 C CA . LEU B 1 390 ? -11.133 15.141 7.73 1 98.19 390 LEU B CA 1
ATOM 6055 C C . LEU B 1 390 ? -12.062 16.234 7.207 1 98.19 390 LEU B C 1
ATOM 6057 O O . LEU B 1 390 ? -13.266 16 7.074 1 98.19 390 LEU B O 1
ATOM 6061 N N . PHE B 1 391 ? -11.57 17.391 6.754 1 97.25 391 PHE B N 1
ATOM 6062 C CA . PHE B 1 391 ? -12.375 18.547 6.41 1 97.25 391 PHE B CA 1
ATOM 6063 C C . PHE B 1 391 ? -12.938 18.422 5 1 97.25 391 PHE B C 1
ATOM 6065 O O . PHE B 1 391 ? -13.672 19.297 4.539 1 97.25 391 PHE B O 1
ATOM 6072 N N . ALA B 1 392 ? -12.633 17.297 4.316 1 97.31 392 ALA B N 1
ATOM 6073 C CA . ALA B 1 392 ? -13.164 17.062 2.971 1 97.31 392 ALA B CA 1
ATOM 6074 C C . ALA B 1 392 ? -14.305 16.062 2.992 1 97.31 392 ALA B C 1
ATOM 6076 O O . ALA B 1 392 ? -14.781 15.633 1.939 1 97.31 392 ALA B O 1
ATOM 6077 N N . HIS B 1 393 ? -14.719 15.672 4.172 1 98.19 393 HIS B N 1
ATOM 6078 C CA . HIS B 1 393 ? -15.781 14.68 4.328 1 98.19 393 HIS B CA 1
ATOM 6079 C C . HIS B 1 393 ? -17.094 15.344 4.711 1 98.19 393 HIS B C 1
ATOM 6081 O O . HIS B 1 393 ? -17.125 16.516 5.094 1 98.19 393 HIS B O 1
ATOM 6087 N N . TYR B 1 394 ? -18.172 14.539 4.598 1 96.75 394 TYR B N 1
ATOM 6088 C CA . TYR B 1 394 ? -19.453 14.961 5.141 1 96.75 394 TYR B CA 1
ATOM 6089 C C . TYR B 1 394 ? -19.359 15.234 6.637 1 96.75 394 TYR B C 1
ATOM 6091 O O . TYR B 1 394 ? -18.547 14.609 7.332 1 96.75 394 TYR B O 1
ATOM 6099 N N . GLY B 1 395 ? -20.156 16.203 7.082 1 96 395 GLY B N 1
ATOM 6100 C CA . GLY B 1 395 ? -20.203 16.484 8.508 1 96 395 GLY B CA 1
ATOM 6101 C C . GLY B 1 395 ? -19.094 17.391 8.984 1 96 395 GLY B C 1
ATOM 6102 O O . GLY B 1 395 ? -18.938 17.625 10.18 1 96 395 GLY B O 1
ATOM 6103 N N . THR B 1 396 ? -18.359 17.891 8.039 1 96.06 396 THR B N 1
ATOM 6104 C CA . THR B 1 396 ? -17.234 18.75 8.398 1 96.06 396 THR B CA 1
ATOM 6105 C C . THR B 1 396 ? -17.719 20 9.133 1 96.06 396 THR B C 1
ATOM 6107 O O . THR B 1 396 ? -17.031 20.516 10.016 1 96.06 396 THR B O 1
ATOM 6110 N N . ASP B 1 397 ? -18.891 20.516 8.797 1 95.44 397 ASP B N 1
ATOM 6111 C CA . ASP B 1 397 ? -19.453 21.672 9.492 1 95.44 397 ASP B CA 1
ATOM 6112 C C . ASP B 1 397 ? -19.641 21.375 10.977 1 95.44 397 ASP B C 1
ATOM 6114 O O . ASP B 1 397 ? -19.297 22.188 11.828 1 95.44 397 ASP B O 1
ATOM 6118 N N . SER B 1 398 ? -20.141 20.172 11.234 1 97.75 398 SER B N 1
ATOM 6119 C CA . SER B 1 398 ? -20.312 19.75 12.625 1 97.75 398 SER B CA 1
ATOM 6120 C C . SER B 1 398 ? -18.969 19.594 13.32 1 97.75 398 SER B C 1
ATOM 6122 O O . SER B 1 398 ? -18.828 19.953 14.492 1 97.75 398 SER B O 1
ATOM 6124 N N . THR B 1 399 ? -18.016 19.047 12.625 1 98.44 399 THR B N 1
ATOM 6125 C CA . THR B 1 399 ? -16.688 18.875 13.172 1 98.44 399 THR B CA 1
ATOM 6126 C C . THR B 1 399 ? -16.047 20.219 13.516 1 98.44 399 THR B C 1
ATOM 6128 O O . THR B 1 399 ? -15.5 20.391 14.602 1 98.44 399 THR B O 1
ATOM 6131 N N . ILE B 1 400 ? -16.172 21.188 12.609 1 98.12 400 ILE B N 1
ATOM 6132 C CA . ILE B 1 400 ? -15.641 22.531 12.805 1 98.12 400 ILE B CA 1
ATOM 6133 C C . ILE B 1 400 ? -16.328 23.188 14 1 98.12 400 ILE B C 1
ATOM 6135 O O . ILE B 1 400 ? -15.672 23.781 14.859 1 98.12 400 ILE B O 1
ATOM 6139 N N . SER B 1 401 ? -17.578 23 14.078 1 98 401 SER B N 1
ATOM 6140 C CA . SER B 1 401 ? -18.344 23.562 15.188 1 98 401 SER B CA 1
ATOM 6141 C C . SER B 1 401 ? -17.891 22.984 16.516 1 98 401 SER B C 1
ATOM 6143 O O . SER B 1 401 ? -17.781 23.703 17.516 1 98 401 SER B O 1
ATOM 6145 N N . THR B 1 402 ? -17.672 21.688 16.516 1 98.75 402 THR B N 1
ATOM 6146 C CA . THR B 1 402 ? -17.219 21.016 17.719 1 98.75 402 THR B CA 1
ATOM 6147 C C . THR B 1 402 ? -15.867 21.562 18.172 1 98.75 402 THR B C 1
ATOM 6149 O O . THR B 1 402 ? -15.664 21.812 19.359 1 98.75 402 THR B O 1
ATOM 6152 N N . ILE B 1 403 ? -15 21.812 17.25 1 98.81 403 ILE B N 1
ATOM 6153 C CA . ILE B 1 403 ? -13.672 22.328 17.562 1 98.81 403 ILE B CA 1
ATOM 6154 C C . ILE B 1 403 ? -13.789 23.734 18.125 1 98.81 403 ILE B C 1
ATOM 6156 O O . ILE B 1 403 ? -13.203 24.031 19.172 1 98.81 403 ILE B O 1
ATOM 6160 N N . LEU B 1 404 ? -14.578 24.609 17.516 1 98.5 404 LEU B N 1
ATOM 6161 C CA . LEU B 1 404 ? -14.695 26 17.938 1 98.5 404 LEU B CA 1
ATOM 6162 C C . LEU B 1 404 ? -15.445 26.109 19.266 1 98.5 404 LEU B C 1
ATOM 6164 O O . LEU B 1 404 ? -15.141 26.969 20.094 1 98.5 404 LEU B O 1
ATOM 6168 N N . SER B 1 405 ? -16.406 25.188 19.484 1 98.56 405 SER B N 1
ATOM 6169 C CA . SER B 1 405 ? -17.094 25.156 20.766 1 98.56 405 SER B CA 1
ATOM 6170 C C . SER B 1 405 ? -16.156 24.75 21.891 1 98.56 405 SER B C 1
ATOM 6172 O O . SER B 1 405 ? -16.234 25.281 23 1 98.56 405 SER B O 1
ATOM 6174 N N . TRP B 1 406 ? -15.312 23.797 21.578 1 98.75 406 TRP B N 1
ATOM 6175 C CA . TRP B 1 406 ? -14.305 23.406 22.562 1 98.75 406 TRP B CA 1
ATOM 6176 C C . TRP B 1 406 ? -13.422 24.578 22.953 1 98.75 406 TRP B C 1
ATOM 6178 O O . TRP B 1 406 ? -13.148 24.797 24.141 1 98.75 406 TRP B O 1
ATOM 6188 N N . CYS B 1 407 ? -12.969 25.375 22 1 98.12 407 CYS B N 1
ATOM 6189 C CA . CYS B 1 407 ? -12.148 26.547 22.266 1 98.12 407 CYS B CA 1
ATOM 6190 C C . CYS B 1 407 ? -12.898 27.562 23.141 1 98.12 407 CYS B C 1
ATOM 6192 O O . CYS B 1 407 ? -12.352 28.062 24.109 1 98.12 407 CYS B O 1
ATOM 6194 N N . LYS B 1 408 ? -14.094 27.781 22.812 1 96.56 408 LYS B N 1
ATOM 6195 C CA . LYS B 1 408 ? -14.914 28.75 23.531 1 96.56 408 LYS B CA 1
ATOM 6196 C C . LYS B 1 408 ? -15.141 28.312 24.984 1 96.56 408 LYS B C 1
ATOM 6198 O O . LYS B 1 408 ? -15.078 29.125 25.906 1 96.56 408 LYS B O 1
ATOM 6203 N N . ASN B 1 409 ? -15.398 27.062 25.125 1 96.69 409 ASN B N 1
ATOM 6204 C CA . ASN B 1 409 ? -15.695 26.516 26.438 1 96.69 409 ASN B CA 1
ATOM 6205 C C . ASN B 1 409 ? -14.492 26.609 27.375 1 96.69 409 ASN B C 1
ATOM 6207 O O . ASN B 1 409 ? -14.648 26.625 28.594 1 96.69 409 ASN B O 1
ATOM 6211 N N . LEU B 1 410 ? -13.312 26.703 26.859 1 95.12 410 LEU B N 1
ATOM 6212 C CA . LEU B 1 410 ? -12.094 26.844 27.641 1 95.12 410 LEU B CA 1
ATOM 6213 C C . LEU B 1 410 ? -11.789 28.312 27.922 1 95.12 410 LEU B C 1
ATOM 6215 O O . LEU B 1 410 ? -10.773 28.625 28.547 1 95.12 410 LEU B O 1
ATOM 6219 N N . GLY B 1 411 ? -12.555 29.234 27.484 1 89.81 411 GLY B N 1
ATOM 6220 C CA . GLY B 1 411 ? -12.375 30.656 27.703 1 89.81 411 GLY B CA 1
ATOM 6221 C C . GLY B 1 411 ? -11.367 31.281 26.75 1 89.81 411 GLY B C 1
ATOM 6222 O O . GLY B 1 411 ? -10.758 32.312 27.062 1 89.81 411 GLY B O 1
ATOM 6223 N N . MET B 1 412 ? -11.18 30.609 25.797 1 87.75 412 MET B N 1
ATOM 6224 C CA . MET B 1 412 ? -10.25 31.125 24.797 1 87.75 412 MET B CA 1
ATOM 6225 C C . MET B 1 412 ? -11 31.859 23.688 1 87.75 412 MET B C 1
ATOM 6227 O O . MET B 1 412 ? -12.125 31.516 23.359 1 87.75 412 MET B O 1
#

Radius of gyration: 31.18 Å; Cα contacts (8 Å, |Δi|>4): 1892; chains: 2; bounding box: 81×90×95 Å